Protein AF-0000000068499524 (afdb_homodimer)

Radius of gyration: 32.32 Å; Cα contacts (8 Å, |Δi|>4): 1551; chains: 2; bounding box: 62×95×77 Å

Organism: Clostridioides difficile (strain 630) (NCBI:txid272563)

pLDDT: mean 84.38, std 12.17, range [31.34, 98.19]

Structure (mmCIF, N/CA/C/O backbone):
data_AF-0000000068499524-model_v1
#
loop_
_entity.id
_entity.type
_entity.pdbx_description
1 polymer 'Transcriptional regulator'
#
loop_
_atom_site.group_PDB
_atom_site.id
_atom_site.type_symbol
_atom_site.label_atom_id
_atom_site.label_alt_id
_atom_site.label_comp_id
_atom_site.label_asym_id
_atom_site.label_entity_id
_atom_site.label_seq_id
_atom_site.pdbx_PDB_ins_code
_atom_site.Cartn_x
_atom_site.Cartn_y
_atom_site.Cartn_z
_atom_site.occupancy
_atom_site.B_iso_or_equiv
_atom_site.auth_seq_id
_atom_site.auth_comp_id
_atom_site.auth_asym_id
_atom_site.auth_atom_id
_atom_site.pdbx_PDB_model_num
ATOM 1 N N . MET A 1 1 ? -6.301 12.297 -9.375 1 59.09 1 MET A N 1
ATOM 2 C CA . MET A 1 1 ? -5.094 12.375 -10.195 1 59.09 1 MET A CA 1
ATOM 3 C C . MET A 1 1 ? -4.562 10.984 -10.523 1 59.09 1 MET A C 1
ATOM 5 O O . MET A 1 1 ? -4.648 10.078 -9.695 1 59.09 1 MET A O 1
ATOM 9 N N . LYS A 1 2 ? -4.301 10.75 -11.844 1 81.06 2 LYS A N 1
ATOM 10 C CA . LYS A 1 2 ? -3.793 9.469 -12.32 1 81.06 2 LYS A CA 1
ATOM 11 C C . LYS A 1 2 ? -2.266 9.453 -12.328 1 81.06 2 LYS A C 1
ATOM 13 O O . LYS A 1 2 ? -1.63 10.445 -12.672 1 81.06 2 LYS A O 1
ATOM 18 N N . TYR A 1 3 ? -1.735 8.43 -11.836 1 90.12 3 TYR A N 1
ATOM 19 C CA . TYR A 1 3 ? -0.285 8.273 -11.875 1 90.12 3 TYR A CA 1
ATOM 20 C C . TYR A 1 3 ? 0.203 8.086 -13.312 1 90.12 3 TYR A C 1
ATOM 22 O O . TYR A 1 3 ? -0.438 7.391 -14.102 1 90.12 3 TYR A O 1
ATOM 30 N N . LYS A 1 4 ? 1.298 8.719 -13.625 1 90.88 4 LYS A N 1
ATOM 31 C CA . LYS A 1 4 ? 1.927 8.531 -14.93 1 90.88 4 LYS A CA 1
ATOM 32 C C . LYS A 1 4 ? 2.998 7.445 -14.867 1 90.88 4 LYS A C 1
ATOM 34 O O . LYS A 1 4 ? 4 7.594 -14.164 1 90.88 4 LYS A O 1
ATOM 39 N N . ILE A 1 5 ? 2.822 6.434 -15.648 1 96.12 5 ILE A N 1
ATOM 40 C CA . ILE A 1 5 ? 3.75 5.309 -15.609 1 96.12 5 ILE A CA 1
ATOM 41 C C . ILE A 1 5 ? 4.379 5.117 -16.984 1 96.12 5 ILE A C 1
ATOM 43 O O . ILE A 1 5 ? 3.678 5.094 -18 1 96.12 5 ILE A O 1
ATOM 47 N N . GLY A 1 6 ? 5.734 5.102 -17.062 1 95.19 6 GLY A N 1
ATOM 48 C CA . GLY A 1 6 ? 6.43 4.73 -18.281 1 95.19 6 GLY A CA 1
ATOM 49 C C . GLY A 1 6 ? 6.668 3.238 -18.406 1 95.19 6 GLY A C 1
ATOM 50 O O . GLY A 1 6 ? 7.184 2.609 -17.484 1 95.19 6 GLY A O 1
ATOM 51 N N . PHE A 1 7 ? 6.191 2.688 -19.516 1 95.75 7 PHE A N 1
ATOM 52 C CA . PHE A 1 7 ? 6.434 1.278 -19.797 1 95.75 7 PHE A CA 1
ATOM 53 C C . PHE A 1 7 ? 7.547 1.115 -20.828 1 95.75 7 PHE A C 1
ATOM 55 O O . PHE A 1 7 ? 7.332 1.333 -22.016 1 95.75 7 PHE A O 1
ATOM 62 N N . LEU A 1 8 ? 8.758 0.759 -20.297 1 93.88 8 LEU A N 1
ATOM 63 C CA . LEU A 1 8 ? 9.906 0.518 -21.156 1 93.88 8 LEU A CA 1
ATOM 64 C C . LEU A 1 8 ? 9.867 -0.891 -21.734 1 93.88 8 LEU A C 1
ATOM 66 O O . LEU A 1 8 ? 10.094 -1.87 -21.016 1 93.88 8 LEU A O 1
ATOM 70 N N . THR A 1 9 ? 9.578 -1.014 -23.047 1 89.5 9 THR A N 1
ATOM 71 C CA . THR A 1 9 ? 9.273 -2.344 -23.562 1 89.5 9 THR A CA 1
ATOM 72 C C . THR A 1 9 ? 9.742 -2.482 -25.016 1 89.5 9 THR A C 1
ATOM 74 O O . THR A 1 9 ? 10.18 -1.506 -25.625 1 89.5 9 THR A O 1
ATOM 77 N N . THR A 1 10 ? 9.703 -3.781 -25.391 1 83.62 10 THR A N 1
ATOM 78 C CA . THR A 1 10 ? 9.977 -4.113 -26.797 1 83.62 10 THR A CA 1
ATOM 79 C C . THR A 1 10 ? 8.695 -4.117 -27.609 1 83.62 10 THR A C 1
ATOM 81 O O . THR A 1 10 ? 7.605 -3.895 -27.078 1 83.62 10 THR A O 1
ATOM 84 N N . SER A 1 11 ? 8.852 -4.371 -28.938 1 83 11 SER A N 1
ATOM 85 C CA . SER A 1 11 ? 7.711 -4.379 -29.844 1 83 11 SER A CA 1
ATOM 86 C C . SER A 1 11 ? 6.711 -5.469 -29.469 1 83 11 SER A C 1
ATOM 88 O O . SER A 1 11 ? 5.516 -5.336 -29.719 1 83 11 SER A O 1
ATOM 90 N N . TYR A 1 12 ? 7.191 -6.441 -28.797 1 83.62 12 TYR A N 1
ATOM 91 C CA . TYR A 1 12 ? 6.32 -7.555 -28.438 1 83.62 12 TYR A CA 1
ATOM 92 C C . TYR A 1 12 ? 5.172 -7.086 -27.547 1 83.62 12 TYR A C 1
ATOM 94 O O . TYR A 1 12 ? 4.012 -7.41 -27.812 1 83.62 12 TYR A O 1
ATOM 102 N N . PHE A 1 13 ? 5.512 -6.359 -26.578 1 86.62 13 PHE A N 1
ATOM 103 C CA . PHE A 1 13 ? 4.508 -5.965 -25.594 1 86.62 13 PHE A CA 1
ATOM 104 C C . PHE A 1 13 ? 3.736 -4.738 -26.078 1 86.62 13 PHE A C 1
ATOM 106 O O . PHE A 1 13 ? 2.854 -4.246 -25.359 1 86.62 13 PHE A O 1
ATOM 113 N N . MET A 1 14 ? 4.027 -4.324 -27.297 1 85.75 14 MET A N 1
ATOM 114 C CA . MET A 1 14 ? 3.32 -3.18 -27.859 1 85.75 14 MET A CA 1
ATOM 115 C C . MET A 1 14 ? 2.068 -3.625 -28.609 1 85.75 14 MET A C 1
ATOM 117 O O . MET A 1 14 ? 1.329 -2.795 -29.141 1 85.75 14 MET A O 1
ATOM 121 N N . SER A 1 15 ? 1.895 -4.883 -28.547 1 87.31 15 SER A N 1
ATOM 122 C CA . SER A 1 15 ? 0.744 -5.418 -29.266 1 87.31 15 SER A CA 1
ATOM 123 C C . SER A 1 15 ? -0.566 -4.957 -28.625 1 87.31 15 SER A C 1
ATOM 125 O O . SER A 1 15 ? -0.596 -4.57 -27.469 1 87.31 15 SER A O 1
ATOM 127 N N . ASP A 1 16 ? -1.664 -5.09 -29.375 1 86.06 16 ASP A N 1
ATOM 128 C CA . ASP A 1 16 ? -2.977 -4.617 -28.938 1 86.06 16 ASP A CA 1
ATOM 129 C C . ASP A 1 16 ? -3.502 -5.441 -27.766 1 86.06 16 ASP A C 1
ATOM 131 O O . ASP A 1 16 ? -4.234 -4.93 -26.922 1 86.06 16 ASP A O 1
ATOM 135 N N . LYS A 1 17 ? -3.045 -6.551 -27.734 1 88.75 17 LYS A N 1
ATOM 136 C CA . LYS A 1 17 ? -3.482 -7.43 -26.656 1 88.75 17 LYS A CA 1
ATOM 137 C C . LYS A 1 17 ? -3.094 -6.859 -25.297 1 88.75 17 LYS A C 1
ATOM 139 O O . LYS A 1 17 ? -3.934 -6.75 -24.406 1 88.75 17 LYS A O 1
ATOM 144 N N . PHE A 1 18 ? -1.876 -6.395 -25.281 1 89 18 PHE A N 1
ATOM 145 C CA . PHE A 1 18 ? -1.384 -5.898 -24 1 89 18 PHE A CA 1
ATOM 146 C C . PHE A 1 18 ? -1.898 -4.488 -23.734 1 89 18 PHE A C 1
ATOM 148 O O . PHE A 1 18 ? -2.221 -4.145 -22.594 1 89 18 PHE A O 1
ATOM 155 N N . LYS A 1 19 ? -2.072 -3.73 -24.75 1 89.62 19 LYS A N 1
ATOM 156 C CA . LYS A 1 19 ? -2.639 -2.393 -24.609 1 89.62 19 LYS A CA 1
ATOM 157 C C . LYS A 1 19 ? -4.066 -2.451 -24.078 1 89.62 19 LYS A C 1
ATOM 159 O O . LYS A 1 19 ? -4.445 -1.665 -23.203 1 89.62 19 LYS A O 1
ATOM 164 N N . GLN A 1 20 ? -4.758 -3.4 -24.562 1 89.5 20 GLN A N 1
ATOM 165 C CA . GLN A 1 20 ? -6.141 -3.57 -24.141 1 89.5 20 GLN A CA 1
ATOM 166 C C . GLN A 1 20 ? -6.207 -4.02 -22.672 1 89.5 20 GLN A C 1
ATOM 168 O O . GLN A 1 20 ? -7.043 -3.531 -21.906 1 89.5 20 GLN A O 1
ATOM 173 N N . ALA A 1 21 ? -5.359 -4.863 -22.328 1 88.62 21 ALA A N 1
ATOM 174 C CA . ALA A 1 21 ? -5.344 -5.367 -20.953 1 88.62 21 ALA A CA 1
ATOM 175 C C . ALA A 1 21 ? -5.031 -4.25 -19.969 1 88.62 21 ALA A C 1
ATOM 177 O O . ALA A 1 21 ? -5.664 -4.152 -18.922 1 88.62 21 ALA A O 1
ATOM 178 N N . LEU A 1 22 ? -4.176 -3.402 -20.344 1 92.5 22 LEU A N 1
ATOM 179 C CA . LEU A 1 22 ? -3.699 -2.359 -19.438 1 92.5 22 LEU A CA 1
ATOM 180 C C . LEU A 1 22 ? -4.719 -1.23 -19.328 1 92.5 22 LEU A C 1
ATOM 182 O O . LEU A 1 22 ? -4.625 -0.394 -18.422 1 92.5 22 LEU A O 1
ATOM 186 N N . LYS A 1 23 ? -5.742 -1.271 -20.156 1 90.44 23 LYS A N 1
ATOM 187 C CA . LYS A 1 23 ? -6.809 -0.281 -20.078 1 90.44 23 LYS A CA 1
ATOM 188 C C . LYS A 1 23 ? -7.582 -0.41 -18.766 1 90.44 23 LYS A C 1
ATOM 190 O O . LYS A 1 23 ? -8.234 0.541 -18.328 1 90.44 23 LYS A O 1
ATOM 195 N N . GLU A 1 24 ? -7.523 -1.523 -18.156 1 90.38 24 GLU A N 1
ATOM 196 C CA . GLU A 1 24 ? -8.172 -1.746 -16.875 1 90.38 24 GLU A CA 1
ATOM 197 C C . GLU A 1 24 ? -7.641 -0.791 -15.812 1 90.38 24 GLU A C 1
ATOM 199 O O . GLU A 1 24 ? -8.32 -0.521 -14.812 1 90.38 24 GLU A O 1
ATOM 204 N N . LEU A 1 25 ? -6.465 -0.246 -16.062 1 92.38 25 LEU A N 1
ATOM 205 C CA . LEU A 1 25 ? -5.82 0.599 -15.055 1 92.38 25 LEU A CA 1
ATOM 206 C C . LEU A 1 25 ? -6.016 2.076 -15.383 1 92.38 25 LEU A C 1
ATOM 208 O O . LEU A 1 25 ? -5.484 2.945 -14.695 1 92.38 25 LEU A O 1
ATOM 212 N N . ASN A 1 26 ? -6.844 2.346 -16.266 1 88.5 26 ASN A N 1
ATOM 213 C CA . ASN A 1 26 ? -6.977 3.707 -16.781 1 88.5 26 ASN A CA 1
ATOM 214 C C . ASN A 1 26 ? -7.52 4.652 -15.711 1 88.5 26 ASN A C 1
ATOM 216 O O . ASN A 1 26 ? -7.258 5.859 -15.758 1 88.5 26 ASN A O 1
ATOM 220 N N . ASP A 1 27 ? -8.164 4.09 -14.82 1 85 27 ASP A N 1
ATOM 221 C CA . ASP A 1 27 ? -8.734 4.938 -13.781 1 85 27 ASP A CA 1
ATOM 222 C C . ASP A 1 27 ? -7.676 5.344 -12.758 1 85 27 ASP A C 1
ATOM 224 O O . ASP A 1 27 ? -7.824 6.359 -12.07 1 85 27 ASP A O 1
ATOM 228 N N . THR A 1 28 ? -6.613 4.66 -12.758 1 86.19 28 THR A N 1
ATOM 229 C CA . THR A 1 28 ? -5.637 4.883 -11.703 1 86.19 28 THR A CA 1
ATOM 230 C C . THR A 1 28 ? -4.348 5.465 -12.266 1 86.19 28 THR A C 1
ATOM 232 O O . THR A 1 28 ? -3.639 6.207 -11.578 1 86.19 28 THR A O 1
ATOM 235 N N . CYS A 1 29 ? -4.117 4.969 -13.469 1 88.88 29 CYS A N 1
ATOM 236 C CA . CYS A 1 29 ? -2.852 5.449 -14.016 1 88.88 29 CYS A CA 1
ATOM 237 C C . CYS A 1 29 ? -2.943 5.617 -15.531 1 88.88 29 CYS A C 1
ATOM 239 O O . CYS A 1 29 ? -3.871 5.109 -16.156 1 88.88 29 CYS A O 1
ATOM 241 N N . GLU A 1 30 ? -2.076 6.438 -16 1 90.62 30 GLU A N 1
ATOM 242 C CA . GLU A 1 30 ? -1.818 6.621 -17.422 1 90.62 30 GLU A CA 1
ATOM 243 C C . GLU A 1 30 ? -0.495 5.984 -17.828 1 90.62 30 GLU A C 1
ATOM 245 O O . GLU A 1 30 ? 0.566 6.371 -17.344 1 90.62 30 GLU A O 1
ATOM 250 N N . ILE A 1 31 ? -0.635 5.035 -18.719 1 94.31 31 ILE A N 1
ATOM 251 C CA . ILE A 1 31 ? 0.544 4.273 -19.109 1 94.31 31 ILE A CA 1
ATOM 252 C C . ILE A 1 31 ? 1.043 4.75 -20.469 1 94.31 31 ILE A C 1
ATOM 254 O O . ILE A 1 31 ? 0.275 4.805 -21.438 1 94.31 31 ILE A O 1
ATOM 258 N N . THR A 1 32 ? 2.295 5.168 -20.578 1 92 32 THR A N 1
ATOM 259 C CA . THR A 1 32 ? 2.945 5.543 -21.828 1 92 32 THR A CA 1
ATOM 260 C C . THR A 1 32 ? 3.934 4.465 -22.266 1 92 32 THR A C 1
ATOM 262 O O . THR A 1 32 ? 4.852 4.117 -21.531 1 92 32 THR A O 1
ATOM 265 N N . PHE A 1 33 ? 3.717 3.975 -23.484 1 92.25 33 PHE A N 1
ATOM 266 C CA . PHE A 1 33 ? 4.602 2.951 -24.031 1 92.25 33 PHE A CA 1
ATOM 267 C C . PHE A 1 33 ? 5.844 3.58 -24.641 1 92.25 33 PHE A C 1
ATOM 269 O O . PHE A 1 33 ? 5.742 4.449 -25.5 1 92.25 33 PHE A O 1
ATOM 276 N N . ILE A 1 34 ? 6.961 3.199 -24.094 1 90.25 34 ILE A N 1
ATOM 277 C CA . ILE A 1 34 ? 8.25 3.635 -24.625 1 90.25 34 ILE A CA 1
ATOM 278 C C . ILE A 1 34 ? 8.984 2.443 -25.234 1 90.25 34 ILE A C 1
ATOM 280 O O . ILE A 1 34 ? 9.516 1.597 -24.5 1 90.25 34 ILE A O 1
ATOM 284 N N . GLU A 1 35 ? 9.023 2.381 -26.5 1 88.38 35 GLU A N 1
ATOM 285 C CA . GLU A 1 35 ? 9.617 1.249 -27.203 1 88.38 35 GLU A CA 1
ATOM 286 C C . GLU A 1 35 ? 11.141 1.356 -27.234 1 88.38 35 GLU A C 1
ATOM 288 O O . GLU A 1 35 ? 11.688 2.408 -27.578 1 88.38 35 GLU A O 1
ATOM 293 N N . LEU A 1 36 ? 11.703 0.284 -26.781 1 84.81 36 LEU A N 1
ATOM 294 C CA . LEU A 1 36 ? 13.148 0.168 -26.891 1 84.81 36 LEU A CA 1
ATOM 295 C C . LEU A 1 36 ? 13.555 -0.432 -28.234 1 84.81 36 LEU A C 1
ATOM 297 O O . LEU A 1 36 ? 13.273 -1.602 -28.5 1 84.81 36 LEU A O 1
ATOM 301 N N . LYS A 1 37 ? 14.07 0.476 -29.016 1 76.5 37 LYS A N 1
ATOM 302 C CA . LYS A 1 37 ? 14.359 0.085 -30.391 1 76.5 37 LYS A CA 1
ATOM 303 C C . LYS A 1 37 ? 15.859 -0.07 -30.609 1 76.5 37 LYS A C 1
ATOM 305 O O . LYS A 1 37 ? 16.672 0.441 -29.828 1 76.5 37 LYS A O 1
ATOM 310 N N . GLY A 1 38 ? 16.172 -0.763 -31.703 1 67 38 GLY A N 1
ATOM 311 C CA . GLY A 1 38 ? 17.531 -0.847 -32.188 1 67 38 GLY A CA 1
ATOM 312 C C . GLY A 1 38 ? 18.188 -2.188 -31.906 1 67 38 GLY A C 1
ATOM 313 O O . GLY A 1 38 ? 17.516 -3.123 -31.453 1 67 38 GLY A O 1
ATOM 314 N N . GLU A 1 39 ? 19.438 -2.338 -32.344 1 62.62 39 GLU A N 1
ATOM 315 C CA . GLU A 1 39 ? 20.203 -3.57 -32.219 1 62.62 39 GLU A CA 1
ATOM 316 C C . GLU A 1 39 ? 20.578 -3.838 -30.766 1 62.62 39 GLU A C 1
ATOM 318 O O . GLU A 1 39 ? 20.609 -4.988 -30.328 1 62.62 39 GLU A O 1
ATOM 323 N N . ASN A 1 40 ? 20.875 -2.771 -30.078 1 72.25 40 ASN A N 1
ATOM 324 C CA . ASN A 1 40 ? 21.188 -2.83 -28.656 1 72.25 40 ASN A CA 1
ATOM 325 C C . ASN A 1 40 ? 20.266 -1.938 -27.844 1 72.25 40 ASN A C 1
ATOM 327 O O . ASN A 1 40 ? 20.688 -0.93 -27.281 1 72.25 40 ASN A O 1
ATOM 331 N N . PRO A 1 41 ? 19.078 -2.426 -27.719 1 76.5 41 PRO A N 1
ATOM 332 C CA . PRO A 1 41 ? 18.047 -1.522 -27.203 1 76.5 41 PRO A CA 1
ATOM 333 C C . PRO A 1 41 ? 18.281 -1.117 -25.75 1 76.5 41 PRO A C 1
ATOM 335 O O . PRO A 1 41 ? 17.766 -0.101 -25.297 1 76.5 41 PRO A O 1
ATOM 338 N N . PHE A 1 42 ? 19.234 -1.812 -25.094 1 79.31 42 PHE A N 1
ATOM 339 C CA . PHE A 1 42 ? 19.312 -1.571 -23.656 1 79.31 42 PHE A CA 1
ATOM 340 C C . PHE A 1 42 ? 20.484 -0.646 -23.328 1 79.31 42 PHE A C 1
ATOM 342 O O . PHE A 1 42 ? 20.562 -0.095 -22.234 1 79.31 42 PHE A O 1
ATOM 349 N N . ASN A 1 43 ? 21.359 -0.419 -24.312 1 76.38 43 ASN A N 1
ATOM 350 C CA . ASN A 1 43 ? 22.531 0.398 -24.062 1 76.38 43 ASN A CA 1
ATOM 351 C C . ASN A 1 43 ? 22.156 1.848 -23.766 1 76.38 43 ASN A C 1
ATOM 353 O O . ASN A 1 43 ? 22.828 2.518 -22.984 1 76.38 43 ASN A O 1
ATOM 357 N N . ASN A 1 44 ? 21.094 2.295 -24.312 1 83 44 ASN A N 1
ATOM 358 C CA . ASN A 1 44 ? 20.719 3.699 -24.188 1 83 44 ASN A CA 1
ATOM 359 C C . ASN A 1 44 ? 19.672 3.898 -23.094 1 83 44 ASN A C 1
ATOM 361 O O . ASN A 1 44 ? 19.172 5.012 -22.906 1 83 44 ASN A O 1
ATOM 365 N N . LEU A 1 45 ? 19.422 2.9 -22.359 1 87.88 45 LEU A N 1
ATOM 366 C CA . LEU A 1 45 ? 18.312 2.912 -21.406 1 87.88 45 LEU A CA 1
ATOM 367 C C . LEU A 1 45 ? 18.547 3.926 -20.297 1 87.88 45 LEU A C 1
ATOM 369 O O . LEU A 1 45 ? 17.641 4.68 -19.922 1 87.88 45 LEU A O 1
ATOM 373 N N . PRO A 1 46 ? 19.766 3.996 -19.812 1 86.94 46 PRO A N 1
ATOM 374 C CA . PRO A 1 46 ? 20 4.992 -18.766 1 86.94 46 PRO A CA 1
ATOM 375 C C . PRO A 1 46 ? 19.75 6.422 -19.25 1 86.94 46 PRO A C 1
ATOM 377 O O . PRO A 1 46 ? 19.188 7.234 -18.5 1 86.94 46 PRO A O 1
ATOM 380 N N . ASN A 1 47 ? 20.094 6.668 -20.5 1 85.06 47 ASN A N 1
ATOM 381 C CA . ASN A 1 47 ? 19.844 7.988 -21.078 1 85.06 47 ASN A CA 1
ATOM 382 C C . ASN A 1 47 ? 18.359 8.258 -21.234 1 85.06 47 ASN A C 1
ATOM 384 O O . ASN A 1 47 ? 17.891 9.367 -20.953 1 85.06 47 ASN A O 1
ATOM 388 N N . ILE A 1 48 ? 17.703 7.277 -21.656 1 85.12 48 ILE A N 1
ATOM 389 C CA . ILE A 1 48 ? 16.266 7.398 -21.812 1 85.12 48 ILE A CA 1
ATOM 390 C C . ILE A 1 48 ? 15.617 7.68 -20.453 1 85.12 48 ILE A C 1
ATOM 392 O O . ILE A 1 48 ? 14.758 8.555 -20.344 1 85.12 48 ILE A O 1
ATOM 396 N N . TYR A 1 49 ? 16.016 6.996 -19.438 1 88 49 TYR A N 1
ATOM 397 C CA . TYR A 1 49 ? 15.516 7.172 -18.094 1 88 49 TYR A CA 1
ATOM 398 C C . TYR A 1 49 ? 15.734 8.602 -17.609 1 88 49 TYR A C 1
ATOM 400 O O . TYR A 1 49 ? 14.797 9.258 -17.141 1 88 49 TYR A O 1
ATOM 408 N N . TYR A 1 50 ? 16.922 9.062 -17.812 1 84.38 50 TYR A N 1
ATOM 409 C CA . TYR A 1 50 ? 17.25 10.398 -17.328 1 84.38 50 TYR A CA 1
ATOM 410 C C . TYR A 1 50 ? 16.422 11.461 -18.062 1 84.38 50 TYR A C 1
ATOM 412 O O . TYR A 1 50 ? 16 12.445 -17.453 1 84.38 50 TYR A O 1
ATOM 420 N N . GLU A 1 51 ? 16.234 11.164 -19.281 1 81.12 51 GLU A N 1
ATOM 421 C CA . GLU A 1 51 ? 15.492 12.125 -20.094 1 81.12 51 GLU A CA 1
ATOM 422 C C . GLU A 1 51 ? 14.016 12.133 -19.719 1 81.12 51 GLU A C 1
ATOM 424 O O . GLU A 1 51 ? 13.344 13.164 -19.828 1 81.12 51 GLU A O 1
ATOM 429 N N . GLN A 1 52 ? 13.562 11.008 -19.203 1 82.12 52 GLN A N 1
ATOM 430 C CA . GLN A 1 52 ? 12.117 10.852 -19.078 1 82.12 52 GLN A CA 1
ATOM 431 C C . GLN A 1 52 ? 11.695 10.797 -17.609 1 82.12 52 GLN A C 1
ATOM 433 O O . GLN A 1 52 ? 10.516 10.953 -17.297 1 82.12 52 GLN A O 1
ATOM 438 N N . VAL A 1 53 ? 12.562 10.609 -16.656 1 83.56 53 VAL A N 1
ATOM 439 C CA . VAL A 1 53 ? 12.273 10.234 -15.281 1 83.56 53 VAL A CA 1
ATOM 440 C C . VAL A 1 53 ? 11.398 11.297 -14.625 1 83.56 53 VAL A C 1
ATOM 442 O O . VAL A 1 53 ? 10.508 10.977 -13.836 1 83.56 53 VAL A O 1
ATOM 445 N N . ASP A 1 54 ? 11.539 12.516 -14.969 1 80.38 54 ASP A N 1
ATOM 446 C CA . ASP A 1 54 ? 10.812 13.602 -14.32 1 80.38 54 ASP A CA 1
ATOM 447 C C . ASP A 1 54 ? 9.367 13.664 -14.812 1 80.38 54 ASP A C 1
ATOM 449 O O . ASP A 1 54 ? 8.523 14.328 -14.203 1 80.38 54 ASP A O 1
ATOM 453 N N . ASN A 1 55 ? 9.109 12.891 -15.844 1 81 55 ASN A N 1
ATOM 454 C CA . ASN A 1 55 ? 7.777 12.922 -16.438 1 81 55 ASN A CA 1
ATOM 455 C C . ASN A 1 55 ? 6.898 11.789 -15.906 1 81 55 ASN A C 1
ATOM 457 O O . ASN A 1 55 ? 5.699 11.75 -16.172 1 81 55 ASN A O 1
ATOM 461 N N . PHE A 1 56 ? 7.488 10.969 -15.219 1 90.44 56 PHE A N 1
ATOM 462 C CA . PHE A 1 56 ? 6.754 9.781 -14.805 1 90.44 56 PHE A CA 1
ATOM 463 C C . PHE A 1 56 ? 6.844 9.586 -13.297 1 90.44 56 PHE A C 1
ATOM 465 O O . PHE A 1 56 ? 7.828 9.984 -12.664 1 90.44 56 PHE A O 1
ATOM 472 N N . ASP A 1 57 ? 5.797 9.023 -12.773 1 92.38 57 ASP A N 1
ATOM 473 C CA . ASP A 1 57 ? 5.77 8.688 -11.352 1 92.38 57 ASP A CA 1
ATOM 474 C C . ASP A 1 57 ? 6.453 7.348 -11.094 1 92.38 57 ASP A C 1
ATOM 476 O O . ASP A 1 57 ? 6.797 7.035 -9.945 1 92.38 57 ASP A O 1
ATOM 480 N N . GLY A 1 58 ? 6.645 6.59 -12.086 1 95.31 58 GLY A N 1
ATOM 481 C CA . GLY A 1 58 ? 7.289 5.289 -12.008 1 95.31 58 GLY A CA 1
ATOM 482 C C . GLY A 1 58 ? 7.477 4.633 -13.359 1 95.31 58 GLY A C 1
ATOM 483 O O . GLY A 1 58 ? 6.969 5.125 -14.375 1 95.31 58 GLY A O 1
ATOM 484 N N . PHE A 1 59 ? 8.234 3.539 -13.375 1 96.44 59 PHE A N 1
ATOM 485 C CA . PHE A 1 59 ? 8.5 2.828 -14.617 1 96.44 59 PHE A CA 1
ATOM 486 C C . PHE A 1 59 ? 8.305 1.328 -14.438 1 96.44 59 PHE A C 1
ATOM 488 O O . PHE A 1 59 ? 8.562 0.789 -13.359 1 96.44 59 PHE A O 1
ATOM 495 N N . VAL A 1 60 ? 7.836 0.714 -15.5 1 97.06 60 VAL A N 1
ATOM 496 C CA . VAL A 1 60 ? 7.828 -0.741 -15.602 1 97.06 60 VAL A CA 1
ATOM 497 C C . VAL A 1 60 ? 8.664 -1.177 -16.797 1 97.06 60 VAL A C 1
ATOM 499 O O . VAL A 1 60 ? 8.516 -0.635 -17.906 1 97.06 60 VAL A O 1
ATOM 502 N N . CYS A 1 61 ? 9.57 -2.084 -16.562 1 94.94 61 CYS A N 1
ATOM 503 C CA . CYS A 1 61 ? 10.352 -2.66 -17.641 1 94.94 61 CYS A CA 1
ATOM 504 C C . CYS A 1 61 ? 9.742 -3.971 -18.125 1 94.94 61 CYS A C 1
ATOM 506 O O . CYS A 1 61 ? 9.188 -4.73 -17.328 1 94.94 61 CYS A O 1
ATOM 508 N N . SER A 1 62 ? 9.867 -4.254 -19.391 1 91.75 62 SER A N 1
ATOM 509 C CA . SER A 1 62 ? 9.25 -5.445 -19.969 1 91.75 62 SER A CA 1
ATOM 510 C C . SER A 1 62 ? 10 -6.707 -19.547 1 91.75 62 SER A C 1
ATOM 512 O O . SER A 1 62 ? 9.531 -7.82 -19.781 1 91.75 62 SER A O 1
ATOM 514 N N . GLY A 1 63 ? 11.125 -6.547 -18.984 1 90.5 63 GLY A N 1
ATOM 515 C CA . GLY A 1 63 ? 11.875 -7.707 -18.531 1 90.5 63 GLY A CA 1
ATOM 516 C C . GLY A 1 63 ? 13 -7.355 -17.578 1 90.5 63 GLY A C 1
ATOM 517 O O . GLY A 1 63 ? 13.203 -6.184 -17.25 1 90.5 63 GLY A O 1
ATOM 518 N N . ILE A 1 64 ? 13.711 -8.352 -17.156 1 89.38 64 ILE A N 1
ATOM 519 C CA . ILE A 1 64 ? 14.734 -8.203 -16.125 1 89.38 64 ILE A CA 1
ATOM 520 C C . ILE A 1 64 ? 15.969 -7.527 -16.719 1 89.38 64 ILE A C 1
ATOM 522 O O . ILE A 1 64 ? 16.719 -6.852 -16 1 89.38 64 ILE A O 1
ATOM 526 N N . VAL A 1 65 ? 16.219 -7.711 -18.031 1 88.12 65 VAL A N 1
ATOM 527 C CA . VAL A 1 65 ? 17.422 -7.172 -18.656 1 88.12 65 VAL A CA 1
ATOM 528 C C . VAL A 1 65 ? 17.359 -5.645 -18.625 1 88.12 65 VAL A C 1
ATOM 530 O O . VAL A 1 65 ? 18.266 -4.996 -18.094 1 88.12 65 VAL A O 1
ATOM 533 N N . PRO A 1 66 ? 16.281 -5.086 -19.172 1 89.62 66 PRO A N 1
ATOM 534 C CA . PRO A 1 66 ? 16.219 -3.625 -19.078 1 89.62 66 PRO A CA 1
ATOM 535 C C . PRO A 1 66 ? 16.188 -3.125 -17.641 1 89.62 66 PRO A C 1
ATOM 537 O O . PRO A 1 66 ? 16.766 -2.084 -17.328 1 89.62 66 PRO A O 1
ATOM 540 N N . TYR A 1 67 ? 15.547 -3.758 -16.781 1 91.19 67 TYR A N 1
ATOM 541 C CA . TYR A 1 67 ? 15.484 -3.391 -15.375 1 91.19 67 TYR A CA 1
ATOM 542 C C . TYR A 1 67 ? 16.875 -3.359 -14.758 1 91.19 67 TYR A C 1
ATOM 544 O O . TYR A 1 67 ? 17.25 -2.385 -14.102 1 91.19 67 TYR A O 1
ATOM 552 N N . SER A 1 68 ? 17.641 -4.43 -14.953 1 88.25 68 SER A N 1
ATOM 553 C CA . SER A 1 68 ? 18.984 -4.535 -14.383 1 88.25 68 SER A CA 1
ATOM 554 C C . SER A 1 68 ? 19.906 -3.463 -14.953 1 88.25 68 SER A C 1
ATOM 556 O O . SER A 1 68 ? 20.781 -2.947 -14.25 1 88.25 68 SER A O 1
ATOM 558 N N . GLU A 1 69 ? 19.734 -3.168 -16.219 1 87.56 69 GLU A N 1
ATOM 559 C CA . GLU A 1 69 ? 20.531 -2.123 -16.859 1 87.56 69 GLU A CA 1
ATOM 560 C C . GLU A 1 69 ? 20.344 -0.782 -16.156 1 87.56 69 GLU A C 1
ATOM 562 O O . GLU A 1 69 ? 21.297 -0.025 -15.992 1 87.56 69 GLU A O 1
ATOM 567 N N . LEU A 1 70 ? 19.188 -0.496 -15.719 1 90.62 70 LEU A N 1
ATOM 568 C CA . LEU A 1 70 ? 18.891 0.753 -15.016 1 90.62 70 LEU A CA 1
ATOM 569 C C . LEU A 1 70 ? 19.453 0.727 -13.602 1 90.62 70 LEU A C 1
ATOM 571 O O . LEU A 1 70 ? 20.109 1.68 -13.172 1 90.62 70 LEU A O 1
ATOM 575 N N . ILE A 1 71 ? 19.25 -0.348 -12.945 1 88.12 71 ILE A N 1
ATOM 576 C CA . ILE A 1 71 ? 19.672 -0.46 -11.547 1 88.12 71 ILE A CA 1
ATOM 577 C C . ILE A 1 71 ? 21.188 -0.352 -11.445 1 88.12 71 ILE A C 1
ATOM 579 O O . ILE A 1 71 ? 21.703 0.257 -10.508 1 88.12 71 ILE A O 1
ATOM 583 N N . ILE A 1 72 ? 21.859 -0.961 -12.375 1 86.25 72 ILE A N 1
ATOM 584 C CA . ILE A 1 72 ? 23.312 -1.023 -12.336 1 86.25 72 ILE A CA 1
ATOM 585 C C . ILE A 1 72 ? 23.906 0.331 -12.727 1 86.25 72 ILE A C 1
ATOM 587 O O . ILE A 1 72 ? 24.906 0.773 -12.156 1 86.25 72 ILE A O 1
ATOM 591 N N . ASN A 1 73 ? 23.281 0.989 -13.602 1 87.12 73 ASN A N 1
ATOM 592 C CA . ASN A 1 73 ? 23.922 2.145 -14.227 1 87.12 73 ASN A CA 1
ATOM 593 C C . ASN A 1 73 ? 23.391 3.455 -13.656 1 87.12 73 ASN A C 1
ATOM 595 O O . ASN A 1 73 ? 23.953 4.523 -13.906 1 87.12 73 ASN A O 1
ATOM 599 N N . ILE A 1 74 ? 22.312 3.363 -12.984 1 87.69 74 ILE A N 1
ATOM 600 C CA . ILE A 1 74 ? 21.75 4.566 -12.391 1 87.69 74 ILE A CA 1
ATOM 601 C C . ILE A 1 74 ? 21.984 4.555 -10.883 1 87.69 74 ILE A C 1
ATOM 603 O O . ILE A 1 74 ? 21.562 3.627 -10.188 1 87.69 74 ILE A O 1
ATOM 607 N N . LYS A 1 75 ? 22.688 5.453 -10.336 1 79.62 75 LYS A N 1
ATOM 608 C CA . LYS A 1 75 ? 23.078 5.484 -8.93 1 79.62 75 LYS A CA 1
ATOM 609 C C . LYS A 1 75 ? 21.875 5.754 -8.031 1 79.62 75 LYS A C 1
ATOM 611 O O . LYS A 1 75 ? 21.672 5.062 -7.035 1 79.62 75 LYS A O 1
ATOM 616 N N . ASP A 1 76 ? 21.031 6.777 -8.32 1 82.25 76 ASP A N 1
ATOM 617 C CA . ASP A 1 76 ? 19.891 7.125 -7.484 1 82.25 76 ASP A CA 1
ATOM 618 C C . ASP A 1 76 ? 18.594 7.074 -8.281 1 82.25 76 ASP A C 1
ATOM 620 O O . ASP A 1 76 ? 18.25 8.039 -8.969 1 82.25 76 ASP A O 1
ATOM 624 N N . ILE A 1 77 ? 17.953 5.918 -8.156 1 87.56 77 ILE A N 1
ATOM 625 C CA . ILE A 1 77 ? 16.656 5.781 -8.805 1 87.56 77 ILE A CA 1
ATOM 626 C C . ILE A 1 77 ? 15.641 6.688 -8.117 1 87.56 77 ILE A C 1
ATOM 628 O O . ILE A 1 77 ? 15.32 6.496 -6.941 1 87.56 77 ILE A O 1
ATOM 632 N N . LYS A 1 78 ? 15.125 7.617 -8.789 1 86.38 78 LYS A N 1
ATOM 633 C CA . LYS A 1 78 ? 14.305 8.695 -8.25 1 86.38 78 LYS A CA 1
ATOM 634 C C . LYS A 1 78 ? 12.867 8.234 -8.016 1 86.38 78 LYS A C 1
ATOM 636 O O . LYS A 1 78 ? 12.195 8.727 -7.113 1 86.38 78 LYS A O 1
ATOM 641 N N . VAL A 1 79 ? 12.43 7.359 -8.969 1 91.44 79 VAL A N 1
ATOM 642 C CA . VAL A 1 79 ? 11.047 6.902 -8.898 1 91.44 79 VAL A CA 1
ATOM 643 C C . VAL A 1 79 ? 11.008 5.375 -8.859 1 91.44 79 VAL A C 1
ATOM 645 O O . VAL A 1 79 ? 11.945 4.715 -9.312 1 91.44 79 VAL A O 1
ATOM 648 N N . PRO A 1 80 ? 9.914 4.863 -8.359 1 94.56 80 PRO A N 1
ATOM 649 C CA . PRO A 1 80 ? 9.828 3.402 -8.289 1 94.56 80 PRO A CA 1
ATOM 650 C C . PRO A 1 80 ? 9.969 2.734 -9.656 1 94.56 80 PRO A C 1
ATOM 652 O O . PRO A 1 80 ? 9.469 3.25 -10.656 1 94.56 80 PRO A O 1
ATOM 655 N N . LEU A 1 81 ? 10.727 1.683 -9.594 1 95.44 81 LEU A N 1
ATOM 656 C CA . LEU A 1 81 ? 10.969 0.862 -10.773 1 95.44 81 LEU A CA 1
ATOM 657 C C . LEU A 1 81 ? 10.531 -0.581 -10.539 1 95.44 81 LEU A C 1
ATOM 659 O O . LEU A 1 81 ? 10.781 -1.136 -9.461 1 95.44 81 LEU A O 1
ATOM 663 N N . ASN A 1 82 ? 9.781 -1.162 -11.531 1 96.12 82 ASN A N 1
ATOM 664 C CA . ASN A 1 82 ? 9.406 -2.572 -11.523 1 96.12 82 ASN A CA 1
ATOM 665 C C . ASN A 1 82 ? 9.594 -3.209 -12.898 1 96.12 82 ASN A C 1
ATOM 667 O O . ASN A 1 82 ? 9.984 -2.535 -13.852 1 96.12 82 ASN A O 1
ATOM 671 N N . PHE A 1 83 ? 9.469 -4.457 -12.992 1 95.62 83 PHE A N 1
ATOM 672 C CA . PHE A 1 83 ? 9.57 -5.141 -14.273 1 95.62 83 PHE A CA 1
ATOM 673 C C . PHE A 1 83 ? 8.633 -6.34 -14.328 1 95.62 83 PHE A C 1
ATOM 675 O O . PHE A 1 83 ? 8.219 -6.855 -13.289 1 95.62 83 PHE A O 1
ATOM 682 N N . LEU A 1 84 ? 8.344 -6.691 -15.586 1 94.62 84 LEU A N 1
ATOM 683 C CA . LEU A 1 84 ? 7.484 -7.852 -15.781 1 94.62 84 LEU A CA 1
ATOM 684 C C . LEU A 1 84 ? 8.227 -9.141 -15.453 1 94.62 84 LEU A C 1
ATOM 686 O O . LEU A 1 84 ? 9.211 -9.477 -16.109 1 94.62 84 LEU A O 1
ATOM 690 N N . LYS A 1 85 ? 7.758 -9.773 -14.438 1 92.19 85 LYS A N 1
ATOM 691 C CA . LYS A 1 85 ? 8.328 -11.062 -14.047 1 92.19 85 LYS A CA 1
ATOM 692 C C . LYS A 1 85 ? 7.43 -12.219 -14.492 1 92.19 85 LYS A C 1
ATOM 694 O O . LYS A 1 85 ? 6.227 -12.039 -14.688 1 92.19 85 LYS A O 1
ATOM 699 N N . LEU A 1 86 ? 8.086 -13.273 -14.781 1 93.81 86 LEU A N 1
ATOM 700 C CA . LEU A 1 86 ? 7.301 -14.492 -14.906 1 93.81 86 LEU A CA 1
ATOM 701 C C . LEU A 1 86 ? 6.898 -15.023 -13.539 1 93.81 86 LEU A C 1
ATOM 703 O O . LEU A 1 86 ? 7.734 -15.555 -12.805 1 93.81 86 LEU A O 1
ATOM 707 N N . ASP A 1 87 ? 5.676 -14.875 -13.266 1 90.62 87 ASP A N 1
ATOM 708 C CA . ASP A 1 87 ? 5.16 -15.367 -11.992 1 90.62 87 ASP A CA 1
ATOM 709 C C . ASP A 1 87 ? 5.145 -16.891 -11.953 1 90.62 87 ASP A C 1
ATOM 711 O O . ASP A 1 87 ? 4.91 -17.547 -12.969 1 90.62 87 ASP A O 1
ATOM 715 N N . GLU A 1 88 ? 5.445 -17.391 -10.773 1 93.69 88 GLU A N 1
ATOM 716 C CA . GLU A 1 88 ? 5.398 -18.844 -10.602 1 93.69 88 GLU A CA 1
ATOM 717 C C . GLU A 1 88 ? 4.035 -19.406 -11.008 1 93.69 88 GLU A C 1
ATOM 719 O O . GLU A 1 88 ? 3.945 -20.516 -11.516 1 93.69 88 GLU A O 1
ATOM 724 N N . ARG A 1 89 ? 3.025 -18.625 -10.781 1 93.38 89 ARG A N 1
ATOM 725 C CA . ARG A 1 89 ? 1.685 -19.016 -11.203 1 93.38 89 ARG A CA 1
ATOM 726 C C . ARG A 1 89 ? 1.645 -19.297 -12.695 1 93.38 89 ARG A C 1
ATOM 728 O O . ARG A 1 89 ? 1.193 -20.375 -13.117 1 93.38 89 ARG A O 1
ATOM 735 N N . ASP A 1 90 ? 2.172 -18.359 -13.453 1 94.62 90 ASP A N 1
ATOM 736 C CA . ASP A 1 90 ? 2.184 -18.516 -14.906 1 94.62 90 ASP A CA 1
ATOM 737 C C . ASP A 1 90 ? 3.061 -19.688 -15.328 1 94.62 90 ASP A C 1
ATOM 739 O O . ASP A 1 90 ? 2.719 -20.438 -16.25 1 94.62 90 ASP A O 1
ATOM 743 N N . PHE A 1 91 ? 4.152 -19.859 -14.672 1 96.19 91 PHE A N 1
ATOM 744 C CA . PHE A 1 91 ? 5.105 -20.922 -14.969 1 96.19 91 PHE A CA 1
ATOM 745 C C . PHE A 1 91 ? 4.469 -22.281 -14.758 1 96.19 91 PHE A C 1
ATOM 747 O O . PHE A 1 91 ? 4.441 -23.109 -15.68 1 96.19 91 PHE A O 1
ATOM 754 N N . TYR A 1 92 ? 3.855 -22.516 -13.594 1 95.25 92 TYR A N 1
ATOM 755 C CA . TYR A 1 92 ? 3.268 -23.812 -13.266 1 95.25 92 TYR A CA 1
ATOM 756 C C . TYR A 1 92 ? 2.023 -24.078 -14.109 1 95.25 92 TYR A C 1
ATOM 758 O O . TYR A 1 92 ? 1.768 -25.203 -14.508 1 95.25 92 TYR A O 1
ATOM 766 N N . LYS A 1 93 ? 1.271 -23.031 -14.32 1 94 93 LYS A N 1
ATOM 767 C CA . LYS A 1 93 ? 0.094 -23.156 -15.172 1 94 93 LYS A CA 1
ATOM 768 C C . LYS A 1 93 ? 0.477 -23.656 -16.562 1 94 93 LYS A C 1
ATOM 770 O O . LYS A 1 93 ? -0.147 -24.578 -17.094 1 94 93 LYS A O 1
ATOM 775 N N . TYR A 1 94 ? 1.521 -23.094 -17.062 1 93.31 94 TYR A N 1
ATOM 776 C CA . TYR A 1 94 ? 1.984 -23.484 -18.391 1 93.31 94 TYR A CA 1
ATOM 777 C C . TYR A 1 94 ? 2.498 -24.922 -18.391 1 93.31 94 TYR A C 1
ATOM 779 O O . TYR A 1 94 ? 2.195 -25.688 -19.297 1 93.31 94 TYR A O 1
ATOM 787 N N . LEU A 1 95 ? 3.322 -25.297 -17.406 1 92.69 95 LEU A N 1
ATOM 788 C CA . LEU A 1 95 ? 3.889 -26.641 -17.328 1 92.69 95 LEU A CA 1
ATOM 789 C C . LEU A 1 95 ? 2.789 -27.688 -17.203 1 92.69 95 LEU A C 1
ATOM 791 O O . LEU A 1 95 ? 2.865 -28.75 -17.797 1 92.69 95 LEU A O 1
ATOM 795 N N . PHE A 1 96 ? 1.81 -27.344 -16.438 1 92.19 96 PHE A N 1
ATOM 796 C CA . PHE A 1 96 ? 0.678 -28.25 -16.266 1 92.19 96 PHE A CA 1
ATOM 797 C C . PHE A 1 96 ? -0.048 -28.438 -17.594 1 92.19 96 PHE A C 1
ATOM 799 O O . PHE A 1 96 ? -0.363 -29.562 -17.984 1 92.19 96 PHE A O 1
ATOM 806 N N . LYS A 1 97 ? -0.301 -27.328 -18.297 1 89.88 97 LYS A N 1
ATOM 807 C CA . LYS A 1 97 ? -0.95 -27.391 -19.594 1 89.88 97 LYS A CA 1
ATOM 808 C C . LYS A 1 97 ? -0.12 -28.203 -20.578 1 89.88 97 LYS A C 1
ATOM 810 O O . LYS A 1 97 ? -0.661 -29.031 -21.328 1 89.88 97 LYS A O 1
ATOM 815 N N . LEU A 1 98 ? 1.14 -28 -20.562 1 89 98 LEU A N 1
ATOM 816 C CA . LEU A 1 98 ? 2.066 -28.688 -21.453 1 89 98 LEU A CA 1
ATOM 817 C C . LEU A 1 98 ? 2.045 -30.203 -21.203 1 89 98 LEU A C 1
ATOM 819 O O . LEU A 1 98 ? 1.956 -30.984 -22.141 1 89 98 LEU A O 1
ATOM 823 N N . LEU A 1 99 ? 2.07 -30.609 -19.953 1 86.5 99 LEU A N 1
ATOM 824 C CA . LEU A 1 99 ? 2.088 -32 -19.594 1 86.5 99 LEU A CA 1
ATOM 825 C C . LEU A 1 99 ? 0.766 -32.688 -19.938 1 86.5 99 LEU A C 1
ATOM 827 O O . LEU A 1 99 ? 0.738 -33.875 -20.281 1 86.5 99 LEU A O 1
ATOM 831 N N . ASN A 1 100 ? -0.224 -31.938 -19.891 1 84.06 100 ASN A N 1
ATOM 832 C CA . ASN A 1 100 ? -1.535 -32.469 -20.203 1 84.06 100 ASN A CA 1
ATOM 833 C C . ASN A 1 100 ? -1.717 -32.656 -21.719 1 84.06 100 ASN A C 1
ATOM 835 O O . ASN A 1 100 ? -2.389 -33.562 -22.172 1 84.06 100 ASN A O 1
ATOM 839 N N . SER A 1 101 ? -1.184 -31.734 -22.406 1 83.38 101 SER A N 1
ATOM 840 C CA . SER A 1 101 ? -1.338 -31.766 -23.859 1 83.38 101 SER A CA 1
ATOM 841 C C . SER A 1 101 ? -0.332 -32.719 -24.516 1 83.38 101 SER A C 1
ATOM 843 O O . SER A 1 101 ? -0.633 -33.344 -25.516 1 83.38 101 SER A O 1
ATOM 845 N N . GLN A 1 102 ? 0.835 -32.719 -23.953 1 82.94 102 GLN A N 1
ATOM 846 C CA . GLN A 1 102 ? 1.919 -33.562 -24.438 1 82.94 102 GLN A CA 1
ATOM 847 C C . GLN A 1 102 ? 2.457 -34.438 -23.328 1 82.94 102 GLN A C 1
ATOM 849 O O . GLN A 1 102 ? 3.484 -34.125 -22.719 1 82.94 102 GLN A O 1
ATOM 854 N N . LYS A 1 103 ? 1.878 -35.562 -23.281 1 75.44 103 LYS A N 1
ATOM 855 C CA . LYS A 1 103 ? 2.193 -36.469 -22.172 1 75.44 103 LYS A CA 1
ATOM 856 C C . LYS A 1 103 ? 3.619 -37 -22.281 1 75.44 103 LYS A C 1
ATOM 858 O O . LYS A 1 103 ? 4.23 -37.375 -21.266 1 75.44 103 LYS A O 1
ATOM 863 N N . ASP A 1 104 ? 4.168 -36.906 -23.484 1 80.94 104 ASP A N 1
ATOM 864 C CA . ASP A 1 104 ? 5.461 -37.562 -23.703 1 80.94 104 ASP A CA 1
ATOM 865 C C . ASP A 1 104 ? 6.594 -36.531 -23.656 1 80.94 104 ASP A C 1
ATOM 867 O O . ASP A 1 104 ? 7.723 -36.812 -24.062 1 80.94 104 ASP A O 1
ATOM 871 N N . ILE A 1 105 ? 6.273 -35.406 -23.094 1 85.62 105 ILE A N 1
ATOM 872 C CA . ILE A 1 105 ? 7.328 -34.406 -23.031 1 85.62 105 ILE A CA 1
ATOM 873 C C . ILE A 1 105 ? 8.438 -34.875 -22.094 1 85.62 105 ILE A C 1
ATOM 875 O O . ILE A 1 105 ? 8.164 -35.438 -21.031 1 85.62 105 ILE A O 1
ATOM 879 N N . ASP A 1 106 ? 9.633 -34.781 -22.578 1 89.88 106 ASP A N 1
ATOM 880 C CA . ASP A 1 106 ? 10.82 -35.156 -21.812 1 89.88 106 ASP A CA 1
ATOM 881 C C . ASP A 1 106 ? 11.594 -33.906 -21.375 1 89.88 106 ASP A C 1
ATOM 883 O O . ASP A 1 106 ? 12.383 -33.344 -22.156 1 89.88 106 ASP A O 1
ATOM 887 N N . PHE A 1 107 ? 11.492 -33.562 -20.125 1 92.19 107 PHE A N 1
ATOM 888 C CA . PHE A 1 107 ? 12.117 -32.344 -19.625 1 92.19 107 PHE A CA 1
ATOM 889 C C . PHE A 1 107 ? 13.633 -32.469 -19.609 1 92.19 107 PHE A C 1
ATOM 891 O O . PHE A 1 107 ? 14.352 -31.469 -19.594 1 92.19 107 PHE A O 1
ATOM 898 N N . THR A 1 108 ? 14.117 -33.688 -19.609 1 94.44 108 THR A N 1
ATOM 899 C CA . THR A 1 108 ? 15.562 -33.906 -19.625 1 94.44 108 THR A CA 1
ATOM 900 C C . THR A 1 108 ? 16.156 -33.406 -20.938 1 94.44 108 THR A C 1
ATOM 902 O O . THR A 1 108 ? 17.375 -33.188 -21.031 1 94.44 108 THR A O 1
ATOM 905 N N . LYS A 1 109 ? 15.312 -33.25 -21.891 1 96.62 109 LYS A N 1
ATOM 906 C CA . LYS A 1 109 ? 15.734 -32.781 -23.203 1 96.62 109 LYS A CA 1
ATOM 907 C C . LYS A 1 109 ? 15.297 -31.328 -23.422 1 96.62 109 LYS A C 1
ATOM 909 O O . LYS A 1 109 ? 14.938 -30.938 -24.531 1 96.62 109 LYS A O 1
ATOM 914 N N . SER A 1 110 ? 15.227 -30.594 -22.359 1 97.06 110 SER A N 1
ATOM 915 C CA . SER A 1 110 ? 14.859 -29.188 -22.453 1 97.06 110 SER A CA 1
ATOM 916 C C . SER A 1 110 ? 15.812 -28.312 -21.641 1 97.06 110 SER A C 1
ATOM 918 O O . SER A 1 110 ? 16.5 -28.812 -20.734 1 97.06 110 SER A O 1
ATOM 920 N N . PHE A 1 111 ? 15.969 -27.031 -22.031 1 98 111 PHE A N 1
ATOM 921 C CA . PHE A 1 111 ? 16.75 -26.031 -21.312 1 98 111 PHE A CA 1
ATOM 922 C C . PHE A 1 111 ? 15.875 -24.844 -20.938 1 98 111 PHE A C 1
ATOM 924 O O . PHE A 1 111 ? 15.273 -24.203 -21.812 1 98 111 PHE A O 1
ATOM 931 N N . MET A 1 112 ? 15.719 -24.578 -19.641 1 97.5 112 MET A N 1
ATOM 932 C CA . MET A 1 112 ? 15.008 -23.422 -19.125 1 97.5 112 MET A CA 1
ATOM 933 C C . MET A 1 112 ? 15.984 -22.375 -18.594 1 97.5 112 MET A C 1
ATOM 935 O O . MET A 1 112 ? 16.484 -22.5 -17.469 1 97.5 112 MET A O 1
ATOM 939 N N . ASP A 1 113 ? 16.172 -21.312 -19.312 1 96.81 113 ASP A N 1
ATOM 940 C CA . ASP A 1 113 ? 17.312 -20.453 -19.094 1 96.81 113 ASP A CA 1
ATOM 941 C C . ASP A 1 113 ? 17.016 -19.391 -18.031 1 96.81 113 ASP A C 1
ATOM 943 O O . ASP A 1 113 ? 17.906 -18.641 -17.641 1 96.81 113 ASP A O 1
ATOM 947 N N . PHE A 1 114 ? 15.781 -19.297 -17.562 1 95.5 114 PHE A N 1
ATOM 948 C CA . PHE A 1 114 ? 15.406 -18.25 -16.625 1 95.5 114 PHE A CA 1
ATOM 949 C C . PHE A 1 114 ? 15.367 -18.797 -15.195 1 95.5 114 PHE A C 1
ATOM 951 O O . PHE A 1 114 ? 15.109 -18.062 -14.25 1 95.5 114 PHE A O 1
ATOM 958 N N . LEU A 1 115 ? 15.484 -20.094 -15.016 1 95.38 115 LEU A N 1
ATOM 959 C CA . LEU A 1 115 ? 15.562 -20.688 -13.695 1 95.38 115 LEU A CA 1
ATOM 960 C C . LEU A 1 115 ? 16.938 -20.484 -13.078 1 95.38 115 LEU A C 1
ATOM 962 O O . LEU A 1 115 ? 17.938 -21.031 -13.57 1 95.38 115 LEU A O 1
ATOM 966 N N . ARG A 1 116 ? 16.906 -19.703 -12.062 1 93 116 ARG A N 1
ATOM 967 C CA . ARG A 1 116 ? 18.156 -19.25 -11.438 1 93 116 ARG A CA 1
ATOM 968 C C . ARG A 1 116 ? 18.094 -19.422 -9.922 1 93 116 ARG A C 1
ATOM 970 O O . ARG A 1 116 ? 17.031 -19.688 -9.359 1 93 116 ARG A O 1
ATOM 977 N N . GLU A 1 117 ? 19.25 -19.172 -9.281 1 90.56 117 GLU A N 1
ATOM 978 C CA . GLU A 1 117 ? 19.344 -19.297 -7.828 1 90.56 117 GLU A CA 1
ATOM 979 C C . GLU A 1 117 ? 18.484 -18.25 -7.125 1 90.56 117 GLU A C 1
ATOM 981 O O . GLU A 1 117 ? 17.844 -18.531 -6.113 1 90.56 117 GLU A O 1
ATOM 986 N N . ASP A 1 118 ? 18.453 -17.094 -7.656 1 87.12 118 ASP A N 1
ATOM 987 C CA . ASP A 1 118 ? 17.766 -15.977 -7.004 1 87.12 118 ASP A CA 1
ATOM 988 C C . ASP A 1 118 ? 16.25 -16.203 -6.988 1 87.12 118 ASP A C 1
ATOM 990 O O . ASP A 1 118 ? 15.547 -15.641 -6.148 1 87.12 118 ASP A O 1
ATOM 994 N N . ASN A 1 119 ? 15.734 -16.953 -7.898 1 90.25 119 ASN A N 1
ATOM 995 C CA . ASN A 1 119 ? 14.312 -17.25 -7.859 1 90.25 119 ASN A CA 1
ATOM 996 C C . ASN A 1 119 ? 14.062 -18.688 -7.406 1 90.25 119 ASN A C 1
ATOM 998 O O . ASN A 1 119 ? 13 -19.266 -7.676 1 90.25 119 ASN A O 1
ATOM 1002 N N . ASN A 1 120 ? 15.078 -19.328 -6.871 1 91.62 120 ASN A N 1
ATOM 1003 C CA . ASN A 1 120 ? 15.039 -20.688 -6.336 1 91.62 120 ASN A CA 1
ATOM 1004 C C . ASN A 1 120 ? 14.664 -21.703 -7.41 1 91.62 120 ASN A C 1
ATOM 1006 O O . ASN A 1 120 ? 13.961 -22.672 -7.133 1 91.62 120 ASN A O 1
ATOM 1010 N N . TYR A 1 121 ? 14.984 -21.438 -8.641 1 94.5 121 TYR A N 1
ATOM 1011 C CA . TYR A 1 121 ? 14.742 -22.281 -9.805 1 94.5 121 TYR A CA 1
ATOM 1012 C C . TYR A 1 121 ? 13.273 -22.656 -9.914 1 94.5 121 TYR A C 1
ATOM 1014 O O . TYR A 1 121 ? 12.938 -23.766 -10.328 1 94.5 121 TYR A O 1
ATOM 1022 N N . TYR A 1 122 ? 12.391 -21.797 -9.344 1 94.56 122 TYR A N 1
ATOM 1023 C CA . TYR A 1 122 ? 10.945 -22 -9.32 1 94.56 122 TYR A CA 1
ATOM 1024 C C . TYR A 1 122 ? 10.594 -23.375 -8.742 1 94.56 122 TYR A C 1
ATOM 1026 O O . TYR A 1 122 ? 9.633 -24.016 -9.188 1 94.56 122 TYR A O 1
ATOM 1034 N N . ASP A 1 123 ? 11.492 -23.891 -7.895 1 92.75 123 ASP A N 1
ATOM 1035 C CA . ASP A 1 123 ? 11.312 -25.125 -7.137 1 92.75 123 ASP A CA 1
ATOM 1036 C C . ASP A 1 123 ? 11.258 -26.344 -8.062 1 92.75 123 ASP A C 1
ATOM 1038 O O . ASP A 1 123 ? 10.648 -27.359 -7.727 1 92.75 123 ASP A O 1
ATOM 1042 N N . ILE A 1 124 ? 11.805 -26.219 -9.203 1 93.94 124 ILE A N 1
ATOM 1043 C CA . ILE A 1 124 ? 11.688 -27.266 -10.203 1 93.94 124 ILE A CA 1
ATOM 1044 C C . ILE A 1 124 ? 12.352 -28.547 -9.695 1 93.94 124 ILE A C 1
ATOM 1046 O O . ILE A 1 124 ? 11.867 -29.656 -9.953 1 93.94 124 ILE A O 1
ATOM 1050 N N . TYR A 1 125 ? 13.336 -28.422 -8.867 1 92.44 125 TYR A N 1
ATOM 1051 C CA . TYR A 1 125 ? 14.102 -29.578 -8.422 1 92.44 125 TYR A CA 1
ATOM 1052 C C . TYR A 1 125 ? 13.352 -30.344 -7.328 1 92.44 125 TYR A C 1
ATOM 1054 O O . TYR A 1 125 ? 13.672 -31.5 -7.035 1 92.44 125 TYR A O 1
ATOM 1062 N N . SER A 1 126 ? 12.414 -29.703 -6.75 1 88.88 126 SER A N 1
ATOM 1063 C CA . SER A 1 126 ? 11.57 -30.375 -5.773 1 88.88 126 SER A CA 1
ATOM 1064 C C . SER A 1 126 ? 10.328 -30.969 -6.434 1 88.88 126 SER A C 1
ATOM 1066 O O . SER A 1 126 ? 9.68 -31.844 -5.863 1 88.88 126 SER A O 1
ATOM 1068 N N . LEU A 1 127 ? 10.062 -30.531 -7.629 1 89.31 127 LEU A N 1
ATOM 1069 C CA . LEU A 1 127 ? 8.82 -30.906 -8.297 1 89.31 127 LEU A CA 1
ATOM 1070 C C . LEU A 1 127 ? 9.039 -32.094 -9.227 1 89.31 127 LEU A C 1
ATOM 1072 O O . LEU A 1 127 ? 8.109 -32.844 -9.492 1 89.31 127 LEU A O 1
ATOM 1076 N N . ILE A 1 128 ? 10.227 -32.125 -9.75 1 87.94 128 ILE A N 1
ATOM 1077 C CA . ILE A 1 128 ? 10.586 -33.188 -10.695 1 87.94 128 ILE A CA 1
ATOM 1078 C C . ILE A 1 128 ? 11.758 -34 -10.141 1 87.94 128 ILE A C 1
ATOM 1080 O O . ILE A 1 128 ? 12.641 -33.438 -9.477 1 87.94 128 ILE A O 1
ATOM 1084 N N . ASP A 1 129 ? 11.664 -35.25 -10.406 1 85.44 129 ASP A N 1
ATOM 1085 C CA . ASP A 1 129 ? 12.773 -36.094 -9.992 1 85.44 129 ASP A CA 1
ATOM 1086 C C . ASP A 1 129 ? 14.094 -35.594 -10.57 1 85.44 129 ASP A C 1
ATOM 1088 O O . ASP A 1 129 ? 14.148 -35.156 -11.719 1 85.44 129 ASP A O 1
ATOM 1092 N N . SER A 1 130 ? 15.125 -35.719 -9.773 1 82.88 130 SER A N 1
ATOM 1093 C CA . SER A 1 130 ? 16.422 -35.125 -10.102 1 82.88 130 SER A CA 1
ATOM 1094 C C . SER A 1 130 ? 16.906 -35.625 -11.461 1 82.88 130 SER A C 1
ATOM 1096 O O . SER A 1 130 ? 17.531 -34.875 -12.219 1 82.88 130 SER A O 1
ATOM 1098 N N . ASN A 1 131 ? 16.578 -36.844 -11.766 1 86.12 131 ASN A N 1
ATOM 1099 C CA . ASN A 1 131 ? 17.094 -37.438 -13 1 86.12 131 ASN A CA 1
ATOM 1100 C C . ASN A 1 131 ? 16.203 -37.062 -14.188 1 86.12 131 ASN A C 1
ATOM 1102 O O . ASN A 1 131 ? 16.531 -37.406 -15.336 1 86.12 131 ASN A O 1
ATOM 1106 N N . LYS A 1 132 ? 15.203 -36.312 -13.984 1 88.62 132 LYS A N 1
ATOM 1107 C CA . LYS A 1 132 ? 14.266 -35.938 -15.047 1 88.62 132 LYS A CA 1
ATOM 1108 C C . LYS A 1 132 ? 14.141 -34.438 -15.188 1 88.62 132 LYS A C 1
ATOM 1110 O O . LYS A 1 132 ? 13.25 -33.938 -15.883 1 88.62 132 LYS A O 1
ATOM 1115 N N . CYS A 1 133 ? 15.055 -33.781 -14.578 1 93.38 133 CYS A N 1
ATOM 1116 C CA . CYS A 1 133 ? 14.984 -32.344 -14.555 1 93.38 133 CYS A CA 1
ATOM 1117 C C . CYS A 1 133 ? 15.555 -31.734 -15.836 1 93.38 133 CYS A C 1
ATOM 1119 O O . CYS A 1 133 ? 16.438 -32.344 -16.453 1 93.38 133 CYS A O 1
ATOM 1121 N N . PRO A 1 134 ? 15.047 -30.578 -16.234 1 96.12 134 PRO A N 1
ATOM 1122 C CA . PRO A 1 134 ? 15.633 -29.859 -17.375 1 96.12 134 PRO A CA 1
ATOM 1123 C C . PRO A 1 134 ? 17 -29.266 -17.047 1 96.12 134 PRO A C 1
ATOM 1125 O O . PRO A 1 134 ? 17.391 -29.203 -15.883 1 96.12 134 PRO A O 1
ATOM 1128 N N . TYR A 1 135 ? 17.672 -28.969 -18.172 1 96.81 135 TYR A N 1
ATOM 1129 C CA . TYR A 1 135 ? 18.859 -28.125 -17.984 1 96.81 135 TYR A CA 1
ATOM 1130 C C . TYR A 1 135 ? 18.469 -26.75 -17.453 1 96.81 135 TYR A C 1
ATOM 1132 O O . TYR A 1 135 ? 17.469 -26.188 -17.875 1 96.81 135 TYR A O 1
ATOM 1140 N N . THR A 1 136 ? 19.219 -26.297 -16.484 1 95.94 136 THR A N 1
ATOM 1141 C CA . THR A 1 136 ? 19.125 -24.922 -16 1 95.94 136 THR A CA 1
ATOM 1142 C C . THR A 1 136 ? 20.5 -24.266 -15.961 1 95.94 136 THR A C 1
ATOM 1144 O O . THR A 1 136 ? 21.5 -24.891 -16.297 1 95.94 136 THR A O 1
ATOM 1147 N N . ILE A 1 137 ? 20.531 -23.016 -15.562 1 93.38 137 ILE A N 1
ATOM 1148 C CA . ILE A 1 137 ? 21.812 -22.297 -15.523 1 93.38 137 ILE A CA 1
ATOM 1149 C C . ILE A 1 137 ? 22.75 -22.969 -14.531 1 93.38 137 ILE A C 1
ATOM 1151 O O . ILE A 1 137 ? 23.969 -22.812 -14.617 1 93.38 137 ILE A O 1
ATOM 1155 N N . LYS A 1 138 ? 22.156 -23.719 -13.633 1 92.25 138 LYS A N 1
ATOM 1156 C CA . LYS A 1 138 ? 22.938 -24.438 -12.633 1 92.25 138 LYS A CA 1
ATOM 1157 C C . LYS A 1 138 ? 23.891 -25.438 -13.289 1 92.25 138 LYS A C 1
ATOM 1159 O O . LYS A 1 138 ? 24.953 -25.75 -12.727 1 92.25 138 LYS A O 1
ATOM 1164 N N . ASP A 1 139 ? 23.625 -25.875 -14.508 1 94.69 139 ASP A N 1
ATOM 1165 C CA . ASP A 1 139 ? 24.375 -26.922 -15.195 1 94.69 139 ASP A CA 1
ATOM 1166 C C . ASP A 1 139 ? 25.562 -26.328 -15.945 1 94.69 139 ASP A C 1
ATOM 1168 O O . ASP A 1 139 ? 26.391 -27.062 -16.5 1 94.69 139 ASP A O 1
ATOM 1172 N N . PHE A 1 140 ? 25.781 -25.031 -16.031 1 93.62 140 PHE A N 1
ATOM 1173 C CA . PHE A 1 140 ? 26.781 -24.406 -16.891 1 93.62 140 PHE A CA 1
ATOM 1174 C C . PHE A 1 140 ? 27.703 -23.484 -16.094 1 93.62 140 PHE A C 1
ATOM 1176 O O . PHE A 1 140 ? 28.328 -22.594 -16.656 1 93.62 140 PHE A O 1
ATOM 1183 N N . ASN A 1 141 ? 28.078 -23.688 -14.945 1 88.19 141 ASN A N 1
ATOM 1184 C CA . ASN A 1 141 ? 28.984 -22.953 -14.07 1 88.19 141 ASN A CA 1
ATOM 1185 C C . ASN A 1 141 ? 28.828 -21.438 -14.234 1 88.19 141 ASN A C 1
ATOM 1187 O O . ASN A 1 141 ? 29.812 -20.719 -14.391 1 88.19 141 ASN A O 1
ATOM 1191 N N . ILE A 1 142 ? 27.703 -20.969 -14.422 1 90.81 142 ILE A N 1
ATOM 1192 C CA . ILE A 1 142 ? 27.422 -19.531 -14.445 1 90.81 142 ILE A CA 1
ATOM 1193 C C . ILE A 1 142 ? 27.359 -19 -13.023 1 90.81 142 ILE A C 1
ATOM 1195 O O . ILE A 1 142 ? 26.609 -19.5 -12.188 1 90.81 142 ILE A O 1
ATOM 1199 N N . PRO A 1 143 ? 28.219 -17.984 -12.742 1 87.38 143 PRO A N 1
ATOM 1200 C CA . PRO A 1 143 ? 28.234 -17.422 -11.391 1 87.38 143 PRO A CA 1
ATOM 1201 C C . PRO A 1 143 ? 26.875 -16.859 -10.969 1 87.38 143 PRO A C 1
ATOM 1203 O O . PRO A 1 143 ? 26.203 -16.219 -11.781 1 87.38 143 PRO A O 1
ATOM 1206 N N . GLN A 1 144 ? 26.469 -17.25 -9.742 1 87.94 144 GLN A N 1
ATOM 1207 C CA . GLN A 1 144 ? 25.234 -16.734 -9.164 1 87.94 144 GLN A CA 1
ATOM 1208 C C . GLN A 1 144 ? 25.484 -16.109 -7.793 1 87.94 144 GLN A C 1
ATOM 1210 O O . GLN A 1 144 ? 26.328 -16.578 -7.039 1 87.94 144 GLN A O 1
ATOM 1215 N N . PRO A 1 145 ? 24.781 -15 -7.457 1 83.5 145 PRO A N 1
ATOM 1216 C CA . PRO A 1 145 ? 23.656 -14.367 -8.125 1 83.5 145 PRO A CA 1
ATOM 1217 C C . PRO A 1 145 ? 24.078 -13.516 -9.328 1 83.5 145 PRO A C 1
ATOM 1219 O O . PRO A 1 145 ? 25.188 -12.977 -9.344 1 83.5 145 PRO A O 1
ATOM 1222 N N . VAL A 1 146 ? 23.219 -13.492 -10.297 1 83.31 146 VAL A N 1
ATOM 1223 C CA . VAL A 1 146 ? 23.469 -12.75 -11.523 1 83.31 146 VAL A CA 1
ATOM 1224 C C . VAL A 1 146 ? 23.172 -11.273 -11.312 1 83.31 146 VAL A C 1
ATOM 1226 O O . VAL A 1 146 ? 22.125 -10.922 -10.742 1 83.31 146 VAL A O 1
ATOM 1229 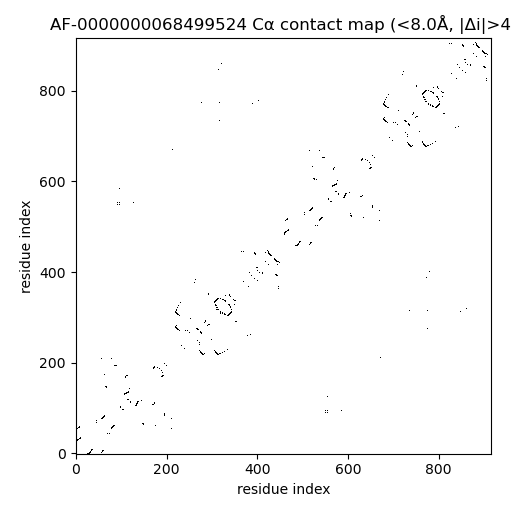N N . TYR A 1 147 ? 24.109 -10.438 -11.758 1 78.31 147 TYR A N 1
ATOM 1230 C CA . TYR A 1 147 ? 23.875 -9 -11.641 1 78.31 147 TYR A CA 1
ATOM 1231 C C . TYR A 1 147 ? 23.844 -8.344 -13.016 1 78.31 147 TYR A C 1
ATOM 1233 O O . TYR A 1 147 ? 23.047 -7.422 -13.242 1 78.31 147 TYR A O 1
ATOM 1241 N N . ASP A 1 148 ? 24.656 -8.883 -13.844 1 81.5 148 ASP A N 1
ATOM 1242 C CA . ASP A 1 148 ? 24.688 -8.375 -15.219 1 81.5 148 ASP A CA 1
ATOM 1243 C C . ASP A 1 148 ? 23.891 -9.281 -16.156 1 81.5 148 ASP A C 1
ATOM 1245 O O . ASP A 1 148 ? 24.453 -10.219 -16.734 1 81.5 148 ASP A O 1
ATOM 1249 N N . PHE A 1 149 ? 22.672 -8.945 -16.391 1 85.69 149 PHE A N 1
ATOM 1250 C CA . PHE A 1 149 ? 21.766 -9.805 -17.141 1 85.69 149 PHE A CA 1
ATOM 1251 C C . PHE A 1 149 ? 22 -9.641 -18.641 1 85.69 149 PHE A C 1
ATOM 1253 O O . PHE A 1 149 ? 21.641 -10.516 -19.438 1 85.69 149 PHE A O 1
ATOM 1260 N N . LYS A 1 150 ? 22.578 -8.531 -19.016 1 81.12 150 LYS A N 1
ATOM 1261 C CA . LYS A 1 150 ? 22.953 -8.391 -20.422 1 81.12 150 LYS A CA 1
ATOM 1262 C C . LYS A 1 150 ? 24.016 -9.406 -20.812 1 81.12 150 LYS A C 1
ATOM 1264 O O . LYS A 1 150 ? 23.906 -10.078 -21.844 1 81.12 150 LYS A O 1
ATOM 1269 N N . LYS A 1 151 ? 25.016 -9.523 -20.016 1 82.25 151 LYS A N 1
ATOM 1270 C CA . LYS A 1 151 ? 26.094 -10.484 -20.25 1 82.25 151 LYS A CA 1
ATOM 1271 C C . LYS A 1 151 ? 25.562 -11.922 -20.172 1 82.25 151 LYS A C 1
ATOM 1273 O O . LYS A 1 151 ? 25.969 -12.773 -20.969 1 82.25 151 LYS A O 1
ATOM 1278 N N . LEU A 1 152 ? 24.734 -12.164 -19.297 1 86.88 152 LEU A N 1
ATOM 1279 C CA . LEU A 1 152 ? 24.125 -13.484 -19.156 1 86.88 152 LEU A CA 1
ATOM 1280 C C . LEU A 1 152 ? 23.359 -13.852 -20.422 1 86.88 152 LEU A C 1
ATOM 1282 O O . LEU A 1 152 ? 23.422 -15 -20.875 1 86.88 152 LEU A O 1
ATOM 1286 N N . ASN A 1 153 ? 22.703 -12.898 -21 1 84.69 153 ASN A N 1
ATOM 1287 C CA . ASN A 1 153 ? 21.891 -13.148 -22.188 1 84.69 153 ASN A CA 1
ATOM 1288 C C . ASN A 1 153 ? 22.719 -13.711 -23.328 1 84.69 153 ASN A C 1
ATOM 1290 O O . ASN A 1 153 ? 22.297 -14.648 -24 1 84.69 153 ASN A O 1
ATOM 1294 N N . ASP A 1 154 ? 23.859 -13.148 -23.594 1 83.19 154 ASP A N 1
ATOM 1295 C CA . ASP A 1 154 ? 24.734 -13.633 -24.656 1 83.19 154 ASP A CA 1
ATOM 1296 C C . ASP A 1 154 ? 25.188 -15.07 -24.375 1 83.19 154 ASP A C 1
ATOM 1298 O O . ASP A 1 154 ? 25.219 -15.898 -25.281 1 83.19 154 ASP A O 1
ATOM 1302 N N . LYS A 1 155 ? 25.438 -15.273 -23.188 1 91.75 155 LYS A N 1
ATOM 1303 C CA . LYS A 1 155 ? 25.875 -16.609 -22.797 1 91.75 155 LYS A CA 1
ATOM 1304 C C . LYS A 1 155 ? 24.75 -17.625 -22.922 1 91.75 155 LYS A C 1
ATOM 1306 O O . LYS A 1 155 ? 24.984 -18.766 -23.328 1 91.75 155 LYS A O 1
ATOM 1311 N N . LEU A 1 156 ? 23.578 -17.203 -22.641 1 95.25 156 LEU A N 1
ATOM 1312 C CA . LEU A 1 156 ? 22.438 -18.109 -22.688 1 95.25 156 LEU A CA 1
ATOM 1313 C C . LEU A 1 156 ? 22.125 -18.531 -24.109 1 95.25 156 LEU A C 1
ATOM 1315 O O . LEU A 1 156 ? 21.812 -19.703 -24.375 1 95.25 156 LEU A O 1
ATOM 1319 N N . LEU A 1 157 ? 22.203 -17.562 -25.031 1 94.81 157 LEU A N 1
ATOM 1320 C CA . LEU A 1 157 ? 21.969 -17.906 -26.422 1 94.81 157 LEU A CA 1
ATOM 1321 C C . LEU A 1 157 ? 22.969 -18.969 -26.906 1 94.81 157 LEU A C 1
ATOM 1323 O O . LEU A 1 157 ? 22.578 -19.938 -27.562 1 94.81 157 LEU A O 1
ATOM 1327 N N . GLU A 1 158 ? 24.172 -18.766 -26.531 1 95.69 158 GLU A N 1
ATOM 1328 C CA . GLU A 1 158 ? 25.219 -19.719 -26.891 1 95.69 158 GLU A CA 1
ATOM 1329 C C . GLU A 1 158 ? 24.938 -21.094 -26.312 1 95.69 158 GLU A C 1
ATOM 1331 O O . GLU A 1 158 ? 25.109 -22.109 -26.984 1 95.69 158 GLU A O 1
ATOM 1336 N N . ILE A 1 159 ? 24.516 -21.188 -25.125 1 97.5 159 ILE A N 1
ATOM 1337 C CA . ILE A 1 159 ? 24.234 -22.438 -24.438 1 97.5 159 ILE A CA 1
ATOM 1338 C C . ILE A 1 159 ? 23.078 -23.141 -25.141 1 97.5 159 ILE A C 1
ATOM 1340 O O . ILE A 1 159 ? 23.141 -24.344 -25.406 1 97.5 159 ILE A O 1
ATOM 1344 N N . HIS A 1 160 ? 21.984 -22.391 -25.453 1 98.12 160 HIS A N 1
ATOM 1345 C CA . HIS A 1 160 ? 20.859 -22.953 -26.188 1 98.12 160 HIS A CA 1
ATOM 1346 C C . HIS A 1 160 ? 21.312 -23.594 -27.5 1 98.12 160 HIS A C 1
ATOM 1348 O O . HIS A 1 160 ? 20.969 -24.75 -27.781 1 98.12 160 HIS A O 1
ATOM 1354 N N . LEU A 1 161 ? 22.125 -22.844 -28.203 1 97.38 161 LEU A N 1
ATOM 1355 C CA . LEU A 1 161 ? 22.578 -23.297 -29.516 1 97.38 161 LEU A CA 1
ATOM 1356 C C . LEU A 1 161 ? 23.453 -24.531 -29.391 1 97.38 161 LEU A C 1
ATOM 1358 O O . LEU A 1 161 ? 23.312 -25.484 -30.156 1 97.38 161 LEU A O 1
ATOM 1362 N N . ASP A 1 162 ? 24.344 -24.547 -28.422 1 97.56 162 ASP A N 1
ATOM 1363 C CA . ASP A 1 162 ? 25.234 -25.688 -28.203 1 97.56 162 ASP A CA 1
ATOM 1364 C C . ASP A 1 162 ? 24.438 -26.938 -27.859 1 97.56 162 ASP A C 1
ATOM 1366 O O . ASP A 1 162 ? 24.672 -28.016 -28.422 1 97.56 162 ASP A O 1
ATOM 1370 N N . LEU A 1 163 ? 23.5 -26.859 -26.969 1 98.19 163 LEU A N 1
ATOM 1371 C CA . LEU A 1 163 ? 22.672 -27.984 -26.547 1 98.19 163 LEU A CA 1
ATOM 1372 C C . LEU A 1 163 ? 21.828 -28.516 -27.703 1 98.19 163 LEU A C 1
ATOM 1374 O O . LEU A 1 163 ? 21.672 -29.734 -27.844 1 98.19 163 LEU A O 1
ATOM 1378 N N . LEU A 1 164 ? 21.359 -27.578 -28.516 1 97.62 164 LEU A N 1
ATOM 1379 C CA . LEU A 1 164 ? 20.516 -27.953 -29.656 1 97.62 164 LEU A CA 1
ATOM 1380 C C . LEU A 1 164 ? 21.344 -28.609 -30.75 1 97.62 164 LEU A C 1
ATOM 1382 O O . LEU A 1 164 ? 20.953 -29.656 -31.281 1 97.62 164 LEU A O 1
ATOM 1386 N N . ARG A 1 165 ? 22.5 -28.078 -31.031 1 96.25 165 ARG A N 1
ATOM 1387 C CA . ARG A 1 165 ? 23.375 -28.625 -32.062 1 96.25 165 ARG A CA 1
ATOM 1388 C C . ARG A 1 165 ? 23.875 -30.016 -31.656 1 96.25 165 ARG A C 1
ATOM 1390 O O . ARG A 1 165 ? 24.031 -30.891 -32.5 1 96.25 165 ARG A O 1
ATOM 1397 N N . ASP A 1 166 ? 24.094 -30.203 -30.359 1 97.06 166 ASP A N 1
ATOM 1398 C CA . ASP A 1 166 ? 24.578 -31.469 -29.844 1 97.06 166 ASP A CA 1
ATOM 1399 C C . ASP A 1 166 ? 23.438 -32.438 -29.625 1 97.06 166 ASP A C 1
ATOM 1401 O O . ASP A 1 166 ? 23.656 -33.562 -29.125 1 97.06 166 ASP A O 1
ATOM 1405 N N . ASN A 1 167 ? 22.266 -32.094 -29.953 1 96.44 167 ASN A N 1
ATOM 1406 C CA . ASN A 1 167 ? 21.062 -32.906 -29.828 1 96.44 167 ASN A CA 1
ATOM 1407 C C . ASN A 1 167 ? 20.828 -33.344 -28.375 1 96.44 167 ASN A C 1
ATOM 1409 O O . ASN A 1 167 ? 20.359 -34.438 -28.125 1 96.44 167 ASN A O 1
ATOM 1413 N N . LYS A 1 168 ? 21.281 -32.5 -27.5 1 97.19 168 LYS A N 1
ATOM 1414 C CA . LYS A 1 168 ? 21.062 -32.75 -26.078 1 97.19 168 LYS A CA 1
ATOM 1415 C C . LYS A 1 168 ? 19.656 -32.312 -25.656 1 97.19 168 LYS A C 1
ATOM 1417 O O . LYS A 1 168 ? 19.078 -32.906 -24.734 1 97.19 168 LYS A O 1
ATOM 1422 N N . ILE A 1 169 ? 19.188 -31.297 -26.312 1 97.75 169 ILE A N 1
ATOM 1423 C CA . ILE A 1 169 ? 17.828 -30.859 -26.062 1 97.75 169 ILE A CA 1
ATOM 1424 C C . ILE A 1 169 ? 17.078 -30.734 -27.391 1 97.75 169 ILE A C 1
ATOM 1426 O O . ILE A 1 169 ? 17.688 -30.672 -28.453 1 97.75 169 ILE A O 1
ATOM 1430 N N . ASN A 1 170 ? 15.766 -30.766 -27.359 1 96.31 170 ASN A N 1
ATOM 1431 C CA . ASN A 1 170 ? 14.922 -30.547 -28.531 1 96.31 170 ASN A CA 1
ATOM 1432 C C . ASN A 1 170 ? 13.852 -29.5 -28.266 1 96.31 170 ASN A C 1
ATOM 1434 O O . ASN A 1 170 ? 13.008 -29.234 -29.125 1 96.31 170 ASN A O 1
ATOM 1438 N N . LEU A 1 171 ? 13.914 -28.938 -27.062 1 96.06 171 LEU A N 1
ATOM 1439 C CA . LEU A 1 171 ? 12.961 -27.891 -26.688 1 96.06 171 LEU A CA 1
ATOM 1440 C C . LEU A 1 171 ? 13.625 -26.844 -25.797 1 96.06 171 LEU A C 1
ATOM 1442 O O . LEU A 1 171 ? 14.258 -27.188 -24.797 1 96.06 171 LEU A O 1
ATOM 1446 N N . SER A 1 172 ? 13.539 -25.594 -26.188 1 97.5 172 SER A N 1
ATOM 1447 C CA . SER A 1 172 ? 14.102 -24.484 -25.422 1 97.5 172 SER A CA 1
ATOM 1448 C C . SER A 1 172 ? 13 -23.656 -24.766 1 97.5 172 SER A C 1
ATOM 1450 O O . SER A 1 172 ? 11.945 -23.422 -25.359 1 97.5 172 SER A O 1
ATOM 1452 N N . PHE A 1 173 ? 13.188 -23.312 -23.469 1 97.44 173 PHE A N 1
ATOM 1453 C CA . PHE A 1 173 ? 12.352 -22.344 -22.75 1 97.44 173 PHE A CA 1
ATOM 1454 C C . PHE A 1 173 ? 13.133 -21.078 -22.438 1 97.44 173 PHE A C 1
ATOM 1456 O O . PHE A 1 173 ? 14.234 -21.141 -21.891 1 97.44 173 PHE A O 1
ATOM 1463 N N . THR A 1 174 ? 12.602 -19.922 -22.812 1 96.31 174 THR A N 1
ATOM 1464 C CA . THR A 1 174 ? 13.297 -18.688 -22.5 1 96.31 174 THR A CA 1
ATOM 1465 C C . THR A 1 174 ? 12.297 -17.562 -22.234 1 96.31 174 THR A C 1
ATOM 1467 O O . THR A 1 174 ? 11.133 -17.641 -22.625 1 96.31 174 THR A O 1
ATOM 1470 N N . ARG A 1 175 ? 12.734 -16.547 -21.406 1 93.19 175 ARG A N 1
ATOM 1471 C CA . ARG A 1 175 ? 11.961 -15.336 -21.203 1 93.19 175 ARG A CA 1
ATOM 1472 C C . ARG A 1 175 ? 12.539 -14.172 -22 1 93.19 175 ARG A C 1
ATOM 1474 O O . ARG A 1 175 ? 12.039 -13.047 -21.922 1 93.19 175 ARG A O 1
ATOM 1481 N N . ASN A 1 176 ? 13.547 -14.461 -22.719 1 89.5 176 ASN A N 1
ATOM 1482 C CA . ASN A 1 176 ? 14.195 -13.438 -23.531 1 89.5 176 ASN A CA 1
ATOM 1483 C C . ASN A 1 176 ? 13.656 -13.438 -24.953 1 89.5 176 ASN A C 1
ATOM 1485 O O . ASN A 1 176 ? 13.898 -14.383 -25.719 1 89.5 176 ASN A O 1
ATOM 1489 N N . TYR A 1 177 ? 13.055 -12.352 -25.297 1 85.62 177 TYR A N 1
ATOM 1490 C CA . TYR A 1 177 ? 12.414 -12.258 -26.594 1 85.62 177 TYR A CA 1
ATOM 1491 C C . TYR A 1 177 ? 13.438 -12.359 -27.719 1 85.62 177 TYR A C 1
ATOM 1493 O O . TYR A 1 177 ? 13.172 -12.984 -28.75 1 85.62 177 TYR A O 1
ATOM 1501 N N . ILE A 1 178 ? 14.586 -11.797 -27.547 1 84.44 178 ILE A N 1
ATOM 1502 C CA . ILE A 1 178 ? 15.625 -11.812 -28.578 1 84.44 178 ILE A CA 1
ATOM 1503 C C . ILE A 1 178 ? 16.109 -13.242 -28.797 1 84.44 178 ILE A C 1
ATOM 1505 O O . ILE A 1 178 ? 16.25 -13.68 -29.938 1 84.44 178 ILE A O 1
ATOM 1509 N N . ILE A 1 179 ? 16.344 -13.977 -27.734 1 91.38 179 ILE A N 1
ATOM 1510 C CA . ILE A 1 179 ? 16.75 -15.375 -27.828 1 91.38 179 ILE A CA 1
ATOM 1511 C C . ILE A 1 179 ? 15.672 -16.188 -28.531 1 91.38 179 ILE A C 1
ATOM 1513 O O . ILE A 1 179 ? 15.977 -17 -29.422 1 91.38 179 ILE A O 1
ATOM 1517 N N . SER A 1 180 ? 14.477 -15.961 -28.156 1 92.88 180 SER A N 1
ATOM 1518 C CA . SER A 1 180 ? 13.359 -16.672 -28.781 1 92.88 180 SER A CA 1
ATOM 1519 C C . SER A 1 180 ? 13.297 -16.422 -30.281 1 92.88 180 SER A C 1
ATOM 1521 O O . SER A 1 180 ? 13.086 -17.344 -31.062 1 92.88 180 SER A O 1
ATOM 1523 N N . CYS A 1 181 ? 13.508 -15.172 -30.688 1 90.25 181 CYS A N 1
ATOM 1524 C CA . CYS A 1 181 ? 13.484 -14.812 -32.094 1 90.25 181 CYS A CA 1
ATOM 1525 C C . CYS A 1 181 ? 14.602 -15.508 -32.844 1 90.25 181 CYS A C 1
ATOM 1527 O O . CYS A 1 181 ? 14.383 -16.062 -33.938 1 90.25 181 CYS A O 1
ATOM 1529 N N . GLU A 1 182 ? 15.797 -15.531 -32.312 1 91.94 182 GLU A N 1
ATOM 1530 C CA . GLU A 1 182 ? 16.953 -16.141 -32.938 1 91.94 182 GLU A CA 1
ATOM 1531 C C . GLU A 1 182 ? 16.781 -17.641 -33.094 1 91.94 182 GLU A C 1
ATOM 1533 O O . GLU A 1 182 ? 17.078 -18.203 -34.156 1 91.94 182 GLU A O 1
ATOM 1538 N N . LEU A 1 183 ? 16.297 -18.328 -32.094 1 96.19 183 LEU A N 1
ATOM 1539 C CA . LEU A 1 183 ? 16.109 -19.781 -32.125 1 96.19 183 LEU A CA 1
ATOM 1540 C C . LEU A 1 183 ? 15.031 -20.156 -33.125 1 96.19 183 LEU A C 1
ATOM 1542 O O . LEU A 1 183 ? 15.195 -21.109 -33.875 1 96.19 183 LEU A O 1
ATOM 1546 N N . ASN A 1 184 ? 13.969 -19.344 -33.125 1 95.25 184 ASN A N 1
ATOM 1547 C CA . ASN A 1 184 ? 12.891 -19.609 -34.062 1 95.25 184 ASN A CA 1
ATOM 1548 C C . ASN A 1 184 ? 13.352 -19.406 -35.5 1 95.25 184 ASN A C 1
ATOM 1550 O O . ASN A 1 184 ? 12.961 -20.156 -36.406 1 95.25 184 ASN A O 1
ATOM 1554 N N . LYS A 1 185 ? 14.047 -18.344 -35.719 1 95.56 185 LYS A N 1
ATOM 1555 C CA . LYS A 1 185 ? 14.602 -18.078 -37.031 1 95.56 185 LYS A CA 1
ATOM 1556 C C . LYS A 1 185 ? 15.43 -19.25 -37.531 1 95.56 185 LYS A C 1
ATOM 1558 O O . LYS A 1 185 ? 15.438 -19.547 -38.719 1 95.56 185 LYS A O 1
ATOM 1563 N N . LEU A 1 186 ? 16.125 -19.969 -36.719 1 96.31 186 LEU A N 1
ATOM 1564 C CA . LEU A 1 186 ? 17 -21.094 -37.062 1 96.31 186 LEU A CA 1
ATOM 1565 C C . LEU A 1 186 ? 16.203 -22.391 -37.125 1 96.31 186 LEU A C 1
ATOM 1567 O O . LEU A 1 186 ? 16.75 -23.438 -37.469 1 96.31 186 LEU A O 1
ATOM 1571 N N . GLY A 1 187 ? 14.867 -22.375 -36.75 1 95.75 187 GLY A N 1
ATOM 1572 C CA . GLY A 1 187 ? 13.969 -23.516 -36.906 1 95.75 187 GLY A CA 1
ATOM 1573 C C . GLY A 1 187 ? 13.898 -24.391 -35.656 1 95.75 187 GLY A C 1
ATOM 1574 O O . GLY A 1 187 ? 13.391 -25.516 -35.719 1 95.75 187 GLY A O 1
ATOM 1575 N N . TYR A 1 188 ? 14.445 -23.938 -34.562 1 96.81 188 TYR A N 1
ATOM 1576 C CA . TYR A 1 188 ? 14.406 -24.719 -33.344 1 96.81 188 TYR A CA 1
ATOM 1577 C C . TYR A 1 188 ? 13.109 -24.453 -32.562 1 96.81 188 TYR A C 1
ATOM 1579 O O . TYR A 1 188 ? 12.562 -23.359 -32.625 1 96.81 188 TYR A O 1
ATOM 1587 N N . ASP A 1 189 ? 12.602 -25.516 -31.891 1 94.62 189 ASP A N 1
ATOM 1588 C CA . ASP A 1 189 ? 11.43 -25.344 -31.047 1 94.62 189 ASP A CA 1
ATOM 1589 C C . ASP A 1 189 ? 11.773 -24.547 -29.781 1 94.62 189 ASP A C 1
ATOM 1591 O O . ASP A 1 189 ? 12.648 -24.953 -29 1 94.62 189 ASP A O 1
ATOM 1595 N N . CYS A 1 190 ? 11.172 -23.391 -29.672 1 96.44 190 CYS A N 1
ATOM 1596 C CA . CYS A 1 190 ? 11.438 -22.531 -28.531 1 96.44 190 CYS A CA 1
ATOM 1597 C C . CYS A 1 190 ? 10.133 -21.969 -27.953 1 96.44 190 CYS A C 1
ATOM 1599 O O . CYS A 1 190 ? 9.297 -21.453 -28.703 1 96.44 190 CYS A O 1
ATOM 1601 N N . ILE A 1 191 ? 9.961 -22.172 -26.656 1 94.75 191 ILE A N 1
ATOM 1602 C CA . ILE A 1 191 ? 8.82 -21.594 -25.969 1 94.75 191 ILE A CA 1
ATOM 1603 C C . ILE A 1 191 ? 9.242 -20.281 -25.297 1 94.75 191 ILE A C 1
ATOM 1605 O O . ILE A 1 191 ? 10.109 -20.266 -24.422 1 94.75 191 ILE A O 1
ATOM 1609 N N . TYR A 1 192 ? 8.672 -19.234 -25.797 1 93.75 192 TYR A N 1
ATOM 1610 C CA . TYR A 1 192 ? 8.844 -17.938 -25.172 1 93.75 192 TYR A CA 1
ATOM 1611 C C . TYR A 1 192 ? 7.852 -17.75 -24.031 1 93.75 192 TYR A C 1
ATOM 1613 O O . TYR A 1 192 ? 6.66 -17.531 -24.266 1 93.75 192 TYR A O 1
ATOM 1621 N N . MET A 1 193 ? 8.406 -17.812 -22.766 1 94 193 MET A N 1
ATOM 1622 C CA . MET A 1 193 ? 7.539 -17.719 -21.594 1 94 193 MET A CA 1
ATOM 1623 C C . MET A 1 193 ? 7.273 -16.25 -21.234 1 94 193 MET A C 1
ATOM 1625 O O . MET A 1 193 ? 8.18 -15.539 -20.812 1 94 193 MET A O 1
ATOM 1629 N N . VAL A 1 194 ? 6.055 -15.828 -21.469 1 90.94 194 VAL A N 1
ATOM 1630 C CA . VAL A 1 194 ? 5.645 -14.453 -21.219 1 90.94 194 VAL A CA 1
ATOM 1631 C C . VAL A 1 194 ? 4.652 -14.414 -20.047 1 90.94 194 VAL A C 1
ATOM 1633 O O . VAL A 1 194 ? 3.854 -15.344 -19.875 1 90.94 194 VAL A O 1
ATOM 1636 N N . PRO A 1 195 ? 4.762 -13.391 -19.219 1 92.38 195 PRO A N 1
ATOM 1637 C CA . PRO A 1 195 ? 3.75 -13.273 -18.172 1 92.38 195 PRO A CA 1
ATOM 1638 C C . PRO A 1 195 ? 2.332 -13.156 -18.734 1 92.38 195 PRO A C 1
ATOM 1640 O O . PRO A 1 195 ? 2.135 -12.602 -19.812 1 92.38 195 PRO A O 1
ATOM 1643 N N . SER A 1 196 ? 1.4 -13.742 -17.984 1 90.69 196 SER A N 1
ATOM 1644 C CA . SER A 1 196 ? -0.004 -13.617 -18.359 1 90.69 196 SER A CA 1
ATOM 1645 C C . SER A 1 196 ? -0.482 -12.172 -18.25 1 90.69 196 SER A C 1
ATOM 1647 O O . SER A 1 196 ? 0.193 -11.336 -17.641 1 90.69 196 SER A O 1
ATOM 1649 N N . THR A 1 197 ? -1.608 -11.891 -18.812 1 89.44 197 THR A N 1
ATOM 1650 C CA . THR A 1 197 ? -2.193 -10.562 -18.703 1 89.44 197 THR A CA 1
ATOM 1651 C C . THR A 1 197 ? -2.453 -10.195 -17.25 1 89.44 197 THR A C 1
ATOM 1653 O O . THR A 1 197 ? -2.258 -9.055 -16.844 1 89.44 197 THR A O 1
ATOM 1656 N N . GLU A 1 198 ? -2.838 -11.188 -16.5 1 87.88 198 GLU A N 1
ATOM 1657 C CA . GLU A 1 198 ? -3.082 -10.977 -15.086 1 87.88 198 GLU A CA 1
ATOM 1658 C C . GLU A 1 198 ? -1.802 -10.578 -14.359 1 87.88 198 GLU A C 1
ATOM 1660 O O . GLU A 1 198 ? -1.812 -9.672 -13.523 1 87.88 198 GLU A O 1
ATOM 1665 N N . SER A 1 199 ? -0.765 -11.25 -14.695 1 91.56 199 SER A N 1
ATOM 1666 C CA . SER A 1 199 ? 0.521 -10.961 -14.062 1 91.56 199 SER A CA 1
ATOM 1667 C C . SER A 1 199 ? 1.034 -9.578 -14.461 1 91.56 199 SER A C 1
ATOM 1669 O O . SER A 1 199 ? 1.646 -8.883 -13.648 1 91.56 199 SER A O 1
ATOM 1671 N N . ILE A 1 200 ? 0.798 -9.234 -15.672 1 93.75 200 ILE A N 1
ATOM 1672 C CA . ILE A 1 200 ? 1.189 -7.914 -16.156 1 93.75 200 ILE A CA 1
ATOM 1673 C C . ILE A 1 200 ? 0.42 -6.84 -15.391 1 93.75 200 ILE A C 1
ATOM 1675 O O . ILE A 1 200 ? 1.017 -5.895 -14.867 1 93.75 200 ILE A O 1
ATOM 1679 N N . LEU A 1 201 ? -0.868 -7.012 -15.297 1 93.38 201 LEU A N 1
ATOM 1680 C CA . LEU A 1 201 ? -1.713 -6.07 -14.57 1 93.38 201 LEU A CA 1
ATOM 1681 C C . LEU A 1 201 ? -1.269 -5.953 -13.117 1 93.38 201 LEU A C 1
ATOM 1683 O O . LEU A 1 201 ? -1.173 -4.848 -12.578 1 93.38 201 LEU A O 1
ATOM 1687 N N . ASN A 1 202 ? -0.972 -7.051 -12.539 1 91.44 202 ASN A N 1
ATOM 1688 C CA . ASN A 1 202 ? -0.55 -7.062 -11.141 1 91.44 202 ASN A CA 1
ATOM 1689 C C . ASN A 1 202 ? 0.767 -6.316 -10.945 1 91.44 202 ASN A C 1
ATOM 1691 O O . ASN A 1 202 ? 0.985 -5.695 -9.906 1 91.44 202 ASN A O 1
ATOM 1695 N N . THR A 1 203 ? 1.646 -6.438 -11.859 1 94.81 203 THR A N 1
ATOM 1696 C CA . THR A 1 203 ? 2.916 -5.723 -11.789 1 94.81 203 THR A CA 1
ATOM 1697 C C . THR A 1 203 ? 2.688 -4.215 -11.766 1 94.81 203 THR A C 1
ATOM 1699 O O . THR A 1 203 ? 3.271 -3.504 -10.945 1 94.81 203 THR A O 1
ATOM 1702 N N . PHE A 1 204 ? 1.777 -3.781 -12.57 1 95.88 204 PHE A N 1
ATOM 1703 C CA . PHE A 1 204 ? 1.476 -2.355 -12.633 1 95.88 204 PHE A CA 1
ATOM 1704 C C . PHE A 1 204 ? 0.759 -1.9 -11.367 1 95.88 204 PHE A C 1
ATOM 1706 O O . PHE A 1 204 ? 1.056 -0.831 -10.828 1 95.88 204 PHE A O 1
ATOM 1713 N N . LYS A 1 205 ? -0.134 -2.703 -10.93 1 92.5 205 LYS A N 1
ATOM 1714 C CA . LYS A 1 205 ? -0.838 -2.373 -9.695 1 92.5 205 LYS A CA 1
ATOM 1715 C C . LYS A 1 205 ? 0.132 -2.262 -8.523 1 92.5 205 LYS A C 1
ATOM 1717 O O . LYS A 1 205 ? -0.001 -1.37 -7.684 1 92.5 205 LYS A O 1
ATOM 1722 N N . SER A 1 206 ? 1.038 -3.189 -8.5 1 92.25 206 SER A N 1
ATOM 1723 C CA . SER A 1 206 ? 2.047 -3.166 -7.449 1 92.25 206 SER A CA 1
ATOM 1724 C C . SER A 1 206 ? 2.869 -1.883 -7.5 1 92.25 206 SER A C 1
ATOM 1726 O O . SER A 1 206 ? 3.17 -1.29 -6.461 1 92.25 206 SER A O 1
ATOM 1728 N N . LEU A 1 207 ? 3.25 -1.501 -8.68 1 94.94 207 LEU A N 1
ATOM 1729 C CA . LEU A 1 207 ? 3.998 -0.259 -8.844 1 94.94 207 LEU A CA 1
ATOM 1730 C C . LEU A 1 207 ? 3.172 0.937 -8.383 1 94.94 207 LEU A C 1
ATOM 1732 O O . LEU A 1 207 ? 3.689 1.83 -7.707 1 94.94 207 LEU A O 1
ATOM 1736 N N . VAL A 1 208 ? 1.923 0.956 -8.719 1 92.12 208 VAL A N 1
ATOM 1737 C CA . VAL A 1 208 ? 1.021 2.037 -8.336 1 92.12 208 VAL A CA 1
ATOM 1738 C C . VAL A 1 208 ? 0.925 2.115 -6.812 1 92.12 208 VAL A C 1
ATOM 1740 O O . VAL A 1 208 ? 0.98 3.205 -6.234 1 92.12 208 VAL A O 1
ATOM 1743 N N . ASN A 1 209 ? 0.775 1.001 -6.219 1 88.56 209 ASN A N 1
ATOM 1744 C CA . ASN A 1 209 ? 0.729 0.956 -4.762 1 88.56 209 ASN A CA 1
ATOM 1745 C C . ASN A 1 209 ? 2.014 1.499 -4.145 1 88.56 209 ASN A C 1
ATOM 1747 O O . ASN A 1 209 ? 1.973 2.205 -3.135 1 88.56 209 ASN A O 1
ATOM 1751 N N . GLU A 1 210 ? 3.115 1.075 -4.734 1 90.44 210 GLU A N 1
ATOM 1752 C CA . GLU A 1 210 ? 4.398 1.559 -4.234 1 90.44 210 GLU A CA 1
ATOM 1753 C C . GLU A 1 210 ? 4.504 3.076 -4.363 1 90.44 210 GLU A C 1
ATOM 1755 O O . GLU A 1 210 ? 4.961 3.752 -3.438 1 90.44 210 GLU A O 1
ATOM 1760 N N . ILE A 1 211 ? 4.043 3.602 -5.461 1 91.38 211 ILE A N 1
ATOM 1761 C CA . ILE A 1 211 ? 4.039 5.043 -5.691 1 91.38 211 ILE A CA 1
ATOM 1762 C C . ILE A 1 211 ? 3.148 5.727 -4.652 1 91.38 211 ILE A C 1
ATOM 1764 O O . ILE A 1 211 ? 3.541 6.734 -4.059 1 91.38 211 ILE A O 1
ATOM 1768 N N . THR A 1 212 ? 2.039 5.188 -4.465 1 86.81 212 THR A N 1
ATOM 1769 C CA . THR A 1 212 ? 1.077 5.75 -3.525 1 86.81 212 THR A CA 1
ATOM 1770 C C . THR A 1 212 ? 1.659 5.789 -2.115 1 86.81 212 THR A C 1
ATOM 1772 O O . THR A 1 212 ? 1.568 6.809 -1.427 1 86.81 212 THR A O 1
ATOM 1775 N N . LEU A 1 213 ? 2.236 4.715 -1.69 1 84.75 213 LEU A N 1
ATOM 1776 C CA . LEU A 1 213 ? 2.836 4.625 -0.364 1 84.75 213 LEU A CA 1
ATOM 1777 C C . LEU A 1 213 ? 3.967 5.637 -0.211 1 84.75 213 LEU A C 1
ATOM 1779 O O . LEU A 1 213 ? 4.078 6.301 0.824 1 84.75 213 LEU A O 1
ATOM 1783 N N . GLN A 1 214 ? 4.789 5.73 -1.23 1 86.25 214 GLN A N 1
ATOM 1784 C CA . GLN A 1 214 ? 5.891 6.688 -1.195 1 86.25 214 GLN A CA 1
ATOM 1785 C C . GLN A 1 214 ? 5.371 8.125 -1.108 1 86.25 214 GLN A C 1
ATOM 1787 O O . GLN A 1 214 ? 5.906 8.938 -0.354 1 86.25 214 GLN A O 1
ATOM 1792 N N . ASN A 1 215 ? 4.355 8.375 -1.838 1 83.56 215 ASN A N 1
ATOM 1793 C CA . ASN A 1 215 ? 3.773 9.711 -1.827 1 83.56 215 ASN A CA 1
ATOM 1794 C C . ASN A 1 215 ? 3.164 10.047 -0.469 1 83.56 215 ASN A C 1
ATOM 1796 O O . ASN A 1 215 ? 3.318 11.164 0.028 1 83.56 215 ASN A O 1
ATOM 1800 N N . LEU A 1 216 ? 2.504 9.133 0.037 1 81.62 216 LEU A N 1
ATOM 1801 C CA . LEU A 1 216 ? 1.901 9.336 1.35 1 81.62 216 LEU A CA 1
ATOM 1802 C C . LEU A 1 216 ? 2.975 9.57 2.408 1 81.62 216 LEU A C 1
ATOM 1804 O O . LEU A 1 216 ? 2.811 10.422 3.285 1 81.62 216 LEU A O 1
ATOM 1808 N N . ASP A 1 217 ? 4.031 8.875 2.299 1 84.38 217 ASP A N 1
ATOM 1809 C CA . ASP A 1 217 ? 5.125 9.031 3.25 1 84.38 217 ASP A CA 1
ATOM 1810 C C . ASP A 1 217 ? 5.797 10.391 3.092 1 84.38 217 ASP A C 1
ATOM 1812 O O . ASP A 1 217 ? 6.07 11.078 4.082 1 84.38 217 ASP A O 1
ATOM 1816 N N . LYS A 1 218 ? 6.059 10.719 1.883 1 84.69 218 LYS A N 1
ATOM 1817 C CA . LYS A 1 218 ? 6.699 11.992 1.566 1 84.69 218 LYS A CA 1
ATOM 1818 C C . LYS A 1 218 ? 5.84 13.164 2.027 1 84.69 218 LYS A C 1
ATOM 1820 O O . LYS A 1 218 ? 6.363 14.227 2.383 1 84.69 218 LYS A O 1
ATOM 1825 N N . ASN A 1 219 ? 4.605 12.992 2.131 1 82.69 219 ASN A N 1
ATOM 1826 C CA . ASN A 1 219 ? 3.674 14.078 2.416 1 82.69 219 ASN A CA 1
ATOM 1827 C C . ASN A 1 219 ? 3.309 14.133 3.896 1 82.69 219 ASN A C 1
ATOM 1829 O O . ASN A 1 219 ? 2.471 14.938 4.305 1 82.69 219 ASN A O 1
ATOM 1833 N N . LYS A 1 220 ? 3.957 13.32 4.637 1 84.94 220 LYS A N 1
ATOM 1834 C CA . LYS A 1 220 ? 3.75 13.438 6.074 1 84.94 220 LYS A CA 1
ATOM 1835 C C . LYS A 1 220 ? 4.023 14.859 6.555 1 84.94 220 LYS A C 1
ATOM 1837 O O . LYS A 1 220 ? 4.812 15.586 5.945 1 84.94 220 LYS A O 1
ATOM 1842 N N . SER A 1 221 ? 3.352 15.203 7.609 1 87.25 221 SER A N 1
ATOM 1843 C CA . SER A 1 221 ? 3.477 16.547 8.148 1 87.25 221 SER A CA 1
ATOM 1844 C C . SER A 1 221 ? 4.812 16.734 8.859 1 87.25 221 SER A C 1
ATOM 1846 O O . SER A 1 221 ? 5.27 15.859 9.586 1 87.25 221 SER A O 1
ATOM 1848 N N . ALA A 1 222 ? 5.473 17.797 8.531 1 93.12 222 ALA A N 1
ATOM 1849 C CA . ALA A 1 222 ? 6.676 18.219 9.234 1 93.12 222 ALA A CA 1
ATOM 1850 C C . ALA A 1 222 ? 6.496 19.625 9.82 1 93.12 222 ALA A C 1
ATOM 1852 O O . ALA A 1 222 ? 6.039 20.531 9.133 1 93.12 222 ALA A O 1
ATOM 1853 N N . THR A 1 223 ? 6.77 19.719 11.109 1 93.94 223 THR A N 1
ATOM 1854 C CA . THR A 1 223 ? 6.629 21 11.812 1 93.94 223 THR A CA 1
ATOM 1855 C C . THR A 1 223 ? 7.926 21.359 12.539 1 93.94 223 THR A C 1
ATOM 1857 O O . THR A 1 223 ? 8.586 20.5 13.117 1 93.94 223 THR A O 1
ATOM 1860 N N . CYS A 1 224 ? 8.266 22.656 12.461 1 96.31 224 CYS A N 1
ATOM 1861 C CA . CYS A 1 224 ? 9.398 23.188 13.211 1 96.31 224 CYS A CA 1
ATOM 1862 C C . CYS A 1 224 ? 8.953 24.203 14.25 1 96.31 224 CYS A C 1
ATOM 1864 O O . CYS A 1 224 ? 8.078 25.031 13.977 1 96.31 224 CYS A O 1
ATOM 1866 N N . ILE A 1 225 ? 9.492 24.094 15.383 1 95.19 225 ILE A N 1
ATOM 1867 C CA . ILE A 1 225 ? 9.258 25.078 16.422 1 95.19 225 ILE A CA 1
ATOM 1868 C C . ILE A 1 225 ? 10.57 25.766 16.797 1 95.19 225 ILE A C 1
ATOM 1870 O O . ILE A 1 225 ? 11.562 25.094 17.125 1 95.19 225 ILE A O 1
ATOM 1874 N N . VAL A 1 226 ? 10.594 27.062 16.703 1 95.69 226 VAL A N 1
ATOM 1875 C CA . VAL A 1 226 ? 11.734 27.891 17.094 1 95.69 226 VAL A CA 1
ATOM 1876 C C . VAL A 1 226 ? 11.352 28.766 18.297 1 95.69 226 VAL A C 1
ATOM 1878 O O . VAL A 1 226 ? 10.375 29.516 18.234 1 95.69 226 VAL A O 1
ATOM 1881 N N . THR A 1 227 ? 12.078 28.609 19.344 1 94.5 227 THR A N 1
ATOM 1882 C CA . THR A 1 227 ? 11.844 29.406 20.547 1 94.5 227 THR A CA 1
ATOM 1883 C C . THR A 1 227 ? 13.148 30 21.062 1 94.5 227 THR A C 1
ATOM 1885 O O . THR A 1 227 ? 14.234 29.547 20.703 1 94.5 227 THR A O 1
ATOM 1888 N N . VAL A 1 228 ? 13 31.094 21.844 1 92.5 228 VAL A N 1
ATOM 1889 C CA . VAL A 1 228 ? 14.148 31.656 22.531 1 92.5 228 VAL A CA 1
ATOM 1890 C C . VAL A 1 228 ? 14.484 30.797 23.75 1 92.5 228 VAL A C 1
ATOM 1892 O O . VAL A 1 228 ? 13.594 30.359 24.484 1 92.5 228 VAL A O 1
ATOM 1895 N N . ASN A 1 229 ? 15.742 30.516 23.922 1 90.06 229 ASN A N 1
ATOM 1896 C CA . ASN A 1 229 ? 16.156 29.703 25.062 1 90.06 229 ASN A CA 1
ATOM 1897 C C . ASN A 1 229 ? 15.797 30.391 26.375 1 90.06 229 ASN A C 1
ATOM 1899 O O . ASN A 1 229 ? 15.945 31.594 26.516 1 90.06 229 ASN A O 1
ATOM 1903 N N . SER A 1 230 ? 15.398 29.578 27.297 1 84.94 230 SER A N 1
ATOM 1904 C CA . SER A 1 230 ? 14.938 30.094 28.578 1 84.94 230 SER A CA 1
ATOM 1905 C C . SER A 1 230 ? 16.062 30.828 29.297 1 84.94 230 SER A C 1
ATOM 1907 O O . SER A 1 230 ? 15.797 31.75 30.078 1 84.94 230 SER A O 1
ATOM 1909 N N . SER A 1 231 ? 17.266 30.484 29.047 1 79.25 231 SER A N 1
ATOM 1910 C CA . SER A 1 231 ? 18.422 31.094 29.688 1 79.25 231 SER A CA 1
ATOM 1911 C C . SER A 1 231 ? 18.562 32.562 29.312 1 79.25 231 SER A C 1
ATOM 1913 O O . SER A 1 231 ? 19.219 33.344 30 1 79.25 231 SER A O 1
ATOM 1915 N N . GLU A 1 232 ? 17.859 32.938 28.25 1 83.38 232 GLU A N 1
ATOM 1916 C CA . GLU A 1 232 ? 17.984 34.312 27.734 1 83.38 232 GLU A CA 1
ATOM 1917 C C . GLU A 1 232 ? 17.047 35.25 28.453 1 83.38 232 GLU A C 1
ATOM 1919 O O . GLU A 1 232 ? 17.219 36.469 28.391 1 83.38 232 GLU A O 1
ATOM 1924 N N . TYR A 1 233 ? 16.078 34.75 29.141 1 76.5 233 TYR A N 1
ATOM 1925 C CA . TYR A 1 233 ? 15.047 35.594 29.719 1 76.5 233 TYR A CA 1
ATOM 1926 C C . TYR A 1 233 ? 15.547 36.25 31 1 76.5 233 TYR A C 1
ATOM 1928 O O . TYR A 1 233 ? 14.805 37 31.641 1 76.5 233 TYR A O 1
ATOM 1936 N N . ILE A 1 234 ? 16.781 36.031 31.344 1 70.75 234 ILE A N 1
ATOM 1937 C CA . ILE A 1 234 ? 17.422 36.781 32.406 1 70.75 234 ILE A CA 1
ATOM 1938 C C . ILE A 1 234 ? 17.719 38.188 31.938 1 70.75 234 ILE A C 1
ATOM 1940 O O . ILE A 1 234 ? 17.766 39.125 32.75 1 70.75 234 ILE A O 1
ATOM 1944 N N . ASN A 1 235 ? 17.719 38.375 30.656 1 69.06 235 ASN A N 1
ATOM 1945 C CA . ASN A 1 235 ? 17.969 39.656 30.031 1 69.06 235 ASN A CA 1
ATOM 1946 C C . ASN A 1 235 ? 16.703 40.5 29.984 1 69.06 235 ASN A C 1
ATOM 1948 O O . ASN A 1 235 ? 15.758 40.188 29.281 1 69.06 235 ASN A O 1
ATOM 1952 N N . GLU A 1 236 ? 16.594 41.5 30.672 1 69.75 236 GLU A N 1
ATOM 1953 C CA . GLU A 1 236 ? 15.438 42.406 30.766 1 69.75 236 GLU A CA 1
ATOM 1954 C C . GLU A 1 236 ? 15.031 42.906 29.375 1 69.75 236 GLU A C 1
ATOM 1956 O O . GLU A 1 236 ? 13.836 43.062 29.109 1 69.75 236 GLU A O 1
ATOM 1961 N N . ASP A 1 237 ? 16 43.125 28.578 1 71.25 237 ASP A N 1
ATOM 1962 C CA . ASP A 1 237 ? 15.742 43.656 27.234 1 71.25 237 ASP A CA 1
ATOM 1963 C C . ASP A 1 237 ? 14.852 42.688 26.453 1 71.25 237 ASP A C 1
ATOM 1965 O O . ASP A 1 237 ? 14.008 43.125 25.656 1 71.25 237 ASP A O 1
ATOM 1969 N N . LEU A 1 238 ? 15.039 41.469 26.641 1 74.69 238 LEU A N 1
ATOM 1970 C CA . LEU A 1 238 ? 14.273 40.438 25.938 1 74.69 238 LEU A CA 1
ATOM 1971 C C . LEU A 1 238 ? 12.805 40.5 26.344 1 74.69 238 LEU A C 1
ATOM 1973 O O . LEU A 1 238 ? 11.914 40.281 25.516 1 74.69 238 LEU A O 1
ATOM 1977 N N . ILE A 1 239 ? 12.586 40.781 27.516 1 71.5 239 ILE A N 1
ATOM 1978 C CA . ILE A 1 239 ? 11.227 40.781 28.047 1 71.5 239 ILE A CA 1
ATOM 1979 C C . ILE A 1 239 ? 10.43 41.938 27.422 1 71.5 239 ILE A C 1
ATOM 1981 O O . ILE A 1 239 ? 9.273 41.781 27.031 1 71.5 239 ILE A O 1
ATOM 1985 N N . PHE A 1 240 ? 11.102 43.031 27.312 1 71.69 240 PHE A N 1
ATOM 1986 C CA . PHE A 1 240 ? 10.406 44.25 26.828 1 71.69 240 PHE A CA 1
ATOM 1987 C C . PHE A 1 240 ? 10.344 44.25 25.297 1 71.69 240 PHE A C 1
ATOM 1989 O O . PHE A 1 240 ? 9.445 44.844 24.719 1 71.69 240 PHE A O 1
ATOM 1996 N N . LYS A 1 241 ? 11.273 43.562 24.703 1 78.69 241 LYS A N 1
ATOM 1997 C CA . LYS A 1 241 ? 11.359 43.625 23.25 1 78.69 241 LYS A CA 1
ATOM 1998 C C . LYS A 1 241 ? 11.008 42.25 22.625 1 78.69 241 LYS A C 1
ATOM 2000 O O . LYS A 1 241 ? 11.484 41.938 21.547 1 78.69 241 LYS A O 1
ATOM 2005 N N . ASN A 1 242 ? 10.266 41.531 23.328 1 81.56 242 ASN A N 1
ATOM 2006 C CA . ASN A 1 242 ? 9.945 40.188 22.906 1 81.56 242 ASN A CA 1
ATOM 2007 C C . ASN A 1 242 ? 9.289 40.156 21.516 1 81.56 242 ASN A C 1
ATOM 2009 O O . ASN A 1 242 ? 9.633 39.344 20.672 1 81.56 242 ASN A O 1
ATOM 2013 N N . ASP A 1 243 ? 8.344 41.031 21.297 1 84.94 243 ASP A N 1
ATOM 2014 C CA . ASP A 1 243 ? 7.637 41.094 20.016 1 84.94 243 ASP A CA 1
ATOM 2015 C C . ASP A 1 243 ? 8.594 41.438 18.875 1 84.94 243 ASP A C 1
ATOM 2017 O O . ASP A 1 243 ? 8.477 40.875 17.766 1 84.94 243 ASP A O 1
ATOM 2021 N N . GLU A 1 244 ? 9.414 42.312 19.141 1 85.62 244 GLU A N 1
ATOM 2022 C CA . GLU A 1 244 ? 10.406 42.719 18.141 1 85.62 244 GLU A CA 1
ATOM 2023 C C . GLU A 1 244 ? 11.344 41.562 17.812 1 85.62 244 GLU A C 1
ATOM 2025 O O . GLU A 1 244 ? 11.695 41.375 16.641 1 85.62 244 GLU A O 1
ATOM 2030 N N . ILE A 1 245 ? 11.742 40.875 18.812 1 87.31 245 ILE A N 1
ATOM 2031 C CA . ILE A 1 245 ? 12.648 39.75 18.625 1 87.31 245 ILE A CA 1
ATOM 2032 C C . ILE A 1 245 ? 11.953 38.656 17.828 1 87.31 245 ILE A C 1
ATOM 2034 O O . ILE A 1 245 ? 12.531 38.062 16.922 1 87.31 245 ILE A O 1
ATOM 2038 N N . GLN A 1 246 ? 10.758 38.406 18.188 1 89.38 246 GLN A N 1
ATOM 2039 C CA . GLN A 1 246 ? 9.969 37.406 17.453 1 89.38 246 GLN A CA 1
ATOM 2040 C C . GLN A 1 246 ? 9.82 37.781 15.984 1 89.38 246 GLN A C 1
ATOM 2042 O O . GLN A 1 246 ? 9.906 36.938 15.094 1 89.38 246 GLN A O 1
ATOM 2047 N N . ASN A 1 247 ? 9.602 39.031 15.75 1 90.62 247 ASN A N 1
ATOM 2048 C CA . ASN A 1 247 ? 9.5 39.531 14.383 1 90.62 247 ASN A CA 1
ATOM 2049 C C . ASN A 1 247 ? 10.812 39.344 13.625 1 90.62 247 ASN A C 1
ATOM 2051 O O . ASN A 1 247 ? 10.812 39.062 12.43 1 90.62 247 ASN A O 1
ATOM 2055 N N . GLN A 1 248 ? 11.828 39.594 14.328 1 91.5 248 GLN A N 1
ATOM 2056 C CA . GLN A 1 248 ? 13.141 39.406 13.719 1 91.5 248 GLN A CA 1
ATOM 2057 C C . GLN A 1 248 ? 13.383 37.969 13.328 1 91.5 248 GLN A C 1
ATOM 2059 O O . GLN A 1 248 ? 13.883 37.688 12.242 1 91.5 248 GLN A O 1
ATOM 2064 N N . ILE A 1 249 ? 13.078 37.062 14.234 1 93.5 249 ILE A N 1
ATOM 2065 C CA . ILE A 1 249 ? 13.234 35.656 13.969 1 93.5 249 ILE A CA 1
ATOM 2066 C C . ILE A 1 249 ? 12.359 35.25 12.781 1 93.5 249 ILE A C 1
ATOM 2068 O O . ILE A 1 249 ? 12.828 34.594 11.852 1 93.5 249 ILE A O 1
ATOM 2072 N N . TYR A 1 250 ? 11.172 35.625 12.805 1 92.5 250 TYR A N 1
ATOM 2073 C CA . TYR A 1 250 ? 10.188 35.344 11.766 1 92.5 250 TYR A CA 1
ATOM 2074 C C . TYR A 1 250 ? 10.695 35.812 10.406 1 92.5 250 TYR A C 1
ATOM 2076 O O . TYR A 1 250 ? 10.695 35.031 9.445 1 92.5 250 TYR A O 1
ATOM 2084 N N . ASN A 1 251 ? 11.141 37 10.328 1 90.94 251 ASN A N 1
ATOM 2085 C CA . ASN A 1 251 ? 11.609 37.594 9.07 1 90.94 251 ASN A CA 1
ATOM 2086 C C . ASN A 1 251 ? 12.891 36.906 8.594 1 90.94 251 ASN A C 1
ATOM 2088 O O . ASN A 1 251 ? 13.086 36.719 7.391 1 90.94 251 ASN A O 1
ATOM 2092 N N . THR A 1 252 ? 13.75 36.625 9.508 1 92.56 252 THR A N 1
ATOM 2093 C CA . THR A 1 252 ? 14.984 35.938 9.156 1 92.56 252 THR A CA 1
ATOM 2094 C C . THR A 1 252 ? 14.68 34.562 8.516 1 92.56 252 THR A C 1
ATOM 2096 O O . THR A 1 252 ? 15.297 34.188 7.516 1 92.56 252 THR A O 1
ATOM 2099 N N . ILE A 1 253 ? 13.711 33.875 9.109 1 93.12 253 ILE A N 1
ATOM 2100 C CA . ILE A 1 253 ? 13.32 32.594 8.594 1 93.12 253 ILE A CA 1
ATOM 2101 C C . ILE A 1 253 ? 12.711 32.719 7.207 1 93.12 253 ILE A 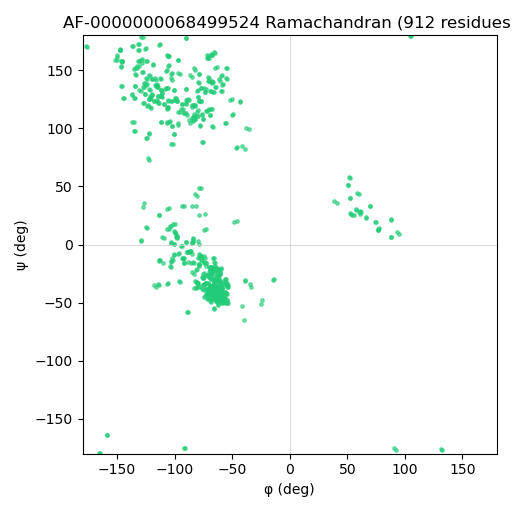C 1
ATOM 2103 O O . ILE A 1 253 ? 13.094 32.031 6.273 1 93.12 253 ILE A O 1
ATOM 2107 N N . LEU A 1 254 ? 11.852 33.625 7.016 1 87.94 254 LEU A N 1
ATOM 2108 C CA . LEU A 1 254 ? 11.195 33.844 5.734 1 87.94 254 LEU A CA 1
ATOM 2109 C C . LEU A 1 254 ? 12.211 34.219 4.656 1 87.94 254 LEU A C 1
ATOM 2111 O O . LEU A 1 254 ? 12.141 33.688 3.537 1 87.94 254 LEU A O 1
ATOM 2115 N N . ASN A 1 255 ? 13.094 35.094 5.051 1 87.44 255 ASN A N 1
ATOM 2116 C CA . ASN A 1 255 ? 14.117 35.5 4.105 1 87.44 255 ASN A CA 1
ATOM 2117 C C . ASN A 1 255 ? 15.047 34.344 3.727 1 87.44 255 ASN A C 1
ATOM 2119 O O . ASN A 1 255 ? 15.43 34.219 2.562 1 87.44 255 ASN A O 1
ATOM 2123 N N . SER A 1 256 ? 15.391 33.594 4.695 1 88.88 256 SER A N 1
ATOM 2124 C CA . SER A 1 256 ? 16.25 32.438 4.441 1 88.88 256 SER A CA 1
ATOM 2125 C C . SER A 1 256 ? 15.586 31.469 3.492 1 88.88 256 SER A C 1
ATOM 2127 O O . SER A 1 256 ? 16.219 30.969 2.559 1 88.88 256 SER A O 1
ATOM 2129 N N . LEU A 1 257 ? 14.352 31.172 3.734 1 85.94 257 LEU A N 1
ATOM 2130 C CA . LEU A 1 257 ? 13.594 30.25 2.891 1 85.94 257 LEU A CA 1
ATOM 2131 C C . LEU A 1 257 ? 13.508 30.781 1.462 1 85.94 257 LEU A C 1
ATOM 2133 O O . LEU A 1 257 ? 13.742 30.031 0.507 1 85.94 257 LEU A O 1
ATOM 2137 N N . SER A 1 258 ? 13.203 32 1.334 1 77.5 258 SER A N 1
ATOM 2138 C CA . SER A 1 258 ? 13.086 32.625 0.021 1 77.5 258 SER A CA 1
ATOM 2139 C C . SER A 1 258 ? 14.422 32.625 -0.718 1 77.5 258 SER A C 1
ATOM 2141 O O . SER A 1 258 ? 14.469 32.312 -1.916 1 77.5 258 SER A O 1
ATOM 2143 N N . ARG A 1 259 ? 15.484 32.938 -0.008 1 74.62 259 ARG A N 1
ATOM 2144 C CA . ARG A 1 259 ? 16.812 32.969 -0.592 1 74.62 259 ARG A CA 1
ATOM 2145 C C . ARG A 1 259 ? 17.234 31.594 -1.119 1 74.62 259 ARG A C 1
ATOM 2147 O O . ARG A 1 259 ? 17.922 31.5 -2.133 1 74.62 259 ARG A O 1
ATOM 2154 N N . HIS A 1 260 ? 16.703 30.625 -0.454 1 78.31 260 HIS A N 1
ATOM 2155 C CA . HIS A 1 260 ? 17.109 29.266 -0.827 1 78.31 260 HIS A CA 1
ATOM 2156 C C . HIS A 1 260 ? 16.062 28.594 -1.707 1 78.31 260 HIS A C 1
ATOM 2158 O O . HIS A 1 260 ? 16.156 27.406 -1.977 1 78.31 260 HIS A O 1
ATOM 2164 N N . GLY A 1 261 ? 14.938 29.297 -2.027 1 71.81 261 GLY A N 1
ATOM 2165 C CA . GLY A 1 261 ? 13.977 28.844 -3.014 1 71.81 261 GLY A CA 1
ATOM 2166 C C . GLY A 1 261 ? 12.906 27.938 -2.428 1 71.81 261 GLY A C 1
ATOM 2167 O O . GLY A 1 261 ? 12.305 27.141 -3.145 1 71.81 261 GLY A O 1
ATOM 2168 N N . PHE A 1 262 ? 12.703 28.031 -1.126 1 75.88 262 PHE A N 1
ATOM 2169 C CA . PHE A 1 262 ? 11.664 27.219 -0.505 1 75.88 262 PHE A CA 1
ATOM 2170 C C . PHE A 1 262 ? 10.375 28.016 -0.342 1 75.88 262 PHE A C 1
ATOM 2172 O O . PHE A 1 262 ? 10.273 28.844 0.555 1 75.88 262 PHE A O 1
ATOM 2179 N N . TYR A 1 263 ? 9.328 27.859 -1.154 1 59.12 263 TYR A N 1
ATOM 2180 C CA . TYR A 1 263 ? 8.102 28.641 -1.158 1 59.12 263 TYR A CA 1
ATOM 2181 C C . TYR A 1 263 ? 6.918 27.828 -0.662 1 59.12 263 TYR A C 1
ATOM 2183 O O . TYR A 1 263 ? 5.922 28.375 -0.198 1 59.12 263 TYR A O 1
ATOM 2191 N N . GLY A 1 264 ? 6.957 26.625 -0.58 1 60.78 264 GLY A N 1
ATOM 2192 C CA . GLY A 1 264 ? 5.879 25.75 -0.154 1 60.78 264 GLY A CA 1
ATOM 2193 C C . GLY A 1 264 ? 5.906 25.453 1.333 1 60.78 264 GLY A C 1
ATOM 2194 O O . GLY A 1 264 ? 5.441 24.391 1.768 1 60.78 264 GLY A O 1
ATOM 2195 N N . VAL A 1 265 ? 6.363 26.453 2.041 1 78.31 265 VAL A N 1
ATOM 2196 C CA . VAL A 1 265 ? 6.52 26.297 3.484 1 78.31 265 VAL A CA 1
ATOM 2197 C C . VAL A 1 265 ? 5.691 27.359 4.211 1 78.31 265 VAL A C 1
ATOM 2199 O O . VAL A 1 265 ? 5.68 28.531 3.814 1 78.31 265 VAL A O 1
ATOM 2202 N N . GLN A 1 266 ? 4.875 26.938 5.07 1 82.5 266 GLN A N 1
ATOM 2203 C CA . GLN A 1 266 ? 4.066 27.844 5.867 1 82.5 266 GLN A CA 1
ATOM 2204 C C . GLN A 1 266 ? 4.781 28.234 7.164 1 82.5 266 GLN A C 1
ATOM 2206 O O . GLN A 1 266 ? 5.16 27.359 7.949 1 82.5 266 GLN A O 1
ATOM 2211 N N . VAL A 1 267 ? 5.008 29.562 7.352 1 87.44 267 VAL A N 1
ATOM 2212 C CA . VAL A 1 267 ? 5.617 30.062 8.578 1 87.44 267 VAL A CA 1
ATOM 2213 C C . VAL A 1 267 ? 4.59 30.859 9.375 1 87.44 267 VAL A C 1
ATOM 2215 O O . VAL A 1 267 ? 3.912 31.734 8.836 1 87.44 267 VAL A O 1
ATOM 2218 N N . LYS A 1 268 ? 4.445 30.516 10.594 1 83.81 268 LYS A N 1
ATOM 2219 C CA . LYS A 1 268 ? 3.473 31.188 11.453 1 83.81 268 LYS A CA 1
ATOM 2220 C C . LYS A 1 268 ? 4.121 31.688 12.734 1 83.81 268 LYS A C 1
ATOM 2222 O O . LYS A 1 268 ? 4.98 31.016 13.312 1 83.81 268 LYS A O 1
ATOM 2227 N N . LYS A 1 269 ? 3.748 32.938 13.062 1 85.06 269 LYS A N 1
ATOM 2228 C CA . LYS A 1 269 ? 4.141 33.5 14.359 1 85.06 269 LYS A CA 1
ATOM 2229 C C . LYS A 1 269 ? 3.07 33.25 15.414 1 85.06 269 LYS A C 1
ATOM 2231 O O . LYS A 1 269 ? 1.902 33.594 15.219 1 85.06 269 LYS A O 1
ATOM 2236 N N . ASN A 1 270 ? 3.406 32.469 16.344 1 77.56 270 ASN A N 1
ATOM 2237 C CA . ASN A 1 270 ? 2.523 32.188 17.469 1 77.56 270 ASN A CA 1
ATOM 2238 C C . ASN A 1 270 ? 3.102 32.75 18.781 1 77.56 270 ASN A C 1
ATOM 2240 O O . ASN A 1 270 ? 4.23 33.25 18.797 1 77.56 270 ASN A O 1
ATOM 2244 N N . ASP A 1 271 ? 2.287 32.688 19.828 1 76.75 271 ASP A N 1
ATOM 2245 C CA . ASP A 1 271 ? 2.717 33.25 21.094 1 76.75 271 ASP A CA 1
ATOM 2246 C C . ASP A 1 271 ? 4.043 32.656 21.547 1 76.75 271 ASP A C 1
ATOM 2248 O O . ASP A 1 271 ? 4.098 31.484 21.953 1 76.75 271 ASP A O 1
ATOM 2252 N N . MET A 1 272 ? 5.172 33.406 21.422 1 80.06 272 MET A N 1
ATOM 2253 C CA . MET A 1 272 ? 6.504 33.156 21.953 1 80.06 272 MET A CA 1
ATOM 2254 C C . MET A 1 272 ? 7.227 32.094 21.141 1 80.06 272 MET A C 1
ATOM 2256 O O . MET A 1 272 ? 8.156 31.453 21.641 1 80.06 272 MET A O 1
ATOM 2260 N N . LYS A 1 273 ? 6.66 31.797 20.016 1 90.56 273 LYS A N 1
ATOM 2261 C CA . LYS A 1 273 ? 7.363 30.844 19.172 1 90.56 273 LYS A CA 1
ATOM 2262 C C . LYS A 1 273 ? 7.066 31.109 17.688 1 90.56 273 LYS A C 1
ATOM 2264 O O . LYS A 1 273 ? 6.086 31.766 17.359 1 90.56 273 LYS A O 1
ATOM 2269 N N . ILE A 1 274 ? 7.941 30.625 16.875 1 93.19 274 ILE A N 1
ATOM 2270 C CA . ILE A 1 274 ? 7.719 30.594 15.43 1 93.19 274 ILE A CA 1
ATOM 2271 C C . ILE A 1 274 ? 7.562 29.141 14.969 1 93.19 274 ILE A C 1
ATOM 2273 O O . ILE A 1 274 ? 8.305 28.266 15.414 1 93.19 274 ILE A O 1
ATOM 2277 N N . GLU A 1 275 ? 6.547 28.938 14.172 1 92.88 275 GLU A N 1
ATOM 2278 C CA . GLU A 1 275 ? 6.309 27.594 13.648 1 92.88 275 GLU A CA 1
ATOM 2279 C C . GLU A 1 275 ? 6.473 27.562 12.133 1 92.88 275 GLU A C 1
ATOM 2281 O O . GLU A 1 275 ? 6.074 28.5 11.438 1 92.88 275 GLU A O 1
ATOM 2286 N N . ILE A 1 276 ? 7.117 26.531 11.672 1 93 276 ILE A N 1
ATOM 2287 C CA . ILE A 1 276 ? 7.219 26.25 10.242 1 93 276 ILE A CA 1
ATOM 2288 C C . ILE A 1 276 ? 6.492 24.953 9.93 1 93 276 ILE A C 1
ATOM 2290 O O . ILE A 1 276 ? 6.73 23.922 10.57 1 93 276 ILE A O 1
ATOM 2294 N N . HIS A 1 277 ? 5.562 25.016 9.023 1 88.94 277 HIS A N 1
ATOM 2295 C CA . HIS A 1 277 ? 4.809 23.828 8.625 1 88.94 277 HIS A CA 1
ATOM 2296 C C . HIS A 1 277 ? 5.094 23.453 7.172 1 88.94 277 HIS A C 1
ATOM 2298 O O . HIS A 1 277 ? 4.992 24.297 6.277 1 88.94 277 HIS A O 1
ATOM 2304 N N . THR A 1 278 ? 5.453 22.219 6.977 1 90.19 278 THR A N 1
ATOM 2305 C CA . THR A 1 278 ? 5.758 21.719 5.641 1 90.19 278 THR A CA 1
ATOM 2306 C C . THR A 1 278 ? 5.633 20.203 5.586 1 90.19 278 THR A C 1
ATOM 2308 O O . THR A 1 278 ? 4.914 19.609 6.391 1 90.19 278 THR A O 1
ATOM 2311 N N . THR A 1 279 ? 6.18 19.594 4.566 1 89.12 279 THR A N 1
ATOM 2312 C CA . THR A 1 279 ? 6.102 18.141 4.414 1 89.12 279 THR A CA 1
ATOM 2313 C C . THR A 1 279 ? 7.445 17.484 4.734 1 89.12 279 THR A C 1
ATOM 2315 O O . THR A 1 279 ? 8.477 18.172 4.773 1 89.12 279 THR A O 1
ATOM 2318 N N . LYS A 1 280 ? 7.383 16.219 4.984 1 91.31 280 LYS A N 1
ATOM 2319 C CA . LYS A 1 280 ? 8.594 15.445 5.234 1 91.31 280 LYS A CA 1
ATOM 2320 C C . LYS A 1 280 ? 9.578 15.578 4.074 1 91.31 280 LYS A C 1
ATOM 2322 O O . LYS A 1 280 ? 10.781 15.711 4.293 1 91.31 280 LYS A O 1
ATOM 2327 N N . GLU A 1 281 ? 9.047 15.547 2.869 1 88.06 281 GLU A N 1
ATOM 2328 C CA . GLU A 1 281 ? 9.906 15.672 1.696 1 88.06 281 GLU A CA 1
ATOM 2329 C C . GLU A 1 281 ? 10.625 17.016 1.678 1 88.06 281 GLU A C 1
ATOM 2331 O O . GLU A 1 281 ? 11.828 17.094 1.417 1 88.06 281 GLU A O 1
ATOM 2336 N N . MET A 1 282 ? 9.93 18.078 1.915 1 87.69 282 MET A N 1
ATOM 2337 C CA . MET A 1 282 ? 10.508 19.422 1.934 1 87.69 282 MET A CA 1
ATOM 2338 C C . MET A 1 282 ? 11.555 19.547 3.041 1 87.69 282 MET A C 1
ATOM 2340 O O . MET A 1 282 ? 12.609 20.141 2.84 1 87.69 282 MET A O 1
ATOM 2344 N N . LEU A 1 283 ? 11.25 18.984 4.148 1 93.38 283 LEU A N 1
ATOM 2345 C CA . LEU A 1 283 ? 12.211 18.969 5.246 1 93.38 283 LEU A CA 1
ATOM 2346 C C . LEU A 1 283 ? 13.5 18.266 4.836 1 93.38 283 LEU A C 1
ATOM 2348 O O . LEU A 1 283 ? 14.594 18.766 5.102 1 93.38 283 LEU A O 1
ATOM 2352 N N . ASN A 1 284 ? 13.312 17.125 4.238 1 90.94 284 ASN A N 1
ATOM 2353 C CA . ASN A 1 284 ? 14.469 16.391 3.754 1 90.94 284 ASN A CA 1
ATOM 2354 C C . ASN A 1 284 ? 15.328 17.234 2.822 1 90.94 284 ASN A C 1
ATOM 2356 O O . ASN A 1 284 ? 16.562 17.234 2.924 1 90.94 284 ASN A O 1
ATOM 2360 N N . ASN A 1 285 ? 14.672 17.953 1.984 1 86.06 285 ASN A N 1
ATOM 2361 C CA . ASN A 1 285 ? 15.375 18.828 1.053 1 86.06 285 ASN A CA 1
ATOM 2362 C C . ASN A 1 285 ? 16.062 19.984 1.779 1 86.06 285 ASN A C 1
ATOM 2364 O O . ASN A 1 285 ? 17.203 20.328 1.476 1 86.06 285 ASN A O 1
ATOM 2368 N N . MET A 1 286 ? 15.352 20.5 2.725 1 89 286 MET A N 1
ATOM 2369 C CA . MET A 1 286 ? 15.859 21.656 3.461 1 89 286 MET A CA 1
ATOM 2370 C C . MET A 1 286 ? 17.047 21.266 4.34 1 89 286 MET A C 1
ATOM 2372 O O . MET A 1 286 ? 17.875 22.109 4.684 1 89 286 MET A O 1
ATOM 2376 N N . THR A 1 287 ? 17.125 20.062 4.703 1 90.88 287 THR A N 1
ATOM 2377 C CA . THR A 1 287 ? 18.156 19.609 5.633 1 90.88 287 THR A CA 1
ATOM 2378 C C . THR A 1 287 ? 19.188 18.734 4.922 1 90.88 287 THR A C 1
ATOM 2380 O O . THR A 1 287 ? 20.031 18.109 5.566 1 90.88 287 THR A O 1
ATOM 2383 N N . ASN A 1 288 ? 19.062 18.625 3.645 1 84.88 288 ASN A N 1
ATOM 2384 C CA . ASN A 1 288 ? 19.953 17.734 2.887 1 84.88 288 ASN A CA 1
ATOM 2385 C C . ASN A 1 288 ? 20 16.344 3.488 1 84.88 288 ASN A C 1
ATOM 2387 O O . ASN A 1 288 ? 21.078 15.844 3.832 1 84.88 288 ASN A O 1
ATOM 2391 N N . ASN A 1 289 ? 18.828 15.711 3.572 1 86.06 289 ASN A N 1
ATOM 2392 C CA . ASN A 1 289 ? 18.656 14.383 4.145 1 86.06 289 ASN A CA 1
ATOM 2393 C C . ASN A 1 289 ? 19.125 14.336 5.598 1 86.06 289 ASN A C 1
ATOM 2395 O O . ASN A 1 289 ? 19.922 13.477 5.973 1 86.06 289 ASN A O 1
ATOM 2399 N N . TYR A 1 290 ? 18.75 15.336 6.328 1 88.12 290 TYR A N 1
ATOM 2400 C CA . TYR A 1 290 ? 18.906 15.438 7.773 1 88.12 290 TYR A CA 1
ATOM 2401 C C . TYR A 1 290 ? 20.375 15.594 8.148 1 88.12 290 TYR A C 1
ATOM 2403 O O . TYR A 1 290 ? 20.812 15.078 9.18 1 88.12 290 TYR A O 1
ATOM 2411 N N . THR A 1 291 ? 21.125 16.234 7.352 1 83.06 291 THR A N 1
ATOM 2412 C CA . THR A 1 291 ? 22.531 16.422 7.652 1 83.06 291 THR A CA 1
ATOM 2413 C C . THR A 1 291 ? 22.797 17.859 8.078 1 83.06 291 THR A C 1
ATOM 2415 O O . THR A 1 291 ? 23.672 18.125 8.922 1 83.06 291 THR A O 1
ATOM 2418 N N . ASP A 1 292 ? 22.062 18.781 7.5 1 84.69 292 ASP A N 1
ATOM 2419 C CA . ASP A 1 292 ? 22.25 20.188 7.816 1 84.69 292 ASP A CA 1
ATOM 2420 C C . ASP A 1 292 ? 20.953 20.969 7.668 1 84.69 292 ASP A C 1
ATOM 2422 O O . ASP A 1 292 ? 20.016 20.5 7.023 1 84.69 292 ASP A O 1
ATOM 2426 N N . PHE A 1 293 ? 20.969 22.156 8.32 1 87.25 293 PHE A N 1
ATOM 2427 C CA . PHE A 1 293 ? 19.812 23.047 8.234 1 87.25 293 PHE A CA 1
ATOM 2428 C C . PHE A 1 293 ? 20.266 24.484 7.988 1 87.25 293 PHE A C 1
ATOM 2430 O O . PHE A 1 293 ? 20.672 25.172 8.922 1 87.25 293 PHE A O 1
ATOM 2437 N N . PHE A 1 294 ? 20.094 24.953 6.809 1 82.88 294 PHE A N 1
ATOM 2438 C CA . PHE A 1 294 ? 20.688 26.188 6.344 1 82.88 294 PHE A CA 1
ATOM 2439 C C . PHE A 1 294 ? 20.141 27.375 7.133 1 82.88 294 PHE A C 1
ATOM 2441 O O . PHE A 1 294 ? 20.828 28.391 7.305 1 82.88 294 PHE A O 1
ATOM 2448 N N . ILE A 1 295 ? 18.953 27.266 7.66 1 88.56 295 ILE A N 1
ATOM 2449 C CA . ILE A 1 295 ? 18.312 28.375 8.375 1 88.56 295 ILE A CA 1
ATOM 2450 C C . ILE A 1 295 ? 19.031 28.609 9.695 1 88.56 295 ILE A C 1
ATOM 2452 O O . ILE A 1 295 ? 19.031 29.734 10.227 1 88.56 295 ILE A O 1
ATOM 2456 N N . SER A 1 296 ? 19.609 27.562 10.203 1 85.62 296 SER A N 1
ATOM 2457 C CA . SER A 1 296 ? 20.297 27.656 11.484 1 85.62 296 SER A CA 1
ATOM 2458 C C . SER A 1 296 ? 21.453 28.656 11.422 1 85.62 296 SER A C 1
ATOM 2460 O O . SER A 1 296 ? 21.734 29.344 12.398 1 85.62 296 SER A O 1
ATOM 2462 N N . GLU A 1 297 ? 22.078 28.781 10.297 1 83.06 297 GLU A N 1
ATOM 2463 C CA . GLU A 1 297 ? 23.172 29.734 10.125 1 83.06 297 GLU A CA 1
ATOM 2464 C C . GLU A 1 297 ? 22.656 31.172 10.133 1 83.06 297 GLU A C 1
ATOM 2466 O O . GLU A 1 297 ? 23.281 32.062 10.734 1 83.06 297 GLU A O 1
ATOM 2471 N N . ASP A 1 298 ? 21.594 31.391 9.492 1 89 298 ASP A N 1
ATOM 2472 C CA . ASP A 1 298 ? 20.984 32.719 9.445 1 89 298 ASP A CA 1
ATOM 2473 C C . ASP A 1 298 ? 20.469 33.156 10.82 1 89 298 ASP A C 1
ATOM 2475 O O . ASP A 1 298 ? 20.5 34.312 11.156 1 89 298 ASP A O 1
ATOM 2479 N N . LEU A 1 299 ? 20.094 32.188 11.562 1 91 299 LEU A N 1
ATOM 2480 C CA . LEU A 1 299 ? 19.5 32.469 12.867 1 91 299 LEU A CA 1
ATOM 2481 C C . LEU A 1 299 ? 20.578 32.844 13.875 1 91 299 LEU A C 1
ATOM 2483 O O . LEU A 1 299 ? 20.281 33.406 14.93 1 91 299 LEU A O 1
ATOM 2487 N N . LYS A 1 300 ? 21.797 32.594 13.508 1 84.31 300 LYS A N 1
ATOM 2488 C CA . LYS A 1 300 ? 22.891 32.969 14.391 1 84.31 300 LYS A CA 1
ATOM 2489 C C . LYS A 1 300 ? 23.016 34.5 14.477 1 84.31 300 LYS A C 1
ATOM 2491 O O . LYS A 1 300 ? 23.641 35 15.406 1 84.31 300 LYS A O 1
ATOM 2496 N N . GLU A 1 301 ? 22.453 35.125 13.523 1 86.06 301 GLU A N 1
ATOM 2497 C CA . GLU A 1 301 ? 22.484 36.594 13.539 1 86.06 301 GLU A CA 1
ATOM 2498 C C . GLU A 1 301 ? 21.641 37.125 14.688 1 86.06 301 GLU A C 1
ATOM 2500 O O . GLU A 1 301 ? 21.812 38.281 15.086 1 86.06 301 GLU A O 1
ATOM 2505 N N . ILE A 1 302 ? 20.766 36.312 15.164 1 90.5 302 ILE A N 1
ATOM 2506 C CA . ILE A 1 302 ? 19.938 36.719 16.297 1 90.5 302 ILE A CA 1
ATOM 2507 C C . ILE A 1 302 ? 20.781 36.688 17.578 1 90.5 302 ILE A C 1
ATOM 2509 O O . ILE A 1 302 ? 21.562 35.75 17.781 1 90.5 302 ILE A O 1
ATOM 2513 N N . LYS A 1 303 ? 20.688 37.688 18.391 1 86.44 303 LYS A N 1
ATOM 2514 C CA . LYS A 1 303 ? 21.531 37.906 19.578 1 86.44 303 LYS A CA 1
ATOM 2515 C C . LYS A 1 303 ? 21.266 36.844 20.625 1 86.44 303 LYS A C 1
ATOM 2517 O O . LYS A 1 303 ? 22.125 36.562 21.469 1 86.44 303 LYS A O 1
ATOM 2522 N N . TYR A 1 304 ? 20.172 36.25 20.562 1 89 304 TYR A N 1
ATOM 2523 C CA . TYR A 1 304 ? 19.75 35.344 21.609 1 89 304 TYR A CA 1
ATOM 2524 C C . TYR A 1 304 ? 19.844 33.906 21.172 1 89 304 TYR A C 1
ATOM 2526 O O . TYR A 1 304 ? 19.719 33.594 19.969 1 89 304 TYR A O 1
ATOM 2534 N N . SER A 1 305 ? 20.094 33.062 22.156 1 88.88 305 SER A N 1
ATOM 2535 C CA . SER A 1 305 ? 20.141 31.625 21.875 1 88.88 305 SER A CA 1
ATOM 2536 C C . SER A 1 305 ? 18.75 31.094 21.531 1 88.88 305 SER A C 1
ATOM 2538 O O . SER A 1 305 ? 17.781 31.359 22.234 1 88.88 305 SER A O 1
ATOM 2540 N N . LEU A 1 306 ? 18.719 30.328 20.438 1 94.62 306 LEU A N 1
ATOM 2541 C CA . LEU A 1 306 ? 17.422 29.844 19.969 1 94.62 306 LEU A CA 1
ATOM 2542 C C . LEU A 1 306 ? 17.359 28.312 20.031 1 94.62 306 LEU A C 1
ATOM 2544 O O . LEU A 1 306 ? 18.344 27.641 19.75 1 94.62 306 LEU A O 1
ATOM 2548 N N . ASN A 1 307 ? 16.297 27.797 20.469 1 93.62 307 ASN A N 1
ATOM 2549 C CA . ASN A 1 307 ? 15.992 26.375 20.391 1 93.62 307 ASN A CA 1
ATOM 2550 C C . ASN A 1 307 ? 15.258 26.031 19.109 1 93.62 307 ASN A C 1
ATOM 2552 O O . ASN A 1 307 ? 14.227 26.625 18.797 1 93.62 307 ASN A O 1
ATOM 2556 N N . ILE A 1 308 ? 15.789 25.094 18.328 1 95.19 308 ILE A N 1
ATOM 2557 C CA . ILE A 1 308 ? 15.203 24.75 17.047 1 95.19 308 ILE A CA 1
ATOM 2558 C C . ILE A 1 308 ? 14.891 23.25 17.016 1 95.19 308 ILE A C 1
ATOM 2560 O O . ILE A 1 308 ? 15.797 22.422 17.156 1 95.19 308 ILE A O 1
ATOM 2564 N N . GLY A 1 309 ? 13.656 22.891 16.844 1 96.12 309 GLY A N 1
ATOM 2565 C CA . GLY A 1 309 ? 13.25 21.5 16.812 1 96.12 309 GLY A CA 1
ATOM 2566 C C . GLY A 1 309 ? 12.258 21.188 15.711 1 96.12 309 GLY A C 1
ATOM 2567 O O . GLY A 1 309 ? 11.227 21.844 15.594 1 96.12 309 GLY A O 1
ATOM 2568 N N . TRP A 1 310 ? 12.547 20.141 14.906 1 96.56 310 TRP A N 1
ATOM 2569 C CA . TRP A 1 310 ? 11.641 19.641 13.883 1 96.56 310 TRP A CA 1
ATOM 2570 C C . TRP A 1 310 ? 10.953 18.359 14.352 1 96.56 310 TRP A C 1
ATOM 2572 O O . TRP A 1 310 ? 11.562 17.531 15.031 1 96.56 310 TRP A O 1
ATOM 2582 N N . GLY A 1 311 ? 9.727 18.266 13.961 1 95.94 311 GLY A N 1
ATOM 2583 C CA . GLY A 1 311 ? 8.977 17.047 14.195 1 95.94 311 GLY A CA 1
ATOM 2584 C C . GLY A 1 311 ? 8.266 16.531 12.953 1 95.94 311 GLY A C 1
ATOM 2585 O O . GLY A 1 311 ? 7.633 17.312 12.234 1 95.94 311 GLY A O 1
ATOM 2586 N N . ILE A 1 312 ? 8.406 15.266 12.711 1 93.25 312 ILE A N 1
ATOM 2587 C CA . ILE A 1 312 ? 7.652 14.594 11.656 1 93.25 312 ILE A CA 1
ATOM 2588 C C . ILE A 1 312 ? 6.57 13.719 12.281 1 93.25 312 ILE A C 1
ATOM 2590 O O . ILE A 1 312 ? 6.809 13.055 13.297 1 93.25 312 ILE A O 1
ATOM 2594 N N . GLY A 1 313 ? 5.406 13.789 11.75 1 87.56 313 GLY A N 1
ATOM 2595 C CA . GLY A 1 313 ? 4.328 12.977 12.297 1 87.56 313 GLY A CA 1
ATOM 2596 C C . GLY A 1 313 ? 3.33 12.531 11.242 1 87.56 313 GLY A C 1
ATOM 2597 O O . GLY A 1 313 ? 3.297 13.078 10.141 1 87.56 313 GLY A O 1
ATOM 2598 N N . ASN A 1 314 ? 2.533 11.648 11.656 1 78.31 314 ASN A N 1
ATOM 2599 C CA . ASN A 1 314 ? 1.461 11.164 10.797 1 78.31 314 ASN A CA 1
ATOM 2600 C C . ASN A 1 314 ? 0.325 12.18 10.688 1 78.31 314 ASN A C 1
ATOM 2602 O O . ASN A 1 314 ? -0.444 12.156 9.727 1 78.31 314 ASN A O 1
ATOM 2606 N N . THR A 1 315 ? 0.21 12.992 11.664 1 78.06 315 THR A N 1
ATOM 2607 C CA . THR A 1 315 ? -0.735 14.102 11.703 1 78.06 315 THR A CA 1
ATOM 2608 C C . THR A 1 315 ? -0.033 15.398 12.109 1 78.06 315 THR A C 1
ATOM 2610 O O . THR A 1 315 ? 1.105 15.367 12.586 1 78.06 315 THR A O 1
ATOM 2613 N N . ASN A 1 316 ? -0.689 16.422 11.938 1 80.12 316 ASN A N 1
ATOM 2614 C CA . ASN A 1 316 ? -0.138 17.719 12.336 1 80.12 316 ASN A CA 1
ATOM 2615 C C . ASN A 1 316 ? 0.144 17.766 13.836 1 80.12 316 ASN A C 1
ATOM 2617 O O . ASN A 1 316 ? 1.177 18.281 14.258 1 80.12 316 ASN A O 1
ATOM 2621 N N . ILE A 1 317 ? -0.738 17.219 14.555 1 74.69 317 ILE A N 1
ATOM 2622 C CA . ILE A 1 317 ? -0.597 17.234 16.016 1 74.69 317 ILE A CA 1
ATOM 2623 C C . ILE A 1 317 ? 0.614 16.391 16.406 1 74.69 317 ILE A C 1
ATOM 2625 O O . ILE A 1 317 ? 1.41 16.812 17.266 1 74.69 317 ILE A O 1
ATOM 2629 N N . HIS A 1 318 ? 0.67 15.242 15.789 1 81.56 318 HIS A N 1
ATOM 2630 C CA . HIS A 1 318 ? 1.812 14.367 16.047 1 81.56 318 HIS A CA 1
ATOM 2631 C C . HIS A 1 318 ? 3.123 15.055 15.68 1 81.56 318 HIS A C 1
ATOM 2633 O O . HIS A 1 318 ? 4.102 14.977 16.422 1 81.56 318 HIS A O 1
ATOM 2639 N N . ALA A 1 319 ? 3.127 15.711 14.555 1 89 319 ALA A N 1
ATOM 2640 C CA . ALA A 1 319 ? 4.316 16.438 14.117 1 89 319 ALA A CA 1
ATOM 2641 C C . ALA A 1 319 ? 4.688 17.531 15.109 1 89 319 ALA A C 1
ATOM 2643 O O . ALA A 1 319 ? 5.863 17.719 15.43 1 89 319 ALA A O 1
ATOM 2644 N N . GLU A 1 320 ? 3.746 18.25 15.57 1 87.88 320 GLU A N 1
ATOM 2645 C CA . GLU A 1 320 ? 3.977 19.328 16.531 1 87.88 320 GLU A CA 1
ATOM 2646 C C . GLU A 1 320 ? 4.516 18.781 17.844 1 87.88 320 GLU A C 1
ATOM 2648 O O . GLU A 1 320 ? 5.398 19.391 18.453 1 87.88 320 GLU A O 1
ATOM 2653 N N . GLN A 1 321 ? 3.965 17.703 18.266 1 83.5 321 GLN A N 1
ATOM 2654 C CA . GLN A 1 321 ? 4.449 17.078 19.484 1 83.5 321 GLN A CA 1
ATOM 2655 C C . GLN A 1 321 ? 5.918 16.688 19.359 1 83.5 321 GLN A C 1
ATOM 2657 O O . GLN A 1 321 ? 6.715 16.938 20.266 1 83.5 321 GLN A O 1
ATOM 2662 N N . ASN A 1 322 ? 6.176 16.094 18.234 1 89 322 ASN A N 1
ATOM 2663 C CA . ASN A 1 322 ? 7.562 15.711 17.984 1 89 322 ASN A CA 1
ATOM 2664 C C . ASN A 1 322 ? 8.469 16.922 17.875 1 89 322 ASN A C 1
ATOM 2666 O O . ASN A 1 322 ? 9.625 16.891 18.312 1 89 322 ASN A O 1
ATOM 2670 N N . ALA A 1 323 ? 7.953 17.953 17.312 1 95 323 ALA A N 1
ATOM 2671 C CA . ALA A 1 323 ? 8.711 19.203 17.219 1 95 323 ALA A CA 1
ATOM 2672 C C . ALA A 1 323 ? 9.031 19.75 18.609 1 95 323 ALA A C 1
ATOM 2674 O O . ALA A 1 323 ? 10.133 20.25 18.844 1 95 323 ALA A O 1
ATOM 2675 N N . ARG A 1 324 ? 8.102 19.719 19.469 1 91.12 324 ARG A N 1
ATOM 2676 C CA . ARG A 1 324 ? 8.312 20.172 20.844 1 91.12 324 ARG A CA 1
ATOM 2677 C C . ARG A 1 324 ? 9.391 19.344 21.531 1 91.12 324 ARG A C 1
ATOM 2679 O O . ARG A 1 324 ? 10.242 19.891 22.234 1 91.12 324 ARG A O 1
ATOM 2686 N N . GLN A 1 325 ? 9.273 18.109 21.328 1 88.62 325 GLN A N 1
ATOM 2687 C CA . GLN A 1 325 ? 10.289 17.234 21.891 1 88.62 325 GLN A CA 1
ATOM 2688 C C . GLN A 1 325 ? 11.68 17.594 21.359 1 88.62 325 GLN A C 1
ATOM 2690 O O . GLN A 1 325 ? 12.641 17.672 22.125 1 88.62 325 GLN A O 1
ATOM 2695 N N . ALA A 1 326 ? 11.703 17.766 20.094 1 94.06 326 ALA A N 1
ATOM 2696 C CA . ALA A 1 326 ? 12.977 18.109 19.469 1 94.06 326 ALA A CA 1
ATOM 2697 C C . ALA A 1 326 ? 13.469 19.469 19.969 1 94.06 326 ALA A C 1
ATOM 2699 O O . ALA A 1 326 ? 14.664 19.656 20.203 1 94.06 326 ALA A O 1
ATOM 2700 N N . ASN A 1 327 ? 12.602 20.422 20.047 1 94.81 327 ASN A N 1
ATOM 2701 C CA . ASN A 1 327 ? 12.922 21.734 20.594 1 94.81 327 ASN A CA 1
ATOM 2702 C C . ASN A 1 327 ? 13.492 21.625 22 1 94.81 327 ASN A C 1
ATOM 2704 O O . ASN A 1 327 ? 14.461 22.312 22.344 1 94.81 327 ASN A O 1
ATOM 2708 N N . GLY A 1 328 ? 12.906 20.766 22.797 1 90.69 328 GLY A N 1
ATOM 2709 C CA . GLY A 1 328 ? 13.398 20.516 24.141 1 90.69 328 GLY A CA 1
ATOM 2710 C C . GLY A 1 328 ? 14.812 19.969 24.156 1 90.69 328 GLY A C 1
ATOM 2711 O O . GLY A 1 328 ? 15.617 20.344 25.016 1 90.69 328 GLY A O 1
ATOM 2712 N N . LYS A 1 329 ? 15.047 19.125 23.281 1 88.88 329 LYS A N 1
ATOM 2713 C CA . LYS A 1 329 ? 16.391 18.578 23.172 1 88.88 329 LYS A CA 1
ATOM 2714 C C . LYS A 1 329 ? 17.406 19.672 22.859 1 88.88 329 LYS A C 1
ATOM 2716 O O . LYS A 1 329 ? 18.516 19.688 23.422 1 88.88 329 LYS A O 1
ATOM 2721 N N . SER A 1 330 ? 17.047 20.484 21.969 1 90.81 330 SER A N 1
ATOM 2722 C CA . SER A 1 330 ? 17.891 21.641 21.656 1 90.81 330 SER A CA 1
ATOM 2723 C C . SER A 1 330 ? 18.109 22.516 22.891 1 90.81 330 SER A C 1
ATOM 2725 O O . SER A 1 330 ? 19.234 22.938 23.172 1 90.81 330 SER A O 1
ATOM 2727 N N . ALA A 1 331 ? 17.078 22.734 23.578 1 89.69 331 ALA A N 1
ATOM 2728 C CA . ALA A 1 331 ? 17.125 23.547 24.797 1 89.69 331 ALA A CA 1
ATOM 2729 C C . ALA A 1 331 ? 18.078 22.938 25.828 1 89.69 331 ALA A C 1
ATOM 2731 O O . ALA A 1 331 ? 18.797 23.672 26.516 1 89.69 331 ALA A O 1
ATOM 2732 N N . SER A 1 332 ? 18.031 21.672 25.938 1 84.62 332 SER A N 1
ATOM 2733 C CA . SER A 1 332 ? 18.844 20.969 26.922 1 84.62 332 SER A CA 1
ATOM 2734 C C . SER A 1 332 ? 20.344 21.141 26.625 1 84.62 332 SER A C 1
ATOM 2736 O O . SER A 1 332 ? 21.172 21 27.516 1 84.62 332 SER A O 1
ATOM 2738 N N . LEU A 1 333 ? 20.656 21.5 25.375 1 82.12 333 LEU A N 1
ATOM 2739 C CA . LEU A 1 333 ? 22.031 21.719 24.984 1 82.12 333 LEU A CA 1
ATOM 2740 C C . LEU A 1 333 ? 22.328 23.219 24.875 1 82.12 333 LEU A C 1
ATOM 2742 O O . LEU A 1 333 ? 23.234 23.625 24.141 1 82.12 333 LEU A O 1
ATOM 2746 N N . ASN A 1 334 ? 21.5 23.969 25.422 1 80.88 334 ASN A N 1
ATOM 2747 C CA . ASN A 1 334 ? 21.641 25.422 25.547 1 80.88 334 ASN A CA 1
ATOM 2748 C C . ASN A 1 334 ? 21.328 26.125 24.219 1 80.88 334 ASN A C 1
ATOM 2750 O O . ASN A 1 334 ? 21.781 27.25 23.984 1 80.88 334 ASN A O 1
ATOM 2754 N N . GLY A 1 335 ? 20.766 25.453 23.312 1 85.94 335 GLY A N 1
ATOM 2755 C CA . GLY A 1 335 ? 20.203 26.078 22.125 1 85.94 335 GLY A CA 1
ATOM 2756 C C . GLY A 1 335 ? 21.188 26.141 20.969 1 85.94 335 GLY A C 1
ATOM 2757 O O . GLY A 1 335 ? 22.234 25.469 21 1 85.94 335 GLY A O 1
ATOM 2758 N N . ASN A 1 336 ? 20.719 26.781 19.859 1 86.94 336 ASN A N 1
ATOM 2759 C CA . ASN A 1 336 ? 21.469 27.016 18.625 1 86.94 336 ASN A CA 1
ATOM 2760 C C . ASN A 1 336 ? 21.891 25.703 17.969 1 86.94 336 ASN A C 1
ATOM 2762 O O . ASN A 1 336 ? 23.016 25.609 17.453 1 86.94 336 ASN A O 1
ATOM 2766 N N . CYS A 1 337 ? 21.203 24.781 18.219 1 85.88 337 CYS A N 1
ATOM 2767 C CA . CYS A 1 337 ? 21.328 23.5 17.531 1 85.88 337 CYS A CA 1
ATOM 2768 C C . CYS A 1 337 ? 19.953 22.953 17.125 1 85.88 337 CYS A C 1
ATOM 2770 O O . CYS A 1 337 ? 18.953 23.297 17.734 1 85.88 337 CYS A O 1
ATOM 2772 N N . THR A 1 338 ? 19.969 22.188 16.062 1 93.5 338 THR A N 1
ATOM 2773 C CA . THR A 1 338 ? 18.703 21.703 15.516 1 93.5 338 THR A CA 1
ATOM 2774 C C . THR A 1 338 ? 18.562 20.203 15.719 1 93.5 338 THR A C 1
ATOM 2776 O O . THR A 1 338 ? 19.516 19.453 15.484 1 93.5 338 THR A O 1
ATOM 2779 N N . PHE A 1 339 ? 17.422 19.797 16.25 1 93.19 339 PHE A N 1
ATOM 2780 C CA . PHE A 1 339 ? 17.094 18.375 16.359 1 93.19 339 PHE A CA 1
ATOM 2781 C C . PHE A 1 339 ? 15.844 18.047 15.57 1 93.19 339 PHE A C 1
ATOM 2783 O O . PHE A 1 339 ? 15.008 18.922 15.32 1 93.19 339 PHE A O 1
ATOM 2790 N N . ILE A 1 340 ? 15.719 16.75 15.148 1 96.06 340 ILE A N 1
ATOM 2791 C CA . ILE A 1 340 ? 14.531 16.219 14.484 1 96.06 340 ILE A CA 1
ATOM 2792 C C . ILE A 1 340 ? 14.031 14.984 15.227 1 96.06 340 ILE A C 1
ATOM 2794 O O . ILE A 1 340 ? 14.82 14.109 15.594 1 96.06 340 ILE A O 1
ATOM 2798 N N . VAL A 1 341 ? 12.812 14.969 15.523 1 92.69 341 VAL A N 1
ATOM 2799 C CA . VAL A 1 341 ? 12.156 13.75 15.984 1 92.69 341 VAL A CA 1
ATOM 2800 C C . VAL A 1 341 ? 11.203 13.234 14.906 1 92.69 341 VAL A C 1
ATOM 2802 O O . VAL A 1 341 ? 10.273 13.945 14.508 1 92.69 341 VAL A O 1
ATOM 2805 N N . ASN A 1 342 ? 11.422 12.039 14.453 1 90.5 342 ASN A N 1
ATOM 2806 C CA . ASN A 1 342 ? 10.648 11.555 13.312 1 90.5 342 ASN A CA 1
ATOM 2807 C C . ASN A 1 342 ? 9.398 10.812 13.766 1 90.5 342 ASN A C 1
ATOM 2809 O O . ASN A 1 342 ? 9.055 10.828 14.945 1 90.5 342 ASN A O 1
ATOM 2813 N N . ASP A 1 343 ? 8.617 10.219 12.875 1 84.25 343 ASP A N 1
ATOM 2814 C CA . ASP A 1 343 ? 7.305 9.641 13.125 1 84.25 343 ASP A CA 1
ATOM 2815 C C . ASP A 1 343 ? 7.426 8.336 13.922 1 84.25 343 ASP A C 1
ATOM 2817 O O . ASP A 1 343 ? 6.445 7.859 14.492 1 84.25 343 ASP A O 1
ATOM 2821 N N . THR A 1 344 ? 8.641 7.789 13.953 1 74.12 344 THR A N 1
ATOM 2822 C CA . THR A 1 344 ? 8.875 6.605 14.773 1 74.12 344 THR A CA 1
ATOM 2823 C C . THR A 1 344 ? 9.5 6.988 16.109 1 74.12 344 THR A C 1
ATOM 2825 O O . THR A 1 344 ? 10.023 6.129 16.828 1 74.12 344 THR A O 1
ATOM 2828 N N . ASN A 1 345 ? 9.586 8.266 16.359 1 75.62 345 ASN A N 1
ATOM 2829 C CA . ASN A 1 345 ? 10.055 8.836 17.609 1 75.62 345 ASN A CA 1
ATOM 2830 C C . ASN A 1 345 ? 11.562 8.711 17.766 1 75.62 345 ASN A C 1
ATOM 2832 O O . ASN A 1 345 ? 12.086 8.703 18.875 1 75.62 345 ASN A O 1
ATOM 2836 N N . ASP A 1 346 ? 12.195 8.5 16.641 1 81.44 346 ASP A N 1
ATOM 2837 C CA . ASP A 1 346 ? 13.656 8.562 16.672 1 81.44 346 ASP A CA 1
ATOM 2838 C C . ASP A 1 346 ? 14.141 10.008 16.656 1 81.44 346 ASP A C 1
ATOM 2840 O O . ASP A 1 346 ? 13.562 10.859 15.977 1 81.44 346 ASP A O 1
ATOM 2844 N N . THR A 1 347 ? 15.125 10.234 17.422 1 87.81 347 THR A N 1
ATOM 2845 C CA . THR A 1 347 ? 15.703 11.578 17.484 1 87.81 347 THR A CA 1
ATOM 2846 C C . THR A 1 347 ? 16.953 11.664 16.609 1 87.81 347 THR A C 1
ATOM 2848 O O . THR A 1 347 ? 17.859 10.836 16.734 1 87.81 347 THR A O 1
ATOM 2851 N N . ILE A 1 348 ? 16.953 12.578 15.773 1 90.5 348 ILE A N 1
ATOM 2852 C CA . ILE A 1 348 ? 18.094 12.828 14.891 1 90.5 348 ILE A CA 1
ATOM 2853 C C . ILE A 1 348 ? 18.703 14.18 15.211 1 90.5 348 ILE A C 1
ATOM 2855 O O . ILE A 1 348 ? 18 15.188 15.312 1 90.5 348 ILE A O 1
ATOM 2859 N N . GLY A 1 349 ? 20.094 14.25 15.289 1 84.56 349 GLY A N 1
ATOM 2860 C CA . GLY A 1 349 ? 20.781 15.516 15.508 1 84.56 349 GLY A CA 1
ATOM 2861 C C . GLY A 1 349 ? 21.828 15.453 16.609 1 84.56 349 GLY A C 1
ATOM 2862 O O . GLY A 1 349 ? 22.062 14.391 17.188 1 84.56 349 GLY A O 1
ATOM 2863 N N . PRO A 1 350 ? 22.422 16.562 16.922 1 86.31 350 PRO A N 1
ATOM 2864 C CA . PRO A 1 350 ? 22.188 17.891 16.344 1 86.31 350 PRO A CA 1
ATOM 2865 C C . PRO A 1 350 ? 22.625 17.969 14.875 1 86.31 350 PRO A C 1
ATOM 2867 O O . PRO A 1 350 ? 23.562 17.297 14.469 1 86.31 350 PRO A O 1
ATOM 2870 N N . LEU A 1 351 ? 21.781 18.688 14.086 1 85.56 351 LEU A N 1
ATOM 2871 C CA . LEU A 1 351 ? 22.156 18.938 12.703 1 85.56 351 LEU A CA 1
ATOM 2872 C C . LEU A 1 351 ? 23.203 20.062 12.617 1 85.56 351 LEU A C 1
ATOM 2874 O O . LEU A 1 351 ? 23.094 21.062 13.32 1 85.56 351 LEU A O 1
ATOM 2878 N N . TYR A 1 352 ? 24.578 19.859 12.414 1 60.88 352 TYR A N 1
ATOM 2879 C CA . TYR A 1 352 ? 25.609 20.891 12.422 1 60.88 352 TYR A CA 1
ATOM 2880 C C . TYR A 1 352 ? 25.734 21.547 11.047 1 60.88 352 TYR A C 1
ATOM 2882 O O . TYR A 1 352 ? 25.484 20.891 10.031 1 60.88 352 TYR A O 1
ATOM 2890 N N . SER A 1 353 ? 25.453 22.938 11 1 53.22 353 SER A N 1
ATOM 2891 C CA . SER A 1 353 ? 25.688 23.672 9.758 1 53.22 353 SER A CA 1
ATOM 2892 C C . SER A 1 353 ? 27.047 23.312 9.156 1 53.22 353 SER A C 1
ATOM 2894 O O . SER A 1 353 ? 28.062 23.328 9.852 1 53.22 353 SER A O 1
ATOM 2896 N N . ASN A 1 354 ? 27.156 22.344 8.469 1 44.97 354 ASN A N 1
ATOM 2897 C CA . ASN A 1 354 ? 28.406 22.344 7.707 1 44.97 354 ASN A CA 1
ATOM 2898 C C . ASN A 1 354 ? 28.422 23.438 6.652 1 44.97 354 ASN A C 1
ATOM 2900 O O . ASN A 1 354 ? 27.5 23.562 5.848 1 44.97 354 ASN A O 1
ATOM 2904 N N . LYS A 1 355 ? 29.141 24.594 6.898 1 41.31 355 LYS A N 1
ATOM 2905 C CA . LYS A 1 355 ? 29.328 25.703 5.961 1 41.31 355 LYS A CA 1
ATOM 2906 C C . LYS A 1 355 ? 29.422 25.203 4.523 1 41.31 355 LYS A C 1
ATOM 2908 O O . LYS A 1 355 ? 29.359 25.984 3.578 1 41.31 355 LYS A O 1
ATOM 2913 N N . ASN A 1 356 ? 29.969 24.109 4.328 1 34.16 356 ASN A N 1
ATOM 2914 C CA . ASN A 1 356 ? 30.375 23.859 2.945 1 34.16 356 ASN A CA 1
ATOM 2915 C C . ASN A 1 356 ? 29.172 23.547 2.059 1 34.16 356 ASN A C 1
ATOM 2917 O O . ASN A 1 356 ? 29.297 22.906 1.018 1 34.16 356 ASN A O 1
ATOM 2921 N N . SER A 1 357 ? 28.125 23.781 2.541 1 38.62 357 SER A N 1
ATOM 2922 C CA . SER A 1 357 ? 27.062 23.328 1.66 1 38.62 357 SER A CA 1
ATOM 2923 C C . SER A 1 357 ? 26.828 24.297 0.509 1 38.62 357 SER A C 1
ATOM 2925 O O . SER A 1 357 ? 25.797 24.953 0.436 1 38.62 357 SER A O 1
ATOM 2927 N N . ASN A 1 358 ? 27.797 25.047 0.137 1 34.09 358 ASN A N 1
ATOM 2928 C CA . ASN A 1 358 ? 27.688 25.969 -0.984 1 34.09 358 ASN A CA 1
ATOM 2929 C C . ASN A 1 358 ? 26.938 25.344 -2.156 1 34.09 358 ASN A C 1
ATOM 2931 O O . ASN A 1 358 ? 26.469 26.047 -3.055 1 34.09 358 ASN A O 1
ATOM 2935 N N . ASN A 1 359 ? 27.328 24.172 -2.643 1 31.39 359 ASN A N 1
ATOM 2936 C CA . ASN A 1 359 ? 27.094 23.906 -4.055 1 31.39 359 ASN A CA 1
ATOM 2937 C C . ASN A 1 359 ? 25.688 23.375 -4.297 1 31.39 359 ASN A C 1
ATOM 2939 O O . ASN A 1 359 ? 25.469 22.172 -4.426 1 31.39 359 ASN A O 1
ATOM 2943 N N . ILE A 1 360 ? 24.797 23.781 -3.566 1 36.38 360 ILE A N 1
ATOM 2944 C CA . ILE A 1 360 ? 23.516 23.406 -4.184 1 36.38 360 ILE A CA 1
ATOM 2945 C C . ILE A 1 360 ? 23.594 23.641 -5.691 1 36.38 360 ILE A C 1
ATOM 2947 O O . ILE A 1 360 ? 23.766 24.781 -6.145 1 36.38 360 ILE A O 1
ATOM 2951 N N . GLU A 1 361 ? 24.047 22.844 -6.504 1 36.06 361 GLU A N 1
ATOM 2952 C CA . GLU A 1 361 ? 24.172 22.906 -7.957 1 36.06 361 GLU A CA 1
ATOM 2953 C C . GLU A 1 361 ? 22.969 23.578 -8.586 1 36.06 361 GLU A C 1
ATOM 2955 O O . GLU A 1 361 ? 21.828 23.219 -8.281 1 36.06 361 GLU A O 1
ATOM 2960 N N . ASP A 1 362 ? 22.953 24.859 -8.992 1 38.28 362 ASP A N 1
ATOM 2961 C CA . ASP A 1 362 ? 22.25 25.812 -9.836 1 38.28 362 ASP A CA 1
ATOM 2962 C C . ASP A 1 362 ? 21.312 25.094 -10.805 1 38.28 362 ASP A C 1
ATOM 2964 O O . ASP A 1 362 ? 20.562 25.734 -11.547 1 38.28 362 ASP A O 1
ATOM 2968 N N . SER A 1 363 ? 21.594 23.906 -11.211 1 43.31 363 SER A N 1
ATOM 2969 C CA . SER A 1 363 ? 20.938 23.422 -12.422 1 43.31 363 SER A CA 1
ATOM 2970 C C . SER A 1 363 ? 19.547 22.891 -12.125 1 43.31 363 SER A C 1
ATOM 2972 O O . SER A 1 363 ? 19.234 21.75 -12.445 1 43.31 363 SER A O 1
ATOM 2974 N N . SER A 1 364 ? 18.797 23.578 -11.336 1 57.03 364 SER A N 1
ATOM 2975 C CA . SER A 1 364 ? 17.422 23.125 -11.117 1 57.03 364 SER A CA 1
ATOM 2976 C C . SER A 1 364 ? 16.562 23.344 -12.359 1 57.03 364 SER A C 1
ATOM 2978 O O . SER A 1 364 ? 16.891 24.172 -13.211 1 57.03 364 SER A O 1
ATOM 2980 N N . ILE A 1 365 ? 15.758 22.469 -12.641 1 62.72 365 ILE A N 1
ATOM 2981 C CA . ILE A 1 365 ? 14.766 22.594 -13.711 1 62.72 365 ILE A CA 1
ATOM 2982 C C . ILE A 1 365 ? 14.203 24.016 -13.727 1 62.72 365 ILE A C 1
ATOM 2984 O O . ILE A 1 365 ? 14.008 24.594 -14.797 1 62.72 365 ILE A O 1
ATOM 2988 N N . ALA A 1 366 ? 14.156 24.578 -12.555 1 69.62 366 ALA A N 1
ATOM 2989 C CA . ALA A 1 366 ? 13.602 25.938 -12.469 1 69.62 366 ALA A CA 1
ATOM 2990 C C . ALA A 1 366 ? 14.555 26.953 -13.062 1 69.62 366 ALA A C 1
ATOM 2992 O O . ALA A 1 366 ? 14.141 27.875 -13.773 1 69.62 366 ALA A O 1
ATOM 2993 N N . ASN A 1 367 ? 15.859 26.719 -12.805 1 69.06 367 ASN A N 1
ATOM 2994 C CA . ASN A 1 367 ? 16.859 27.625 -13.375 1 69.06 367 ASN A CA 1
ATOM 2995 C C . ASN A 1 367 ? 16.922 27.5 -14.891 1 69.06 367 ASN A C 1
ATOM 2997 O O . ASN A 1 367 ? 17 28.516 -15.594 1 69.06 367 ASN A O 1
ATOM 3001 N N . LYS A 1 368 ? 16.844 26.328 -15.336 1 76.62 368 LYS A N 1
ATOM 3002 C CA . LYS A 1 368 ? 16.891 26.094 -16.781 1 76.62 368 LYS A CA 1
ATOM 3003 C C . LYS A 1 368 ? 15.672 26.688 -17.469 1 76.62 368 LYS A C 1
ATOM 3005 O O . LYS A 1 368 ? 15.805 27.375 -18.484 1 76.62 368 LYS A O 1
ATOM 3010 N N . VAL A 1 369 ? 14.578 26.531 -16.906 1 81.12 369 VAL A N 1
ATOM 3011 C CA . VAL A 1 369 ? 13.344 27.031 -17.5 1 81.12 369 VAL A CA 1
ATOM 3012 C C . VAL A 1 369 ? 13.344 28.562 -17.469 1 81.12 369 VAL A C 1
ATOM 3014 O O . VAL A 1 369 ? 13 29.203 -18.453 1 81.12 369 VAL A O 1
ATOM 3017 N N . ALA A 1 370 ? 13.773 29.078 -16.375 1 80.5 370 ALA A N 1
ATOM 3018 C CA . ALA A 1 370 ? 13.758 30.531 -16.188 1 80.5 370 ALA A CA 1
ATOM 3019 C C . ALA A 1 370 ? 14.695 31.219 -17.172 1 80.5 370 ALA A C 1
ATOM 3021 O O . ALA A 1 370 ? 14.516 32.406 -17.484 1 80.5 370 ALA A O 1
ATOM 3022 N N . SER A 1 371 ? 15.641 30.438 -17.672 1 80.25 371 SER A N 1
ATOM 3023 C CA . SER A 1 371 ? 16.562 31 -18.656 1 80.25 371 SER A CA 1
ATOM 3024 C C . SER A 1 371 ? 15.891 31.172 -20.016 1 80.25 371 SER A C 1
ATOM 3026 O O . SER A 1 371 ? 16.359 31.953 -20.844 1 80.25 371 SER A O 1
ATOM 3028 N N . PHE A 1 372 ? 14.805 30.578 -20.266 1 79.5 372 PHE A N 1
ATOM 3029 C CA . PHE A 1 372 ? 14.148 30.594 -21.562 1 79.5 372 PHE A CA 1
ATOM 3030 C C . PHE A 1 372 ? 12.953 31.547 -21.562 1 79.5 372 PHE A C 1
ATOM 3032 O O . PHE A 1 372 ? 12.469 31.938 -22.625 1 79.5 372 PHE A O 1
ATOM 3039 N N . ILE A 1 373 ? 12.477 31.859 -20.406 1 84.19 373 ILE A N 1
ATOM 3040 C CA . ILE A 1 373 ? 11.234 32.625 -20.328 1 84.19 373 ILE A CA 1
ATOM 3041 C C . ILE A 1 373 ? 11.422 33.844 -19.422 1 84.19 373 ILE A C 1
ATOM 3043 O O . ILE A 1 373 ? 12.305 33.844 -18.562 1 84.19 373 ILE A O 1
ATOM 3047 N N . PRO A 1 374 ? 10.633 34.875 -19.594 1 85.88 374 PRO A N 1
ATOM 3048 C CA . PRO A 1 374 ? 10.727 36.062 -18.75 1 85.88 374 PRO A CA 1
ATOM 3049 C C . PRO A 1 374 ? 10.055 35.875 -17.391 1 85.88 374 PRO A C 1
ATOM 3051 O O . PRO A 1 374 ? 9.141 36.625 -17.047 1 85.88 374 PRO A O 1
ATOM 3054 N N . LEU A 1 375 ? 10.297 34.844 -16.688 1 86.44 375 LEU A N 1
ATOM 3055 C CA . LEU A 1 375 ? 9.867 34.594 -15.32 1 86.44 375 LEU A CA 1
ATOM 3056 C C . LEU A 1 375 ? 11.062 34.281 -14.422 1 86.44 375 LEU A C 1
ATOM 3058 O O . LEU A 1 375 ? 12.031 33.656 -14.867 1 86.44 375 LEU A O 1
ATOM 3062 N N . SER A 1 376 ? 11.008 34.844 -13.297 1 79 376 SER A N 1
ATOM 3063 C CA . SER A 1 376 ? 12.102 34.594 -12.367 1 79 376 SER A CA 1
ATOM 3064 C C . SER A 1 376 ? 12.164 33.125 -11.977 1 79 376 SER A C 1
ATOM 3066 O O . SER A 1 376 ? 11.164 32.406 -12.039 1 79 376 SER A O 1
ATOM 3068 N N . ASN A 1 377 ? 13.352 32.656 -11.633 1 75.12 377 ASN A N 1
ATOM 3069 C CA . ASN A 1 377 ? 13.555 31.312 -11.141 1 75.12 377 ASN A CA 1
ATOM 3070 C C . ASN A 1 377 ? 12.688 31.016 -9.922 1 75.12 377 ASN A C 1
ATOM 3072 O O . ASN A 1 377 ? 12.18 29.906 -9.758 1 75.12 377 ASN A O 1
ATOM 3076 N N . THR A 1 378 ? 12.43 32.062 -9.188 1 71.31 378 THR A N 1
ATOM 3077 C CA . THR A 1 378 ? 11.594 31.953 -7.992 1 71.31 378 THR A CA 1
ATOM 3078 C C . THR A 1 378 ? 10.156 31.625 -8.367 1 71.31 378 THR A C 1
ATOM 3080 O O . THR A 1 378 ? 9.539 30.734 -7.762 1 71.31 378 THR A O 1
ATOM 3083 N N . ASN A 1 379 ? 9.648 32.281 -9.336 1 79 379 ASN A N 1
ATOM 3084 C CA . ASN A 1 379 ? 8.273 32.031 -9.773 1 79 379 ASN A CA 1
ATOM 3085 C C . ASN A 1 379 ? 8.102 30.641 -10.359 1 79 379 ASN A C 1
ATOM 3087 O O . ASN A 1 379 ? 7.121 29.953 -10.062 1 79 379 ASN A O 1
ATOM 3091 N N . VAL A 1 380 ? 9.008 30.25 -11.086 1 82.62 380 VAL A N 1
ATOM 3092 C CA . VAL A 1 380 ? 8.953 28.938 -11.703 1 82.62 380 VAL A CA 1
ATOM 3093 C C . VAL A 1 380 ? 8.984 27.859 -10.625 1 82.62 380 VAL A C 1
ATOM 3095 O O . VAL A 1 380 ? 8.195 26.906 -10.664 1 82.62 380 VAL A O 1
ATOM 3098 N N . SER A 1 381 ? 9.836 28.078 -9.68 1 71.5 381 SER A N 1
ATOM 3099 C CA . SER A 1 381 ? 9.969 27.125 -8.586 1 71.5 381 SER A CA 1
ATOM 3100 C C . SER A 1 381 ? 8.672 27.016 -7.785 1 71.5 381 SER A C 1
ATOM 3102 O O . SER A 1 381 ? 8.266 25.922 -7.387 1 71.5 381 SER A O 1
ATOM 3104 N N . LYS A 1 382 ? 7.984 28.125 -7.559 1 73.56 382 LYS A N 1
ATOM 3105 C CA . LYS A 1 382 ? 6.73 28.156 -6.816 1 73.56 382 LYS A CA 1
ATOM 3106 C C . LYS A 1 382 ? 5.641 27.375 -7.539 1 73.56 382 LYS A C 1
ATOM 3108 O O . LYS A 1 382 ? 4.875 26.641 -6.91 1 73.56 382 LYS A O 1
ATOM 3113 N N . ILE A 1 383 ? 5.637 27.516 -8.727 1 81.31 383 ILE A N 1
ATOM 3114 C CA . ILE A 1 383 ? 4.629 26.828 -9.531 1 81.31 383 ILE A CA 1
ATOM 3115 C C . ILE A 1 383 ? 4.887 25.328 -9.5 1 81.31 383 ILE A C 1
ATOM 3117 O O . ILE A 1 383 ? 3.957 24.531 -9.336 1 81.31 383 ILE A O 1
ATOM 3121 N N . MET A 1 384 ? 6.102 25.047 -9.641 1 75.75 384 MET A N 1
ATOM 3122 C CA . MET A 1 384 ? 6.465 23.625 -9.602 1 75.75 384 MET A CA 1
ATOM 3123 C C . MET A 1 384 ? 6.094 23 -8.266 1 75.75 384 MET A C 1
ATOM 3125 O O . MET A 1 384 ? 5.574 21.891 -8.219 1 75.75 384 MET A O 1
ATOM 3129 N N . CYS A 1 385 ? 6.363 23.734 -7.246 1 66.69 385 CYS A N 1
ATOM 3130 C CA . CYS A 1 385 ? 6.016 23.266 -5.906 1 66.69 385 CYS A CA 1
ATOM 3131 C C . CYS A 1 385 ? 4.512 23.078 -5.766 1 66.69 385 CYS A C 1
ATOM 3133 O O . CYS A 1 385 ? 4.055 22.094 -5.195 1 66.69 385 CYS A O 1
ATOM 3135 N N . MET A 1 386 ? 3.826 24.016 -6.207 1 74.56 386 MET A N 1
ATOM 3136 C CA . MET A 1 386 ? 2.369 23.938 -6.16 1 74.56 386 MET A CA 1
ATOM 3137 C C . MET A 1 386 ? 1.868 22.703 -6.891 1 74.56 386 MET A C 1
ATOM 3139 O O . MET A 1 386 ? 1.011 21.969 -6.375 1 74.56 386 MET A O 1
ATOM 3143 N N . ILE A 1 387 ? 2.383 22.453 -8.031 1 75.06 387 ILE A N 1
ATOM 3144 C CA . ILE A 1 387 ? 1.996 21.328 -8.852 1 75.06 387 ILE A CA 1
ATOM 3145 C C . ILE A 1 387 ? 2.285 20.016 -8.102 1 75.06 387 ILE A C 1
ATOM 3147 O O . ILE A 1 387 ? 1.452 19.109 -8.078 1 75.06 387 ILE A O 1
ATOM 3151 N N . ASN A 1 388 ? 3.375 20.078 -7.527 1 65.75 388 ASN A N 1
ATOM 3152 C CA . ASN A 1 388 ? 3.787 18.891 -6.781 1 65.75 388 ASN A CA 1
ATOM 3153 C C . ASN A 1 388 ? 2.91 18.672 -5.555 1 65.75 388 ASN A C 1
ATOM 3155 O O . ASN A 1 388 ? 2.502 17.547 -5.273 1 65.75 388 ASN A O 1
ATOM 3159 N N . ASP A 1 389 ? 2.639 19.766 -4.914 1 63.94 389 ASP A N 1
ATOM 3160 C CA . ASP A 1 389 ? 1.828 19.719 -3.699 1 63.94 389 ASP A CA 1
ATOM 3161 C C . ASP A 1 389 ? 0.422 19.203 -4 1 63.94 389 ASP A C 1
ATOM 3163 O O . ASP A 1 389 ? -0.156 18.453 -3.205 1 63.94 389 ASP A O 1
ATOM 3167 N N . ARG A 1 390 ? -0.024 19.609 -5.07 1 64.5 390 ARG A N 1
ATOM 3168 C CA . ARG A 1 390 ? -1.401 19.312 -5.445 1 64.5 390 ARG A CA 1
ATOM 3169 C C . ARG A 1 390 ? -1.477 18.031 -6.27 1 64.5 390 ARG A C 1
ATOM 3171 O O . ARG A 1 390 ? -2.564 17.5 -6.512 1 64.5 390 ARG A O 1
ATOM 3178 N N . ASN A 1 391 ? -0.262 17.625 -6.672 1 63.56 391 ASN A N 1
ATOM 3179 C CA . ASN A 1 391 ? -0.165 16.5 -7.594 1 6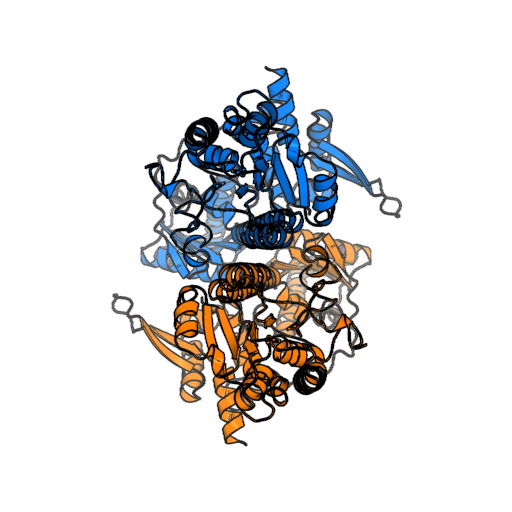3.56 391 ASN A CA 1
ATOM 3180 C C . ASN A 1 391 ? -1.049 16.703 -8.82 1 63.56 391 ASN A C 1
ATOM 3182 O O . ASN A 1 391 ? -1.798 15.805 -9.203 1 63.56 391 ASN A O 1
ATOM 3186 N N . SER A 1 392 ? -1.076 17.859 -9.289 1 71.5 392 SER A N 1
ATOM 3187 C CA . SER A 1 392 ? -1.854 18.234 -10.469 1 71.5 392 SER A CA 1
ATOM 3188 C C . SER A 1 392 ? -1.138 19.297 -11.289 1 71.5 392 SER A C 1
ATOM 3190 O O . SER A 1 392 ? -0.669 20.297 -10.75 1 71.5 392 SER A O 1
ATOM 3192 N N . ASN A 1 393 ? -1.186 19.031 -12.586 1 80 393 ASN A N 1
ATOM 3193 C CA . ASN A 1 393 ? -0.596 20 -13.5 1 80 393 ASN A CA 1
ATOM 3194 C C . ASN A 1 393 ? -1.613 21.047 -13.93 1 80 393 ASN A C 1
ATOM 3196 O O . ASN A 1 393 ? -1.273 22 -14.648 1 80 393 ASN A O 1
ATOM 3200 N N . ASN A 1 394 ? -2.809 20.828 -13.539 1 80.75 394 ASN A N 1
ATOM 3201 C CA . ASN A 1 394 ? -3.84 21.797 -13.891 1 80.75 394 ASN A CA 1
ATOM 3202 C C . ASN A 1 394 ? -3.838 22.984 -12.93 1 80.75 394 ASN A C 1
ATOM 3204 O O . ASN A 1 394 ? -3.992 22.812 -11.719 1 80.75 394 ASN A O 1
ATOM 3208 N N . VAL A 1 395 ? -3.615 24.078 -13.477 1 85.62 395 VAL A N 1
ATOM 3209 C CA . VAL A 1 395 ? -3.459 25.281 -12.664 1 85.62 395 VAL A CA 1
ATOM 3210 C C . VAL A 1 395 ? -4.418 26.359 -13.156 1 85.62 395 VAL A C 1
ATOM 3212 O O . VAL A 1 395 ? -4.484 26.656 -14.352 1 85.62 395 VAL A O 1
ATOM 3215 N N . SER A 1 396 ? -5.258 26.812 -12.32 1 85.06 396 SER A N 1
ATOM 3216 C CA . SER A 1 396 ? -6.031 28.016 -12.602 1 85.06 396 SER A CA 1
ATOM 3217 C C . SER A 1 396 ? -5.391 29.25 -11.961 1 85.06 396 SER A C 1
ATOM 3219 O O . SER A 1 396 ? -4.555 29.125 -11.055 1 85.06 396 SER A O 1
ATOM 3221 N N . ALA A 1 397 ? -5.7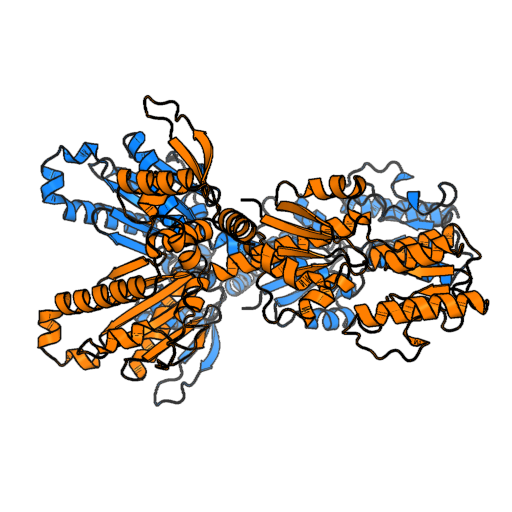3 30.422 -12.477 1 86.25 397 ALA A N 1
ATOM 3222 C CA . ALA A 1 397 ? -5.184 31.672 -11.93 1 86.25 397 ALA A CA 1
ATOM 3223 C C . ALA A 1 397 ? -5.52 31.812 -10.453 1 86.25 397 ALA A C 1
ATOM 3225 O O . ALA A 1 397 ? -4.703 32.312 -9.664 1 86.25 397 ALA A O 1
ATOM 3226 N N . GLU A 1 398 ? -6.621 31.328 -10.07 1 79.75 398 GLU A N 1
ATOM 3227 C CA . GLU A 1 398 ? -7.055 31.406 -8.68 1 79.75 398 GLU A CA 1
ATOM 3228 C C . GLU A 1 398 ? -6.188 30.547 -7.773 1 79.75 398 GLU A C 1
ATOM 3230 O O . GLU A 1 398 ? -5.738 31 -6.719 1 79.75 398 GLU A O 1
ATOM 3235 N N . ILE A 1 399 ? -5.98 29.438 -8.203 1 77.06 399 ILE A N 1
ATOM 3236 C CA . ILE A 1 399 ? -5.168 28.484 -7.441 1 77.06 399 ILE A CA 1
ATOM 3237 C C . ILE A 1 399 ? -3.744 29.016 -7.309 1 77.06 399 ILE A C 1
ATOM 3239 O O . ILE A 1 399 ? -3.158 28.984 -6.227 1 77.06 399 ILE A O 1
ATOM 3243 N N . LEU A 1 400 ? -3.264 29.516 -8.43 1 83.62 400 LEU A N 1
ATOM 3244 C CA . LEU A 1 400 ? -1.899 30.031 -8.438 1 83.62 400 LEU A CA 1
ATOM 3245 C C . LEU A 1 400 ? -1.773 31.25 -7.527 1 83.62 400 LEU A C 1
ATOM 3247 O O . LEU A 1 400 ? -0.805 31.359 -6.773 1 83.62 400 LEU A O 1
ATOM 3251 N N . ALA A 1 401 ? -2.709 32.156 -7.625 1 79.31 401 ALA A N 1
ATOM 3252 C CA . ALA A 1 401 ? -2.719 33.344 -6.805 1 79.31 401 ALA A CA 1
ATOM 3253 C C . ALA A 1 401 ? -2.719 33 -5.316 1 79.31 401 ALA A C 1
ATOM 3255 O O . ALA A 1 401 ? -1.972 33.594 -4.535 1 79.31 401 ALA A O 1
ATOM 3256 N N . ASP A 1 402 ? -3.471 32.094 -5.066 1 68.75 402 ASP A N 1
ATOM 3257 C CA . ASP A 1 402 ? -3.604 31.672 -3.678 1 68.75 402 ASP A CA 1
ATOM 3258 C C . ASP A 1 402 ? -2.311 31.047 -3.172 1 68.75 402 ASP A C 1
ATOM 3260 O O . ASP A 1 402 ? -1.854 31.344 -2.068 1 68.75 402 ASP A O 1
ATOM 3264 N N . TYR A 1 403 ? -1.804 30.234 -3.941 1 66.25 403 TYR A N 1
ATOM 3265 C CA . TYR A 1 403 ? -0.606 29.484 -3.551 1 66.25 403 TYR A CA 1
ATOM 3266 C C . TYR A 1 403 ? 0.585 30.438 -3.4 1 66.25 403 TYR A C 1
ATOM 3268 O O . TYR A 1 403 ? 1.404 30.266 -2.494 1 66.25 403 TYR A O 1
ATOM 3276 N N . MET A 1 404 ? 0.658 31.391 -4.34 1 67.88 404 MET A N 1
ATOM 3277 C CA . MET A 1 404 ? 1.818 32.281 -4.395 1 67.88 404 MET A CA 1
ATOM 3278 C C . MET A 1 404 ? 1.556 33.562 -3.627 1 67.88 404 MET A C 1
ATOM 3280 O O . MET A 1 404 ? 2.445 34.406 -3.498 1 67.88 404 MET A O 1
ATOM 3284 N N . ASN A 1 405 ? 0.398 33.625 -3.113 1 63.66 405 ASN A N 1
ATOM 3285 C CA . ASN A 1 405 ? -0.015 34.844 -2.42 1 63.66 405 ASN A CA 1
ATOM 3286 C C . ASN A 1 405 ? 0.228 36.094 -3.273 1 63.66 405 ASN A C 1
ATOM 3288 O O . ASN A 1 405 ? 0.869 37.031 -2.824 1 63.66 405 ASN A O 1
ATOM 3292 N N . ILE A 1 406 ? -0.26 36.094 -4.531 1 72.06 406 ILE A N 1
ATOM 3293 C CA . ILE A 1 406 ? -0.186 37.188 -5.477 1 72.06 406 ILE A CA 1
ATOM 3294 C C . ILE A 1 406 ? -1.585 37.531 -5.988 1 72.06 406 ILE A C 1
ATOM 3296 O O . ILE A 1 406 ? -2.557 36.844 -5.645 1 72.06 406 ILE A O 1
ATOM 3300 N N . THR A 1 407 ? -1.733 38.594 -6.637 1 77.38 407 THR A N 1
ATOM 3301 C CA . THR A 1 407 ? -3.027 39 -7.168 1 77.38 407 THR A CA 1
ATOM 3302 C C . THR A 1 407 ? -3.432 38.094 -8.344 1 77.38 407 THR A C 1
ATOM 3304 O O . THR A 1 407 ? -2.58 37.469 -8.977 1 77.38 407 THR A O 1
ATOM 3307 N N . LEU A 1 408 ? -4.691 38.125 -8.594 1 84.81 408 LEU A N 1
ATOM 3308 C CA . LEU A 1 408 ? -5.219 37.375 -9.734 1 84.81 408 LEU A CA 1
ATOM 3309 C C . LEU A 1 408 ? -4.605 37.875 -11.039 1 84.81 408 LEU A C 1
ATOM 3311 O O . LEU A 1 408 ? -4.348 37.062 -11.945 1 84.81 408 LEU A O 1
ATOM 3315 N N . ARG A 1 409 ? -4.395 39.156 -11.117 1 85.94 409 ARG A N 1
ATOM 3316 C CA . ARG A 1 409 ? -3.801 39.781 -12.305 1 85.94 409 ARG A CA 1
ATOM 3317 C C . ARG A 1 409 ? -2.389 39.25 -12.531 1 85.94 409 ARG A C 1
ATOM 3319 O O . ARG A 1 409 ? -2.035 38.875 -13.656 1 85.94 409 ARG A O 1
ATOM 3326 N N . SER A 1 410 ? -1.622 39.188 -11.438 1 84.19 410 SER A N 1
ATOM 3327 C CA . SER A 1 410 ? -0.254 38.688 -11.531 1 84.19 410 SER A CA 1
ATOM 3328 C C . SER A 1 410 ? -0.229 37.219 -11.906 1 84.19 410 SER A C 1
ATOM 3330 O O . SER A 1 410 ? 0.604 36.781 -12.703 1 84.19 410 SER A O 1
ATOM 3332 N N . ALA A 1 411 ? -1.148 36.5 -11.305 1 89.88 411 ALA A N 1
ATOM 3333 C CA . ALA A 1 411 ? -1.251 35.094 -11.602 1 89.88 411 ALA A CA 1
ATOM 3334 C C . ALA A 1 411 ? -1.585 34.844 -13.07 1 89.88 411 ALA A C 1
ATOM 3336 O O . ALA A 1 411 ? -0.983 34 -13.727 1 89.88 411 ALA A O 1
ATOM 3337 N N . ASN A 1 412 ? -2.496 35.625 -13.648 1 89.5 412 ASN A N 1
ATOM 3338 C CA . ASN A 1 412 ? -2.861 35.531 -15.055 1 89.5 412 ASN A CA 1
ATOM 3339 C C . ASN A 1 412 ? -1.687 35.875 -15.961 1 89.5 412 ASN A C 1
ATOM 3341 O O . ASN A 1 412 ? -1.501 35.25 -17.016 1 89.5 412 ASN A O 1
ATOM 3345 N N . ARG A 1 413 ? -0.998 36.875 -15.57 1 90.56 413 ARG A N 1
ATOM 3346 C CA . ARG A 1 413 ? 0.185 37.281 -16.328 1 90.56 413 ARG A CA 1
ATOM 3347 C C . ARG A 1 413 ? 1.194 36.125 -16.406 1 90.56 413 ARG A C 1
ATOM 3349 O O . ARG A 1 413 ? 1.728 35.844 -17.469 1 90.56 413 ARG A O 1
ATOM 3356 N N . ILE A 1 414 ? 1.383 35.5 -15.258 1 92.31 414 ILE A N 1
ATOM 3357 C CA . ILE A 1 414 ? 2.338 34.406 -15.188 1 92.31 414 ILE A CA 1
ATOM 3358 C C . ILE A 1 414 ? 1.874 33.25 -16.094 1 92.31 414 ILE A C 1
ATOM 3360 O O . ILE A 1 414 ? 2.654 32.719 -16.891 1 92.31 414 ILE A O 1
ATOM 3364 N N . LEU A 1 415 ? 0.623 32.938 -15.984 1 92.44 415 LEU A N 1
ATOM 3365 C CA . LEU A 1 415 ? 0.077 31.844 -16.781 1 92.44 415 LEU A CA 1
ATOM 3366 C C . LEU A 1 415 ? 0.119 32.188 -18.266 1 92.44 415 LEU A C 1
ATOM 3368 O O . LEU A 1 415 ? 0.369 31.312 -19.094 1 92.44 415 LEU A O 1
ATOM 3372 N N . SER A 1 416 ? -0.073 33.406 -18.594 1 90.81 416 SER A N 1
ATOM 3373 C CA . SER A 1 416 ? 0.019 33.875 -19.984 1 90.81 416 SER A CA 1
ATOM 3374 C C . SER A 1 416 ? 1.438 33.719 -20.516 1 90.81 416 SER A C 1
ATOM 3376 O O . SER A 1 416 ? 1.63 33.312 -21.672 1 90.81 416 SER A O 1
ATOM 3378 N N . ILE A 1 417 ? 2.377 34.031 -19.703 1 90.56 417 ILE A N 1
ATOM 3379 C CA . ILE A 1 417 ? 3.775 33.875 -20.094 1 90.56 417 ILE A CA 1
ATOM 3380 C C . ILE A 1 417 ? 4.094 32.406 -20.375 1 90.56 417 ILE A C 1
ATOM 3382 O O . ILE A 1 417 ? 4.715 32.094 -21.391 1 90.56 417 ILE A O 1
ATOM 3386 N N . LEU A 1 418 ? 3.586 31.609 -19.469 1 92.56 418 LEU A N 1
ATOM 3387 C CA . LEU A 1 418 ? 3.818 30.172 -19.641 1 92.56 418 LEU A CA 1
ATOM 3388 C C . LEU A 1 418 ? 3.133 29.656 -20.891 1 92.56 418 LEU A C 1
ATOM 3390 O O . LEU A 1 418 ? 3.688 28.812 -21.609 1 92.56 418 LEU A O 1
ATOM 3394 N N . TYR A 1 419 ? 2.008 30.188 -21.141 1 91.62 419 TYR A N 1
ATOM 3395 C CA . TYR A 1 419 ? 1.248 29.797 -22.312 1 91.62 419 TYR A CA 1
ATOM 3396 C C . TYR A 1 419 ? 1.962 30.234 -23.594 1 91.62 419 TYR A C 1
ATOM 3398 O O . TYR A 1 419 ? 2.107 29.453 -24.531 1 91.62 419 TYR A O 1
ATOM 3406 N N . LYS A 1 420 ? 2.42 31.391 -23.641 1 88.19 420 LYS A N 1
ATOM 3407 C CA . LYS A 1 420 ? 3.107 31.953 -24.812 1 88.19 420 LYS A CA 1
ATOM 3408 C C . LYS A 1 420 ? 4.426 31.219 -25.062 1 88.19 420 LYS A C 1
ATOM 3410 O O . LYS A 1 420 ? 4.828 31.047 -26.219 1 88.19 420 LYS A O 1
ATOM 3415 N N . ALA A 1 421 ? 4.992 30.828 -23.922 1 87 421 ALA A N 1
ATOM 3416 C CA . ALA A 1 421 ? 6.277 30.141 -24.047 1 87 421 ALA A CA 1
ATOM 3417 C C . ALA A 1 421 ? 6.086 28.688 -24.453 1 87 421 ALA A C 1
ATOM 3419 O O . ALA A 1 421 ? 7.055 27.984 -24.766 1 87 421 ALA A O 1
ATOM 3420 N N . GLY A 1 422 ? 4.816 28.219 -24.406 1 87.44 422 GLY A N 1
ATOM 3421 C CA . GLY A 1 422 ? 4.535 26.844 -24.766 1 87.44 422 GLY A CA 1
ATOM 3422 C C . GLY A 1 422 ? 4.656 25.875 -23.609 1 87.44 422 GLY A C 1
ATOM 3423 O O . GLY A 1 422 ? 4.629 24.656 -23.797 1 87.44 422 GLY A O 1
ATOM 3424 N N . ILE A 1 423 ? 4.863 26.344 -22.422 1 90.81 423 ILE A N 1
ATOM 3425 C CA . ILE A 1 423 ? 5.008 25.531 -21.219 1 90.81 423 ILE A CA 1
ATOM 3426 C C . ILE A 1 423 ? 3.629 25.109 -20.719 1 90.81 423 ILE A C 1
ATOM 3428 O O . ILE A 1 423 ? 3.469 24.031 -20.156 1 90.81 423 ILE A O 1
ATOM 3432 N N . ALA A 1 424 ? 2.654 25.969 -20.922 1 91.81 424 ALA A N 1
ATOM 3433 C CA . ALA A 1 424 ? 1.284 25.734 -20.484 1 91.81 424 ALA A CA 1
ATOM 3434 C C . ALA A 1 424 ? 0.331 25.641 -21.672 1 91.81 424 ALA A C 1
ATOM 3436 O O . ALA A 1 424 ? 0.541 26.297 -22.688 1 91.81 424 ALA A O 1
ATOM 3437 N N . THR A 1 425 ? -0.645 24.75 -21.625 1 88.69 425 THR A N 1
ATOM 3438 C CA . THR A 1 425 ? -1.71 24.641 -22.609 1 88.69 425 THR A CA 1
ATOM 3439 C C . THR A 1 425 ? -3.078 24.797 -21.953 1 88.69 425 THR A C 1
ATOM 3441 O O . THR A 1 425 ? -3.273 24.391 -20.797 1 88.69 425 THR A O 1
ATOM 3444 N N . ILE A 1 426 ? -3.977 25.391 -22.641 1 84.06 426 ILE A N 1
ATOM 3445 C CA . ILE A 1 426 ? -5.324 25.562 -22.125 1 84.06 426 ILE A CA 1
ATOM 3446 C C . ILE A 1 426 ? -6.121 24.281 -22.281 1 84.06 426 ILE A C 1
ATOM 3448 O O . ILE A 1 426 ? -6.258 23.766 -23.391 1 84.06 426 ILE A O 1
ATOM 3452 N N . VAL A 1 427 ? -6.445 23.594 -21.188 1 78.06 427 VAL A N 1
ATOM 3453 C CA . VAL A 1 427 ? -7.164 22.328 -21.234 1 78.06 427 VAL A CA 1
ATOM 3454 C C . VAL A 1 427 ? -8.672 22.578 -21.219 1 78.06 427 VAL A C 1
ATOM 3456 O O . VAL A 1 427 ? -9.43 21.891 -21.906 1 78.06 427 VAL A O 1
ATOM 3459 N N . ASN A 1 428 ? -9.273 23.234 -20.25 1 69.25 428 ASN A N 1
ATOM 3460 C CA . ASN A 1 428 ? -10.703 23.484 -20.109 1 69.25 428 ASN A CA 1
ATOM 3461 C C . ASN A 1 428 ? -10.992 24.938 -19.734 1 69.25 428 ASN A C 1
ATOM 3463 O O . ASN A 1 428 ? -10.133 25.609 -19.156 1 69.25 428 ASN A O 1
ATOM 3467 N N . THR A 1 429 ? -11.945 25.359 -20.422 1 64.5 429 THR A N 1
ATOM 3468 C CA . THR A 1 429 ? -12.516 26.625 -19.969 1 64.5 429 THR A CA 1
ATOM 3469 C C . THR A 1 429 ? -13.812 26.391 -19.203 1 64.5 429 THR A C 1
ATOM 3471 O O . THR A 1 429 ? -14.758 25.797 -19.734 1 64.5 429 THR A O 1
ATOM 3474 N N . LYS A 1 430 ? -13.742 26.141 -17.938 1 56.47 430 LYS A N 1
ATOM 3475 C CA . LYS A 1 430 ? -14.969 25.922 -17.172 1 56.47 430 LYS A CA 1
ATOM 3476 C C . LYS A 1 430 ? -15.773 27.219 -17.047 1 56.47 430 LYS A C 1
ATOM 3478 O O . LYS A 1 430 ? -15.234 28.25 -16.656 1 56.47 430 LYS A O 1
ATOM 3483 N N . LEU A 1 431 ? -16.938 27.188 -17.734 1 50.5 431 LEU A N 1
ATOM 3484 C CA . LEU A 1 431 ? -17.938 28.25 -17.547 1 50.5 431 LEU A CA 1
ATOM 3485 C C . LEU A 1 431 ? -18.672 28.062 -16.234 1 50.5 431 LEU A C 1
ATOM 3487 O O . LEU A 1 431 ? -19.266 27.016 -15.977 1 50.5 431 LEU A O 1
ATOM 3491 N N . ASP A 1 432 ? -18.219 28.547 -15.266 1 45.62 432 ASP A N 1
ATOM 3492 C CA . ASP A 1 432 ? -19.219 28.594 -14.203 1 45.62 432 ASP A CA 1
ATOM 3493 C C . ASP A 1 432 ? -20.531 29.188 -14.695 1 45.62 432 ASP A C 1
ATOM 3495 O O . ASP A 1 432 ? -20.531 30.062 -15.555 1 45.62 432 ASP A O 1
ATOM 3499 N N . ASN A 1 433 ? -21.594 28.469 -14.797 1 45.81 433 ASN A N 1
ATOM 3500 C CA . ASN A 1 433 ? -22.891 28.969 -15.242 1 45.81 433 ASN A CA 1
ATOM 3501 C C . ASN A 1 433 ? -23.016 30.469 -14.992 1 45.81 433 ASN A C 1
ATOM 3503 O O . ASN A 1 433 ? -24.047 31.062 -15.312 1 45.81 433 ASN A O 1
ATOM 3507 N N . GLN A 1 434 ? -22.766 31.078 -13.828 1 45.75 434 GLN A N 1
ATOM 3508 C CA . GLN A 1 434 ? -23.125 32.469 -13.625 1 45.75 434 GLN A CA 1
ATOM 3509 C C . GLN A 1 434 ? -22.266 33.406 -14.492 1 45.75 434 GLN A C 1
ATOM 3511 O O . GLN A 1 434 ? -21.234 33 -15.008 1 45.75 434 GLN A O 1
ATOM 3516 N N . ARG A 1 435 ? -22.672 34.781 -14.711 1 50.28 435 ARG A N 1
ATOM 3517 C CA . ARG A 1 435 ? -22.297 35.938 -15.508 1 50.28 435 ARG A CA 1
ATOM 3518 C C . ARG A 1 435 ? -20.797 36.188 -15.414 1 50.28 435 ARG A C 1
ATOM 3520 O O . ARG A 1 435 ? -20.297 37.188 -15.922 1 50.28 435 ARG A O 1
ATOM 3527 N N . GLY A 1 436 ? -20 35.156 -14.992 1 50.81 436 GLY A N 1
ATOM 3528 C CA . GLY A 1 436 ? -18.609 35.562 -14.867 1 50.81 436 GLY A CA 1
ATOM 3529 C C . GLY A 1 436 ? -17.75 35.031 -15.992 1 50.81 436 GLY A C 1
ATOM 3530 O O . GLY A 1 436 ? -18.188 34.188 -16.781 1 50.81 436 GLY A O 1
ATOM 3531 N N . ARG A 1 437 ? -16.625 35.625 -16.375 1 54.84 437 ARG A N 1
ATOM 3532 C CA . ARG A 1 437 ? -15.625 35.312 -17.391 1 54.84 437 ARG A CA 1
ATOM 3533 C C . ARG A 1 437 ? -15.133 33.875 -17.234 1 54.84 437 ARG A C 1
ATOM 3535 O O . ARG A 1 437 ? -14.914 33.406 -16.125 1 54.84 437 ARG A O 1
ATOM 3542 N N . PRO A 1 438 ? -15.234 33.094 -18.281 1 63.81 438 PRO A N 1
ATOM 3543 C CA . PRO A 1 438 ? -14.766 31.703 -18.312 1 63.81 438 PRO A CA 1
ATOM 3544 C C . PRO A 1 438 ? -13.398 31.531 -17.656 1 63.81 438 PRO A C 1
ATOM 3546 O O . PRO A 1 438 ? -12.508 32.375 -17.844 1 63.81 438 PRO A O 1
ATOM 3549 N N . LYS A 1 439 ? -13.297 30.672 -16.656 1 73.69 439 LYS A N 1
ATOM 3550 C CA . LYS A 1 439 ? -12.031 30.391 -15.992 1 73.69 439 LYS A CA 1
ATOM 3551 C C . LYS A 1 439 ? -11.18 29.422 -16.812 1 73.69 439 LYS A C 1
ATOM 3553 O O . LYS A 1 439 ? -11.641 28.328 -17.156 1 73.69 439 LYS A O 1
ATOM 3558 N N . LYS A 1 440 ? -10.023 29.953 -17.266 1 82.25 440 LYS A N 1
ATOM 3559 C CA . LYS A 1 440 ? -9.102 29.125 -18.031 1 82.25 440 LYS A CA 1
ATOM 3560 C C . LYS A 1 440 ? -8.297 28.219 -17.094 1 82.25 440 LYS A C 1
ATOM 3562 O O . LYS A 1 440 ? -7.812 28.656 -16.047 1 82.25 440 LYS A O 1
ATOM 3567 N N . ILE A 1 441 ? -8.359 26.984 -17.297 1 86.62 441 ILE A N 1
ATOM 3568 C CA . ILE A 1 441 ? -7.48 26.047 -16.625 1 86.62 441 ILE A CA 1
ATOM 3569 C C . ILE A 1 441 ? -6.312 25.672 -17.531 1 86.62 441 ILE A C 1
ATOM 3571 O O . ILE A 1 441 ? -6.508 25.281 -18.688 1 86.62 441 ILE A O 1
ATOM 3575 N N . TYR A 1 442 ? -5.07 25.891 -17.031 1 89.94 442 TYR A N 1
ATOM 3576 C CA . TYR A 1 442 ? -3.848 25.609 -17.781 1 89.94 442 TYR A CA 1
ATOM 3577 C C . TYR A 1 442 ? -3.229 24.281 -17.328 1 89.94 442 TYR A C 1
ATOM 3579 O O . TYR A 1 442 ? -3.217 23.969 -16.141 1 89.94 442 TYR A O 1
ATOM 3587 N N . LYS A 1 443 ? -2.914 23.562 -18.25 1 89.88 443 LYS A N 1
ATOM 3588 C CA . LYS A 1 443 ? -2.021 22.438 -17.953 1 89.88 443 LYS A CA 1
ATOM 3589 C C . LYS A 1 443 ? -0.558 22.859 -18.078 1 89.88 443 LYS A C 1
ATOM 3591 O O . LYS A 1 443 ? -0.099 23.203 -19.172 1 89.88 443 LYS A O 1
ATOM 3596 N N . VAL A 1 444 ? 0.18 22.922 -17.016 1 89.06 444 VAL A N 1
ATOM 3597 C CA . VAL A 1 444 ? 1.568 23.375 -17 1 89.06 444 VAL A CA 1
ATOM 3598 C C . VAL A 1 444 ? 2.504 22.156 -17 1 89.06 444 VAL A C 1
ATOM 3600 O O . VAL A 1 444 ? 2.365 21.266 -16.172 1 89.06 444 VAL A O 1
ATOM 3603 N N . ASP A 1 445 ? 3.354 22.234 -18.031 1 84.56 445 ASP A N 1
ATOM 3604 C CA . ASP A 1 445 ? 4.309 21.141 -18.141 1 84.56 445 ASP A CA 1
ATOM 3605 C C . ASP A 1 445 ? 5.715 21.656 -18.438 1 84.56 445 ASP A C 1
ATOM 3607 O O . ASP A 1 445 ? 6.082 21.875 -19.594 1 84.56 445 ASP A O 1
ATOM 3611 N N . PHE A 1 446 ? 6.504 21.781 -17.422 1 81.31 446 PHE A N 1
ATOM 3612 C CA . PHE A 1 446 ? 7.844 22.344 -17.562 1 81.31 446 PHE A CA 1
ATOM 3613 C C . PHE A 1 446 ? 8.781 21.359 -18.234 1 81.31 446 PHE A C 1
ATOM 3615 O O . PHE A 1 446 ? 9.664 21.75 -19 1 81.31 446 PHE A O 1
ATOM 3622 N N . LEU A 1 447 ? 8.547 20.234 -17.984 1 69.62 447 LEU A N 1
ATOM 3623 C CA . LEU A 1 447 ? 9.461 19.203 -18.469 1 69.62 447 LEU A CA 1
ATOM 3624 C C . LEU A 1 447 ? 9.32 19.031 -19.984 1 69.62 447 LEU A C 1
ATOM 3626 O O . LEU A 1 447 ? 10.32 18.938 -20.703 1 69.62 447 LEU A O 1
ATOM 3630 N N . SER A 1 448 ? 8.008 18.953 -20.375 1 75.38 448 SER A N 1
ATOM 3631 C CA . SER A 1 448 ? 7.785 18.875 -21.828 1 75.38 448 SER A CA 1
ATOM 3632 C C . SER A 1 448 ? 8.445 20.047 -22.547 1 75.38 448 SER A C 1
ATOM 3634 O O . SER A 1 448 ? 9 19.875 -23.641 1 75.38 448 SER A O 1
ATOM 3636 N N . PHE A 1 449 ? 8.469 21.141 -21.953 1 79 449 PHE A N 1
ATOM 3637 C CA . PHE A 1 449 ? 9.07 22.344 -22.531 1 79 449 PHE A CA 1
ATOM 3638 C C . PHE A 1 449 ? 10.586 22.188 -22.625 1 79 449 PHE A C 1
ATOM 3640 O O . PHE A 1 449 ? 11.18 22.469 -23.672 1 79 449 PHE A O 1
ATOM 3647 N N . LEU A 1 450 ? 11.18 21.656 -21.656 1 75.38 450 LEU A N 1
ATOM 3648 C CA . LEU A 1 450 ? 12.633 21.531 -21.625 1 75.38 450 LEU A CA 1
ATOM 3649 C C . LEU A 1 450 ? 13.102 20.484 -22.641 1 75.38 450 LEU A C 1
ATOM 3651 O O . LEU A 1 450 ? 14.117 20.672 -23.312 1 75.38 450 LEU A O 1
ATOM 3655 N N . ASN A 1 451 ? 12.359 19.562 -22.812 1 68.19 451 ASN A N 1
ATOM 3656 C CA . ASN A 1 451 ? 12.672 18.531 -23.797 1 68.19 451 ASN A CA 1
ATOM 3657 C C . ASN A 1 451 ? 12.633 19.078 -25.219 1 68.19 451 ASN A C 1
ATOM 3659 O O . ASN A 1 451 ? 13.461 18.703 -26.047 1 68.19 451 ASN A O 1
ATOM 3663 N N . LYS A 1 452 ? 11.75 19.922 -25.453 1 73.44 452 LYS A N 1
ATOM 3664 C CA . LYS A 1 452 ? 11.633 20.547 -26.766 1 73.44 452 LYS A CA 1
ATOM 3665 C C . LYS A 1 452 ? 12.805 21.484 -27.031 1 73.44 452 LYS A C 1
ATOM 3667 O O . LYS A 1 452 ? 13.328 21.531 -28.156 1 73.44 452 LYS A O 1
ATOM 3672 N N . MET A 1 453 ? 13.172 22.094 -25.984 1 71.75 453 MET A N 1
ATOM 3673 C CA . MET A 1 453 ? 14.258 23.047 -26.141 1 71.75 453 MET A CA 1
ATOM 3674 C C . MET A 1 453 ? 15.586 22.344 -26.344 1 71.75 453 MET A C 1
ATOM 3676 O O . MET A 1 453 ? 16.453 22.812 -27.078 1 71.75 453 MET A O 1
ATOM 3680 N N . GLN A 1 454 ? 15.727 21.297 -25.625 1 62.59 454 GLN A N 1
ATOM 3681 C CA . GLN A 1 454 ? 16.938 20.516 -25.797 1 62.59 454 GLN A CA 1
ATOM 3682 C C . GLN A 1 454 ? 17.016 19.922 -27.203 1 62.59 454 GLN A C 1
ATOM 3684 O O . GLN A 1 454 ? 18.094 19.844 -27.797 1 62.59 454 GLN A O 1
ATOM 3689 N N . LYS A 1 455 ? 15.953 19.609 -27.797 1 62.59 455 LYS A N 1
ATOM 3690 C CA . LYS A 1 455 ? 15.914 19.078 -29.156 1 62.59 455 LYS A CA 1
ATOM 3691 C C . LYS A 1 455 ? 16.234 20.172 -30.188 1 62.59 455 LYS A C 1
ATOM 3693 O O . LYS A 1 455 ? 16.844 19.891 -31.219 1 62.59 455 LYS A O 1
ATOM 3698 N N . LEU A 1 456 ? 15.82 21.312 -29.844 1 60.69 456 LEU A N 1
ATOM 3699 C CA . LEU A 1 456 ? 16.062 22.438 -30.734 1 60.69 456 LEU A CA 1
ATOM 3700 C C . LEU A 1 456 ? 17.531 22.875 -30.672 1 60.69 456 LEU A C 1
ATOM 3702 O O . LEU A 1 456 ? 18.078 23.375 -31.656 1 60.69 456 LEU A O 1
ATOM 3706 N N . ASN A 1 457 ? 18.109 22.656 -29.641 1 55.28 457 ASN A N 1
ATOM 3707 C CA . ASN A 1 457 ? 19.516 23.016 -29.516 1 55.28 457 ASN A CA 1
ATOM 3708 C C . ASN A 1 457 ? 20.422 21.844 -29.859 1 55.28 457 ASN A C 1
ATOM 3710 O O . ASN A 1 457 ? 21.656 21.984 -29.828 1 55.28 457 ASN A O 1
ATOM 3714 N N . SER A 1 458 ? 19.922 20.828 -29.953 1 51.59 458 SER A N 1
ATOM 3715 C CA . SER A 1 458 ? 20.734 19.734 -30.5 1 51.59 458 SER A CA 1
ATOM 3716 C C . SER A 1 458 ? 20.656 19.688 -32 1 51.59 458 SER A C 1
ATOM 3718 O O . SER A 1 458 ? 19.609 20.016 -32.594 1 51.59 458 SER A O 1
ATOM 3720 N N . MET B 1 1 ? 5.828 1.257 15.266 1 59.34 1 MET B N 1
ATOM 3721 C CA . MET B 1 1 ? 4.652 0.583 15.805 1 59.34 1 MET B CA 1
ATOM 3722 C C . MET B 1 1 ? 4.242 -0.59 14.922 1 59.34 1 MET B C 1
ATOM 3724 O O . MET B 1 1 ? 4.359 -0.52 13.695 1 59.34 1 MET B O 1
ATOM 3728 N N . LYS B 1 2 ? 4.055 -1.776 15.562 1 81 2 LYS B N 1
ATOM 3729 C CA . LYS B 1 2 ? 3.662 -2.994 14.859 1 81 2 LYS B CA 1
ATOM 3730 C C . LYS B 1 2 ? 2.143 -3.127 14.805 1 81 2 LYS B C 1
ATOM 3732 O O . LYS B 1 2 ? 1.447 -2.811 15.773 1 81 2 LYS B O 1
ATOM 3737 N N . TYR B 1 3 ? 1.665 -3.443 13.688 1 90.12 3 TYR B N 1
ATOM 3738 C CA . TYR B 1 3 ? 0.234 -3.684 13.547 1 90.12 3 TYR B CA 1
ATOM 3739 C C . TYR B 1 3 ? -0.183 -4.945 14.289 1 90.12 3 TYR B C 1
ATOM 3741 O O . TYR B 1 3 ? 0.538 -5.945 14.281 1 90.12 3 TYR B O 1
ATOM 3749 N N . LYS B 1 4 ? -1.312 -4.871 14.93 1 90.94 4 LYS B N 1
ATOM 3750 C CA . LYS B 1 4 ? -1.875 -6.043 15.594 1 90.94 4 LYS B CA 1
ATOM 3751 C C . LYS B 1 4 ? -2.859 -6.77 14.68 1 90.94 4 LYS B C 1
ATOM 3753 O O . LYS B 1 4 ? -3.898 -6.215 14.312 1 90.94 4 LYS B O 1
ATOM 3758 N N . ILE B 1 5 ? -2.584 -7.992 14.414 1 96.19 5 ILE B N 1
ATOM 3759 C CA . ILE B 1 5 ? -3.42 -8.75 13.492 1 96.19 5 ILE B CA 1
ATOM 3760 C C . ILE B 1 5 ? -3.98 -9.984 14.195 1 96.19 5 ILE B C 1
ATOM 3762 O O . ILE B 1 5 ? -3.24 -10.719 14.852 1 96.19 5 ILE B O 1
ATOM 3766 N N . GLY B 1 6 ? -5.312 -10.156 14.164 1 95.19 6 GLY B N 1
ATOM 3767 C CA . GLY B 1 6 ? -5.934 -11.391 14.633 1 95.19 6 GLY B CA 1
ATOM 3768 C C . GLY B 1 6 ? -6.047 -12.445 13.555 1 95.19 6 GLY B C 1
ATOM 3769 O O . GLY B 1 6 ? -6.551 -12.172 12.461 1 95.19 6 GLY B O 1
ATOM 3770 N N . PHE B 1 7 ? -5.5 -13.609 13.859 1 95.75 7 PHE B N 1
ATOM 3771 C CA . PHE B 1 7 ? -5.621 -14.742 12.945 1 95.75 7 PHE B CA 1
ATOM 3772 C C . PHE B 1 7 ? -6.68 -15.727 13.43 1 95.75 7 PHE B C 1
ATOM 3774 O O . PHE B 1 7 ? -6.434 -16.484 14.367 1 95.75 7 PHE B O 1
ATOM 3781 N N . LEU B 1 8 ? -7.859 -15.641 12.773 1 93.88 8 LEU B N 1
ATOM 3782 C CA . LEU B 1 8 ? -8.961 -16.547 13.094 1 93.88 8 LEU B CA 1
ATOM 3783 C C . LEU B 1 8 ? -8.781 -17.891 12.383 1 93.88 8 LEU B C 1
ATOM 3785 O O . LEU B 1 8 ? -8.961 -17.969 11.164 1 93.88 8 LEU B O 1
ATOM 3789 N N . THR B 1 9 ? -8.438 -18.953 13.133 1 89.31 9 THR B N 1
ATOM 3790 C CA . THR B 1 9 ? -8.008 -20.172 12.445 1 89.31 9 THR B CA 1
ATOM 3791 C C . THR B 1 9 ? -8.414 -21.406 13.242 1 89.31 9 THR B C 1
ATOM 3793 O O . THR B 1 9 ? -8.883 -21.297 14.375 1 89.31 9 THR B O 1
ATOM 3796 N N . THR B 1 10 ? -8.258 -22.516 12.484 1 83.56 10 THR B N 1
ATOM 3797 C CA . THR B 1 10 ? -8.461 -23.828 13.102 1 83.56 10 THR B CA 1
ATOM 3798 C C . THR B 1 10 ? -7.145 -24.359 13.672 1 83.56 10 THR B C 1
ATOM 3800 O O . THR B 1 10 ? -6.098 -23.734 13.523 1 83.56 10 THR B O 1
ATOM 3803 N N . SER B 1 11 ? -7.223 -25.562 14.312 1 83.06 11 SER B N 1
ATOM 3804 C CA . SER B 1 11 ? -6.051 -26.188 14.922 1 83.06 11 SER B CA 1
ATOM 3805 C C . SER B 1 11 ? -4.988 -26.5 13.875 1 83.06 11 SER B C 1
ATOM 3807 O O . SER B 1 11 ? -3.795 -26.531 14.18 1 83.06 11 SER B O 1
ATOM 3809 N N . TYR B 1 12 ? -5.418 -26.641 12.68 1 83.62 12 TYR B N 1
ATOM 3810 C CA . TYR B 1 12 ? -4.48 -27 11.617 1 83.62 12 TYR B CA 1
ATOM 3811 C C . TYR B 1 12 ? -3.402 -25.938 11.461 1 83.62 12 TYR B C 1
ATOM 3813 O O . TYR B 1 12 ? -2.211 -26.25 11.414 1 83.62 12 TYR B O 1
ATOM 3821 N N . PHE B 1 13 ? -3.832 -24.734 11.398 1 86.69 13 PHE B N 1
ATOM 3822 C CA . PHE B 1 13 ? -2.895 -23.656 11.109 1 86.69 13 PHE B CA 1
ATOM 3823 C C . PHE B 1 13 ? -2.201 -23.203 12.391 1 86.69 13 PHE B C 1
ATOM 3825 O O . PHE B 1 13 ? -1.382 -22.281 12.359 1 86.69 13 PHE B O 1
ATOM 3832 N N . MET B 1 14 ? -2.479 -23.922 13.477 1 85.5 14 MET B N 1
ATOM 3833 C CA . MET B 1 14 ? -1.843 -23.578 14.742 1 85.5 14 MET B CA 1
ATOM 3834 C C . MET B 1 14 ? -0.53 -24.328 14.914 1 85.5 14 MET B C 1
ATOM 3836 O O . MET B 1 14 ? 0.165 -24.156 15.922 1 85.5 14 MET B O 1
ATOM 3840 N N . SER B 1 15 ? -0.253 -25.062 13.898 1 87.44 15 SER B N 1
ATOM 3841 C CA . SER B 1 15 ? 0.964 -25.859 13.984 1 87.44 15 SER B CA 1
ATOM 3842 C C . SER B 1 15 ? 2.207 -24.984 13.984 1 87.44 15 SER B C 1
ATOM 3844 O O . SER B 1 15 ? 2.16 -23.828 13.539 1 87.44 15 SER B O 1
ATOM 3846 N N . ASP B 1 16 ? 3.33 -25.531 14.391 1 85.94 16 ASP B N 1
ATOM 3847 C CA . ASP B 1 16 ? 4.582 -24.797 14.531 1 85.94 16 ASP B CA 1
ATOM 3848 C C . ASP B 1 16 ? 5.129 -24.375 13.172 1 85.94 16 ASP B C 1
ATOM 3850 O O . ASP B 1 16 ? 5.781 -23.328 13.055 1 85.94 16 ASP B O 1
ATOM 3854 N N . LYS B 1 17 ? 4.77 -25.094 12.281 1 88.94 17 LYS B N 1
ATOM 3855 C CA . LYS B 1 17 ? 5.234 -24.766 10.93 1 88.94 17 LYS B CA 1
ATOM 3856 C C . LYS B 1 17 ? 4.746 -23.391 10.492 1 88.94 17 LYS B C 1
ATOM 3858 O O . LYS B 1 17 ? 5.535 -22.562 10.039 1 88.94 17 LYS B O 1
ATOM 3863 N N . PHE B 1 18 ? 3.494 -23.188 10.797 1 89.44 18 PHE B N 1
ATOM 3864 C CA . PHE B 1 18 ? 2.91 -21.922 10.359 1 89.44 18 PHE B CA 1
ATOM 3865 C C . PHE B 1 18 ? 3.303 -20.797 11.297 1 89.44 18 PHE B C 1
ATOM 3867 O O . PHE B 1 18 ? 3.561 -19.672 10.844 1 89.44 18 PHE B O 1
ATOM 3874 N N . LYS B 1 19 ? 3.441 -21.078 12.523 1 89.69 19 LYS B N 1
ATOM 3875 C CA . LYS B 1 19 ? 3.891 -20.094 13.492 1 89.69 19 LYS B CA 1
ATOM 3876 C C . LYS B 1 19 ? 5.301 -19.594 13.164 1 89.69 19 LYS B C 1
ATOM 3878 O O . LYS B 1 19 ? 5.578 -18.391 13.234 1 89.69 19 LYS B O 1
ATOM 3883 N N . GLN B 1 20 ? 6.078 -20.516 12.766 1 89.75 20 GLN B N 1
ATOM 3884 C CA . GLN B 1 20 ? 7.453 -20.172 12.414 1 89.75 20 GLN B CA 1
ATOM 3885 C C . GLN B 1 20 ? 7.5 -19.328 11.141 1 89.75 20 GLN B C 1
ATOM 3887 O O . GLN B 1 20 ? 8.258 -18.359 11.062 1 89.75 20 GLN B O 1
ATOM 3892 N N . ALA B 1 21 ? 6.715 -19.672 10.242 1 88.81 21 ALA B N 1
ATOM 3893 C CA . ALA B 1 21 ? 6.688 -18.922 8.977 1 88.81 21 ALA B CA 1
ATOM 3894 C C . ALA B 1 21 ? 6.246 -17.484 9.195 1 88.81 21 ALA B C 1
ATOM 3896 O O . ALA B 1 21 ? 6.82 -16.562 8.625 1 88.81 21 ALA B O 1
ATOM 3897 N N . LEU B 1 22 ? 5.352 -17.312 10.062 1 92.56 22 LEU B N 1
ATOM 3898 C CA . LEU B 1 22 ? 4.758 -16 10.281 1 92.56 22 LEU B CA 1
ATOM 3899 C C . LEU B 1 22 ? 5.684 -15.109 11.109 1 92.56 22 LEU B C 1
ATOM 3901 O O . LEU B 1 22 ? 5.484 -13.898 11.172 1 92.56 22 LEU B O 1
ATOM 3905 N N . LYS B 1 23 ? 6.738 -15.688 11.633 1 90.38 23 LYS B N 1
ATOM 3906 C CA . LYS B 1 23 ? 7.727 -14.906 12.383 1 90.38 23 LYS B CA 1
ATOM 3907 C C . LYS B 1 23 ? 8.445 -13.914 11.469 1 90.38 23 LYS B C 1
ATOM 3909 O O . LYS B 1 23 ? 9 -12.922 11.938 1 90.38 23 LYS B O 1
ATOM 3914 N N . GLU B 1 24 ? 8.445 -14.156 10.219 1 90.5 24 GLU B N 1
ATOM 3915 C CA . GLU B 1 24 ? 9.055 -13.25 9.242 1 90.5 24 GLU B CA 1
ATOM 3916 C C . GLU B 1 24 ? 8.406 -11.875 9.289 1 90.5 24 GLU B C 1
ATOM 3918 O O . GLU B 1 24 ? 9.008 -10.883 8.883 1 90.5 24 GLU B O 1
ATOM 3923 N N . LEU B 1 25 ? 7.191 -11.812 9.828 1 92.5 25 LEU B N 1
ATOM 3924 C CA . LEU B 1 25 ? 6.441 -10.562 9.828 1 92.5 25 LEU B CA 1
ATOM 3925 C C . LEU B 1 25 ? 6.543 -9.859 11.18 1 92.5 25 LEU B C 1
ATOM 3927 O O . LEU B 1 25 ? 5.922 -8.82 11.391 1 92.5 25 LEU B O 1
ATOM 3931 N N . ASN B 1 26 ? 7.387 -10.305 11.984 1 88.69 26 ASN B N 1
ATOM 3932 C CA . ASN B 1 26 ? 7.441 -9.82 13.359 1 88.69 26 ASN B CA 1
ATOM 3933 C C . ASN B 1 26 ? 7.863 -8.359 13.422 1 88.69 26 ASN B C 1
ATOM 3935 O O . ASN B 1 26 ? 7.516 -7.648 14.367 1 88.69 26 ASN B O 1
ATOM 3939 N N . ASP B 1 27 ? 8.508 -7.98 12.453 1 85.25 27 ASP B N 1
ATOM 3940 C CA . ASP B 1 27 ? 8.977 -6.598 12.461 1 85.25 27 ASP B CA 1
ATOM 3941 C C . ASP B 1 27 ? 7.848 -5.637 12.078 1 85.25 27 ASP B C 1
ATOM 3943 O O . ASP B 1 27 ? 7.887 -4.457 12.43 1 85.25 27 ASP B O 1
ATOM 3947 N N . THR B 1 28 ? 6.836 -6.156 11.516 1 86.19 28 THR B N 1
ATOM 3948 C CA . THR B 1 28 ? 5.805 -5.273 10.984 1 86.19 28 THR B CA 1
ATOM 3949 C C . THR B 1 28 ? 4.496 -5.441 11.75 1 86.19 28 THR B C 1
ATOM 3951 O O . THR B 1 28 ? 3.709 -4.5 11.859 1 86.19 28 THR B O 1
ATOM 3954 N N . CYS B 1 29 ? 4.359 -6.703 12.125 1 88.88 29 CYS B N 1
ATOM 3955 C CA . CYS B 1 29 ? 3.084 -6.918 12.805 1 88.88 29 CYS B CA 1
ATOM 3956 C C . CYS B 1 29 ? 3.221 -7.969 13.898 1 88.88 29 CYS B C 1
ATOM 3958 O O . CYS B 1 29 ? 4.207 -8.711 13.938 1 88.88 29 CYS B O 1
ATOM 3960 N N . GLU B 1 30 ? 2.309 -7.879 14.805 1 90.69 30 GLU B N 1
ATOM 3961 C CA . GLU B 1 30 ? 2.096 -8.883 15.844 1 90.69 30 GLU B CA 1
ATOM 3962 C C . GLU B 1 30 ? 0.841 -9.703 15.57 1 90.69 30 GLU B C 1
ATOM 3964 O O . GLU B 1 30 ? -0.265 -9.164 15.516 1 90.69 30 GLU B O 1
ATOM 3969 N N . ILE B 1 31 ? 1.082 -10.977 15.398 1 94.38 31 ILE B N 1
ATOM 3970 C CA . ILE B 1 31 ? -0.019 -11.852 15.016 1 94.38 31 ILE B CA 1
ATOM 3971 C C . ILE B 1 31 ? -0.5 -12.641 16.234 1 94.38 31 ILE B C 1
ATOM 3973 O O . ILE B 1 31 ? 0.298 -13.289 16.922 1 94.38 31 ILE B O 1
ATOM 3977 N N . THR B 1 32 ? -1.763 -12.57 16.594 1 92.06 32 THR B N 1
ATOM 3978 C CA . THR B 1 32 ? -2.393 -13.352 17.641 1 92.06 32 THR B CA 1
ATOM 3979 C C . THR B 1 32 ? -3.279 -14.445 17.062 1 92.06 32 THR B C 1
ATOM 3981 O O . THR B 1 32 ? -4.195 -14.156 16.281 1 92.06 32 THR B O 1
ATOM 3984 N N . PHE B 1 33 ? -2.986 -15.664 17.469 1 92.25 33 PHE B N 1
ATOM 3985 C CA . PHE B 1 33 ? -3.77 -16.797 16.984 1 92.25 33 PHE B CA 1
ATOM 3986 C C . PHE B 1 33 ? -5.035 -16.969 17.828 1 92.25 33 PHE B C 1
ATOM 3988 O O . PHE B 1 33 ? -4.973 -17.078 19.047 1 92.25 33 PHE B O 1
ATOM 3995 N N . ILE B 1 34 ? -6.133 -16.875 17.141 1 90.19 34 ILE B N 1
ATOM 3996 C CA . ILE B 1 34 ? -7.434 -17.109 17.766 1 90.19 34 ILE B CA 1
ATOM 3997 C C . ILE B 1 34 ? -8.047 -18.391 17.203 1 90.19 34 ILE B C 1
ATOM 3999 O O . ILE B 1 34 ? -8.539 -18.406 16.078 1 90.19 34 ILE B O 1
ATOM 4003 N N . GLU B 1 35 ? -8.031 -19.406 17.984 1 88.25 35 GLU B N 1
ATOM 4004 C CA . GLU B 1 35 ? -8.5 -20.719 17.531 1 88.25 35 GLU B CA 1
ATOM 4005 C C . GLU B 1 35 ? -10.023 -20.797 17.578 1 88.25 35 GLU B C 1
ATOM 4007 O O . GLU B 1 35 ? -10.648 -20.438 18.578 1 88.25 35 GLU B O 1
ATOM 4012 N N . LEU B 1 36 ? -10.516 -21.172 16.438 1 84.56 36 LEU B N 1
ATOM 4013 C CA . LEU B 1 36 ? -11.945 -21.453 16.344 1 84.56 36 LEU B CA 1
ATOM 4014 C C . LEU B 1 36 ? -12.25 -22.891 16.719 1 84.56 36 LEU B C 1
ATOM 4016 O O . LEU B 1 36 ? -11.883 -23.828 15.992 1 84.56 36 LEU B O 1
ATOM 4020 N N . LYS B 1 37 ? -12.789 -22.953 17.922 1 76.19 37 LYS B N 1
ATOM 4021 C CA . LYS B 1 37 ? -13 -24.281 18.484 1 76.19 37 LYS B CA 1
ATOM 4022 C C . LYS B 1 37 ? -14.477 -24.672 18.438 1 76.19 37 LYS B C 1
ATOM 4024 O O . LYS B 1 37 ? -15.344 -23.812 18.312 1 76.19 37 LYS B O 1
ATOM 4029 N N . GLY B 1 38 ? -14.68 -25.969 18.578 1 66.75 38 GLY B N 1
ATOM 4030 C CA . GLY B 1 38 ? -16.016 -26.516 18.781 1 66.75 38 GLY B CA 1
ATOM 4031 C C . GLY B 1 38 ? -16.562 -27.203 17.531 1 66.75 38 GLY B C 1
ATOM 4032 O O . GLY B 1 38 ? -15.859 -27.359 16.547 1 66.75 38 GLY B O 1
ATOM 4033 N N . GLU B 1 39 ? -17.797 -27.734 17.656 1 62.28 39 GLU B N 1
ATOM 4034 C CA . GLU B 1 39 ? -18.469 -28.469 16.594 1 62.28 39 GLU B CA 1
ATOM 4035 C C . GLU B 1 39 ? -18.875 -27.547 15.453 1 62.28 39 GLU B C 1
ATOM 4037 O O . GLU B 1 39 ? -18.828 -27.922 14.281 1 62.28 39 GLU B O 1
ATOM 4042 N N . ASN B 1 40 ? -19.297 -26.375 15.828 1 71.5 40 ASN B N 1
ATOM 4043 C CA . ASN B 1 40 ? -19.656 -25.328 14.875 1 71.5 40 ASN B CA 1
ATOM 4044 C C . ASN B 1 40 ? -18.844 -24.062 15.086 1 71.5 40 ASN B C 1
ATOM 4046 O O . ASN B 1 40 ? -19.406 -23.031 15.492 1 71.5 40 ASN B O 1
ATOM 4050 N N . PRO B 1 41 ? -17.609 -24.172 14.703 1 76.31 41 PRO B N 1
ATOM 4051 C CA . PRO B 1 41 ? -16.688 -23.109 15.117 1 76.31 41 PRO B CA 1
ATOM 4052 C C . PRO B 1 41 ? -17.031 -21.766 14.492 1 76.31 41 PRO B C 1
ATOM 4054 O O . PRO B 1 41 ? -16.609 -20.719 15.008 1 76.31 41 PRO B O 1
ATOM 4057 N N . PHE B 1 42 ? -17.938 -21.766 13.5 1 79.06 42 PHE B N 1
ATOM 4058 C CA . PHE B 1 42 ? -18.094 -20.531 12.758 1 79.06 42 PHE B CA 1
ATOM 4059 C C . PHE B 1 42 ? -19.344 -19.781 13.227 1 79.06 42 PHE B C 1
ATOM 4061 O O . PHE B 1 42 ? -19.5 -18.578 12.953 1 79.06 42 PHE B O 1
ATOM 4068 N N . ASN B 1 43 ? -20.203 -20.469 14 1 76.31 43 ASN B N 1
ATOM 4069 C CA . ASN B 1 43 ? -21.438 -19.844 14.43 1 76.31 43 ASN B CA 1
ATOM 4070 C C . ASN B 1 43 ? -21.188 -18.672 15.375 1 76.31 43 ASN B C 1
ATOM 4072 O O . ASN B 1 43 ? -21.938 -17.703 15.375 1 76.31 43 ASN B O 1
ATOM 4076 N N . ASN B 1 44 ? -20.141 -18.734 16.094 1 82.94 44 ASN B N 1
ATOM 4077 C CA . ASN B 1 44 ? -19.875 -17.719 17.109 1 82.94 44 ASN B CA 1
ATOM 4078 C C . ASN B 1 44 ? -18.875 -16.672 16.609 1 82.94 44 ASN B C 1
ATOM 4080 O O . ASN B 1 44 ? -18.484 -15.773 17.359 1 82.94 44 ASN B O 1
ATOM 4084 N N . LEU B 1 45 ? -18.578 -16.703 15.375 1 87.75 45 LEU B N 1
ATOM 4085 C CA . LEU B 1 45 ? -17.516 -15.875 14.828 1 87.75 45 LEU B CA 1
ATOM 4086 C C . LEU B 1 45 ? -17.875 -14.398 14.891 1 87.75 45 LEU B C 1
ATOM 4088 O O . LEU B 1 45 ? -17.062 -13.562 15.266 1 87.75 45 LEU B O 1
ATOM 4092 N N . PRO B 1 46 ? -19.125 -14.086 14.602 1 86.94 46 PRO B N 1
ATOM 4093 C CA . PRO B 1 46 ? -19.484 -12.672 14.695 1 86.94 46 PRO B CA 1
ATOM 4094 C C . PRO B 1 46 ? -19.328 -12.117 16.109 1 86.94 46 PRO B C 1
ATOM 4096 O O . PRO B 1 46 ? -18.859 -10.984 16.281 1 86.94 46 PRO B O 1
ATOM 4099 N N . ASN B 1 47 ? -19.641 -12.961 17.078 1 84.88 47 ASN B N 1
ATOM 4100 C CA . ASN B 1 47 ? -19.469 -12.547 18.469 1 84.88 47 ASN B CA 1
ATOM 4101 C C . ASN B 1 47 ? -18 -12.367 18.828 1 84.88 47 ASN B C 1
ATOM 4103 O O . ASN B 1 47 ? -17.641 -11.414 19.531 1 84.88 47 ASN B O 1
ATOM 4107 N N . ILE B 1 48 ? -17.266 -13.258 18.375 1 85 48 ILE B N 1
ATOM 4108 C CA . ILE B 1 48 ? -15.828 -13.188 18.625 1 85 48 ILE B CA 1
ATOM 4109 C C . ILE B 1 48 ? -15.258 -11.914 17.984 1 85 48 ILE B C 1
ATOM 4111 O O . ILE B 1 48 ? -14.477 -11.203 18.625 1 85 48 ILE B O 1
ATOM 4115 N N . TYR B 1 49 ? -15.641 -11.602 16.797 1 87.81 49 TYR B N 1
ATOM 4116 C CA . TYR B 1 49 ? -15.211 -10.406 16.094 1 87.81 49 TYR B CA 1
ATOM 4117 C C . TYR B 1 49 ? -15.555 -9.148 16.875 1 87.81 49 TYR B C 1
ATOM 4119 O O . TYR B 1 49 ? -14.695 -8.297 17.109 1 87.81 49 TYR B O 1
ATOM 4127 N N . TYR B 1 50 ? -16.766 -9.109 17.328 1 84.06 50 TYR B N 1
ATOM 4128 C CA . TYR B 1 50 ? -17.203 -7.914 18.047 1 84.06 50 TYR B CA 1
ATOM 4129 C C . TYR B 1 50 ? -16.453 -7.738 19.344 1 84.06 50 TYR B C 1
ATOM 4131 O O . TYR B 1 50 ? -16.125 -6.613 19.734 1 84.06 50 TYR B O 1
ATOM 4139 N N . GLU B 1 51 ? -16.188 -8.852 19.906 1 81 51 GLU B N 1
ATOM 4140 C CA . GLU B 1 51 ? -15.484 -8.805 21.188 1 81 51 GLU B CA 1
ATOM 4141 C C . GLU B 1 51 ? -14.023 -8.398 21 1 81 51 GLU B C 1
ATOM 4143 O O . GLU B 1 51 ? -13.438 -7.777 21.891 1 81 51 GLU B O 1
ATOM 4148 N N . GLN B 1 52 ? -13.508 -8.688 19.828 1 81.88 52 GLN B N 1
ATOM 4149 C CA . GLN B 1 52 ? -12.062 -8.578 19.688 1 81.88 52 GLN B CA 1
ATOM 4150 C C . GLN B 1 52 ? -11.695 -7.453 18.719 1 81.88 52 GLN B C 1
ATOM 4152 O O . GLN B 1 52 ? -10.547 -7.012 18.672 1 81.88 52 GLN B O 1
ATOM 4157 N N . VAL B 1 53 ? -12.578 -6.902 17.938 1 83.44 53 VAL B N 1
ATOM 4158 C CA . VAL B 1 53 ? -12.312 -6.059 16.781 1 83.44 53 VAL B CA 1
ATOM 4159 C C . VAL B 1 53 ? -11.547 -4.809 17.203 1 83.44 53 VAL B C 1
ATOM 4161 O O . VAL B 1 53 ? -10.664 -4.336 16.5 1 83.44 53 VAL B O 1
ATOM 4164 N N . ASP B 1 54 ? -11.766 -4.316 18.359 1 80.31 54 ASP B N 1
ATOM 4165 C CA . ASP B 1 54 ? -11.148 -3.074 18.812 1 80.31 54 ASP B CA 1
ATOM 4166 C C . ASP B 1 54 ? -9.695 -3.299 19.219 1 80.31 54 ASP B C 1
ATOM 4168 O O . ASP B 1 54 ? -8.93 -2.344 19.375 1 80.31 54 ASP B O 1
ATOM 4172 N N . ASN B 1 55 ? -9.336 -4.551 19.297 1 80.81 55 ASN B N 1
ATOM 4173 C CA . ASN B 1 55 ? -7.984 -4.887 19.734 1 80.81 55 ASN B CA 1
ATOM 4174 C C . ASN B 1 55 ? -7.047 -5.133 18.562 1 80.81 55 ASN B C 1
ATOM 4176 O O . ASN B 1 55 ? -5.836 -5.277 18.75 1 80.81 55 ASN B O 1
ATOM 4180 N N . PHE B 1 56 ? -7.598 -5.156 17.469 1 90.31 56 PHE B N 1
ATOM 4181 C CA . PHE B 1 56 ? -6.793 -5.531 16.312 1 90.31 56 PHE B CA 1
ATOM 4182 C C . PHE B 1 56 ? -6.922 -4.5 15.195 1 90.31 56 PHE B C 1
ATOM 4184 O O . PHE B 1 56 ? -7.957 -3.838 15.07 1 90.31 56 PHE B O 1
ATOM 4191 N N . ASP B 1 57 ? -5.855 -4.375 14.461 1 92.38 57 ASP B N 1
ATOM 4192 C CA . ASP B 1 57 ? -5.859 -3.488 13.305 1 92.38 57 ASP B CA 1
ATOM 4193 C C . ASP B 1 57 ? -6.441 -4.188 12.078 1 92.38 57 ASP B C 1
ATOM 4195 O O . ASP B 1 57 ? -6.809 -3.537 11.102 1 92.38 57 ASP B O 1
ATOM 4199 N N . GLY B 1 58 ? -6.547 -5.449 12.125 1 95.38 58 GLY B N 1
ATOM 4200 C CA . GLY B 1 58 ? -7.09 -6.266 11.047 1 95.38 58 GLY B CA 1
ATOM 4201 C C . GLY B 1 58 ? -7.176 -7.738 11.398 1 95.38 58 GLY B C 1
ATOM 4202 O O . GLY B 1 58 ? -6.668 -8.164 12.438 1 95.38 58 GLY B O 1
ATOM 4203 N N . PHE B 1 59 ? -7.836 -8.492 10.531 1 96.44 59 PHE B N 1
ATOM 4204 C CA . PHE B 1 59 ? -7.992 -9.922 10.773 1 96.44 59 PHE B CA 1
ATOM 4205 C C . PHE B 1 59 ? -7.695 -10.719 9.508 1 96.44 59 PHE B C 1
ATOM 4207 O O . PHE B 1 59 ? -7.957 -10.25 8.398 1 96.44 59 PHE B O 1
ATOM 4214 N N . VAL B 1 60 ? -7.145 -11.883 9.719 1 97.06 60 VAL B N 1
ATOM 4215 C CA . VAL B 1 60 ? -7.023 -12.891 8.664 1 97.06 60 VAL B CA 1
ATOM 4216 C C . VAL B 1 60 ? -7.777 -14.156 9.07 1 97.06 60 VAL B C 1
ATOM 4218 O O . VAL B 1 60 ? -7.625 -14.648 10.188 1 97.06 60 VAL B O 1
ATOM 4221 N N . CYS B 1 61 ? -8.602 -14.625 8.172 1 94.88 61 CYS B N 1
ATOM 4222 C CA . CYS B 1 61 ? -9.297 -15.883 8.391 1 94.88 61 CYS B CA 1
ATOM 4223 C C . CYS B 1 61 ? -8.57 -17.031 7.707 1 94.8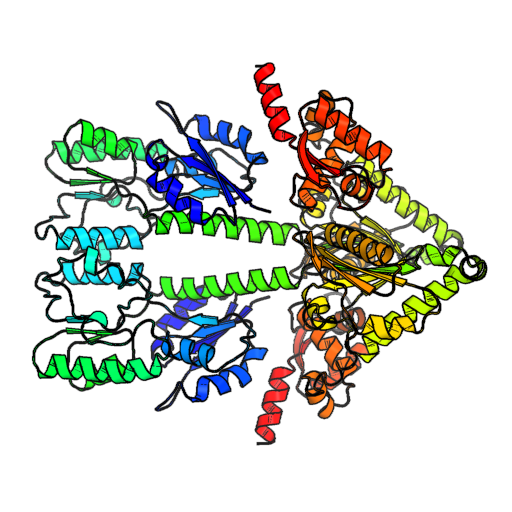8 61 CYS B C 1
ATOM 4225 O O . CYS B 1 61 ? -7.988 -16.859 6.633 1 94.88 61 CYS B O 1
ATOM 4227 N N . SER B 1 62 ? -8.625 -18.203 8.289 1 91.75 62 SER B N 1
ATOM 4228 C CA . SER B 1 62 ? -7.898 -19.344 7.758 1 91.75 62 SER B CA 1
ATOM 4229 C C . SER B 1 62 ? -8.578 -19.891 6.504 1 91.75 62 SER B C 1
ATOM 4231 O O . SER B 1 62 ? -8.023 -20.75 5.816 1 91.75 62 SER B O 1
ATOM 4233 N N . GLY B 1 63 ? -9.734 -19.422 6.227 1 90.38 63 GLY B N 1
ATOM 4234 C CA . GLY B 1 63 ? -10.422 -19.875 5.027 1 90.38 63 GLY B CA 1
ATOM 4235 C C . GLY B 1 63 ? -11.602 -19 4.652 1 90.38 63 GLY B C 1
ATOM 4236 O O . GLY B 1 63 ? -11.906 -18.031 5.34 1 90.38 63 GLY B O 1
ATOM 4237 N N . ILE B 1 64 ? -12.258 -19.375 3.6 1 89.19 64 ILE B N 1
ATOM 4238 C CA . ILE B 1 64 ? -13.328 -18.578 3.02 1 89.19 64 ILE B CA 1
ATOM 4239 C C . ILE B 1 64 ? -14.586 -18.688 3.877 1 89.19 64 ILE B C 1
ATOM 4241 O O . ILE B 1 64 ? -15.406 -17.781 3.912 1 89.19 64 ILE B O 1
ATOM 4245 N N . VAL B 1 65 ? -14.758 -19.828 4.562 1 88.12 65 VAL B N 1
ATOM 4246 C CA . VAL B 1 65 ? -15.969 -20.062 5.34 1 88.12 65 VAL B CA 1
ATOM 4247 C C . VAL B 1 65 ? -16.031 -19.078 6.5 1 88.12 65 VAL B C 1
ATOM 4249 O O . VAL B 1 65 ? -17.016 -18.328 6.633 1 88.12 65 VAL B O 1
ATOM 4252 N N . PRO B 1 66 ? -14.984 -19.047 7.305 1 89.62 66 PRO B N 1
ATOM 4253 C CA . PRO B 1 66 ? -15.031 -18.047 8.367 1 89.62 66 PRO B CA 1
ATOM 4254 C C . PRO B 1 66 ? -15.094 -16.625 7.836 1 89.62 66 PRO B C 1
ATOM 4256 O O . PRO B 1 66 ? -15.766 -15.773 8.422 1 89.62 66 PRO B O 1
ATOM 4259 N N . TYR B 1 67 ? -14.445 -16.312 6.824 1 91.12 67 TYR B N 1
ATOM 4260 C CA . TYR B 1 67 ? -14.469 -14.992 6.207 1 91.12 67 TYR B CA 1
ATOM 4261 C C . TYR B 1 67 ? -15.883 -14.609 5.793 1 91.12 67 TYR B C 1
ATOM 4263 O O . TYR B 1 67 ? -16.359 -13.516 6.117 1 91.12 67 TYR B O 1
ATOM 4271 N N . SER B 1 68 ? -16.562 -15.5 5.07 1 88.19 68 SER B N 1
ATOM 4272 C CA . SER B 1 68 ? -17.906 -15.234 4.586 1 88.19 68 SER B CA 1
ATOM 4273 C C . SER B 1 68 ? -18.891 -15.062 5.746 1 88.19 68 SER B C 1
ATOM 4275 O O . SER B 1 68 ? -19.828 -14.266 5.664 1 88.19 68 SER B O 1
ATOM 4277 N N . GLU B 1 69 ? -18.688 -15.828 6.785 1 87.56 69 GLU B N 1
ATOM 4278 C CA . GLU B 1 69 ? -19.531 -15.727 7.973 1 87.56 69 GLU B CA 1
ATOM 4279 C C . GLU B 1 69 ? -19.484 -14.32 8.562 1 87.56 69 GLU B C 1
ATOM 4281 O O . GLU B 1 69 ? -20.5 -13.781 8.992 1 87.56 69 GLU B O 1
ATOM 4286 N N . LEU B 1 70 ? -18.359 -13.719 8.547 1 90.56 70 LEU B N 1
ATOM 4287 C CA . LEU B 1 70 ? -18.188 -12.367 9.07 1 90.56 70 LEU B CA 1
ATOM 4288 C C . LEU B 1 70 ? -18.797 -11.336 8.125 1 90.56 70 LEU B C 1
ATOM 4290 O O . LEU B 1 70 ? -19.547 -10.453 8.562 1 90.56 70 LEU B O 1
ATOM 4294 N N . ILE B 1 71 ? -18.547 -11.492 6.883 1 88.06 71 ILE B N 1
ATOM 4295 C CA . ILE B 1 71 ? -19 -10.516 5.895 1 88.06 71 ILE B CA 1
ATOM 4296 C C . ILE B 1 71 ? -20.531 -10.492 5.859 1 88.06 71 ILE B C 1
ATOM 4298 O O . ILE B 1 71 ? -21.125 -9.43 5.715 1 88.06 71 ILE B O 1
ATOM 4302 N N . ILE B 1 72 ? -21.125 -11.648 5.965 1 86.06 72 ILE B N 1
ATOM 4303 C CA . ILE B 1 72 ? -22.578 -11.773 5.84 1 86.06 72 ILE B CA 1
ATOM 4304 C C . ILE B 1 72 ? -23.25 -11.266 7.113 1 86.06 72 ILE B C 1
ATOM 4306 O O . ILE B 1 72 ? -24.297 -10.617 7.051 1 86.06 72 ILE B O 1
ATOM 4310 N N . ASN B 1 73 ? -22.641 -11.477 8.195 1 87 73 ASN B N 1
ATOM 4311 C CA . ASN B 1 73 ? -23.344 -11.273 9.461 1 87 73 ASN B CA 1
ATOM 4312 C C . ASN B 1 73 ? -22.938 -9.969 10.133 1 87 73 ASN B C 1
ATOM 4314 O O . ASN B 1 73 ? -23.562 -9.531 11.094 1 87 73 ASN B O 1
ATOM 4318 N N . ILE B 1 74 ? -21.875 -9.414 9.664 1 87.75 74 ILE B N 1
ATOM 4319 C CA . ILE B 1 74 ? -21.422 -8.148 10.234 1 87.75 74 ILE B CA 1
ATOM 4320 C C . ILE B 1 74 ? -21.703 -7.012 9.258 1 87.75 74 ILE B C 1
ATOM 4322 O O . ILE B 1 74 ? -21.25 -7.035 8.117 1 87.75 74 ILE B O 1
ATOM 4326 N N . LYS B 1 75 ? -22.5 -6.082 9.57 1 79.62 75 LYS B N 1
ATOM 4327 C CA . LYS B 1 75 ? -22.953 -5.008 8.688 1 79.62 75 LYS B CA 1
ATOM 4328 C C . LYS B 1 75 ? -21.797 -4.055 8.367 1 79.62 75 LYS B C 1
ATOM 4330 O O . LYS B 1 75 ? -21.594 -3.705 7.203 1 79.62 75 LYS B O 1
ATOM 4335 N N . ASP B 1 76 ? -21.031 -3.553 9.367 1 82.5 76 ASP B N 1
ATOM 4336 C CA . ASP B 1 76 ? -19.953 -2.596 9.141 1 82.5 76 ASP B CA 1
ATOM 4337 C C . ASP B 1 76 ? -18.625 -3.137 9.656 1 82.5 76 ASP B C 1
ATOM 4339 O O . ASP B 1 76 ? -18.328 -3.023 10.852 1 82.5 76 ASP B O 1
ATOM 4343 N N . ILE B 1 77 ? -17.906 -3.74 8.719 1 87.62 77 ILE B N 1
ATOM 4344 C CA . ILE B 1 77 ? -16.578 -4.223 9.07 1 87.62 77 ILE B CA 1
ATOM 4345 C C . ILE B 1 77 ? -15.664 -3.039 9.359 1 87.62 77 ILE B C 1
ATOM 4347 O O . ILE B 1 77 ? -15.383 -2.232 8.477 1 87.62 77 ILE B O 1
ATOM 4351 N N . LYS B 1 78 ? -15.203 -2.934 10.516 1 86.38 78 LYS B N 1
ATOM 4352 C CA . LYS B 1 78 ? -14.484 -1.771 11.031 1 86.38 78 LYS B CA 1
ATOM 4353 C C . LYS B 1 78 ? -13.031 -1.774 10.578 1 86.38 78 LYS B C 1
ATOM 4355 O O . LYS B 1 78 ? -12.43 -0.714 10.391 1 86.38 78 LYS B O 1
ATOM 4360 N N . VAL B 1 79 ? -12.484 -3.018 10.531 1 91.5 79 VAL B N 1
ATOM 4361 C CA . VAL B 1 79 ? -11.07 -3.146 10.188 1 91.5 79 VAL B CA 1
ATOM 4362 C C . VAL B 1 79 ? -10.914 -4.078 8.984 1 91.5 79 VAL B C 1
ATOM 4364 O O . VAL B 1 79 ? -11.781 -4.918 8.727 1 91.5 79 VAL B O 1
ATOM 4367 N N . PRO B 1 80 ? -9.812 -3.93 8.305 1 94.62 80 PRO B N 1
ATOM 4368 C CA . PRO B 1 80 ? -9.609 -4.789 7.133 1 94.62 80 PRO B CA 1
ATOM 4369 C C . PRO B 1 80 ? -9.656 -6.273 7.48 1 94.62 80 PRO B C 1
ATOM 4371 O O . PRO B 1 80 ? -9.156 -6.684 8.531 1 94.62 80 PRO B O 1
ATOM 4374 N N . LEU B 1 81 ? -10.32 -6.961 6.609 1 95.44 81 LEU B N 1
ATOM 4375 C CA . LEU B 1 81 ? -10.453 -8.406 6.715 1 95.44 81 LEU B CA 1
ATOM 4376 C C . LEU B 1 81 ? -9.922 -9.102 5.465 1 95.44 81 LEU B C 1
ATOM 4378 O O . LEU B 1 81 ? -10.164 -8.641 4.348 1 95.44 81 LEU B O 1
ATOM 4382 N N . ASN B 1 82 ? -9.102 -10.18 5.668 1 96.19 82 ASN B N 1
ATOM 4383 C CA . ASN B 1 82 ? -8.617 -11.031 4.59 1 96.19 82 ASN B CA 1
ATOM 4384 C C . ASN B 1 82 ? -8.695 -12.508 4.965 1 96.19 82 ASN B C 1
ATOM 4386 O O . ASN B 1 82 ? -9.102 -12.852 6.082 1 96.19 82 ASN B O 1
ATOM 4390 N N . PHE B 1 83 ? -8.469 -13.359 4.07 1 95.62 83 PHE B N 1
ATOM 4391 C CA . PHE B 1 83 ? -8.477 -14.789 4.359 1 95.62 83 PHE B CA 1
ATOM 4392 C C . PHE B 1 83 ? -7.449 -15.523 3.496 1 95.62 83 PHE B C 1
ATOM 4394 O O . PHE B 1 83 ? -7.039 -15.016 2.449 1 95.62 83 PHE B O 1
ATOM 4401 N N . LEU B 1 84 ? -7.09 -16.688 4.043 1 94.62 84 LEU B N 1
ATOM 4402 C CA . LEU B 1 84 ? -6.141 -17.516 3.307 1 94.62 84 LEU B CA 1
ATOM 4403 C C . LEU B 1 84 ? -6.797 -18.141 2.08 1 94.62 84 LEU B C 1
ATOM 4405 O O . LEU B 1 84 ? -7.73 -18.938 2.207 1 94.62 84 LEU B O 1
ATOM 4409 N N . LYS B 1 85 ? -6.32 -17.734 0.963 1 92.12 85 LYS B N 1
ATOM 4410 C CA . LYS B 1 85 ? -6.805 -18.281 -0.298 1 92.12 85 LYS B CA 1
ATOM 4411 C C . LYS B 1 85 ? -5.809 -19.281 -0.877 1 92.12 85 LYS B C 1
ATOM 4413 O O . LYS B 1 85 ? -4.613 -19.219 -0.582 1 92.12 85 LYS B O 1
ATOM 4418 N N . LEU B 1 86 ? -6.371 -20.234 -1.521 1 93.69 86 LEU B N 1
ATOM 4419 C CA . LEU B 1 86 ? -5.488 -21.031 -2.357 1 93.69 86 LEU B CA 1
ATOM 4420 C C . LEU B 1 86 ? -5.105 -20.281 -3.627 1 93.69 86 LEU B C 1
ATOM 4422 O O . LEU B 1 86 ? -5.93 -20.125 -4.531 1 93.69 86 LEU B O 1
ATOM 4426 N N . ASP B 1 87 ? -3.922 -19.891 -3.631 1 90.38 87 ASP B N 1
ATOM 4427 C CA . ASP B 1 87 ? -3.424 -19.156 -4.797 1 90.38 87 ASP B CA 1
ATOM 4428 C C . ASP B 1 87 ? -3.283 -20.094 -6 1 90.38 87 ASP B C 1
ATOM 4430 O O . ASP B 1 87 ? -2.967 -21.281 -5.844 1 90.38 87 ASP B O 1
ATOM 4434 N N . GLU B 1 88 ? -3.576 -19.531 -7.145 1 93.56 88 GLU B N 1
ATOM 4435 C CA . GLU B 1 88 ? -3.424 -20.297 -8.367 1 93.56 88 GLU B CA 1
ATOM 4436 C C . GLU B 1 88 ? -2.008 -20.859 -8.5 1 93.56 88 GLU B C 1
ATOM 4438 O O . GLU B 1 88 ? -1.812 -21.953 -9.039 1 93.56 88 GLU B O 1
ATOM 4443 N N . ARG B 1 89 ? -1.076 -20.109 -8.008 1 93.38 89 ARG B N 1
ATOM 4444 C CA . ARG B 1 89 ? 0.305 -20.594 -7.992 1 93.38 89 ARG B CA 1
ATOM 4445 C C . ARG B 1 89 ? 0.422 -21.922 -7.262 1 93.38 89 ARG B C 1
ATOM 4447 O O . ARG B 1 89 ? 0.967 -22.891 -7.805 1 93.38 89 ARG B O 1
ATOM 4454 N N . ASP B 1 90 ? -0.148 -21.953 -6.078 1 94.62 90 ASP B N 1
ATOM 4455 C CA . ASP B 1 90 ? -0.093 -23.172 -5.277 1 94.62 90 ASP B CA 1
ATOM 4456 C C . ASP B 1 90 ? -0.865 -24.312 -5.945 1 94.62 90 ASP B C 1
ATOM 4458 O O . ASP B 1 90 ? -0.434 -25.469 -5.918 1 94.62 90 ASP B O 1
ATOM 4462 N N . PHE B 1 91 ? -1.962 -23.984 -6.523 1 96.12 91 PHE B N 1
ATOM 4463 C CA . PHE B 1 91 ? -2.82 -24.953 -7.191 1 96.12 91 PHE B CA 1
ATOM 4464 C C . PHE B 1 91 ? -2.088 -25.609 -8.359 1 96.12 91 PHE B C 1
ATOM 4466 O O . PHE B 1 91 ? -1.966 -26.844 -8.406 1 96.12 91 PHE B O 1
ATOM 4473 N N . TYR B 1 92 ? -1.51 -24.797 -9.258 1 95.19 92 TYR B N 1
ATOM 4474 C CA . TYR B 1 92 ? -0.836 -25.312 -10.445 1 95.19 92 TYR B CA 1
ATOM 4475 C C . TYR B 1 92 ? 0.45 -26.047 -10.07 1 95.19 92 TYR B C 1
ATOM 4477 O O . TYR B 1 92 ? 0.803 -27.047 -10.68 1 95.19 92 TYR B O 1
ATOM 4485 N N . LYS B 1 93 ? 1.133 -25.5 -9.094 1 94.06 93 LYS B N 1
ATOM 4486 C CA . LYS B 1 93 ? 2.346 -26.141 -8.609 1 94.06 93 LYS B CA 1
ATOM 4487 C C . LYS B 1 93 ? 2.051 -27.562 -8.117 1 94.06 93 LYS B C 1
ATOM 4489 O O . LYS B 1 93 ? 2.762 -28.5 -8.469 1 94.06 93 LYS B O 1
ATOM 4494 N N . TYR B 1 94 ? 0.983 -27.672 -7.41 1 93.31 94 TYR B N 1
ATOM 4495 C CA . TYR B 1 94 ? 0.598 -28.969 -6.887 1 93.31 94 TYR B CA 1
ATOM 4496 C C . TYR B 1 94 ? 0.196 -29.922 -8.016 1 93.31 94 TYR B C 1
ATOM 4498 O O . TYR B 1 94 ? 0.595 -31.078 -8.031 1 93.31 94 TYR B O 1
ATOM 4506 N N . LEU B 1 95 ? -0.625 -29.453 -8.961 1 92.56 95 LEU B N 1
ATOM 4507 C CA . LEU B 1 95 ? -1.087 -30.297 -10.062 1 92.56 95 LEU B CA 1
ATOM 4508 C C . LEU B 1 95 ? 0.086 -30.766 -10.914 1 92.56 95 LEU B C 1
ATOM 4510 O O . LEU B 1 95 ? 0.115 -31.906 -11.359 1 92.56 95 LEU B O 1
ATOM 4514 N N . PHE B 1 96 ? 1.003 -29.875 -11.102 1 92.19 96 PHE B N 1
ATOM 4515 C CA . PHE B 1 96 ? 2.197 -30.234 -11.859 1 92.19 96 PHE B CA 1
ATOM 4516 C C . PHE B 1 96 ? 2.98 -31.328 -11.141 1 92.19 96 PHE B C 1
ATOM 4518 O O . PHE B 1 96 ? 3.393 -32.312 -11.758 1 92.19 96 PHE B O 1
ATOM 4525 N N . LYS B 1 97 ? 3.164 -31.156 -9.828 1 90.06 97 LYS B N 1
ATOM 4526 C CA . LYS B 1 97 ? 3.861 -32.156 -9.023 1 90.06 97 LYS B CA 1
ATOM 4527 C C . LYS B 1 97 ? 3.137 -33.5 -9.07 1 90.06 97 LYS B C 1
ATOM 4529 O O . LYS B 1 97 ? 3.766 -34.531 -9.219 1 90.06 97 LYS B O 1
ATOM 4534 N N . LEU B 1 98 ? 1.864 -33.438 -8.961 1 89 98 LEU B N 1
ATOM 4535 C CA . LEU B 1 98 ? 1.028 -34.625 -8.961 1 89 98 LEU B CA 1
ATOM 4536 C C . LEU B 1 98 ? 1.158 -35.375 -10.281 1 89 98 LEU B C 1
ATOM 4538 O O . LEU B 1 98 ? 1.342 -36.594 -10.289 1 89 98 LEU B O 1
ATOM 4542 N N . LEU B 1 99 ? 1.118 -34.688 -11.391 1 86.5 99 LEU B N 1
ATOM 4543 C CA . LEU B 1 99 ? 1.197 -35.312 -12.711 1 86.5 99 LEU B CA 1
ATOM 4544 C C . LEU B 1 99 ? 2.582 -35.906 -12.961 1 86.5 99 LEU B C 1
ATOM 4546 O O . LEU B 1 99 ? 2.717 -36.906 -13.664 1 86.5 99 LEU B O 1
ATOM 4550 N N . ASN B 1 100 ? 3.508 -35.312 -12.375 1 84.12 100 ASN B N 1
ATOM 4551 C CA . ASN B 1 100 ? 4.871 -35.781 -12.539 1 84.12 100 ASN B CA 1
ATOM 4552 C C . ASN B 1 100 ? 5.117 -37.031 -11.703 1 84.12 100 ASN B C 1
ATOM 4554 O O . ASN B 1 100 ? 5.883 -37.938 -12.109 1 84.12 100 ASN B O 1
ATOM 4558 N N . SER B 1 101 ? 4.531 -37.062 -10.578 1 83.5 101 SER B N 1
ATOM 4559 C CA . SER B 1 101 ? 4.742 -38.188 -9.672 1 83.5 101 SER B CA 1
ATOM 4560 C C . SER B 1 101 ? 3.836 -39.344 -10.031 1 83.5 101 SER B C 1
ATOM 4562 O O . SER B 1 101 ? 4.219 -40.5 -9.867 1 83.5 101 SER B O 1
ATOM 4564 N N . GLN B 1 102 ? 2.654 -39 -10.422 1 83 102 GLN B N 1
ATOM 4565 C CA . GLN B 1 102 ? 1.659 -40 -10.805 1 83 102 GLN B CA 1
ATOM 4566 C C . GLN B 1 102 ? 1.151 -39.75 -12.219 1 83 102 GLN B C 1
ATOM 4568 O O . GLN B 1 102 ? 0.082 -39.188 -12.414 1 83 102 GLN B O 1
ATOM 4573 N N . LYS B 1 103 ? 1.819 -40.375 -13.102 1 75.69 103 LYS B N 1
ATOM 4574 C CA . LYS B 1 103 ? 1.533 -40.125 -14.508 1 75.69 103 LYS B CA 1
ATOM 4575 C C . LYS B 1 103 ? 0.16 -40.656 -14.898 1 75.69 103 LYS B C 1
ATOM 4577 O O . LYS B 1 103 ? -0.458 -40.156 -15.844 1 75.69 103 LYS B O 1
ATOM 4582 N N . ASP B 1 104 ? -0.346 -41.594 -14.078 1 80.94 104 ASP B N 1
ATOM 4583 C CA . ASP B 1 104 ? -1.578 -42.25 -14.477 1 80.94 104 ASP B CA 1
ATOM 4584 C C . ASP B 1 104 ? -2.787 -41.656 -13.758 1 80.94 104 ASP B C 1
ATOM 4586 O O . ASP B 1 104 ? -3.873 -42.25 -13.773 1 80.94 104 ASP B O 1
ATOM 4590 N N . ILE B 1 105 ? -2.568 -40.5 -13.242 1 85.62 105 ILE B N 1
ATOM 4591 C CA . ILE B 1 105 ? -3.697 -39.906 -12.539 1 85.62 105 ILE B CA 1
ATOM 4592 C C . ILE B 1 105 ? -4.805 -39.594 -13.539 1 85.62 105 ILE B C 1
ATOM 4594 O O . ILE B 1 105 ? -4.539 -39.094 -14.641 1 85.62 105 ILE B O 1
ATOM 4598 N N . ASP B 1 106 ? -5.984 -40 -13.203 1 89.81 106 ASP B N 1
ATOM 4599 C CA . ASP B 1 106 ? -7.172 -39.719 -14.008 1 89.81 106 ASP B CA 1
ATOM 4600 C C . ASP B 1 106 ? -8.047 -38.656 -13.344 1 89.81 106 ASP B C 1
ATOM 4602 O O . ASP B 1 106 ? -8.852 -38.969 -12.469 1 89.81 106 ASP B O 1
ATOM 4606 N N . PHE B 1 107 ? -8.023 -37.469 -13.867 1 92.19 107 PHE B N 1
ATOM 4607 C CA . PHE B 1 107 ? -8.758 -36.344 -13.273 1 92.19 107 PHE B CA 1
ATOM 4608 C C . PHE B 1 107 ? -10.258 -36.531 -13.43 1 92.19 107 PHE B C 1
ATOM 4610 O O . PHE B 1 107 ? -11.047 -35.969 -12.688 1 92.19 107 PHE B O 1
ATOM 4617 N N . THR B 1 108 ? -10.648 -37.344 -14.391 1 94.38 108 THR B N 1
ATOM 4618 C CA . THR B 1 108 ? -12.07 -37.625 -14.586 1 94.38 108 THR B CA 1
ATOM 4619 C C . THR B 1 108 ? -12.656 -38.344 -13.383 1 94.38 108 THR B C 1
ATOM 4621 O O . THR B 1 108 ? -13.875 -38.375 -13.203 1 94.38 108 THR B O 1
ATOM 4624 N N . LYS B 1 109 ? -11.789 -38.938 -12.641 1 96.62 109 LYS B N 1
ATOM 4625 C CA . LYS B 1 109 ? -12.203 -39.656 -11.438 1 96.62 109 LYS B CA 1
ATOM 4626 C C . LYS B 1 109 ? -11.867 -38.875 -10.172 1 96.62 109 LYS B C 1
ATOM 4628 O O . LYS B 1 109 ? -11.484 -39.469 -9.156 1 96.62 109 LYS B O 1
ATOM 4633 N N . SER B 1 110 ? -11.891 -37.594 -10.281 1 97.06 110 SER B N 1
ATOM 4634 C CA . SER B 1 110 ? -11.633 -36.75 -9.133 1 97.06 110 SER B CA 1
ATOM 4635 C C . SER B 1 110 ? -12.68 -35.625 -9.016 1 97.06 110 SER B C 1
ATOM 4637 O O . SER B 1 110 ? -13.359 -35.312 -9.992 1 97.06 110 SER B O 1
ATOM 4639 N N . PHE B 1 111 ? -12.922 -35.156 -7.773 1 97.94 111 PHE B N 1
ATOM 4640 C CA . PHE B 1 111 ? -13.797 -34.031 -7.492 1 97.94 111 PHE B CA 1
ATOM 4641 C C . PHE B 1 111 ? -13.031 -32.906 -6.777 1 97.94 111 PHE B C 1
ATOM 4643 O O . PHE B 1 111 ? -12.445 -33.156 -5.719 1 97.94 111 PHE B O 1
ATOM 4650 N N . MET B 1 112 ? -12.938 -31.719 -7.41 1 97.5 112 MET B N 1
ATOM 4651 C CA . MET B 1 112 ? -12.336 -30.531 -6.812 1 97.5 112 MET B CA 1
ATOM 4652 C C . MET B 1 112 ? -13.414 -29.547 -6.379 1 97.5 112 MET B C 1
ATOM 4654 O O . MET B 1 112 ? -13.953 -28.797 -7.203 1 97.5 112 MET B O 1
ATOM 4658 N N . ASP B 1 113 ? -13.648 -29.438 -5.109 1 96.81 113 ASP B N 1
ATOM 4659 C CA . ASP B 1 113 ? -14.875 -28.812 -4.617 1 96.81 113 ASP B CA 1
ATOM 4660 C C . ASP B 1 113 ? -14.695 -27.312 -4.461 1 96.81 113 ASP B C 1
ATOM 4662 O O . ASP B 1 113 ? -15.656 -26.594 -4.156 1 96.81 113 ASP B O 1
ATOM 4666 N N . PHE B 1 114 ? -13.484 -26.797 -4.648 1 95.44 114 PHE B N 1
ATOM 4667 C CA . PHE B 1 114 ? -13.227 -25.375 -4.438 1 95.44 114 PHE B CA 1
ATOM 4668 C C . PHE B 1 114 ? -13.195 -24.625 -5.766 1 95.44 114 PHE B C 1
ATOM 4670 O O . PHE B 1 114 ? -13.031 -23.406 -5.789 1 95.44 114 PHE B O 1
ATOM 4677 N N . LEU B 1 115 ? -13.227 -25.297 -6.871 1 95.25 115 LEU B N 1
ATOM 4678 C CA . LEU B 1 115 ? -13.312 -24.672 -8.188 1 95.25 115 LEU B CA 1
ATOM 4679 C C . LEU B 1 115 ? -14.727 -24.172 -8.461 1 95.25 115 LEU B C 1
ATOM 4681 O O . LEU B 1 115 ? -15.656 -24.969 -8.602 1 95.25 115 LEU B O 1
ATOM 4685 N N . ARG B 1 116 ? -14.789 -22.875 -8.492 1 92.94 116 ARG B N 1
ATOM 4686 C CA . ARG B 1 116 ? -16.078 -22.203 -8.586 1 92.94 116 ARG B CA 1
ATOM 4687 C C . ARG B 1 116 ? -16.062 -21.141 -9.68 1 92.94 116 ARG B C 1
ATOM 4689 O O . ARG B 1 116 ? -15.008 -20.812 -10.211 1 92.94 116 ARG B O 1
ATOM 4696 N N . GLU B 1 117 ? -17.281 -20.594 -9.93 1 90.69 117 GLU B N 1
ATOM 4697 C CA . GLU B 1 117 ? -17.422 -19.562 -10.961 1 90.69 117 GLU B CA 1
ATOM 4698 C C . GLU B 1 117 ? -16.672 -18.297 -10.57 1 90.69 117 GLU B C 1
ATOM 4700 O O . GLU B 1 117 ? -16.047 -17.656 -11.422 1 90.69 117 GLU B O 1
ATOM 4705 N N . ASP B 1 118 ? -16.703 -17.969 -9.344 1 87.25 118 ASP B N 1
ATOM 4706 C CA . ASP B 1 118 ? -16.125 -16.703 -8.883 1 87.25 118 ASP B CA 1
ATOM 4707 C C . ASP B 1 118 ? -14.609 -16.719 -9.023 1 87.25 118 ASP B C 1
ATOM 4709 O O . ASP B 1 118 ? -13.984 -15.656 -9.109 1 87.25 118 ASP B O 1
ATOM 4713 N N . ASN B 1 119 ? -13.992 -17.844 -8.984 1 90.25 119 ASN B N 1
ATOM 4714 C CA . ASN B 1 119 ? -12.555 -17.891 -9.203 1 90.25 119 ASN B CA 1
ATOM 4715 C C . ASN B 1 119 ? -12.211 -18.438 -10.586 1 90.25 119 ASN B C 1
ATOM 4717 O O . ASN B 1 119 ? -11.102 -18.922 -10.812 1 90.25 119 ASN B O 1
ATOM 4721 N N . ASN B 1 120 ? -13.203 -18.516 -11.453 1 91.62 120 ASN B N 1
ATOM 4722 C CA . ASN B 1 120 ? -13.078 -18.953 -12.836 1 91.62 120 ASN B CA 1
ATOM 4723 C C . ASN B 1 120 ? -12.586 -20.391 -12.922 1 91.62 120 ASN B C 1
ATOM 4725 O O . ASN B 1 120 ? -11.82 -20.75 -13.82 1 91.62 120 ASN B O 1
ATOM 4729 N N . TYR B 1 121 ? -12.859 -21.203 -11.945 1 94.56 121 TYR B N 1
ATOM 4730 C CA . TYR B 1 121 ? -12.516 -22.609 -11.852 1 94.56 121 TYR B CA 1
ATOM 4731 C C . TYR B 1 121 ? -11.016 -22.828 -12.016 1 94.56 121 TYR B C 1
ATOM 4733 O O . TYR B 1 121 ? -10.578 -23.828 -12.594 1 94.56 121 TYR B O 1
ATOM 4741 N N . TYR B 1 122 ? -10.234 -21.781 -11.68 1 94.56 122 TYR B N 1
ATOM 4742 C CA . TYR B 1 122 ? -8.781 -21.766 -11.805 1 94.56 122 TYR B CA 1
ATOM 4743 C C . TYR B 1 122 ? -8.344 -22.172 -13.211 1 94.56 122 TYR B C 1
ATOM 4745 O O . TYR B 1 122 ? -7.328 -22.844 -13.383 1 94.56 122 TYR B O 1
ATOM 4753 N N . ASP B 1 123 ? -9.219 -21.922 -14.188 1 92.69 123 ASP B N 1
ATOM 4754 C CA . ASP B 1 123 ? -8.977 -22.109 -15.617 1 92.69 123 ASP B CA 1
ATOM 4755 C C . ASP B 1 123 ? -8.797 -23.594 -15.953 1 92.69 123 ASP B C 1
ATOM 4757 O O . ASP B 1 123 ? -8.125 -23.938 -16.922 1 92.69 123 ASP B O 1
ATOM 4761 N N . ILE B 1 124 ? -9.32 -24.422 -15.148 1 93.88 124 ILE B N 1
ATOM 4762 C CA . ILE B 1 124 ? -9.094 -25.844 -15.312 1 93.88 124 ILE B CA 1
ATOM 4763 C C . ILE B 1 124 ? -9.672 -26.312 -16.641 1 93.88 124 ILE B C 1
ATOM 4765 O O . ILE B 1 124 ? -9.102 -27.172 -17.312 1 93.88 124 ILE B O 1
ATOM 4769 N N . TYR B 1 125 ? -10.695 -25.688 -17.109 1 92.5 125 TYR B N 1
ATOM 4770 C CA . TYR B 1 125 ? -11.383 -26.125 -18.312 1 92.5 125 TYR B CA 1
ATOM 4771 C C . TYR B 1 125 ? -10.617 -25.703 -19.562 1 92.5 125 TYR B C 1
ATOM 4773 O O . TYR B 1 125 ? -10.859 -26.234 -20.656 1 92.5 125 TYR B O 1
ATOM 4781 N N . SER B 1 126 ? -9.766 -24.781 -19.406 1 88.88 126 SER B N 1
ATOM 4782 C CA . SER B 1 126 ? -8.898 -24.391 -20.516 1 88.88 126 SER B CA 1
ATOM 4783 C C . SER B 1 126 ? -7.594 -25.172 -20.5 1 88.88 126 SER B C 1
ATOM 4785 O O . SER B 1 126 ? -6.898 -25.25 -21.516 1 88.88 126 SER B O 1
ATOM 4787 N N . LEU B 1 127 ? -7.316 -25.781 -19.391 1 89.25 127 LEU B N 1
ATOM 4788 C CA . LEU B 1 127 ? -6.027 -26.438 -19.203 1 89.25 127 LEU B CA 1
ATOM 4789 C C . LEU B 1 127 ? -6.117 -27.922 -19.547 1 89.25 127 LEU B C 1
ATOM 4791 O O . LEU B 1 127 ? -5.125 -28.547 -19.938 1 89.25 127 LEU B O 1
ATOM 4795 N N . ILE B 1 128 ? -7.27 -28.438 -19.297 1 87.88 128 ILE B N 1
ATOM 4796 C CA . ILE B 1 128 ? -7.508 -29.859 -19.531 1 87.88 128 ILE B CA 1
ATOM 4797 C C . ILE B 1 128 ? -8.633 -30.047 -20.547 1 87.88 128 ILE B C 1
ATOM 4799 O O . ILE B 1 128 ? -9.578 -29.25 -20.578 1 87.88 128 ILE B O 1
ATOM 4803 N N . ASP B 1 129 ? -8.422 -31.031 -21.344 1 85.5 129 ASP B N 1
ATOM 4804 C CA . ASP B 1 129 ? -9.477 -31.344 -22.312 1 85.5 129 ASP B CA 1
ATOM 4805 C C . ASP B 1 129 ? -10.82 -31.562 -21.609 1 85.5 129 ASP B C 1
ATOM 4807 O O . ASP B 1 129 ? -10.867 -32.188 -20.531 1 85.5 129 ASP B O 1
ATOM 4811 N N . SER B 1 130 ? -11.852 -31.109 -22.234 1 83 130 SER B N 1
ATOM 4812 C CA . SER B 1 130 ? -13.188 -31.094 -21.641 1 83 130 SER B CA 1
ATOM 4813 C C . SER B 1 130 ? -13.586 -32.5 -21.172 1 83 130 SER B C 1
ATOM 4815 O O . SER B 1 130 ? -14.234 -32.656 -20.141 1 83 130 SER B O 1
ATOM 4817 N N . ASN B 1 131 ? -13.148 -33.469 -21.906 1 85.94 131 ASN B N 1
ATOM 4818 C CA . ASN B 1 131 ? -13.562 -34.844 -21.594 1 85.94 131 ASN B CA 1
ATOM 4819 C C . ASN B 1 131 ? -12.68 -35.469 -20.531 1 85.94 131 ASN B C 1
ATOM 4821 O O . ASN B 1 131 ? -12.945 -36.562 -20.062 1 85.94 131 ASN B O 1
ATOM 4825 N N . LYS B 1 132 ? -11.734 -34.719 -20.031 1 88.62 132 LYS B N 1
ATOM 4826 C CA . LYS B 1 132 ? -10.797 -35.25 -19.047 1 88.62 132 LYS B CA 1
ATOM 4827 C C . LYS B 1 132 ? -10.781 -34.406 -17.781 1 88.62 132 LYS B C 1
ATOM 4829 O O . LYS B 1 132 ? -9.906 -34.562 -16.938 1 88.62 132 LYS B O 1
ATOM 4834 N N . CYS B 1 133 ? -11.766 -33.625 -17.703 1 93.31 133 CYS B N 1
ATOM 4835 C CA . CYS B 1 133 ? -11.805 -32.656 -16.578 1 93.31 133 CYS B CA 1
ATOM 4836 C C . CYS B 1 133 ? -12.367 -33.344 -15.336 1 93.31 133 CYS B C 1
ATOM 4838 O O . CYS B 1 133 ? -13.18 -34.25 -15.43 1 93.31 133 CYS B O 1
ATOM 4840 N N . PRO B 1 134 ? -11.938 -32.844 -14.164 1 96.12 134 PRO B N 1
ATOM 4841 C CA . PRO B 1 134 ? -12.539 -33.312 -12.922 1 96.12 134 PRO B CA 1
ATOM 4842 C C . PRO B 1 134 ? -13.961 -32.812 -12.711 1 96.12 134 PRO B C 1
ATOM 4844 O O . PRO B 1 134 ? -14.398 -31.891 -13.414 1 96.12 134 PRO B O 1
ATOM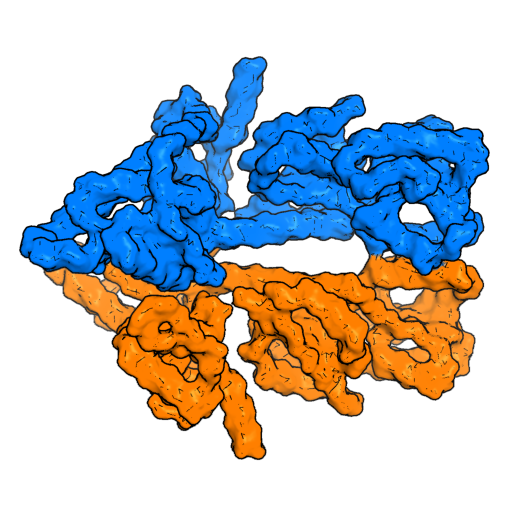 4847 N N . TYR B 1 135 ? -14.617 -33.531 -11.781 1 96.81 135 TYR B N 1
ATOM 4848 C CA . TYR B 1 135 ? -15.867 -32.938 -11.305 1 96.81 135 TYR B CA 1
ATOM 4849 C C . TYR B 1 135 ? -15.602 -31.641 -10.562 1 96.81 135 TYR B C 1
ATOM 4851 O O . TYR B 1 135 ? -14.625 -31.516 -9.828 1 96.81 135 TYR B O 1
ATOM 4859 N N . THR B 1 136 ? -16.406 -30.656 -10.859 1 95.94 136 THR B N 1
ATOM 4860 C CA . THR B 1 136 ? -16.438 -29.406 -10.102 1 95.94 136 THR B CA 1
ATOM 4861 C C . THR B 1 136 ? -17.859 -29.078 -9.664 1 95.94 136 THR B C 1
ATOM 4863 O O . THR B 1 136 ? -18.797 -29.812 -9.977 1 95.94 136 THR B O 1
ATOM 4866 N N . ILE B 1 137 ? -18.016 -27.984 -8.953 1 93.38 137 ILE B N 1
ATOM 4867 C CA . ILE B 1 137 ? -19.344 -27.594 -8.469 1 93.38 137 ILE B CA 1
ATOM 4868 C C . ILE B 1 137 ? -20.266 -27.328 -9.648 1 93.38 137 ILE B C 1
ATOM 4870 O O . ILE B 1 137 ? -21.484 -27.391 -9.516 1 93.38 137 ILE B O 1
ATOM 4874 N N . LYS B 1 138 ? -19.656 -27.062 -10.781 1 92.31 138 LYS B N 1
ATOM 4875 C CA . LYS B 1 138 ? -20.422 -26.812 -12 1 92.31 138 LYS B CA 1
ATOM 4876 C C . LYS B 1 138 ? -21.266 -28.016 -12.375 1 92.31 138 LYS B C 1
ATOM 4878 O O . LYS B 1 138 ? -22.328 -27.875 -13.008 1 92.31 138 LYS B O 1
ATOM 4883 N N . ASP B 1 139 ? -20.922 -29.219 -11.945 1 94.69 139 ASP B N 1
ATOM 4884 C CA . ASP B 1 139 ? -21.562 -30.469 -12.328 1 94.69 139 ASP B CA 1
ATOM 4885 C C . ASP B 1 139 ? -22.766 -30.75 -11.438 1 94.69 139 ASP B C 1
ATOM 4887 O O . ASP B 1 139 ? -23.516 -31.719 -11.672 1 94.69 139 ASP B O 1
ATOM 4891 N N . PHE B 1 140 ? -23.078 -30 -10.406 1 93.81 140 PHE B N 1
ATOM 4892 C CA . PHE B 1 140 ? -24.078 -30.359 -9.414 1 93.81 140 PHE B CA 1
ATOM 4893 C C . PHE B 1 140 ? -25.094 -29.234 -9.242 1 93.81 140 PHE B C 1
ATOM 4895 O O . PHE B 1 140 ? -25.781 -29.156 -8.219 1 93.81 140 PHE B O 1
ATOM 4902 N N . ASN B 1 141 ? -25.453 -28.469 -10.156 1 88.31 141 ASN B N 1
ATOM 4903 C CA . ASN B 1 141 ? -26.453 -27.406 -10.172 1 88.31 141 ASN B CA 1
ATOM 4904 C C . ASN B 1 141 ? -26.406 -26.578 -8.898 1 88.31 141 ASN B C 1
ATOM 4906 O O . ASN B 1 141 ? -27.453 -26.328 -8.281 1 88.31 141 ASN B O 1
ATOM 4910 N N . ILE B 1 142 ? -25.328 -26.344 -8.344 1 90.62 142 ILE B N 1
ATOM 4911 C CA . ILE B 1 142 ? -25.172 -25.438 -7.211 1 90.62 142 ILE B CA 1
ATOM 4912 C C . ILE B 1 142 ? -25.219 -24 -7.691 1 90.62 142 ILE B C 1
ATOM 4914 O O . ILE B 1 142 ? -24.453 -23.609 -8.578 1 90.62 142 ILE B O 1
ATOM 4918 N N . PRO B 1 143 ? -26.172 -23.219 -7.109 1 87.12 143 PRO B N 1
ATOM 4919 C CA . PRO B 1 143 ? -26.281 -21.828 -7.535 1 87.12 143 PRO B CA 1
ATOM 4920 C C . PRO B 1 143 ? -25 -21.031 -7.309 1 87.12 143 PRO B C 1
ATOM 4922 O O . PRO B 1 143 ? -24.344 -21.203 -6.277 1 87.12 143 PRO B O 1
ATOM 4925 N N . GLN B 1 144 ? -24.594 -20.297 -8.367 1 87.69 144 GLN B N 1
ATOM 4926 C CA . GLN B 1 144 ? -23.438 -19.406 -8.297 1 87.69 144 GLN B CA 1
ATOM 4927 C C . GLN B 1 144 ? -23.812 -17.984 -8.68 1 87.69 144 GLN B C 1
ATOM 4929 O O . GLN B 1 144 ? -24.656 -17.766 -9.555 1 87.69 144 GLN B O 1
ATOM 4934 N N . PRO B 1 145 ? -23.234 -16.969 -8.016 1 82.88 145 PRO B N 1
ATOM 4935 C CA . PRO B 1 145 ? -22.125 -16.984 -7.066 1 82.88 145 PRO B CA 1
ATOM 4936 C C . PRO B 1 145 ? -22.547 -17.422 -5.664 1 82.88 145 PRO B C 1
ATOM 4938 O O . PRO B 1 145 ? -23.688 -17.188 -5.266 1 82.88 145 PRO B O 1
ATOM 4941 N N . VAL B 1 146 ? -21.641 -18.078 -5.008 1 82.88 146 VAL B N 1
ATOM 4942 C CA . VAL B 1 146 ? -21.891 -18.594 -3.662 1 82.88 146 VAL B CA 1
ATOM 4943 C C . VAL B 1 146 ? -21.719 -17.469 -2.648 1 82.88 146 VAL B C 1
ATOM 4945 O O . VAL B 1 146 ? -20.734 -16.719 -2.703 1 82.88 146 VAL B O 1
ATOM 4948 N N . TYR B 1 147 ? -22.719 -17.375 -1.755 1 78.06 147 TYR B N 1
ATOM 4949 C CA . TYR B 1 147 ? -22.609 -16.359 -0.713 1 78.06 147 TYR B CA 1
ATOM 4950 C C . TYR B 1 147 ? -22.531 -17 0.668 1 78.06 147 TYR B C 1
ATOM 4952 O O . TYR B 1 147 ? -21.797 -16.531 1.539 1 78.06 147 TYR B O 1
ATOM 4960 N N . ASP B 1 148 ? -23.266 -18.047 0.762 1 81.06 148 ASP B N 1
ATOM 4961 C CA . ASP B 1 148 ? -23.266 -18.781 2.021 1 81.06 148 ASP B CA 1
ATOM 4962 C C . ASP B 1 148 ? -22.375 -20.016 1.938 1 81.06 148 ASP B C 1
ATOM 4964 O O . ASP B 1 148 ? -22.828 -21.094 1.557 1 81.06 148 ASP B O 1
ATOM 4968 N N . PHE B 1 149 ? -21.156 -19.875 2.381 1 85.5 149 PHE B N 1
ATOM 4969 C CA . PHE B 1 149 ? -20.172 -20.922 2.223 1 85.5 149 PHE B CA 1
ATOM 4970 C C . PHE B 1 149 ? -20.344 -22 3.295 1 85.5 149 PHE B C 1
ATOM 4972 O O . PHE B 1 149 ? -19.891 -23.125 3.125 1 85.5 149 PHE B O 1
ATOM 4979 N N . LYS B 1 150 ? -20.984 -21.641 4.367 1 81 150 LYS B N 1
ATOM 4980 C CA . LYS B 1 150 ? -21.312 -22.656 5.359 1 81 150 LYS B CA 1
ATOM 4981 C C . LYS B 1 150 ? -22.281 -23.688 4.789 1 81 150 LYS B C 1
ATOM 4983 O O . LYS B 1 150 ? -22.078 -24.891 4.93 1 81 150 LYS B O 1
ATOM 4988 N N . LYS B 1 151 ? -23.297 -23.234 4.18 1 82.19 151 LYS B N 1
ATOM 4989 C CA . LYS B 1 151 ? -24.281 -24.094 3.543 1 82.19 151 LYS B CA 1
ATOM 4990 C C . LYS B 1 151 ? -23.656 -24.906 2.412 1 82.19 151 LYS B C 1
ATOM 4992 O O . LYS B 1 151 ? -23.953 -26.094 2.244 1 82.19 151 LYS B O 1
ATOM 4997 N N . LEU B 1 152 ? -22.859 -24.312 1.687 1 86.75 152 LEU B N 1
ATOM 4998 C CA . LEU B 1 152 ? -22.156 -24.984 0.603 1 86.75 152 LEU B CA 1
ATOM 4999 C C . LEU B 1 152 ? -21.312 -26.141 1.141 1 86.75 152 LEU B C 1
ATOM 5001 O O . LEU B 1 152 ? -21.266 -27.219 0.538 1 86.75 152 LEU B O 1
ATOM 5005 N N . ASN B 1 153 ? -20.719 -25.922 2.266 1 84.69 153 ASN B N 1
ATOM 5006 C CA . ASN B 1 153 ? -19.828 -26.938 2.844 1 84.69 153 ASN B CA 1
ATOM 5007 C C . ASN B 1 153 ? -20.578 -28.234 3.105 1 84.69 153 ASN B C 1
ATOM 5009 O O . ASN B 1 153 ? -20.062 -29.312 2.807 1 84.69 153 ASN B O 1
ATOM 5013 N N . ASP B 1 154 ? -21.734 -28.188 3.654 1 83.38 154 ASP B N 1
ATOM 5014 C CA . ASP B 1 154 ? -22.531 -29.375 3.922 1 83.38 154 ASP B CA 1
ATOM 5015 C C . ASP B 1 154 ? -22.891 -30.094 2.625 1 83.38 154 ASP B C 1
ATOM 5017 O O . ASP B 1 154 ? -22.828 -31.328 2.555 1 83.38 154 ASP B O 1
ATOM 5021 N N . LYS B 1 155 ? -23.172 -29.328 1.706 1 91.75 155 LYS B N 1
ATOM 5022 C CA . LYS B 1 155 ? -23.531 -29.891 0.409 1 91.75 155 LYS B CA 1
ATOM 5023 C C . LYS B 1 155 ? -22.328 -30.547 -0.259 1 91.75 155 LYS B C 1
ATOM 5025 O O . LYS B 1 155 ? -22.469 -31.594 -0.897 1 91.75 155 LYS B O 1
ATOM 5030 N N . LEU B 1 156 ? -21.203 -29.984 -0.082 1 95.25 156 LEU B N 1
ATOM 5031 C CA . LEU B 1 156 ? -19.984 -30.5 -0.705 1 95.25 156 LEU B CA 1
ATOM 5032 C C . LEU B 1 156 ? -19.609 -31.844 -0.113 1 95.25 156 LEU B C 1
ATOM 5034 O O . LEU B 1 156 ? -19.203 -32.75 -0.843 1 95.25 156 LEU B O 1
ATOM 5038 N N . LEU B 1 157 ? -19.734 -31.938 1.214 1 94.88 157 LEU B N 1
ATOM 5039 C CA . LEU B 1 157 ? -19.422 -33.219 1.849 1 94.88 157 LEU B CA 1
ATOM 5040 C C . LEU B 1 157 ? -20.297 -34.312 1.3 1 94.88 157 LEU B C 1
ATOM 5042 O O . LEU B 1 157 ? -19.812 -35.406 0.978 1 94.88 157 LEU B O 1
ATOM 5046 N N . GLU B 1 158 ? -21.531 -34 1.17 1 95.75 158 GLU B N 1
ATOM 5047 C CA . GLU B 1 158 ? -22.484 -34.969 0.633 1 95.75 158 GLU B CA 1
ATOM 5048 C C . GLU B 1 158 ? -22.125 -35.375 -0.792 1 95.75 158 GLU B C 1
ATOM 5050 O O . GLU B 1 158 ? -22.188 -36.562 -1.146 1 95.75 158 GLU B O 1
ATOM 5055 N N . ILE B 1 159 ? -21.75 -34.469 -1.598 1 97.5 159 ILE B N 1
ATOM 5056 C CA . ILE B 1 159 ? -21.391 -34.719 -2.988 1 97.5 159 ILE B CA 1
ATOM 5057 C C . ILE B 1 159 ? -20.156 -35.625 -3.047 1 97.5 159 ILE B C 1
ATOM 5059 O O . ILE B 1 159 ? -20.125 -36.594 -3.803 1 97.5 159 ILE B O 1
ATOM 5063 N N . HIS B 1 160 ? -19.109 -35.312 -2.229 1 98.12 160 HIS B N 1
ATOM 5064 C CA . HIS B 1 160 ? -17.922 -36.156 -2.15 1 98.12 160 HIS B CA 1
ATOM 5065 C C . HIS B 1 160 ? -18.297 -37.594 -1.825 1 98.12 160 HIS B C 1
ATOM 5067 O O . HIS B 1 160 ? -17.859 -38.5 -2.512 1 98.12 160 HIS B O 1
ATOM 5073 N N . LEU B 1 161 ? -19.141 -37.719 -0.828 1 97.44 161 LEU B N 1
ATOM 5074 C CA . LEU B 1 161 ? -19.5 -39.062 -0.358 1 97.44 161 LEU B CA 1
ATOM 5075 C C . LEU B 1 161 ? -20.297 -39.812 -1.42 1 97.44 161 LEU B C 1
ATOM 5077 O O . LEU B 1 161 ? -20.047 -41 -1.666 1 97.44 161 LEU B O 1
ATOM 5081 N N . ASP B 1 162 ? -21.219 -39.156 -2.078 1 97.56 162 ASP B N 1
ATOM 5082 C CA . ASP B 1 162 ? -22.016 -39.781 -3.129 1 97.56 162 ASP B CA 1
ATOM 5083 C C . ASP B 1 162 ? -21.141 -40.25 -4.285 1 97.56 162 ASP B C 1
ATOM 5085 O O . ASP B 1 162 ? -21.266 -41.375 -4.758 1 97.56 162 ASP B O 1
ATOM 5089 N N . LEU B 1 163 ? -20.234 -39.438 -4.754 1 98.19 163 LEU B N 1
ATOM 5090 C CA . LEU B 1 163 ? -19.359 -39.75 -5.867 1 98.19 163 LEU B CA 1
ATOM 5091 C C . LEU B 1 163 ? -18.438 -40.906 -5.508 1 98.19 163 LEU B C 1
ATOM 5093 O O . LEU B 1 163 ? -18.188 -41.781 -6.34 1 98.19 163 LEU B O 1
ATOM 5097 N N . LEU B 1 164 ? -17.984 -40.906 -4.258 1 97.62 164 LEU B N 1
ATOM 5098 C CA . LEU B 1 164 ? -17.078 -41.938 -3.789 1 97.62 164 LEU B CA 1
ATOM 5099 C C . LEU B 1 164 ? -17.812 -43.281 -3.629 1 97.62 164 LEU B C 1
ATOM 5101 O O . LEU B 1 164 ? -17.328 -44.312 -4.074 1 97.62 164 LEU B O 1
ATOM 5105 N N . ARG B 1 165 ? -19 -43.25 -3.078 1 96.25 165 ARG B N 1
ATOM 5106 C CA . ARG B 1 165 ? -19.797 -44.438 -2.883 1 96.25 165 ARG B CA 1
ATOM 5107 C C . ARG B 1 165 ? -20.203 -45.062 -4.219 1 96.25 165 ARG B C 1
ATOM 5109 O O . ARG B 1 165 ? -20.25 -46.281 -4.352 1 96.25 165 ARG B O 1
ATOM 5116 N N . ASP B 1 166 ? -20.453 -44.188 -5.18 1 97.06 166 ASP B N 1
ATOM 5117 C CA . ASP B 1 166 ? -20.875 -44.625 -6.508 1 97.06 166 ASP B CA 1
ATOM 5118 C C . ASP B 1 166 ? -19.672 -45 -7.371 1 97.06 166 ASP B C 1
ATOM 5120 O O . ASP B 1 166 ? -19.812 -45.312 -8.547 1 97.06 166 ASP B O 1
ATOM 5124 N N . ASN B 1 167 ? -18.516 -44.938 -6.844 1 96.44 167 ASN B N 1
ATOM 5125 C CA . ASN B 1 167 ? -17.266 -45.25 -7.52 1 96.44 167 ASN B CA 1
ATOM 5126 C C . ASN B 1 167 ? -17.062 -44.406 -8.766 1 96.44 167 ASN B C 1
ATOM 5128 O O . ASN B 1 167 ? -16.531 -44.875 -9.773 1 96.44 167 ASN B O 1
ATOM 5132 N N . LYS B 1 168 ? -17.609 -43.219 -8.68 1 97.25 168 LYS B N 1
ATOM 5133 C CA . LYS B 1 168 ? -17.422 -42.281 -9.781 1 97.25 168 LYS B CA 1
ATOM 5134 C C . LYS B 1 168 ? -16.078 -41.562 -9.672 1 97.25 168 LYS B C 1
ATOM 5136 O O . LYS B 1 168 ? -15.492 -41.156 -10.688 1 97.25 168 LYS B O 1
ATOM 5141 N N . ILE B 1 169 ? -15.656 -41.375 -8.445 1 97.81 169 ILE B N 1
ATOM 5142 C CA . ILE B 1 169 ? -14.328 -40.812 -8.219 1 97.81 169 ILE B CA 1
ATOM 5143 C C . ILE B 1 169 ? -13.539 -41.688 -7.262 1 97.81 169 ILE B C 1
ATOM 5145 O O . ILE B 1 169 ? -14.117 -42.531 -6.559 1 97.81 169 ILE B O 1
ATOM 5149 N N . ASN B 1 170 ? -12.242 -41.594 -7.254 1 96.31 170 ASN B N 1
ATOM 5150 C CA . ASN B 1 170 ? -11.375 -42.281 -6.305 1 96.31 170 ASN B CA 1
ATOM 5151 C C . ASN B 1 170 ? -10.391 -41.344 -5.633 1 96.31 170 ASN B C 1
ATOM 5153 O O . ASN B 1 170 ? -9.547 -41.75 -4.848 1 96.31 170 ASN B O 1
ATOM 5157 N N . LEU B 1 171 ? -10.539 -40.062 -5.965 1 96 171 LEU B N 1
ATOM 5158 C CA . LEU B 1 171 ? -9.68 -39.031 -5.383 1 96 171 LEU B CA 1
ATOM 5159 C C . LEU B 1 171 ? -10.453 -37.75 -5.16 1 96 171 LEU B C 1
ATOM 5161 O O . LEU B 1 171 ? -11.094 -37.219 -6.082 1 96 171 LEU B O 1
ATOM 5165 N N . SER B 1 172 ? -10.445 -37.219 -3.938 1 97.5 172 SER B N 1
ATOM 5166 C CA . SER B 1 172 ? -11.109 -36 -3.58 1 97.5 172 SER B CA 1
ATOM 5167 C C . SER B 1 172 ? -10.102 -34.875 -3.328 1 97.5 172 SER B C 1
ATOM 5169 O O . SER B 1 172 ? -9.055 -35.094 -2.729 1 97.5 172 SER B O 1
ATOM 5171 N N . PHE B 1 173 ? -10.359 -33.656 -3.904 1 97.38 173 PHE B N 1
ATOM 5172 C CA . PHE B 1 173 ? -9.625 -32.469 -3.584 1 97.38 173 PHE B CA 1
ATOM 5173 C C . PHE B 1 173 ? -10.508 -31.469 -2.832 1 97.38 173 PHE B C 1
ATOM 5175 O O . PHE B 1 173 ? -11.617 -31.156 -3.273 1 97.38 173 PHE B O 1
ATOM 5182 N N . THR B 1 174 ? -10.055 -30.984 -1.687 1 96.25 174 THR B N 1
ATOM 5183 C CA . THR B 1 174 ? -10.859 -30.016 -0.942 1 96.25 174 THR B CA 1
ATOM 5184 C C . THR B 1 174 ? -9.961 -29.016 -0.208 1 96.25 174 THR B C 1
ATOM 5186 O O . THR B 1 174 ? -8.781 -29.297 0.023 1 96.25 174 THR B O 1
ATOM 5189 N N . ARG B 1 175 ? -10.5 -27.781 0.03 1 93.12 175 ARG B N 1
ATOM 5190 C CA . ARG B 1 175 ? -9.828 -26.797 0.863 1 93.12 175 ARG B CA 1
ATOM 5191 C C . ARG B 1 175 ? -10.469 -26.719 2.244 1 93.12 175 ARG B C 1
ATOM 5193 O O . ARG B 1 175 ? -10.055 -25.906 3.08 1 93.12 175 ARG B O 1
ATOM 5200 N N . ASN B 1 176 ? -11.422 -27.516 2.439 1 89.38 176 ASN B N 1
ATOM 5201 C CA . ASN B 1 176 ? -12.117 -27.562 3.723 1 89.38 176 ASN B CA 1
ATOM 5202 C C . ASN B 1 176 ? -11.523 -28.609 4.648 1 89.38 176 ASN B C 1
ATOM 5204 O O . ASN B 1 176 ? -11.664 -29.812 4.395 1 89.38 176 ASN B O 1
ATOM 5208 N N . TYR B 1 177 ? -10.992 -28.141 5.734 1 85.56 177 TYR B N 1
ATOM 5209 C CA . TYR B 1 177 ? -10.312 -29.031 6.664 1 85.56 177 TYR B CA 1
ATOM 5210 C C . TYR B 1 177 ? -11.281 -30.047 7.254 1 85.56 177 TYR B C 1
ATOM 5212 O O . TYR B 1 177 ? -10.93 -31.219 7.43 1 85.56 177 TYR B O 1
ATOM 5220 N N . ILE B 1 178 ? -12.477 -29.656 7.531 1 84.25 178 ILE B N 1
ATOM 5221 C CA . ILE B 1 178 ? -13.469 -30.531 8.133 1 84.25 178 ILE B CA 1
ATOM 5222 C C . ILE B 1 178 ? -13.836 -31.641 7.16 1 84.25 178 ILE B C 1
ATOM 5224 O O . ILE B 1 178 ? -13.906 -32.812 7.543 1 84.25 178 ILE B O 1
ATOM 5228 N N . ILE B 1 179 ? -14.047 -31.312 5.906 1 91.31 179 ILE B N 1
ATOM 5229 C CA . ILE B 1 179 ? -14.352 -32.281 4.875 1 91.31 179 ILE B CA 1
ATOM 5230 C C . ILE B 1 179 ? -13.188 -33.281 4.734 1 91.31 179 ILE B C 1
ATOM 5232 O O . ILE B 1 179 ? -13.398 -34.5 4.664 1 91.31 179 ILE B O 1
ATOM 5236 N N . SER B 1 180 ? -12.023 -32.75 4.715 1 92.75 180 SER B N 1
ATOM 5237 C CA . SER B 1 180 ? -10.836 -33.594 4.59 1 92.75 180 SER B CA 1
ATOM 5238 C C . SER B 1 180 ? -10.742 -34.562 5.746 1 92.75 180 SER B C 1
ATOM 5240 O O . SER B 1 180 ? -10.438 -35.75 5.539 1 92.75 180 SER B O 1
ATOM 5242 N N . CYS B 1 181 ? -11.023 -34.125 6.961 1 90.06 181 CYS B N 1
ATOM 5243 C CA . CYS B 1 181 ? -10.977 -34.969 8.141 1 90.06 181 CYS B CA 1
ATOM 5244 C C . CYS B 1 181 ? -12.016 -36.094 8.039 1 90.06 181 CYS B C 1
ATOM 5246 O O . CYS B 1 181 ? -11.711 -37.25 8.312 1 90.06 181 CYS B O 1
ATOM 5248 N N . GLU B 1 182 ? -13.227 -35.781 7.629 1 91.88 182 GLU B N 1
ATOM 5249 C CA . GLU B 1 182 ? -14.312 -36.719 7.531 1 91.88 182 GLU B CA 1
ATOM 5250 C C . GLU B 1 182 ? -14.016 -37.781 6.473 1 91.88 182 GLU B C 1
ATOM 5252 O O . GLU B 1 182 ? -14.234 -38.969 6.703 1 91.88 182 GLU B O 1
ATOM 5257 N N . LEU B 1 183 ? -13.516 -37.406 5.324 1 96.19 183 LEU B N 1
ATOM 5258 C CA . LEU B 1 183 ? -13.219 -38.344 4.238 1 96.19 183 LEU B CA 1
ATOM 5259 C C . LEU B 1 183 ? -12.07 -39.281 4.617 1 96.19 183 LEU B C 1
ATOM 5261 O O . LEU B 1 183 ? -12.133 -40.469 4.363 1 96.19 183 LEU B O 1
ATOM 5265 N N . ASN B 1 184 ? -11.078 -38.688 5.289 1 95.19 184 ASN B N 1
ATOM 5266 C CA . ASN B 1 184 ? -9.945 -39.5 5.727 1 95.19 184 ASN B CA 1
ATOM 5267 C C . ASN B 1 184 ? -10.367 -40.5 6.781 1 95.19 184 ASN B C 1
ATOM 5269 O O . ASN B 1 184 ? -9.891 -41.656 6.773 1 95.19 184 ASN B O 1
ATOM 5273 N N . LYS B 1 185 ? -11.141 -40.031 7.688 1 95.5 185 LYS B N 1
ATOM 5274 C CA . LYS B 1 185 ? -11.664 -40.938 8.719 1 95.5 185 LYS B CA 1
ATOM 5275 C C . LYS B 1 185 ? -12.383 -42.125 8.109 1 95.5 185 LYS B C 1
ATOM 5277 O O . LYS B 1 185 ? -12.32 -43.25 8.633 1 95.5 185 LYS B O 1
ATOM 5282 N N . LEU B 1 186 ? -13.055 -42 7.008 1 96.25 186 LEU B N 1
ATOM 5283 C CA . LEU B 1 186 ? -13.82 -43.031 6.328 1 96.25 186 LEU B CA 1
ATOM 5284 C C . LEU B 1 186 ? -12.93 -43.875 5.41 1 96.25 186 LEU B C 1
ATOM 5286 O O . LEU B 1 186 ? -13.383 -44.812 4.777 1 96.25 186 LEU B O 1
ATOM 5290 N N . GLY B 1 187 ? -11.609 -43.438 5.223 1 95.75 187 GLY B N 1
ATOM 5291 C CA . GLY B 1 187 ? -10.633 -44.219 4.477 1 95.75 187 GLY B CA 1
ATOM 5292 C C . GLY B 1 187 ? -10.539 -43.812 3.018 1 95.75 187 GLY B C 1
ATOM 5293 O O . GLY B 1 187 ? -9.945 -44.531 2.207 1 95.75 187 GLY B O 1
ATOM 5294 N N . TYR B 1 188 ? -11.164 -42.75 2.646 1 96.75 188 TYR B N 1
ATOM 5295 C CA . TYR B 1 188 ? -11.109 -42.281 1.265 1 96.75 188 TYR B CA 1
ATOM 5296 C C . TYR B 1 188 ? -9.867 -41.406 1.024 1 96.75 188 TYR B C 1
ATOM 5298 O O . TYR B 1 188 ? -9.414 -40.719 1.922 1 96.75 188 TYR B O 1
ATOM 5306 N N . ASP B 1 189 ? -9.289 -41.531 -0.2 1 94.5 189 ASP B N 1
ATOM 5307 C CA . ASP B 1 189 ? -8.172 -40.656 -0.568 1 94.5 189 ASP B CA 1
ATOM 5308 C C . ASP B 1 189 ? -8.625 -39.219 -0.773 1 94.5 189 ASP B C 1
ATOM 5310 O O . ASP B 1 189 ? -9.492 -38.938 -1.603 1 94.5 189 ASP B O 1
ATOM 5314 N N . CYS B 1 190 ? -8.109 -38.344 0.055 1 96.31 190 CYS B N 1
ATOM 5315 C CA . CYS B 1 190 ? -8.477 -36.938 -0.008 1 96.31 190 CYS B CA 1
ATOM 5316 C C . CYS B 1 190 ? -7.246 -36.062 0.102 1 96.31 190 CYS B C 1
ATOM 5318 O O . CYS B 1 190 ? -6.418 -36.25 0.995 1 96.31 190 CYS B O 1
ATOM 5320 N N . ILE B 1 191 ? -7.105 -35.188 -0.878 1 94.62 191 ILE B N 1
ATOM 5321 C CA . ILE B 1 191 ? -6.043 -34.188 -0.836 1 94.62 191 ILE B CA 1
ATOM 5322 C C . ILE B 1 191 ? -6.586 -32.875 -0.256 1 94.62 191 ILE B C 1
ATOM 5324 O O . ILE B 1 191 ? -7.48 -32.25 -0.836 1 94.62 191 ILE B O 1
ATOM 5328 N N . TYR B 1 192 ? -6.086 -32.531 0.879 1 93.69 192 TYR B N 1
ATOM 5329 C CA . TYR B 1 192 ? -6.371 -31.234 1.481 1 93.69 192 TYR B CA 1
ATOM 5330 C C . TYR B 1 192 ? -5.441 -30.156 0.935 1 93.69 192 TYR B C 1
ATOM 5332 O O . TYR B 1 192 ? -4.262 -30.109 1.295 1 93.69 192 TYR B O 1
ATOM 5340 N N . MET B 1 193 ? -6.035 -29.266 0.054 1 93.94 193 MET B N 1
ATOM 5341 C CA . MET B 1 193 ? -5.219 -28.234 -0.579 1 93.94 193 MET B CA 1
ATOM 5342 C C . MET B 1 193 ? -5.082 -27.016 0.327 1 93.94 193 MET B C 1
ATOM 5344 O O . MET B 1 193 ? -6.066 -26.328 0.585 1 93.94 193 MET B O 1
ATOM 5348 N N . VAL B 1 194 ? -3.895 -26.828 0.832 1 90.94 194 VAL B N 1
ATOM 5349 C CA . VAL B 1 194 ? -3.605 -25.719 1.739 1 90.94 194 VAL B CA 1
ATOM 5350 C C . VAL B 1 194 ? -2.66 -24.719 1.062 1 90.94 194 VAL B C 1
ATOM 5352 O O . VAL B 1 194 ? -1.803 -25.125 0.268 1 90.94 194 VAL B O 1
ATOM 5355 N N . PRO B 1 195 ? -2.871 -23.453 1.328 1 92.38 195 PRO B N 1
ATOM 5356 C CA . PRO B 1 195 ? -1.906 -22.484 0.782 1 92.38 195 PRO B CA 1
ATOM 5357 C C . PRO B 1 195 ? -0.484 -22.734 1.277 1 92.38 195 PRO B C 1
ATOM 5359 O O . PRO B 1 195 ? -0.291 -23.219 2.4 1 92.38 195 PRO B O 1
ATOM 5362 N N . SER B 1 196 ? 0.458 -22.469 0.388 1 90.62 196 SER B N 1
ATOM 5363 C CA . SER B 1 196 ? 1.862 -22.562 0.773 1 90.62 196 SER B CA 1
ATOM 5364 C C . SER B 1 196 ? 2.223 -21.516 1.824 1 90.62 196 SER B C 1
ATOM 5366 O O . SER B 1 196 ? 1.462 -20.578 2.059 1 90.62 196 SER B O 1
ATOM 5368 N N . THR B 1 197 ? 3.342 -21.703 2.451 1 89.56 197 THR B N 1
ATOM 5369 C CA . THR B 1 197 ? 3.818 -20.734 3.428 1 89.56 197 THR B CA 1
ATOM 5370 C C . THR B 1 197 ? 3.998 -19.359 2.783 1 89.56 197 THR B C 1
ATOM 5372 O O . THR B 1 197 ? 3.703 -18.328 3.4 1 89.56 197 THR B O 1
ATOM 5375 N N . GLU B 1 198 ? 4.426 -19.375 1.558 1 87.69 198 GLU B N 1
ATOM 5376 C CA . GLU B 1 198 ? 4.602 -18.125 0.821 1 87.69 198 GLU B CA 1
ATOM 5377 C C . GLU B 1 198 ? 3.268 -17.406 0.623 1 87.69 198 GLU B C 1
ATOM 5379 O O . GLU B 1 198 ? 3.18 -16.188 0.797 1 87.69 198 GLU B O 1
ATOM 5384 N N . SER B 1 199 ? 2.295 -18.172 0.285 1 91.5 199 SER B N 1
ATOM 5385 C CA . SER B 1 199 ? 0.97 -17.609 0.063 1 91.5 199 SER B CA 1
ATOM 5386 C C . SER B 1 199 ? 0.371 -17.078 1.362 1 91.5 199 SER B C 1
ATOM 5388 O O . SER B 1 199 ? -0.319 -16.062 1.362 1 91.5 199 SER B O 1
ATOM 5390 N N . ILE B 1 200 ? 0.632 -17.781 2.404 1 93.81 200 ILE B N 1
ATOM 5391 C CA . ILE B 1 200 ? 0.16 -17.344 3.715 1 93.81 200 ILE B CA 1
ATOM 5392 C C . ILE B 1 200 ? 0.816 -16.016 4.086 1 93.81 200 ILE B C 1
ATOM 5394 O O . ILE B 1 200 ? 0.131 -15.062 4.461 1 93.81 200 ILE B O 1
ATOM 5398 N N . LEU B 1 201 ? 2.113 -15.945 3.938 1 93.44 201 LEU B N 1
ATOM 5399 C CA . LEU B 1 201 ? 2.855 -14.727 4.23 1 93.44 201 LEU B CA 1
ATOM 5400 C C . LEU B 1 201 ? 2.35 -13.562 3.381 1 93.44 201 LEU B C 1
ATOM 5402 O O . LEU B 1 201 ? 2.148 -12.461 3.889 1 93.44 201 LEU B O 1
ATOM 5406 N N . ASN B 1 202 ? 2.111 -13.844 2.158 1 91.25 202 ASN B N 1
ATOM 5407 C CA . ASN B 1 202 ? 1.637 -12.805 1.247 1 91.25 202 ASN B CA 1
ATOM 5408 C C . ASN B 1 202 ? 0.26 -12.289 1.653 1 91.25 202 ASN B C 1
ATOM 5410 O O . ASN B 1 202 ? -0.044 -11.109 1.464 1 91.25 202 ASN B O 1
ATOM 5414 N N . THR B 1 203 ? -0.573 -13.133 2.115 1 94.81 203 THR B N 1
ATOM 5415 C CA . THR B 1 203 ? -1.896 -12.727 2.58 1 94.81 203 THR B CA 1
ATOM 5416 C C . THR B 1 203 ? -1.783 -11.734 3.736 1 94.81 203 THR B C 1
ATOM 5418 O O . THR B 1 203 ? -2.449 -10.703 3.738 1 94.81 203 THR B O 1
ATOM 5421 N N . PHE B 1 204 ? -0.877 -12.008 4.613 1 95.88 204 PHE B N 1
ATOM 5422 C CA . PHE B 1 204 ? -0.681 -11.125 5.758 1 95.88 204 PHE B CA 1
ATOM 5423 C C . PHE B 1 204 ? -0.05 -9.812 5.328 1 95.88 204 PHE B C 1
ATOM 5425 O O . PHE B 1 204 ? -0.446 -8.742 5.801 1 95.88 204 PHE B O 1
ATOM 5432 N N . LYS B 1 205 ? 0.879 -9.914 4.457 1 92.5 205 LYS B N 1
ATOM 5433 C CA . LYS B 1 205 ? 1.508 -8.695 3.949 1 92.5 205 LYS B CA 1
ATOM 5434 C C . LYS B 1 205 ? 0.489 -7.801 3.254 1 92.5 205 LYS B C 1
ATOM 5436 O O . LYS B 1 205 ? 0.521 -6.578 3.408 1 92.5 205 LYS B O 1
ATOM 5441 N N . SER B 1 206 ? -0.344 -8.445 2.49 1 92.19 206 SER B N 1
ATOM 5442 C CA . SER B 1 206 ? -1.392 -7.695 1.804 1 92.19 206 SER B CA 1
ATOM 5443 C C . SER B 1 206 ? -2.307 -6.988 2.797 1 92.19 206 SER B C 1
ATOM 5445 O O . SER B 1 206 ? -2.691 -5.836 2.582 1 92.19 206 SER B O 1
ATOM 5447 N N . LEU B 1 207 ? -2.674 -7.691 3.838 1 95 207 LEU B N 1
ATOM 5448 C CA . LEU B 1 207 ? -3.506 -7.09 4.871 1 95 207 LEU B CA 1
ATOM 5449 C C . LEU B 1 207 ? -2.793 -5.91 5.527 1 95 207 LEU B C 1
ATOM 5451 O O . LEU B 1 207 ? -3.402 -4.867 5.77 1 95 207 LEU B O 1
ATOM 5455 N N . VAL B 1 208 ? -1.536 -6.051 5.801 1 92.12 208 VAL B N 1
ATOM 5456 C CA . VAL B 1 208 ? -0.735 -5 6.418 1 92.12 208 VAL B CA 1
ATOM 5457 C C . VAL B 1 208 ? -0.703 -3.771 5.512 1 92.12 208 VAL B C 1
ATOM 5459 O O . VAL B 1 208 ? -0.863 -2.643 5.98 1 92.12 208 VAL B O 1
ATOM 5462 N N . ASN B 1 209 ? -0.489 -4.008 4.277 1 88.62 209 ASN B N 1
ATOM 5463 C CA . ASN B 1 209 ? -0.496 -2.91 3.316 1 88.62 209 ASN B CA 1
ATOM 5464 C C . ASN B 1 209 ? -1.842 -2.189 3.297 1 88.62 209 ASN B C 1
ATOM 5466 O O . ASN B 1 209 ? -1.893 -0.962 3.205 1 88.62 209 ASN B O 1
ATOM 5470 N N . GLU B 1 210 ? -2.889 -3 3.303 1 90.56 210 GLU B N 1
ATOM 5471 C CA . GLU B 1 210 ? -4.223 -2.41 3.312 1 90.56 210 GLU B CA 1
ATOM 5472 C C . GLU B 1 210 ? -4.441 -1.556 4.559 1 90.56 210 GLU B C 1
ATOM 5474 O O . GLU B 1 210 ? -4.984 -0.451 4.473 1 90.56 210 GLU B O 1
ATOM 5479 N N . ILE B 1 211 ? -3.977 -2.027 5.684 1 91.44 211 ILE B N 1
ATOM 5480 C CA . ILE B 1 211 ? -4.074 -1.29 6.938 1 91.44 211 ILE B CA 1
ATOM 5481 C C . ILE B 1 211 ? -3.279 0.01 6.832 1 91.44 211 ILE B C 1
ATOM 5483 O O . ILE B 1 211 ? -3.77 1.076 7.215 1 91.44 211 ILE B O 1
ATOM 5487 N N . THR B 1 212 ? -2.146 -0.095 6.332 1 86.81 212 THR B N 1
ATOM 5488 C CA . THR B 1 212 ? -1.267 1.061 6.195 1 86.81 212 THR B CA 1
ATOM 5489 C C . THR B 1 212 ? -1.902 2.123 5.305 1 86.81 212 THR B C 1
ATOM 5491 O O . THR B 1 212 ? -1.919 3.307 5.656 1 86.81 212 THR B O 1
ATOM 5494 N N . LEU B 1 213 ? -2.412 1.725 4.184 1 84.75 213 LEU B N 1
ATOM 5495 C CA . LEU B 1 213 ? -3.053 2.643 3.248 1 84.75 213 LEU B CA 1
ATOM 5496 C C . LEU B 1 213 ? -4.266 3.312 3.889 1 84.75 213 LEU B C 1
ATOM 5498 O O . LEU B 1 213 ? -4.465 4.52 3.736 1 84.75 213 LEU B O 1
ATOM 5502 N N . GLN B 1 214 ? -5.051 2.521 4.582 1 86.25 214 GLN B N 1
ATOM 5503 C CA . GLN B 1 214 ? -6.223 3.068 5.254 1 86.25 214 GLN B CA 1
ATOM 5504 C C . GLN B 1 214 ? -5.824 4.082 6.32 1 86.25 214 GLN B C 1
ATOM 5506 O O . GLN B 1 214 ? -6.449 5.141 6.445 1 86.25 214 GLN B O 1
ATOM 5511 N N . ASN B 1 215 ? -4.809 3.762 7.023 1 83.56 215 ASN B N 1
ATOM 5512 C CA . ASN B 1 215 ? -4.332 4.664 8.07 1 83.56 215 ASN B CA 1
ATOM 5513 C C . ASN B 1 215 ? -3.801 5.969 7.48 1 83.56 215 ASN B C 1
ATOM 5515 O O . ASN B 1 215 ? -4.066 7.047 8.016 1 83.56 215 ASN B O 1
ATOM 5519 N N . LEU B 1 216 ? -3.09 5.832 6.477 1 81.56 216 LEU B N 1
ATOM 5520 C CA . LEU B 1 216 ? -2.557 7.02 5.824 1 81.56 216 LEU B CA 1
ATOM 5521 C C . LEU B 1 216 ? -3.682 7.898 5.285 1 81.56 216 LEU B C 1
ATOM 5523 O O . LEU B 1 216 ? -3.619 9.125 5.387 1 81.56 216 LEU B O 1
ATOM 5527 N N . ASP B 1 217 ? -4.672 7.289 4.773 1 84.38 217 ASP B N 1
ATOM 5528 C CA . ASP B 1 217 ? -5.812 8.039 4.246 1 84.38 217 ASP B CA 1
ATOM 5529 C C . ASP B 1 217 ? -6.582 8.727 5.367 1 84.38 217 ASP B C 1
ATOM 5531 O O . ASP B 1 217 ? -6.938 9.898 5.25 1 84.38 217 ASP B O 1
ATOM 5535 N N . LYS B 1 218 ? -6.824 7.98 6.383 1 84.69 218 LYS B N 1
ATOM 5536 C CA . LYS B 1 218 ? -7.547 8.492 7.543 1 84.69 218 LYS B CA 1
ATOM 5537 C C . LYS B 1 218 ? -6.801 9.664 8.188 1 84.69 218 LYS B C 1
ATOM 5539 O O . LYS B 1 218 ? -7.418 10.562 8.75 1 84.69 218 LYS B O 1
ATOM 5544 N N . ASN B 1 219 ? -5.566 9.727 8.031 1 82.56 219 ASN B N 1
ATOM 5545 C CA . ASN B 1 219 ? -4.734 10.711 8.719 1 82.56 219 ASN B CA 1
ATOM 5546 C C . ASN B 1 219 ? -4.426 11.906 7.824 1 82.56 219 ASN B C 1
ATOM 5548 O O . ASN B 1 219 ? -3.664 12.797 8.211 1 82.56 219 ASN B O 1
ATOM 5552 N N . LYS B 1 220 ? -5.043 11.914 6.703 1 85.12 220 LYS B N 1
ATOM 5553 C CA . LYS B 1 220 ? -4.895 13.117 5.879 1 85.12 220 LYS B CA 1
ATOM 5554 C C . LYS B 1 220 ? -5.293 14.367 6.656 1 85.12 220 LYS B C 1
ATOM 5556 O O . LYS B 1 220 ? -6.109 14.297 7.578 1 85.12 220 LYS B O 1
ATOM 5561 N N . SER B 1 221 ? -4.684 15.445 6.258 1 87.31 221 SER B N 1
ATOM 5562 C CA . SER B 1 221 ? -4.93 16.719 6.941 1 87.31 221 SER B CA 1
ATOM 5563 C C . SER B 1 221 ? -6.305 17.266 6.59 1 87.31 221 SER B C 1
ATOM 5565 O O . SER B 1 221 ? -6.719 17.234 5.43 1 87.31 221 SER B O 1
ATOM 5567 N N . ALA B 1 222 ? -7.031 17.641 7.594 1 93.19 222 ALA B N 1
ATOM 5568 C CA . ALA B 1 222 ? -8.289 18.359 7.43 1 93.19 222 ALA B CA 1
ATOM 5569 C C . ALA B 1 222 ? -8.234 19.719 8.133 1 93.19 222 ALA B C 1
ATOM 5571 O O . ALA B 1 222 ? -7.828 19.797 9.289 1 93.19 222 ALA B O 1
ATOM 5572 N N . THR B 1 223 ? -8.562 20.75 7.371 1 94 223 THR B N 1
ATOM 5573 C CA . THR B 1 223 ? -8.547 22.109 7.902 1 94 223 THR B CA 1
ATOM 5574 C C . THR B 1 223 ? -9.891 22.797 7.676 1 94 223 THR B C 1
ATOM 5576 O O . THR B 1 223 ? -10.5 22.641 6.613 1 94 223 THR B O 1
ATOM 5579 N N . CYS B 1 224 ? -10.328 23.531 8.703 1 96.44 224 CYS B N 1
ATOM 5580 C CA . CYS B 1 224 ? -11.531 24.344 8.586 1 96.44 224 CYS B CA 1
ATOM 5581 C C . CYS B 1 224 ? -11.203 25.828 8.727 1 96.44 224 CYS B C 1
ATOM 5583 O O . CYS B 1 224 ? -10.391 26.219 9.57 1 96.44 224 CYS B O 1
ATOM 5585 N N . ILE B 1 225 ? -11.781 26.594 7.895 1 95.25 225 ILE B N 1
ATOM 5586 C CA . ILE B 1 225 ? -11.664 28.047 7.992 1 95.25 225 ILE B CA 1
ATOM 5587 C C . ILE B 1 225 ? -13.039 28.656 8.234 1 95.25 225 ILE B C 1
ATOM 5589 O O . ILE B 1 225 ? -13.977 28.406 7.477 1 95.25 225 ILE B O 1
ATOM 5593 N N . VAL B 1 226 ? -13.156 29.406 9.305 1 95.69 226 VAL B N 1
ATOM 5594 C CA . VAL B 1 226 ? -14.367 30.141 9.641 1 95.69 226 VAL B CA 1
ATOM 5595 C C . VAL B 1 226 ? -14.102 31.641 9.562 1 95.69 226 VAL B C 1
ATOM 5597 O O . VAL B 1 226 ? -13.188 32.156 10.211 1 95.69 226 VAL B O 1
ATOM 5600 N N . THR B 1 227 ? -14.852 32.281 8.734 1 94.5 227 THR B N 1
ATOM 5601 C CA . THR B 1 227 ? -14.719 33.75 8.586 1 94.5 227 THR B CA 1
ATOM 5602 C C . THR B 1 227 ? -16.094 34.406 8.672 1 94.5 227 THR B C 1
ATOM 5604 O O . THR B 1 227 ? -17.125 33.75 8.508 1 94.5 227 THR B O 1
ATOM 5607 N N . VAL B 1 228 ? -16.047 35.719 9.016 1 92.31 228 VAL B N 1
ATOM 5608 C CA . VAL B 1 228 ? -17.266 36.5 8.961 1 92.31 228 VAL B CA 1
ATOM 5609 C C . VAL B 1 228 ? -17.594 36.875 7.508 1 92.31 228 VAL B C 1
ATOM 5611 O O . VAL B 1 228 ? -16.688 37.219 6.738 1 92.31 228 VAL B O 1
ATOM 5614 N N . ASN B 1 229 ? -18.828 36.719 7.148 1 89.81 229 ASN B N 1
ATOM 5615 C CA . ASN B 1 229 ? -19.234 37.031 5.785 1 89.81 229 ASN B CA 1
ATOM 5616 C C . ASN B 1 229 ? -18.984 38.5 5.469 1 89.81 229 ASN B C 1
ATOM 5618 O O . ASN B 1 229 ? -19.234 39.375 6.309 1 89.81 229 ASN B O 1
ATOM 5622 N N . SER B 1 230 ? -18.547 38.719 4.277 1 84.62 230 SER B N 1
ATOM 5623 C CA . SER B 1 230 ? -18.188 40.094 3.875 1 84.62 230 SER B CA 1
ATOM 5624 C C . SER B 1 230 ? -19.375 41.031 3.938 1 84.62 230 SER B C 1
ATOM 5626 O O . SER B 1 230 ? -19.219 42.219 4.16 1 84.62 230 SER B O 1
ATOM 5628 N N . SER B 1 231 ? -20.562 40.5 3.803 1 78.44 231 SER B N 1
ATOM 5629 C CA . SER B 1 231 ? -21.797 41.281 3.82 1 78.44 231 SER B CA 1
ATOM 5630 C C . SER B 1 231 ? -22.016 41.906 5.191 1 78.44 231 SER B C 1
ATOM 5632 O O . SER B 1 231 ? -22.766 42.906 5.316 1 78.44 231 SER B O 1
ATOM 5634 N N . GLU B 1 232 ? -21.281 41.406 6.176 1 82.81 232 GLU B N 1
ATOM 5635 C CA . GLU B 1 232 ? -21.5 41.875 7.543 1 82.81 232 GLU B CA 1
ATOM 5636 C C . GLU B 1 232 ? -20.656 43.094 7.848 1 82.81 232 GLU B C 1
ATOM 5638 O O . GLU B 1 232 ? -20.906 43.812 8.82 1 82.81 232 GLU B O 1
ATOM 5643 N N . TYR B 1 233 ? -19.672 43.375 7.035 1 75.62 233 TYR B N 1
ATOM 5644 C CA . TYR B 1 233 ? -18.734 44.438 7.344 1 75.62 233 TYR B CA 1
ATOM 5645 C C . TYR B 1 233 ? -19.344 45.812 7.02 1 75.62 233 TYR B C 1
ATOM 5647 O O . TYR B 1 233 ? -18.688 46.844 7.215 1 75.62 233 TYR B O 1
ATOM 5655 N N . ILE B 1 234 ? -20.562 45.812 6.551 1 70.25 234 ILE B N 1
ATOM 5656 C CA . ILE B 1 234 ? -21.312 47.062 6.422 1 70.25 234 ILE B CA 1
ATOM 5657 C C . ILE B 1 234 ? -21.688 47.594 7.809 1 70.25 234 ILE B C 1
ATOM 5659 O O . ILE B 1 234 ? -21.828 48.781 8.008 1 70.25 234 ILE B O 1
ATOM 5663 N N . ASN B 1 235 ? -21.656 46.719 8.758 1 68.5 235 ASN B N 1
ATOM 5664 C CA . ASN B 1 235 ? -21.984 47.062 10.141 1 68.5 235 ASN B CA 1
ATOM 5665 C C . ASN B 1 235 ? -20.797 47.656 10.875 1 68.5 235 ASN B C 1
ATOM 5667 O O . ASN B 1 235 ? -19.797 47 11.109 1 68.5 235 ASN B O 1
ATOM 5671 N N . GLU B 1 236 ? -20.797 48.844 11.227 1 68.94 236 GLU B N 1
ATOM 5672 C CA . GLU B 1 236 ? -19.719 49.562 11.891 1 68.94 236 GLU B CA 1
ATOM 5673 C C . GLU B 1 236 ? -19.281 48.844 13.172 1 68.94 236 GLU B C 1
ATOM 5675 O O . GLU B 1 236 ? -18.109 48.844 13.508 1 68.94 236 GLU B O 1
ATOM 5680 N N . ASP B 1 237 ? -20.25 48.281 13.828 1 70.94 237 ASP B N 1
ATOM 5681 C CA . ASP B 1 237 ? -19.969 47.594 15.086 1 70.94 237 ASP B CA 1
ATOM 5682 C C . ASP B 1 237 ? -18.969 46.469 14.891 1 70.94 237 ASP B C 1
ATOM 5684 O O . ASP B 1 237 ? -18.141 46.219 15.758 1 70.94 237 ASP B O 1
ATOM 5688 N N . LEU B 1 238 ? -19.062 45.812 13.82 1 74.06 238 LEU B N 1
ATOM 5689 C CA . LEU B 1 238 ? -18.188 44.688 13.516 1 74.06 238 LEU B CA 1
ATOM 5690 C C . LEU B 1 238 ? -16.75 45.156 13.336 1 74.06 238 LEU B C 1
ATOM 5692 O O . LEU B 1 238 ? -15.812 44.469 13.758 1 74.06 238 LEU B O 1
ATOM 5696 N N . ILE B 1 239 ? -16.594 46.281 12.852 1 70.88 239 ILE B N 1
ATOM 5697 C CA . ILE B 1 239 ? -15.25 46.781 12.57 1 70.88 239 ILE B CA 1
ATOM 5698 C C . ILE B 1 239 ? -14.531 47.125 13.875 1 70.88 239 ILE B C 1
ATOM 5700 O O . ILE B 1 239 ? -13.352 46.812 14.039 1 70.88 239 ILE B O 1
ATOM 5704 N N . PHE B 1 240 ? -15.289 47.656 14.773 1 71.25 240 PHE B N 1
ATOM 5705 C CA . PHE B 1 240 ? -14.672 48.094 16.031 1 71.25 240 PHE B CA 1
ATOM 5706 C C . PHE B 1 240 ? -14.562 46.938 17.016 1 71.25 240 PHE B C 1
ATOM 5708 O O . PHE B 1 240 ? -13.703 46.969 17.906 1 71.25 240 PHE B O 1
ATOM 5715 N N . LYS B 1 241 ? -15.398 45.969 16.828 1 78.81 241 LYS B N 1
ATOM 5716 C CA . LYS B 1 241 ? -15.445 44.875 17.797 1 78.81 241 LYS B CA 1
ATOM 5717 C C . LYS B 1 241 ? -14.961 43.562 17.172 1 78.81 241 LYS B C 1
ATOM 5719 O O . LYS B 1 241 ? -15.375 42.5 17.594 1 78.81 241 LYS B O 1
ATOM 5724 N N . ASN B 1 242 ? -14.172 43.719 16.188 1 81.19 242 ASN B N 1
ATOM 5725 C CA . ASN B 1 242 ? -13.727 42.531 15.438 1 81.19 242 ASN B CA 1
ATOM 5726 C C . ASN B 1 242 ? -13.031 41.531 16.328 1 81.19 242 ASN B C 1
ATOM 5728 O O . ASN B 1 242 ? -13.281 40.312 16.234 1 81.19 242 ASN B O 1
ATOM 5732 N N . ASP B 1 243 ? -12.141 41.969 17.172 1 84.81 243 ASP B N 1
ATOM 5733 C CA . ASP B 1 243 ? -11.398 41.062 18.062 1 84.81 243 ASP B CA 1
ATOM 5734 C C . ASP B 1 243 ? -12.344 40.344 19.016 1 84.81 243 ASP B C 1
ATOM 5736 O O . ASP B 1 243 ? -12.141 39.156 19.328 1 84.81 243 ASP B O 1
ATOM 5740 N N . GLU B 1 244 ? -13.266 41.062 19.5 1 85.44 244 GLU B N 1
ATOM 5741 C CA . GLU B 1 244 ? -14.242 40.469 20.406 1 85.44 244 GLU B CA 1
ATOM 5742 C C . GLU B 1 244 ? -15.078 39.406 19.703 1 85.44 244 GLU B C 1
ATOM 5744 O O . GLU B 1 244 ? -15.367 38.344 20.281 1 85.44 244 GLU B O 1
ATOM 5749 N N . ILE B 1 245 ? -15.453 39.719 18.516 1 87 245 ILE B N 1
ATOM 5750 C CA . ILE B 1 245 ? -16.266 38.781 17.734 1 87 245 ILE B CA 1
ATOM 5751 C C . ILE B 1 245 ? -15.453 37.531 17.422 1 87 245 ILE B C 1
ATOM 5753 O O . ILE B 1 245 ? -15.953 36.406 17.547 1 87 245 ILE B O 1
ATOM 5757 N N . GLN B 1 246 ? -14.242 37.719 17.047 1 89.31 246 GLN B N 1
ATOM 5758 C CA . GLN B 1 246 ? -13.352 36.594 16.797 1 89.31 246 GLN B CA 1
ATOM 5759 C C . GLN B 1 246 ? -13.188 35.719 18.031 1 89.31 246 GLN B C 1
ATOM 5761 O O . GLN B 1 246 ? -13.172 34.5 17.938 1 89.31 246 GLN B O 1
ATOM 5766 N N . ASN B 1 247 ? -13.062 36.344 19.141 1 90.56 247 ASN B N 1
ATOM 5767 C CA . ASN B 1 247 ? -12.953 35.625 20.391 1 90.56 247 ASN B CA 1
ATOM 5768 C C . ASN B 1 247 ? -14.219 34.812 20.703 1 90.56 247 ASN B C 1
ATOM 5770 O O . ASN B 1 247 ? -14.156 33.719 21.234 1 90.56 247 ASN B O 1
ATOM 5774 N N . GLN B 1 248 ? -15.273 35.438 20.391 1 91.44 248 GLN B N 1
ATOM 5775 C CA . GLN B 1 248 ? -16.547 34.781 20.609 1 91.44 248 GLN B CA 1
ATOM 5776 C C . GLN B 1 248 ? -16.672 33.531 19.734 1 91.44 248 GLN B C 1
ATOM 5778 O O . GLN B 1 248 ? -17.094 32.469 20.188 1 91.44 248 GLN B O 1
ATOM 5783 N N . ILE B 1 249 ? -16.312 33.688 18.484 1 93.44 249 ILE B N 1
ATOM 5784 C CA . ILE B 1 249 ? -16.359 32.562 17.562 1 93.44 249 ILE B CA 1
ATOM 5785 C C . ILE B 1 249 ? -15.414 31.453 18.047 1 93.44 249 ILE B C 1
ATOM 5787 O O . ILE B 1 249 ? -15.797 30.281 18.109 1 93.44 249 ILE B O 1
ATOM 5791 N N . TYR B 1 250 ? -14.25 31.812 18.344 1 92.31 250 TYR B N 1
ATOM 5792 C CA . TYR B 1 250 ? -13.211 30.922 18.828 1 92.31 250 TYR B CA 1
ATOM 5793 C C . TYR B 1 250 ? -13.695 30.125 20.047 1 92.31 250 TYR B C 1
ATOM 5795 O O . TYR B 1 250 ? -13.609 28.891 20.062 1 92.31 250 TYR B O 1
ATOM 5803 N N . ASN B 1 251 ? -14.234 30.781 21 1 91.06 251 ASN B N 1
ATOM 5804 C CA . ASN B 1 251 ? -14.695 30.156 22.219 1 91.06 251 ASN B CA 1
ATOM 5805 C C . ASN B 1 251 ? -15.906 29.25 21.969 1 91.06 251 ASN B C 1
ATOM 5807 O O . ASN B 1 251 ? -16.047 28.188 22.578 1 91.06 251 ASN B O 1
ATOM 5811 N N . THR B 1 252 ? -16.766 29.703 21.125 1 92.5 252 THR B N 1
ATOM 5812 C CA . THR B 1 252 ? -17.938 28.906 20.781 1 92.5 252 THR B CA 1
ATOM 5813 C C . THR B 1 252 ? -17.5 27.578 20.156 1 92.5 252 THR B C 1
ATOM 5815 O O . THR B 1 252 ? -18.062 26.531 20.484 1 92.5 252 THR B O 1
ATOM 5818 N N . ILE B 1 253 ? -16.516 27.672 19.297 1 93.19 253 ILE B N 1
ATOM 5819 C CA . ILE B 1 253 ? -16 26.469 18.625 1 93.19 253 ILE B CA 1
ATOM 5820 C C . ILE B 1 253 ? -15.359 25.547 19.656 1 93.19 253 ILE B C 1
ATOM 5822 O O . ILE B 1 253 ? -15.648 24.344 19.688 1 93.19 253 ILE B O 1
ATOM 5826 N N . LEU B 1 254 ? -14.555 26.031 20.5 1 88 254 LEU B N 1
ATOM 5827 C CA . LEU B 1 254 ? -13.867 25.25 21.516 1 88 254 LEU B CA 1
ATOM 5828 C C . LEU B 1 254 ? -14.867 24.562 22.438 1 88 254 LEU B C 1
ATOM 5830 O O . LEU B 1 254 ? -14.719 23.391 22.75 1 88 254 LEU B O 1
ATOM 5834 N N . ASN B 1 255 ? -15.836 25.359 22.828 1 87.44 255 ASN B N 1
ATOM 5835 C CA . ASN B 1 255 ? -16.859 24.828 23.719 1 87.44 255 ASN B CA 1
ATOM 5836 C C . ASN B 1 255 ? -17.672 23.734 23.047 1 87.44 255 ASN B C 1
ATOM 5838 O O . ASN B 1 255 ? -18.016 22.719 23.672 1 87.44 255 ASN B O 1
ATOM 5842 N N . SER B 1 256 ? -18 23.969 21.844 1 88.94 256 SER B N 1
ATOM 5843 C CA . SER B 1 256 ? -18.75 22.984 21.094 1 88.94 256 SER B CA 1
ATOM 5844 C C . SER B 1 256 ? -17.984 21.672 20.953 1 88.94 256 SER B C 1
ATOM 5846 O O . SER B 1 256 ? -18.547 20.594 21.156 1 88.94 256 SER B O 1
ATOM 5848 N N . LEU B 1 257 ? -16.734 21.766 20.609 1 85.88 257 LEU B N 1
ATOM 5849 C CA . LEU B 1 257 ? -15.883 20.594 20.469 1 85.88 257 LEU B CA 1
ATOM 5850 C C . LEU B 1 257 ? -15.781 19.844 21.797 1 85.88 257 LEU B C 1
ATOM 5852 O O . LEU B 1 257 ? -15.93 18.625 21.828 1 85.88 257 LEU B O 1
ATOM 5856 N N . SER B 1 258 ? -15.578 20.547 22.828 1 77.38 258 SER B N 1
ATOM 5857 C CA . SER B 1 258 ? -15.461 19.938 24.156 1 77.38 258 SER B CA 1
ATOM 5858 C C . SER B 1 258 ? -16.766 19.25 24.562 1 77.38 258 SER B C 1
ATOM 5860 O O . SER B 1 258 ? -16.734 18.156 25.109 1 77.38 258 SER B O 1
ATOM 5862 N N . ARG B 1 259 ? -17.859 19.922 24.312 1 74.56 259 ARG B N 1
ATOM 5863 C CA . ARG B 1 259 ? -19.172 19.391 24.672 1 74.56 259 ARG B CA 1
ATOM 5864 C C . ARG B 1 259 ? -19.469 18.078 23.938 1 74.56 259 ARG B C 1
ATOM 5866 O O . ARG B 1 259 ? -20.109 17.188 24.484 1 74.56 259 ARG B O 1
ATOM 5873 N N . HIS B 1 260 ? -18.891 18.016 22.781 1 78.31 260 HIS B N 1
ATOM 5874 C CA . HIS B 1 260 ? -19.188 16.844 21.969 1 78.31 260 HIS B CA 1
ATOM 5875 C C . HIS B 1 260 ? -18.062 15.812 22.047 1 78.31 260 HIS B C 1
ATOM 5877 O O . HIS B 1 260 ? -18.047 14.844 21.297 1 78.31 260 HIS B O 1
ATOM 5883 N N . GLY B 1 261 ? -16.984 16.109 22.844 1 71.62 261 GLY B N 1
ATOM 5884 C CA . GLY B 1 261 ? -15.953 15.125 23.156 1 71.62 261 GLY B CA 1
ATOM 5885 C C . GLY B 1 261 ? -14.836 15.086 22.125 1 71.62 261 GLY B C 1
ATOM 5886 O O . GLY B 1 261 ? -14.156 14.07 21.984 1 71.62 261 GLY B O 1
ATOM 5887 N N . PHE B 1 262 ? -14.68 16.156 21.375 1 75.88 262 PHE B N 1
ATOM 5888 C CA . PHE B 1 262 ? -13.602 16.203 20.391 1 75.88 262 PHE B CA 1
ATOM 5889 C C . PHE B 1 262 ? -12.391 16.938 20.953 1 75.88 262 PHE B C 1
ATOM 5891 O O . PHE B 1 262 ? -12.391 18.156 21.047 1 75.88 262 PHE B O 1
ATOM 5898 N N . TYR B 1 263 ? -11.305 16.281 21.359 1 59.22 263 TYR B N 1
ATOM 5899 C CA . TYR B 1 263 ? -10.148 16.875 22.016 1 59.22 263 TYR B CA 1
ATOM 5900 C C . TYR B 1 263 ? -8.914 16.812 21.125 1 59.22 263 TYR B C 1
ATOM 5902 O O . TYR B 1 263 ? -7.969 17.578 21.312 1 59.22 263 TYR B O 1
ATOM 5910 N N . GLY B 1 264 ? -8.859 16.125 20.125 1 60.97 264 GLY B N 1
ATOM 5911 C CA . GLY B 1 264 ? -7.727 15.977 19.219 1 60.97 264 GLY B CA 1
ATOM 5912 C C . GLY B 1 264 ? -7.785 16.922 18.047 1 60.97 264 GLY B C 1
ATOM 5913 O O . GLY B 1 264 ? -7.266 16.625 16.969 1 60.97 264 GLY B O 1
ATOM 5914 N N . VAL B 1 265 ? -8.336 18.078 18.359 1 78.5 265 VAL B N 1
ATOM 5915 C CA . VAL B 1 265 ? -8.531 19.078 17.312 1 78.5 265 VAL B CA 1
ATOM 5916 C C . VAL B 1 265 ? -7.82 20.375 17.688 1 78.5 265 VAL B C 1
ATOM 5918 O O . VAL B 1 265 ? -7.871 20.812 18.844 1 78.5 265 VAL B O 1
ATOM 5921 N N . GLN B 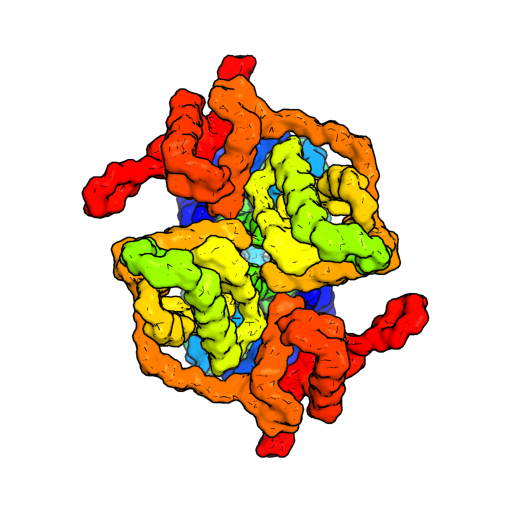1 266 ? -7.008 20.828 16.844 1 82.38 266 GLN B N 1
ATOM 5922 C CA . GLN B 1 266 ? -6.305 22.094 17.062 1 82.38 266 GLN B CA 1
ATOM 5923 C C . GLN B 1 266 ? -7.098 23.266 16.5 1 82.38 266 GLN B C 1
ATOM 5925 O O . GLN B 1 266 ? -7.441 23.281 15.312 1 82.38 266 GLN B O 1
ATOM 5930 N N . VAL B 1 267 ? -7.43 24.25 17.391 1 87.44 267 VAL B N 1
ATOM 5931 C CA . VAL B 1 267 ? -8.117 25.469 16.969 1 87.44 267 VAL B CA 1
ATOM 5932 C C . VAL B 1 267 ? -7.188 26.656 17.109 1 87.44 267 VAL B C 1
ATOM 5934 O O . VAL B 1 267 ? -6.555 26.859 18.156 1 87.44 267 VAL B O 1
ATOM 5937 N N . LYS B 1 268 ? -7.062 27.391 16.062 1 83.88 268 LYS B N 1
ATOM 5938 C CA . LYS B 1 268 ? -6.176 28.547 16.062 1 83.88 268 LYS B CA 1
ATOM 5939 C C . LYS B 1 268 ? -6.914 29.812 15.609 1 83.88 268 LYS B C 1
ATOM 5941 O O . LYS B 1 268 ? -7.738 29.75 14.695 1 83.88 268 LYS B O 1
ATOM 5946 N N . LYS B 1 269 ? -6.652 30.891 16.375 1 85.12 269 LYS B N 1
ATOM 5947 C CA . LYS B 1 269 ? -7.137 32.188 15.961 1 85.12 269 LYS B CA 1
ATOM 5948 C C . LYS B 1 269 ? -6.094 32.938 15.117 1 85.12 269 LYS B C 1
ATOM 5950 O O . LYS B 1 269 ? -4.949 33.094 15.547 1 85.12 269 LYS B O 1
ATOM 5955 N N . ASN B 1 270 ? -6.395 33.125 13.93 1 77.62 270 ASN B N 1
ATOM 5956 C CA . ASN B 1 270 ? -5.539 33.906 13.031 1 77.62 270 ASN B CA 1
ATOM 5957 C C . ASN B 1 270 ? -6.211 35.219 12.609 1 77.62 270 ASN B C 1
ATOM 5959 O O . ASN B 1 270 ? -7.375 35.438 12.938 1 77.62 270 ASN B O 1
ATOM 5963 N N . ASP B 1 271 ? -5.43 36.031 11.93 1 76.75 271 ASP B N 1
ATOM 5964 C CA . ASP B 1 271 ? -5.957 37.344 11.547 1 76.75 271 ASP B CA 1
ATOM 5965 C C . ASP B 1 271 ? -7.246 37.219 10.742 1 76.75 271 ASP B C 1
ATOM 5967 O O . ASP B 1 271 ? -7.215 36.781 9.586 1 76.75 271 ASP B O 1
ATOM 5971 N N . MET B 1 272 ? -8.43 37.5 11.352 1 79.94 272 MET B N 1
ATOM 5972 C CA . MET B 1 272 ? -9.758 37.625 10.758 1 79.94 272 MET B CA 1
ATOM 5973 C C . MET B 1 272 ? -10.367 36.281 10.43 1 79.94 272 MET B C 1
ATOM 5975 O O . MET B 1 272 ? -11.258 36.188 9.594 1 79.94 272 MET B O 1
ATOM 5979 N N . LYS B 1 273 ? -9.727 35.281 10.961 1 90.5 273 LYS B N 1
ATOM 5980 C CA . LYS B 1 273 ? -10.328 33.969 10.742 1 90.5 273 LYS B CA 1
ATOM 5981 C C . LYS B 1 273 ? -9.992 33 11.891 1 90.5 273 LYS B C 1
ATOM 5983 O O . LYS B 1 273 ? -9.055 33.25 12.648 1 90.5 273 LYS B O 1
ATOM 5988 N N . ILE B 1 274 ? -10.797 32 12.008 1 93.25 274 ILE B N 1
ATOM 5989 C CA . ILE B 1 274 ? -10.516 30.891 12.906 1 93.25 274 ILE B CA 1
ATOM 5990 C C . ILE B 1 274 ? -10.227 29.625 12.094 1 93.25 274 ILE B C 1
ATOM 5992 O O . ILE B 1 274 ? -10.906 29.359 11.102 1 93.25 274 ILE B O 1
ATOM 5996 N N . GLU B 1 275 ? -9.172 28.969 12.492 1 93 275 GLU B N 1
ATOM 5997 C CA . GLU B 1 275 ? -8.812 27.734 11.812 1 93 275 GLU B CA 1
ATOM 5998 C C . GLU B 1 275 ? -8.922 26.531 12.75 1 93 275 GLU B C 1
ATOM 6000 O O . GLU B 1 275 ? -8.57 26.625 13.93 1 93 275 GLU B O 1
ATOM 6005 N N . ILE B 1 276 ? -9.461 25.484 12.227 1 93.06 276 ILE B N 1
ATOM 6006 C CA . ILE B 1 276 ? -9.492 24.188 12.922 1 93.06 276 ILE B CA 1
ATOM 6007 C C . ILE B 1 276 ? -8.656 23.172 12.148 1 93.06 276 ILE B C 1
ATOM 6009 O O . ILE B 1 276 ? -8.844 23 10.945 1 93.06 276 ILE B O 1
ATOM 6013 N N . HIS B 1 277 ? -7.703 22.594 12.812 1 89.06 277 HIS B N 1
ATOM 6014 C CA . HIS B 1 277 ? -6.848 21.594 12.195 1 89.06 277 HIS B CA 1
ATOM 6015 C C . HIS B 1 277 ? -7.051 20.219 12.828 1 89.06 277 HIS B C 1
ATOM 6017 O O . HIS B 1 277 ? -6.977 20.078 14.047 1 89.06 277 HIS B O 1
ATOM 6023 N N . THR B 1 278 ? -7.305 19.25 11.992 1 90.19 278 THR B N 1
ATOM 6024 C CA . THR B 1 278 ? -7.52 17.891 12.453 1 90.19 278 THR B CA 1
ATOM 6025 C C . THR B 1 278 ? -7.273 16.891 11.32 1 90.19 278 THR B C 1
ATOM 6027 O O . THR B 1 278 ? -6.539 17.172 10.383 1 90.19 278 THR B O 1
ATOM 6030 N N . THR B 1 279 ? -7.734 15.68 11.484 1 89.12 279 THR B N 1
ATOM 6031 C CA . THR B 1 279 ? -7.539 14.648 10.469 1 89.12 279 THR B CA 1
ATOM 6032 C C . THR B 1 279 ? -8.836 14.375 9.719 1 89.12 279 THR B C 1
ATOM 6034 O O . THR B 1 279 ? -9.922 14.75 10.18 1 89.12 279 THR B O 1
ATOM 6037 N N . LYS B 1 280 ? -8.688 13.766 8.586 1 91.44 280 LYS B N 1
ATOM 6038 C CA . LYS B 1 280 ? -9.836 13.367 7.777 1 91.44 280 LYS B CA 1
ATOM 6039 C C . LYS B 1 280 ? -10.789 12.484 8.578 1 91.44 280 LYS B C 1
ATOM 6041 O O . LYS B 1 280 ? -12.008 12.641 8.5 1 91.44 280 LYS B O 1
ATOM 6046 N N . GLU B 1 281 ? -10.211 11.586 9.359 1 88.12 281 GLU B N 1
ATOM 6047 C CA . GLU B 1 281 ? -11.031 10.695 10.172 1 88.12 281 GLU B CA 1
ATOM 6048 C C . GLU B 1 281 ? -11.852 11.484 11.195 1 88.12 281 GLU B C 1
ATOM 6050 O O . GLU B 1 281 ? -13.047 11.227 11.367 1 88.12 281 GLU B O 1
ATOM 6055 N N . MET B 1 282 ? -11.25 12.391 11.883 1 87.69 282 MET B N 1
ATOM 6056 C CA . MET B 1 282 ? -11.93 13.211 12.875 1 87.69 282 MET B CA 1
ATOM 6057 C C . MET B 1 282 ? -13.023 14.055 12.234 1 87.69 282 MET B C 1
ATOM 6059 O O . MET B 1 282 ? -14.109 14.203 12.781 1 87.69 282 MET B O 1
ATOM 6063 N N . LEU B 1 283 ? -12.719 14.578 11.109 1 93.44 283 LEU B N 1
ATOM 6064 C CA . LEU B 1 283 ? -13.719 15.344 10.367 1 93.44 283 LEU B CA 1
ATOM 6065 C C . LEU B 1 283 ? -14.93 14.477 10.039 1 93.44 283 LEU B C 1
ATOM 6067 O O . LEU B 1 283 ? -16.062 14.906 10.211 1 93.44 283 LEU B O 1
ATOM 6071 N N . ASN B 1 284 ? -14.633 13.297 9.539 1 91 284 ASN B N 1
ATOM 6072 C CA . ASN B 1 284 ? -15.711 12.367 9.242 1 91 284 ASN B CA 1
ATOM 6073 C C . ASN B 1 284 ? -16.594 12.125 10.461 1 91 284 ASN B C 1
ATOM 6075 O O . ASN B 1 284 ? -17.828 12.102 10.344 1 91 284 ASN B O 1
ATOM 6079 N N . ASN B 1 285 ? -15.969 11.977 11.578 1 85.88 285 ASN B N 1
ATOM 6080 C CA . ASN B 1 285 ? -16.703 11.766 12.828 1 85.88 285 ASN B CA 1
ATOM 6081 C C . ASN B 1 285 ? -17.5 13 13.219 1 85.88 285 ASN B C 1
ATOM 6083 O O . ASN B 1 285 ? -18.656 12.891 13.633 1 85.88 285 ASN B O 1
ATOM 6087 N N . MET B 1 286 ? -16.875 14.117 13.031 1 88.88 286 MET B N 1
ATOM 6088 C CA . MET B 1 286 ? -17.5 15.375 13.43 1 88.88 286 MET B CA 1
ATOM 6089 C C . MET B 1 286 ? -18.672 15.711 12.531 1 88.88 286 MET B C 1
ATOM 6091 O O . MET B 1 286 ? -19.578 16.438 12.93 1 88.88 286 MET B O 1
ATOM 6095 N N . THR B 1 287 ? -18.688 15.211 11.367 1 90.88 287 THR B N 1
ATOM 6096 C CA . THR B 1 287 ? -19.719 15.555 10.391 1 90.88 287 THR B CA 1
ATOM 6097 C C . THR B 1 287 ? -20.641 14.367 10.125 1 90.88 287 THR B C 1
ATOM 6099 O O . THR B 1 287 ? -21.469 14.398 9.211 1 90.88 287 THR B O 1
ATOM 6102 N N . ASN B 1 288 ? -20.453 13.328 10.867 1 84.88 288 ASN B N 1
ATOM 6103 C CA . ASN B 1 288 ? -21.25 12.117 10.648 1 84.88 288 ASN B CA 1
ATOM 6104 C C . ASN B 1 288 ? -21.203 11.68 9.188 1 84.88 288 ASN B C 1
ATOM 6106 O O . ASN B 1 288 ? -22.25 11.547 8.547 1 84.88 288 ASN B O 1
ATOM 6110 N N . ASN B 1 289 ? -20 11.445 8.688 1 85.81 289 ASN B N 1
ATOM 6111 C CA . ASN B 1 289 ? -19.75 11.047 7.309 1 85.81 289 ASN B CA 1
ATOM 6112 C C . ASN B 1 289 ? -20.25 12.102 6.324 1 85.81 289 ASN B C 1
ATOM 6114 O O . ASN B 1 289 ? -21 11.781 5.391 1 85.81 289 ASN B O 1
ATOM 6118 N N . TYR B 1 290 ? -19.984 13.32 6.641 1 87.88 290 TYR B N 1
ATOM 6119 C CA . TYR B 1 290 ? -20.203 14.484 5.789 1 87.88 290 TYR B CA 1
ATOM 6120 C C . TYR B 1 290 ? -21.688 14.758 5.609 1 87.88 290 TYR B C 1
ATOM 6122 O O . TYR B 1 290 ? -22.125 15.188 4.539 1 87.88 290 TYR B O 1
ATOM 6130 N N . THR B 1 291 ? -22.453 14.492 6.578 1 82.88 291 THR B N 1
ATOM 6131 C CA . THR B 1 291 ? -23.891 14.742 6.48 1 82.88 291 THR B CA 1
ATOM 6132 C C . THR B 1 291 ? -24.281 15.961 7.301 1 82.88 291 THR B C 1
ATOM 6134 O O . THR B 1 291 ? -25.203 16.688 6.93 1 82.88 291 THR B O 1
ATOM 6137 N N . ASP B 1 292 ? -23.594 16.172 8.391 1 84.38 292 ASP B N 1
ATOM 6138 C CA . ASP B 1 292 ? -23.906 17.297 9.266 1 84.38 292 ASP B CA 1
ATOM 6139 C C . ASP B 1 292 ? -22.656 17.781 9.992 1 84.38 292 ASP B C 1
ATOM 6141 O O . ASP B 1 292 ? -21.641 17.078 10.039 1 84.38 292 ASP B O 1
ATOM 6145 N N . PHE B 1 293 ? -22.797 19.016 10.523 1 86.88 293 PHE B N 1
ATOM 6146 C CA . PHE B 1 293 ? -21.719 19.609 11.305 1 86.88 293 PHE B CA 1
ATOM 6147 C C . PHE B 1 293 ? -22.25 20.297 12.547 1 86.88 293 PHE B C 1
ATOM 6149 O O . PHE B 1 293 ? -22.75 21.422 12.477 1 86.88 293 PHE B O 1
ATOM 6156 N N . PHE B 1 294 ? -22.062 19.703 13.664 1 82.88 294 PHE B N 1
ATOM 6157 C CA . PHE B 1 294 ? -22.734 20.094 14.898 1 82.88 294 PHE B CA 1
ATOM 6158 C C . PHE B 1 294 ? -22.328 21.5 15.312 1 82.88 294 PHE B C 1
ATOM 6160 O O . PHE B 1 294 ? -23.109 22.219 15.945 1 82.88 294 PHE B O 1
ATOM 6167 N N . ILE B 1 295 ? -21.156 21.922 14.938 1 88.56 295 ILE B N 1
ATOM 6168 C CA . ILE B 1 295 ? -20.641 23.219 15.359 1 88.56 295 ILE B CA 1
ATOM 6169 C C . ILE B 1 295 ? -21.422 24.328 14.664 1 88.56 295 ILE B C 1
ATOM 6171 O O . ILE B 1 295 ? -21.531 25.453 15.18 1 88.56 295 ILE B O 1
ATOM 6175 N N . SER B 1 296 ? -21.922 24.016 13.508 1 85.62 296 SER B N 1
ATOM 6176 C CA . SER B 1 296 ? -22.672 25 12.734 1 85.62 296 SER B CA 1
ATOM 6177 C C . SER B 1 296 ? -23.891 25.484 13.5 1 85.62 296 SER B C 1
ATOM 6179 O O . SER B 1 296 ? -24.266 26.656 13.391 1 85.62 296 SER B O 1
ATOM 6181 N N . GLU B 1 297 ? -24.484 24.656 14.289 1 83 297 GLU B N 1
ATOM 6182 C CA . GLU B 1 297 ? -25.641 25.031 15.086 1 83 297 GLU B CA 1
ATOM 6183 C C . GLU B 1 297 ? -25.25 25.984 16.203 1 83 297 GLU B C 1
ATOM 6185 O O . GLU B 1 297 ? -25.953 26.969 16.484 1 83 297 GLU B O 1
ATOM 6190 N N . ASP B 1 298 ? -24.188 25.719 16.812 1 89 298 ASP B N 1
ATOM 6191 C CA . ASP B 1 298 ? -23.688 26.578 17.891 1 89 298 ASP B CA 1
ATOM 6192 C C . ASP B 1 298 ? -23.266 27.953 17.359 1 89 298 ASP B C 1
ATOM 6194 O O . ASP B 1 298 ? -23.406 28.953 18.062 1 89 298 ASP B O 1
ATOM 6198 N N . LEU B 1 299 ? -22.828 27.938 16.156 1 91 299 LEU B N 1
ATOM 6199 C CA . LEU B 1 299 ? -22.312 29.172 15.562 1 91 299 LEU B CA 1
ATOM 6200 C C . LEU B 1 299 ? -23.453 30.094 15.164 1 91 299 LEU B C 1
ATOM 6202 O O . LEU B 1 299 ? -23.25 31.297 14.945 1 91 299 LEU B O 1
ATOM 6206 N N . LYS B 1 300 ? -24.625 29.547 15.164 1 84.25 300 LYS B N 1
ATOM 6207 C CA . LYS B 1 300 ? -25.781 30.391 14.859 1 84.25 300 LYS B CA 1
ATOM 6208 C C . LYS B 1 300 ? -26.031 31.406 15.961 1 84.25 300 LYS B C 1
ATOM 6210 O O . LYS B 1 300 ? -26.734 32.406 15.75 1 84.25 300 LYS B O 1
ATOM 6215 N N . GLU B 1 301 ? -25.5 31.125 17.078 1 86 301 GLU B N 1
ATOM 6216 C CA . GLU B 1 301 ? -25.641 32.062 18.188 1 86 301 GLU B CA 1
ATOM 6217 C C . GLU B 1 301 ? -24.891 33.375 17.906 1 86 301 GLU B C 1
ATOM 6219 O O . GLU B 1 301 ? -25.156 34.406 18.547 1 86 301 GLU B O 1
ATOM 6224 N N . ILE B 1 302 ? -23.953 33.281 17.016 1 90.38 302 ILE B N 1
ATOM 6225 C CA . ILE B 1 302 ? -23.219 34.469 16.625 1 90.38 302 ILE B CA 1
ATOM 6226 C C . ILE B 1 302 ? -24.094 35.375 15.758 1 90.38 302 ILE B C 1
ATOM 6228 O O . ILE B 1 302 ? -24.781 34.875 14.859 1 90.38 302 ILE B O 1
ATOM 6232 N N . LYS B 1 303 ? -24.125 36.656 16.016 1 86.25 303 LYS B N 1
ATOM 6233 C CA . LYS B 1 303 ? -25 37.625 15.398 1 86.25 303 LYS B CA 1
ATOM 6234 C C . LYS B 1 303 ? -24.688 37.781 13.914 1 86.25 303 LYS B C 1
ATOM 6236 O O . LYS B 1 303 ? -25.547 38.188 13.133 1 86.25 303 LYS B O 1
ATOM 6241 N N . TYR B 1 304 ? -23.578 37.438 13.539 1 88.75 304 TYR B N 1
ATOM 6242 C CA . TYR B 1 304 ? -23.109 37.719 12.188 1 88.75 304 TYR B CA 1
ATOM 6243 C C . TYR B 1 304 ? -23.078 36.438 11.352 1 88.75 304 TYR B C 1
ATOM 6245 O O . TYR B 1 304 ? -22.875 35.344 11.883 1 88.75 304 TYR B O 1
ATOM 6253 N N . SER B 1 305 ? -23.297 36.625 10.078 1 88.44 305 SER B N 1
ATOM 6254 C CA . SER B 1 305 ? -23.219 35.5 9.156 1 88.44 305 SER B CA 1
ATOM 6255 C C . SER B 1 305 ? -21.781 35 9.016 1 88.44 305 SER B C 1
ATOM 6257 O O . SER B 1 305 ? -20.859 35.812 8.805 1 88.44 305 SER B O 1
ATOM 6259 N N . LEU B 1 306 ? -21.656 33.688 9.133 1 94.5 306 LEU B N 1
ATOM 6260 C CA . LEU B 1 306 ? -20.312 33.125 9.102 1 94.5 306 LEU B CA 1
ATOM 6261 C C . LEU B 1 306 ? -20.125 32.219 7.891 1 94.5 306 LEU B C 1
ATOM 6263 O O . LEU B 1 306 ? -21.047 31.484 7.516 1 94.5 306 LEU B O 1
ATOM 6267 N N . ASN B 1 307 ? -19.047 32.312 7.246 1 93.5 307 ASN B N 1
ATOM 6268 C CA . ASN B 1 307 ? -18.625 31.359 6.211 1 93.5 307 ASN B CA 1
ATOM 6269 C C . ASN B 1 307 ? -17.828 30.203 6.797 1 93.5 307 ASN B C 1
ATOM 6271 O O . ASN B 1 307 ? -16.828 30.422 7.496 1 93.5 307 ASN B O 1
ATOM 6275 N N . ILE B 1 308 ? -18.25 28.984 6.57 1 95.19 308 ILE B N 1
ATOM 6276 C CA . ILE B 1 308 ? -17.578 27.812 7.133 1 95.19 308 ILE B CA 1
ATOM 6277 C C . ILE B 1 308 ? -17.156 26.875 6.012 1 95.19 308 ILE B C 1
ATOM 6279 O O . ILE B 1 308 ? -18 26.391 5.254 1 95.19 308 ILE B O 1
ATOM 6283 N N . GLY B 1 309 ? -15.891 26.609 5.898 1 96.19 309 GLY B N 1
ATOM 6284 C CA . GLY B 1 309 ? -15.375 25.734 4.855 1 96.19 309 GLY B CA 1
ATOM 6285 C C . GLY B 1 309 ? -14.32 24.766 5.363 1 96.19 309 GLY B C 1
ATOM 6286 O O . GLY B 1 309 ? -13.336 25.172 5.977 1 96.19 309 GLY B O 1
ATOM 6287 N N . TRP B 1 310 ? -14.508 23.469 5.066 1 96.62 310 TRP B N 1
ATOM 6288 C CA . TRP B 1 310 ? -13.523 22.422 5.363 1 96.62 310 TRP B CA 1
ATOM 6289 C C . TRP B 1 310 ? -12.758 22.016 4.105 1 96.62 310 TRP B C 1
ATOM 6291 O O . TRP B 1 310 ? -13.328 21.969 3.014 1 96.62 310 TRP B O 1
ATOM 6301 N N . GLY B 1 311 ? -11.5 21.781 4.328 1 96 311 GLY B N 1
ATOM 6302 C CA . GLY B 1 311 ? -10.664 21.234 3.27 1 96 311 GLY B CA 1
ATOM 6303 C C . GLY B 1 311 ? -9.875 20.016 3.697 1 96 311 GLY B C 1
ATOM 6304 O O . GLY B 1 311 ? -9.266 20 4.77 1 96 311 GLY B O 1
ATOM 6305 N N . ILE B 1 312 ? -9.922 19 2.877 1 93.31 312 ILE B N 1
ATOM 6306 C CA . ILE B 1 312 ? -9.078 17.828 3.062 1 93.31 312 ILE B CA 1
ATOM 6307 C C . ILE B 1 312 ? -7.957 17.828 2.025 1 93.31 312 ILE B C 1
ATOM 6309 O O . ILE B 1 312 ? -8.18 18.172 0.86 1 93.31 312 ILE B O 1
ATOM 6313 N N . GLY B 1 313 ? -6.773 17.562 2.465 1 87.69 313 GLY B N 1
ATOM 6314 C CA . GLY B 1 313 ? -5.656 17.562 1.535 1 87.69 313 GLY B CA 1
ATOM 6315 C C . GLY B 1 313 ? -4.586 16.547 1.898 1 87.69 313 GLY B C 1
ATOM 6316 O O . GLY B 1 313 ? -4.551 16.047 3.027 1 87.69 313 GLY B O 1
ATOM 6317 N N . ASN B 1 314 ? -3.74 16.359 0.981 1 78.5 314 ASN B N 1
ATOM 6318 C CA . ASN B 1 314 ? -2.602 15.477 1.194 1 78.5 314 ASN B CA 1
ATOM 6319 C C . ASN B 1 314 ? -1.543 16.125 2.08 1 78.5 314 ASN B C 1
ATOM 6321 O O . ASN B 1 314 ? -0.732 15.438 2.695 1 78.5 314 ASN B O 1
ATOM 6325 N N . THR B 1 315 ? -1.53 17.406 2.092 1 78.19 315 THR B N 1
ATOM 6326 C CA . THR B 1 315 ? -0.677 18.203 2.955 1 78.19 315 THR B CA 1
ATOM 6327 C C . THR B 1 315 ? -1.49 19.297 3.658 1 78.19 315 THR B C 1
ATOM 6329 O O . THR B 1 315 ? -2.641 19.547 3.295 1 78.19 315 THR B O 1
ATOM 6332 N N . ASN B 1 316 ? -0.91 19.875 4.59 1 80.38 316 ASN B N 1
ATOM 6333 C CA . ASN B 1 316 ? -1.576 20.953 5.301 1 80.38 316 ASN B CA 1
ATOM 6334 C C . ASN B 1 316 ? -1.915 22.109 4.367 1 80.38 316 ASN B C 1
ATOM 6336 O O . ASN B 1 316 ? -3 22.688 4.461 1 80.38 316 ASN B O 1
ATOM 6340 N N . ILE B 1 317 ? -1.02 22.391 3.516 1 74.5 317 ILE B N 1
ATOM 6341 C CA . ILE B 1 317 ? -1.216 23.5 2.584 1 74.5 317 ILE B CA 1
ATOM 6342 C C . ILE B 1 317 ? -2.373 23.172 1.641 1 74.5 317 ILE B C 1
ATOM 6344 O O . ILE B 1 317 ? -3.23 24.031 1.389 1 74.5 317 ILE B O 1
ATOM 6348 N N . HIS B 1 318 ? -2.309 21.969 1.154 1 81.5 318 HIS B N 1
ATOM 6349 C CA . HIS B 1 318 ? -3.387 21.5 0.285 1 81.5 318 HIS B CA 1
ATOM 6350 C C . HIS B 1 318 ? -4.73 21.562 1.002 1 81.5 318 HIS B C 1
ATOM 6352 O O . HIS B 1 318 ? -5.73 22 0.427 1 81.5 318 HIS B O 1
ATOM 6358 N N . ALA B 1 319 ? -4.738 21.125 2.217 1 89.25 319 ALA B N 1
ATOM 6359 C CA . ALA B 1 319 ? -5.965 21.156 3.012 1 89.25 319 ALA B CA 1
ATOM 6360 C C . ALA B 1 319 ? -6.457 22.578 3.209 1 89.25 319 ALA B C 1
ATOM 6362 O O . ALA B 1 319 ? -7.656 22.859 3.1 1 89.25 319 ALA B O 1
ATOM 6363 N N . GLU B 1 320 ? -5.594 23.453 3.5 1 87.88 320 GLU B N 1
ATOM 6364 C CA . GLU B 1 320 ? -5.945 24.859 3.705 1 87.88 320 GLU B CA 1
ATOM 6365 C C . GLU B 1 320 ? -6.488 25.484 2.424 1 87.88 320 GLU B C 1
ATOM 6367 O O . GLU B 1 320 ? -7.438 26.266 2.465 1 87.88 320 GLU B O 1
ATOM 6372 N N . GLN B 1 321 ? -5.871 25.172 1.354 1 83.38 321 GLN B N 1
ATOM 6373 C CA . GLN B 1 321 ? -6.352 25.672 0.07 1 83.38 321 GLN B CA 1
ATOM 6374 C C . GLN B 1 321 ? -7.781 25.203 -0.202 1 83.38 321 GLN B C 1
ATOM 6376 O O . GLN B 1 321 ? -8.625 26 -0.626 1 83.38 321 GLN B O 1
ATOM 6381 N N . ASN B 1 322 ? -7.949 23.938 0.05 1 89 322 ASN B N 1
ATOM 6382 C CA . ASN B 1 322 ? -9.297 23.406 -0.139 1 89 322 ASN B CA 1
ATOM 6383 C C . ASN B 1 322 ? -10.289 24.016 0.837 1 89 322 ASN B C 1
ATOM 6385 O O . ASN B 1 322 ? -11.453 24.234 0.489 1 89 322 ASN B O 1
ATOM 6389 N N . ALA B 1 323 ? -9.828 24.281 2.01 1 95.06 323 ALA B N 1
ATOM 6390 C CA . ALA B 1 323 ? -10.68 24.938 2.996 1 95.06 323 ALA B CA 1
ATOM 6391 C C . ALA B 1 323 ? -11.094 26.328 2.523 1 95.06 323 ALA B C 1
ATOM 6393 O O . ALA B 1 323 ? -12.242 26.75 2.709 1 95.06 323 ALA B O 1
ATOM 6394 N N . ARG B 1 324 ? -10.203 27.047 1.971 1 91.19 324 ARG B N 1
ATOM 6395 C CA . ARG B 1 324 ? -10.5 28.375 1.438 1 91.19 324 ARG B CA 1
ATOM 6396 C C . ARG B 1 324 ? -11.539 28.297 0.324 1 91.19 324 ARG B C 1
ATOM 6398 O O . ARG B 1 324 ? -12.453 29.125 0.261 1 91.19 324 ARG B O 1
ATOM 6405 N N . GLN B 1 325 ? -11.32 27.359 -0.488 1 88.75 325 GLN B N 1
ATOM 6406 C CA . GLN B 1 325 ? -12.289 27.156 -1.561 1 88.75 325 GLN B CA 1
ATOM 6407 C C . GLN B 1 325 ? -13.68 26.859 -0.999 1 88.75 325 GLN B C 1
ATOM 6409 O O . GLN B 1 325 ? -14.672 27.422 -1.455 1 88.75 325 GLN B O 1
ATOM 6414 N N . ALA B 1 326 ? -13.664 26 -0.056 1 94.06 326 ALA B N 1
ATOM 6415 C CA . ALA B 1 326 ? -14.938 25.641 0.569 1 94.06 326 ALA B CA 1
ATOM 6416 C C . ALA B 1 326 ? -15.555 26.844 1.281 1 94.06 326 ALA B C 1
ATOM 6418 O O . ALA B 1 326 ? -16.766 27.047 1.227 1 94.06 326 ALA B O 1
ATOM 6419 N N . ASN B 1 327 ? -14.766 27.562 1.987 1 94.81 327 ASN B N 1
ATOM 6420 C CA . ASN B 1 327 ? -15.211 28.797 2.635 1 94.81 327 ASN B CA 1
ATOM 6421 C C . ASN B 1 327 ? -15.828 29.766 1.632 1 94.81 327 ASN B C 1
ATOM 6423 O O . ASN B 1 327 ? -16.859 30.391 1.906 1 94.81 327 ASN B O 1
ATOM 6427 N N . GLY B 1 328 ? -15.203 29.891 0.498 1 90.56 328 GLY B N 1
ATOM 6428 C CA . GLY B 1 328 ? -15.727 30.719 -0.571 1 90.56 328 GLY B CA 1
ATOM 6429 C C . GLY B 1 328 ? -17.094 30.281 -1.06 1 90.56 328 GLY B C 1
ATOM 6430 O O . GLY B 1 328 ? -17.953 31.109 -1.35 1 90.56 328 GLY B O 1
ATOM 6431 N N . LYS B 1 329 ? -17.234 29.047 -1.161 1 88.75 329 LYS B N 1
ATOM 6432 C CA . LYS B 1 329 ? -18.531 28.5 -1.565 1 88.75 329 LYS B CA 1
ATOM 6433 C C . LYS B 1 329 ? -19.609 28.875 -0.557 1 88.75 329 LYS B C 1
ATOM 6435 O O . LYS B 1 329 ? -20.719 29.234 -0.94 1 88.75 329 LYS B O 1
ATOM 6440 N N . SER B 1 330 ? -19.281 28.75 0.657 1 90.75 330 SER B N 1
ATOM 6441 C CA . SER B 1 330 ? -20.203 29.172 1.703 1 90.75 330 SER B CA 1
ATOM 6442 C C . SER B 1 330 ? -20.531 30.656 1.571 1 90.75 330 SER B C 1
ATOM 6444 O O . SER B 1 330 ? -21.688 31.047 1.677 1 90.75 330 SER B O 1
ATOM 6446 N N . ALA B 1 331 ? -19.547 31.406 1.335 1 89.62 331 ALA B N 1
ATOM 6447 C CA . ALA B 1 331 ? -19.703 32.844 1.186 1 89.62 331 ALA B CA 1
ATOM 6448 C C . ALA B 1 331 ? -20.641 33.188 0.024 1 89.62 331 ALA B C 1
ATOM 6450 O O . ALA B 1 331 ? -21.438 34.125 0.111 1 89.62 331 ALA B O 1
ATOM 6451 N N . SER B 1 332 ? -20.5 32.469 -1.028 1 84.5 332 SER B N 1
ATOM 6452 C CA . SER B 1 332 ? -21.312 32.719 -2.225 1 84.5 332 SER B CA 1
ATOM 6453 C C . SER B 1 332 ? -22.781 32.469 -1.961 1 84.5 332 SER B C 1
ATOM 6455 O O . SER B 1 332 ? -23.641 33 -2.674 1 84.5 332 SER B O 1
ATOM 6457 N N . LEU B 1 333 ? -23.078 31.703 -0.888 1 81.88 333 LEU B N 1
ATOM 6458 C CA . LEU B 1 333 ? -24.453 31.453 -0.511 1 81.88 333 LEU B CA 1
ATOM 6459 C C . LEU B 1 333 ? -24.875 32.281 0.689 1 81.88 333 LEU B C 1
ATOM 6461 O O . LEU B 1 333 ? -25.781 31.922 1.437 1 81.88 333 LEU B O 1
ATOM 6465 N N . ASN B 1 334 ? -24.109 33.25 0.958 1 80.44 334 ASN B N 1
ATOM 6466 C CA . ASN B 1 334 ? -24.359 34.25 1.987 1 80.44 334 ASN B CA 1
ATOM 6467 C C . ASN B 1 334 ? -24.062 33.719 3.383 1 80.44 334 ASN B C 1
ATOM 6469 O O . ASN B 1 334 ? -24.594 34.219 4.375 1 80.44 334 ASN B O 1
ATOM 6473 N N . GLY B 1 335 ? -23.406 32.656 3.455 1 85.75 335 GLY B N 1
ATOM 6474 C CA . GLY B 1 335 ? -22.859 32.156 4.715 1 85.75 335 GLY B CA 1
ATOM 6475 C C . GLY B 1 335 ? -23.797 31.234 5.465 1 85.75 335 GLY B C 1
ATOM 6476 O O . GLY B 1 335 ? -24.781 30.75 4.895 1 85.75 335 GLY B O 1
ATOM 6477 N N . ASN B 1 336 ? -23.359 30.828 6.695 1 86.75 336 ASN B N 1
ATOM 6478 C CA . ASN B 1 336 ? -24.062 29.984 7.637 1 86.75 336 ASN B CA 1
ATOM 6479 C C . ASN B 1 336 ? -24.375 28.609 7.035 1 86.75 336 ASN B C 1
ATOM 6481 O O . ASN B 1 336 ? -25.453 28.062 7.242 1 86.75 336 ASN B O 1
ATOM 6485 N N . CYS B 1 337 ? -23.609 28.266 6.199 1 85.69 337 CYS B N 1
ATOM 6486 C CA . CYS B 1 337 ? -23.609 26.922 5.652 1 85.69 337 CYS B CA 1
ATOM 6487 C C . CYS B 1 337 ? -22.188 26.375 5.543 1 85.69 337 CYS B C 1
ATOM 6489 O O . CYS B 1 337 ? -21.234 27.141 5.453 1 85.69 337 CYS B O 1
ATOM 6491 N N . THR B 1 338 ? -22.094 25.078 5.641 1 93.44 338 THR B N 1
ATOM 6492 C CA . THR B 1 338 ? -20.781 24.453 5.664 1 93.44 338 THR B CA 1
ATOM 6493 C C . THR B 1 338 ? -20.531 23.656 4.379 1 93.44 338 THR B C 1
ATOM 6495 O O . THR B 1 338 ? -21.406 22.922 3.92 1 93.44 338 THR B O 1
ATOM 6498 N N . PHE B 1 339 ? -19.391 23.891 3.773 1 93 339 PHE B N 1
ATOM 6499 C CA . PHE B 1 339 ? -18.953 23.109 2.623 1 93 339 PHE B CA 1
ATOM 6500 C C . PHE B 1 339 ? -17.641 22.375 2.92 1 93 339 PHE B C 1
ATOM 6502 O O . PHE B 1 339 ? -16.875 22.812 3.781 1 93 339 PHE B O 1
ATOM 6509 N N . ILE B 1 340 ? -17.406 21.234 2.199 1 96.06 340 ILE B N 1
ATOM 6510 C CA . ILE B 1 340 ? -16.156 20.484 2.264 1 96.06 340 ILE B CA 1
ATOM 6511 C C . ILE B 1 340 ? -15.586 20.312 0.858 1 96.06 340 ILE B C 1
ATOM 6513 O O . ILE B 1 340 ? -16.312 19.984 -0.077 1 96.06 340 ILE B O 1
ATOM 6517 N N . VAL B 1 341 ? -14.375 20.625 0.693 1 92.56 341 VAL B N 1
ATOM 6518 C CA . VAL B 1 341 ? -13.648 20.25 -0.516 1 92.56 341 VAL B CA 1
ATOM 6519 C C . VAL B 1 341 ? -12.617 19.172 -0.187 1 92.56 341 VAL B C 1
ATOM 6521 O O . VAL B 1 341 ? -11.742 19.391 0.65 1 92.56 341 VAL B O 1
ATOM 6524 N N . ASN B 1 342 ? -12.742 18.047 -0.822 1 90.56 342 ASN B N 1
ATOM 6525 C CA . ASN B 1 342 ? -11.891 16.922 -0.441 1 90.56 342 ASN B CA 1
ATOM 6526 C C . ASN B 1 342 ? -10.594 16.906 -1.255 1 90.56 342 ASN B C 1
ATOM 6528 O O . ASN B 1 342 ? -10.305 17.844 -1.989 1 90.56 342 ASN B O 1
ATOM 6532 N N . ASP B 1 343 ? -9.75 15.906 -1.107 1 84.38 343 ASP B N 1
ATOM 6533 C CA . ASP B 1 343 ? -8.398 15.836 -1.669 1 84.38 343 ASP B CA 1
ATOM 6534 C C . ASP B 1 343 ? -8.445 15.602 -3.18 1 84.38 343 ASP B C 1
ATOM 6536 O O . ASP B 1 343 ? -7.453 15.82 -3.875 1 84.38 343 ASP B O 1
ATOM 6540 N N . THR B 1 344 ? -9.609 15.188 -3.67 1 74.19 344 THR B N 1
ATOM 6541 C CA . THR B 1 344 ? -9.781 15.047 -5.113 1 74.19 344 THR B CA 1
ATOM 6542 C C . THR B 1 344 ? -10.477 16.281 -5.695 1 74.19 344 THR B C 1
ATOM 6544 O O . THR B 1 344 ? -10.953 16.234 -6.836 1 74.19 344 THR B O 1
ATOM 6547 N N . ASN B 1 345 ? -10.68 17.266 -4.879 1 75.56 345 ASN B N 1
ATOM 6548 C CA . ASN B 1 345 ? -11.242 18.547 -5.258 1 75.56 345 ASN B CA 1
ATOM 6549 C C . ASN B 1 345 ? -12.742 18.469 -5.504 1 75.56 345 ASN B C 1
ATOM 6551 O O . ASN B 1 345 ? -13.305 19.266 -6.246 1 75.56 345 ASN B O 1
ATOM 6555 N N . ASP B 1 346 ? -13.305 17.438 -4.969 1 81.38 346 ASP B N 1
ATOM 6556 C CA . ASP B 1 346 ? -14.766 17.375 -4.984 1 81.38 346 ASP B CA 1
ATOM 6557 C C . ASP B 1 346 ? -15.367 18.25 -3.885 1 81.38 346 ASP B C 1
ATOM 6559 O O . ASP B 1 346 ? -14.828 18.312 -2.775 1 81.38 346 ASP B O 1
ATOM 6563 N N . THR B 1 347 ? -16.406 18.906 -4.242 1 87.75 347 THR B N 1
ATOM 6564 C CA . THR B 1 347 ? -17.078 19.75 -3.271 1 87.75 347 THR B CA 1
ATOM 6565 C C . THR B 1 347 ? -18.297 19.047 -2.697 1 87.75 347 THR B C 1
ATOM 6567 O O . THR B 1 347 ? -19.141 18.547 -3.445 1 87.75 347 THR B O 1
ATOM 6570 N N . ILE B 1 348 ? -18.328 18.984 -1.443 1 90.38 348 ILE B N 1
ATOM 6571 C CA . ILE B 1 348 ? -19.453 18.375 -0.729 1 90.38 348 ILE B CA 1
ATOM 6572 C C . ILE B 1 348 ? -20.188 19.438 0.083 1 90.38 348 ILE B C 1
ATOM 6574 O O . ILE B 1 348 ? -19.562 20.203 0.819 1 90.38 348 ILE B O 1
ATOM 6578 N N . GLY B 1 349 ? -21.578 19.422 0.03 1 84.56 349 GLY B N 1
ATOM 6579 C CA . GLY B 1 349 ? -22.359 20.359 0.835 1 84.56 349 GLY B CA 1
ATOM 6580 C C . GLY B 1 349 ? -23.438 21.062 0.047 1 84.56 349 GLY B C 1
ATOM 6581 O O . GLY B 1 349 ? -23.609 20.812 -1.149 1 84.56 349 GLY B O 1
ATOM 6582 N N . PRO B 1 350 ? -24.141 21.969 0.675 1 86.19 350 PRO B N 1
ATOM 6583 C CA . PRO B 1 350 ? -24 22.375 2.072 1 86.19 350 PRO B CA 1
ATOM 6584 C C . PRO B 1 350 ? -24.375 21.281 3.059 1 86.19 350 PRO B C 1
ATOM 6586 O O . PRO B 1 350 ? -25.25 20.453 2.77 1 86.19 350 PRO B O 1
ATOM 6589 N N . LEU B 1 351 ? -23.562 21.188 4.141 1 85.31 351 LEU B N 1
ATOM 6590 C CA . LEU B 1 351 ? -23.906 20.25 5.211 1 85.31 351 LEU B CA 1
ATOM 6591 C C . LEU B 1 351 ? -25.016 20.828 6.086 1 85.31 351 LEU B C 1
ATOM 6593 O O . LEU B 1 351 ? -25 22.016 6.418 1 85.31 351 LEU B O 1
ATOM 6597 N N . TYR B 1 352 ? -26.359 20.422 6.012 1 59.97 352 TYR B N 1
ATOM 6598 C CA . TYR B 1 352 ? -27.469 21 6.773 1 59.97 352 TYR B CA 1
ATOM 6599 C C . TYR B 1 352 ? -27.578 20.359 8.148 1 59.97 352 TYR B C 1
ATOM 6601 O O . TYR B 1 352 ? -27.219 19.203 8.328 1 59.97 352 TYR B O 1
ATOM 6609 N N . SER B 1 353 ? -27.438 21.234 9.273 1 53.12 353 SER B N 1
ATOM 6610 C CA . SER B 1 353 ? -27.672 20.734 10.617 1 53.12 353 SER B CA 1
ATOM 6611 C C . SER B 1 353 ? -28.969 19.922 10.68 1 53.12 353 SER B C 1
ATOM 6613 O O . SER B 1 353 ? -30 20.359 10.195 1 53.12 353 SER B O 1
ATOM 6615 N N . ASN B 1 354 ? -28.969 18.781 10.359 1 44.75 354 ASN B N 1
ATOM 6616 C CA . ASN B 1 354 ? -30.172 18.078 10.789 1 44.75 354 ASN B CA 1
ATOM 6617 C C . ASN B 1 354 ? -30.25 17.969 12.305 1 44.75 354 ASN B C 1
ATOM 6619 O O . ASN B 1 354 ? -29.297 17.531 12.953 1 44.75 354 ASN B O 1
ATOM 6623 N N . LYS B 1 355 ? -31.078 18.844 12.992 1 41.5 355 LYS B N 1
ATOM 6624 C CA . LYS B 1 355 ? -31.328 18.828 14.43 1 41.5 355 LYS B CA 1
ATOM 6625 C C . LYS B 1 355 ? -31.312 17.406 14.969 1 41.5 355 LYS B C 1
ATOM 6627 O O . LYS B 1 355 ? -31.297 17.188 16.188 1 41.5 355 LYS B O 1
ATOM 6632 N N . ASN B 1 356 ? -31.781 16.5 14.242 1 34.28 356 ASN B N 1
ATOM 6633 C CA . ASN B 1 356 ? -32.062 15.242 14.914 1 34.28 356 ASN B CA 1
ATOM 6634 C C . ASN B 1 356 ? -30.797 14.477 15.258 1 34.28 356 ASN B C 1
ATOM 6636 O O . ASN B 1 356 ? -30.812 13.25 15.383 1 34.28 356 ASN B O 1
ATOM 6640 N N . SER B 1 357 ? -29.828 15.086 15.164 1 38.5 357 SER B N 1
ATOM 6641 C CA . SER B 1 357 ? -28.656 14.258 15.43 1 38.5 357 SER B CA 1
ATOM 6642 C C . SER B 1 357 ? -28.516 13.953 16.922 1 38.5 357 SER B C 1
ATOM 6644 O O . SER B 1 357 ? -27.609 14.477 17.578 1 38.5 357 SER B O 1
ATOM 6646 N N . ASN B 1 358 ? -29.594 13.961 17.641 1 33.91 358 ASN B N 1
ATOM 6647 C CA . ASN B 1 358 ? -29.531 13.656 19.062 1 33.91 358 ASN B CA 1
ATOM 6648 C C . ASN B 1 358 ? -28.562 12.516 19.359 1 33.91 358 ASN B C 1
ATOM 6650 O O . ASN B 1 358 ? -28.016 12.43 20.469 1 33.91 358 ASN B O 1
ATOM 6654 N N . ASN B 1 359 ? -28.844 11.281 18.875 1 31.34 359 ASN B N 1
ATOM 6655 C CA . ASN B 1 359 ? -28.5 10.078 19.625 1 31.34 359 ASN B CA 1
ATOM 6656 C C . ASN B 1 359 ? -27.031 9.695 19.422 1 31.34 359 ASN B C 1
ATOM 6658 O O . ASN B 1 359 ? -26.719 8.859 18.578 1 31.34 359 ASN B O 1
ATOM 6662 N N . ILE B 1 360 ? -26.219 10.578 19.266 1 36.34 360 ILE B N 1
ATOM 6663 C CA . ILE B 1 360 ? -24.906 9.984 19.453 1 36.34 360 ILE B CA 1
ATOM 6664 C C . ILE B 1 360 ? -24.953 8.969 20.594 1 36.34 360 ILE B C 1
ATOM 6666 O O . ILE B 1 360 ? -25.219 9.336 21.75 1 36.34 360 ILE B O 1
ATOM 6670 N N . GLU B 1 361 ? -25.344 7.82 20.484 1 36 361 GLU B N 1
ATOM 6671 C CA . GLU B 1 361 ? -25.438 6.738 21.453 1 36 361 GLU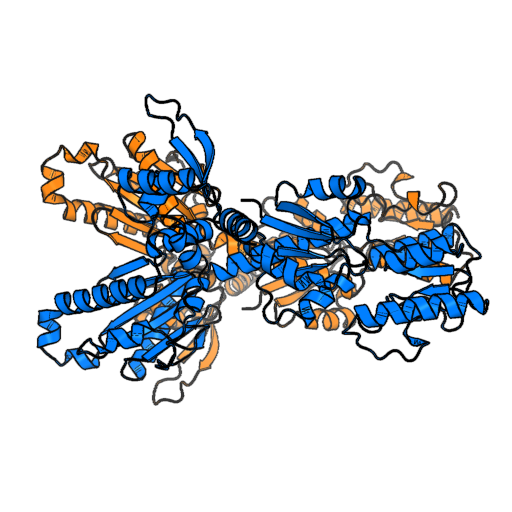 B CA 1
ATOM 6672 C C . GLU B 1 361 ? -24.281 6.773 22.438 1 36 361 GLU B C 1
ATOM 6674 O O . GLU B 1 361 ? -23.109 6.859 22.031 1 36 361 GLU B O 1
ATOM 6679 N N . ASP B 1 362 ? -24.375 7.297 23.672 1 38.22 362 ASP B N 1
ATOM 6680 C CA . ASP B 1 362 ? -23.719 7.305 24.969 1 38.22 362 ASP B CA 1
ATOM 6681 C C . ASP B 1 362 ? -22.703 6.176 25.094 1 38.22 362 ASP B C 1
ATOM 6683 O O . ASP B 1 362 ? -21.984 6.078 26.078 1 38.22 362 ASP B O 1
ATOM 6687 N N . SER B 1 363 ? -22.906 5.09 24.453 1 43.44 363 SER B N 1
ATOM 6688 C CA . SER B 1 363 ? -22.172 3.902 24.875 1 43.44 363 SER B CA 1
ATOM 6689 C C . SER B 1 363 ? -20.75 3.896 24.328 1 43.44 363 SER B C 1
ATOM 6691 O O . SER B 1 363 ? -20.312 2.908 23.734 1 43.44 363 SER B O 1
ATOM 6693 N N . SER B 1 364 ? -20.094 5.004 24.344 1 57.16 364 SER B N 1
ATOM 6694 C CA . SER B 1 364 ? -18.703 4.992 23.891 1 57.16 364 SER B CA 1
ATOM 6695 C C . SER B 1 364 ? -17.828 4.246 24.891 1 57.16 364 SER B C 1
ATOM 6697 O O . SER B 1 364 ? -18.172 4.102 26.062 1 57.16 364 SER B O 1
ATOM 6699 N N . ILE B 1 365 ? -16.953 3.531 24.422 1 62.72 365 ILE B N 1
ATOM 6700 C CA . ILE B 1 365 ? -15.93 2.879 25.25 1 62.72 365 ILE B CA 1
ATOM 6701 C C . ILE B 1 365 ? -15.477 3.82 26.359 1 62.72 365 ILE B C 1
ATOM 6703 O O . ILE B 1 365 ? -15.289 3.396 27.5 1 62.72 365 ILE B O 1
ATOM 6707 N N . ALA B 1 366 ? -15.531 5.098 26.031 1 69.69 366 ALA B N 1
ATOM 6708 C CA . ALA B 1 366 ? -15.078 6.066 27.016 1 69.69 366 ALA B CA 1
ATOM 6709 C C . ALA B 1 366 ? -16.094 6.195 28.156 1 69.69 366 ALA B C 1
ATOM 6711 O O . ALA B 1 366 ? -15.719 6.266 29.328 1 69.69 366 ALA B O 1
ATOM 6712 N N . ASN B 1 367 ? -17.391 6.121 27.766 1 69.06 367 ASN B N 1
ATOM 6713 C CA . ASN B 1 367 ? -18.422 6.188 28.781 1 69.06 367 ASN B CA 1
ATOM 6714 C C . ASN B 1 367 ? -18.422 4.945 29.672 1 69.06 367 ASN B C 1
ATOM 6716 O O . ASN B 1 367 ? -18.547 5.051 30.891 1 69.06 367 ASN B O 1
ATOM 6720 N N . LYS B 1 368 ? -18.234 3.863 29.062 1 76.5 368 LYS B N 1
ATOM 6721 C CA . LYS B 1 368 ? -18.203 2.609 29.812 1 76.5 368 LYS B CA 1
ATOM 6722 C C . LYS B 1 368 ? -17 2.562 30.75 1 76.5 368 LYS B C 1
ATOM 6724 O O . LYS B 1 368 ? -17.156 2.219 31.922 1 76.5 368 LYS B O 1
ATOM 6729 N N . VAL B 1 369 ? -15.922 2.988 30.312 1 81.12 369 VAL B N 1
ATOM 6730 C CA . VAL B 1 369 ? -14.711 2.955 31.125 1 81.12 369 VAL B CA 1
ATOM 6731 C C . VAL B 1 369 ? -14.82 3.963 32.25 1 81.12 369 VAL B C 1
ATOM 6733 O O . VAL B 1 369 ? -14.5 3.648 33.406 1 81.12 369 VAL B O 1
ATOM 6736 N N . ALA B 1 370 ? -15.344 5.09 31.922 1 80.62 370 ALA B N 1
ATOM 6737 C CA . ALA B 1 370 ? -15.445 6.164 32.906 1 80.62 370 ALA B CA 1
ATOM 6738 C C . ALA B 1 370 ? -16.391 5.781 34.062 1 80.62 370 ALA B C 1
ATOM 6740 O O . ALA B 1 370 ? -16.297 6.316 35.156 1 80.62 370 ALA B O 1
ATOM 6741 N N . SER B 1 371 ? -17.25 4.828 33.75 1 80.31 371 SER B N 1
ATOM 6742 C CA . SER B 1 371 ? -18.172 4.375 34.781 1 80.31 371 SER B CA 1
ATOM 6743 C C . SER B 1 371 ? -17.469 3.502 35.812 1 80.31 371 SER B C 1
ATOM 6745 O O . SER B 1 371 ? -17.953 3.336 36.938 1 80.31 371 SER B O 1
ATOM 6747 N N . PHE B 1 372 ? -16.328 3.016 35.562 1 79.75 372 PHE B N 1
ATOM 6748 C CA . PHE B 1 372 ? -15.625 2.082 36.438 1 79.75 372 PHE B CA 1
ATOM 6749 C C . PHE B 1 372 ? -14.516 2.789 37.188 1 79.75 372 PHE B C 1
ATOM 6751 O O . PHE B 1 372 ? -14.016 2.273 38.219 1 79.75 372 PHE B O 1
ATOM 6758 N N . ILE B 1 373 ? -14.109 3.928 36.719 1 84.38 373 ILE B N 1
ATOM 6759 C CA . ILE B 1 373 ? -12.938 4.57 37.281 1 84.38 373 ILE B CA 1
ATOM 6760 C C . ILE B 1 373 ? -13.25 6.027 37.594 1 84.38 373 ILE B C 1
ATOM 6762 O O . ILE B 1 373 ? -14.172 6.613 37.031 1 84.38 373 ILE B O 1
ATOM 6766 N N . PRO B 1 374 ? -12.547 6.629 38.562 1 85.88 374 PRO B N 1
ATOM 6767 C CA . PRO B 1 374 ? -12.773 8.039 38.906 1 85.88 374 PRO B CA 1
ATOM 6768 C C . PRO B 1 374 ? -12.141 9 37.906 1 85.88 374 PRO B C 1
ATOM 6770 O O . PRO B 1 374 ? -11.305 9.828 38.281 1 85.88 374 PRO B O 1
ATOM 6773 N N . LEU B 1 375 ? -12.32 8.852 36.656 1 86.31 375 LEU B N 1
ATOM 6774 C CA . LEU B 1 375 ? -11.922 9.758 35.594 1 86.31 375 LEU B CA 1
ATOM 6775 C C . LEU B 1 375 ? -13.125 10.141 34.75 1 86.31 375 LEU B C 1
ATOM 6777 O O . LEU B 1 375 ? -14.031 9.328 34.531 1 86.31 375 LEU B O 1
ATOM 6781 N N . SER B 1 376 ? -13.156 11.367 34.438 1 78.81 376 SER B N 1
ATOM 6782 C CA . SER B 1 376 ? -14.266 11.836 33.625 1 78.81 376 SER B CA 1
ATOM 6783 C C . SER B 1 376 ? -14.234 11.18 32.219 1 78.81 376 SER B C 1
ATOM 6785 O O . SER B 1 376 ? -13.172 10.758 31.766 1 78.81 376 SER B O 1
ATOM 6787 N N . ASN B 1 377 ? -15.398 11.047 31.641 1 75 377 ASN B N 1
ATOM 6788 C CA . ASN B 1 377 ? -15.516 10.539 30.266 1 75 377 ASN B CA 1
ATOM 6789 C C . ASN B 1 377 ? -14.672 11.359 29.297 1 75 377 ASN B C 1
ATOM 6791 O O . ASN B 1 377 ? -14.086 10.805 28.359 1 75 377 ASN B O 1
ATOM 6795 N N . THR B 1 378 ? -14.508 12.609 29.625 1 71.06 378 THR B N 1
ATOM 6796 C CA . THR B 1 378 ? -13.719 13.516 28.797 1 71.06 378 THR B CA 1
ATOM 6797 C C . THR B 1 378 ? -12.242 13.133 28.828 1 71.06 378 THR B C 1
ATOM 6799 O O . THR B 1 378 ? -11.586 13.07 27.797 1 71.06 378 THR B O 1
ATOM 6802 N N . ASN B 1 379 ? -11.75 12.844 29.969 1 78.56 379 ASN B N 1
ATOM 6803 C CA . ASN B 1 379 ? -10.352 12.477 30.125 1 78.56 379 ASN B CA 1
ATOM 6804 C C . ASN B 1 379 ? -10.039 11.148 29.453 1 78.56 379 ASN B C 1
ATOM 6806 O O . ASN B 1 379 ? -9.023 11.008 28.766 1 78.56 379 ASN B O 1
ATOM 6810 N N . VAL B 1 380 ? -10.891 10.281 29.594 1 82.31 380 VAL B N 1
ATOM 6811 C CA . VAL B 1 380 ? -10.703 8.961 28.984 1 82.31 380 VAL B CA 1
ATOM 6812 C C . VAL B 1 380 ? -10.695 9.086 27.469 1 82.31 380 VAL B C 1
ATOM 6814 O O . VAL B 1 380 ? -9.828 8.523 26.797 1 82.31 380 VAL B O 1
ATOM 6817 N N . SER B 1 381 ? -11.594 9.875 26.984 1 71.12 381 SER B N 1
ATOM 6818 C CA . SER B 1 381 ? -11.688 10.086 25.531 1 71.12 381 SER B CA 1
ATOM 6819 C C . SER B 1 381 ? -10.422 10.742 25 1 71.12 381 SER B C 1
ATOM 6821 O O . SER B 1 381 ? -9.945 10.375 23.922 1 71.12 381 SER B O 1
ATOM 6823 N N . LYS B 1 382 ? -9.844 11.672 25.719 1 73.31 382 LYS B N 1
ATOM 6824 C CA . LYS B 1 382 ? -8.617 12.359 25.312 1 73.31 382 LYS B CA 1
ATOM 6825 C C . LYS B 1 382 ? -7.445 11.391 25.219 1 73.31 382 LYS B C 1
ATOM 6827 O O . LYS B 1 382 ? -6.645 11.469 24.281 1 73.31 382 LYS B O 1
ATOM 6832 N N . ILE B 1 383 ? -7.406 10.586 26.094 1 81.19 383 ILE B N 1
ATOM 6833 C CA . ILE B 1 383 ? -6.316 9.609 26.125 1 81.19 383 ILE B CA 1
ATOM 6834 C C . ILE B 1 383 ? -6.453 8.648 24.953 1 81.19 383 ILE B C 1
ATOM 6836 O O . ILE B 1 383 ? -5.469 8.336 24.281 1 81.19 383 ILE B O 1
ATOM 6840 N N . MET B 1 384 ? -7.625 8.266 24.766 1 75.19 384 MET B N 1
ATOM 6841 C CA . MET B 1 384 ? -7.875 7.352 23.656 1 75.19 384 MET B CA 1
ATOM 6842 C C . MET B 1 384 ? -7.504 8 22.328 1 75.19 384 MET B C 1
ATOM 6844 O O . MET B 1 384 ? -6.898 7.363 21.453 1 75.19 384 MET B O 1
ATOM 6848 N N . CYS B 1 385 ? -7.867 9.211 22.203 1 66.19 385 CYS B N 1
ATOM 6849 C CA . CYS B 1 385 ? -7.535 9.969 21 1 66.19 385 CYS B CA 1
ATOM 6850 C C . CYS B 1 385 ? -6.023 10.07 20.828 1 66.19 385 CYS B C 1
ATOM 6852 O O . CYS B 1 385 ? -5.512 9.906 19.719 1 66.19 385 CYS B O 1
ATOM 6854 N N . MET B 1 386 ? -5.398 10.406 21.844 1 73.94 386 MET B N 1
ATOM 6855 C CA . MET B 1 386 ? -3.943 10.508 21.812 1 73.94 386 MET B CA 1
ATOM 6856 C C . MET B 1 386 ? -3.314 9.195 21.359 1 73.94 386 MET B C 1
ATOM 6858 O O . MET B 1 386 ? -2.424 9.195 20.5 1 73.94 386 MET B O 1
ATOM 6862 N N . ILE B 1 387 ? -3.768 8.133 21.891 1 74.62 387 ILE B N 1
ATOM 6863 C CA . ILE B 1 387 ? -3.256 6.805 21.562 1 74.62 387 ILE B CA 1
ATOM 6864 C C . ILE B 1 387 ? -3.465 6.516 20.078 1 74.62 387 ILE B C 1
ATOM 6866 O O . ILE B 1 387 ? -2.562 6.016 19.406 1 74.62 387 ILE B O 1
ATOM 6870 N N . ASN B 1 388 ? -4.582 6.902 19.703 1 65.31 388 ASN B N 1
ATOM 6871 C CA . ASN B 1 388 ? -4.922 6.68 18.312 1 65.31 388 ASN B CA 1
ATOM 6872 C C . ASN B 1 388 ? -4.07 7.543 17.375 1 65.31 388 ASN B C 1
ATOM 6874 O O . ASN B 1 388 ? -3.58 7.066 16.359 1 65.31 388 ASN B O 1
ATOM 6878 N N . ASP B 1 389 ? -3.91 8.758 17.812 1 63.47 389 ASP B N 1
ATOM 6879 C CA . ASP B 1 389 ? -3.141 9.719 17.016 1 63.47 389 ASP B CA 1
ATOM 6880 C C . ASP B 1 389 ? -1.687 9.273 16.891 1 63.47 389 ASP B C 1
ATOM 6882 O O . ASP B 1 389 ? -1.077 9.445 15.828 1 63.47 389 ASP B O 1
ATOM 6886 N N . ARG B 1 390 ? -1.233 8.766 17.906 1 64.5 390 ARG B N 1
ATOM 6887 C CA . ARG B 1 390 ? 0.178 8.398 17.969 1 64.5 390 ARG B CA 1
ATOM 6888 C C . ARG B 1 390 ? 0.392 6.957 17.531 1 64.5 390 ARG B C 1
ATOM 6890 O O . ARG B 1 390 ? 1.529 6.523 17.344 1 64.5 390 ARG B O 1
ATOM 6897 N N . ASN B 1 391 ? -0.765 6.305 17.438 1 63.69 391 ASN B N 1
ATOM 6898 C CA . ASN B 1 391 ? -0.729 4.871 17.156 1 63.69 391 ASN B CA 1
ATOM 6899 C C . ASN B 1 391 ? 0.18 4.137 18.141 1 63.69 391 ASN B C 1
ATOM 6901 O O . ASN B 1 391 ? 1.017 3.33 17.734 1 63.69 391 ASN B O 1
ATOM 6905 N N . SER B 1 392 ? 0.12 4.516 19.344 1 71.62 392 SER B N 1
ATOM 6906 C CA . SER B 1 392 ? 0.907 3.916 20.406 1 71.62 392 SER B CA 1
ATOM 6907 C C . SER B 1 392 ? 0.136 3.912 21.719 1 71.62 392 SER B C 1
ATOM 6909 O O . SER B 1 392 ? -0.439 4.93 22.109 1 71.62 392 SER B O 1
ATOM 6911 N N . ASN B 1 393 ? 0.248 2.76 22.359 1 80 393 ASN B N 1
ATOM 6912 C CA . ASN B 1 393 ? -0.387 2.641 23.672 1 80 393 ASN B CA 1
ATOM 6913 C C . ASN B 1 393 ? 0.554 3.068 24.797 1 80 393 ASN B C 1
ATOM 6915 O O . ASN B 1 393 ? 0.162 3.096 25.969 1 80 393 ASN B O 1
ATOM 6919 N N . ASN B 1 394 ? 1.749 3.322 24.406 1 81 394 ASN B N 1
ATOM 6920 C CA . ASN B 1 394 ? 2.709 3.768 25.422 1 81 394 ASN B CA 1
ATOM 6921 C C . ASN B 1 394 ? 2.568 5.258 25.703 1 81 394 ASN B C 1
ATOM 6923 O O . ASN B 1 394 ? 2.691 6.086 24.797 1 81 394 ASN B O 1
ATOM 6927 N N . VAL B 1 395 ? 2.285 5.516 26.891 1 85.69 395 VAL B N 1
ATOM 6928 C CA . VAL B 1 395 ? 1.998 6.895 27.266 1 85.69 395 VAL B CA 1
ATOM 6929 C C . VAL B 1 395 ? 2.881 7.293 28.453 1 85.69 395 VAL B C 1
ATOM 6931 O O . VAL B 1 395 ? 2.965 6.566 29.453 1 85.69 395 VAL B O 1
ATOM 6934 N N . SER B 1 396 ? 3.643 8.289 28.297 1 85.06 396 SER B N 1
ATOM 6935 C CA . SER B 1 396 ? 4.324 8.922 29.422 1 85.06 396 SER B CA 1
ATOM 6936 C C . SER B 1 396 ? 3.566 10.148 29.922 1 85.06 396 SER B C 1
ATOM 6938 O O . SER B 1 396 ? 2.711 10.68 29.203 1 85.06 396 SER B O 1
ATOM 6940 N N . ALA B 1 397 ? 3.828 10.547 31.172 1 86.31 397 ALA B N 1
ATOM 6941 C CA . ALA B 1 397 ? 3.162 11.711 31.734 1 86.31 397 ALA B CA 1
ATOM 6942 C C . ALA B 1 397 ? 3.428 12.961 30.891 1 86.31 397 ALA B C 1
ATOM 6944 O O . ALA B 1 397 ? 2.545 13.805 30.734 1 86.31 397 ALA B O 1
ATOM 6945 N N . GLU B 1 398 ? 4.543 13.023 30.297 1 79.69 398 GLU B N 1
ATOM 6946 C CA . GLU B 1 398 ? 4.918 14.172 29.484 1 79.69 398 GLU B CA 1
ATOM 6947 C C . GLU B 1 398 ? 4.086 14.234 28.203 1 79.69 398 GLU B C 1
ATOM 6949 O O . GLU B 1 398 ? 3.561 15.289 27.844 1 79.69 398 GLU B O 1
ATOM 6954 N N . ILE B 1 399 ? 3.992 13.172 27.641 1 76.75 399 ILE B N 1
ATOM 6955 C CA . ILE B 1 399 ? 3.229 13.078 26.391 1 76.75 399 ILE B CA 1
ATOM 6956 C C . ILE B 1 399 ? 1.763 13.406 26.672 1 76.75 399 ILE B C 1
ATOM 6958 O O . ILE B 1 399 ? 1.14 14.156 25.922 1 76.75 399 ILE B O 1
ATOM 6962 N N . LEU B 1 400 ? 1.29 12.828 27.75 1 83.06 400 LEU B N 1
ATOM 6963 C CA . LEU B 1 400 ? -0.109 13.047 28.109 1 83.06 400 LEU B CA 1
ATOM 6964 C C . LEU B 1 400 ? -0.368 14.516 28.438 1 83.06 400 LEU B C 1
ATOM 6966 O O . LEU B 1 400 ? -1.373 15.078 28 1 83.06 400 LEU B O 1
ATOM 6970 N N . ALA B 1 401 ? 0.484 15.086 29.203 1 78.81 401 ALA B N 1
ATOM 6971 C CA . ALA B 1 401 ? 0.364 16.484 29.594 1 78.81 401 ALA B CA 1
ATOM 6972 C C . ALA B 1 401 ? 0.33 17.391 28.359 1 78.81 401 ALA B C 1
ATOM 6974 O O . ALA B 1 401 ? -0.492 18.312 28.281 1 78.81 401 ALA B O 1
ATOM 6975 N N . ASP B 1 402 ? 1.146 17.078 27.531 1 68.25 402 ASP B N 1
ATOM 6976 C CA . ASP B 1 402 ? 1.257 17.859 26.312 1 68.25 402 ASP B CA 1
ATOM 6977 C C . ASP B 1 402 ? -0.003 17.734 25.453 1 68.25 402 ASP B C 1
ATOM 6979 O O . ASP B 1 402 ? -0.528 18.734 24.969 1 68.25 402 ASP B O 1
ATOM 6983 N N . TYR B 1 403 ? -0.411 16.594 25.312 1 65.56 403 TYR B N 1
ATOM 6984 C CA . TYR B 1 403 ? -1.562 16.312 24.469 1 65.56 403 TYR B CA 1
ATOM 6985 C C . TYR B 1 403 ? -2.83 16.938 25.047 1 65.56 403 TYR B C 1
ATOM 6987 O O . TYR B 1 403 ? -3.672 17.438 24.297 1 65.56 403 TYR B O 1
ATOM 6995 N N . MET B 1 404 ? -2.932 16.828 26.375 1 67.44 404 MET B N 1
ATOM 6996 C CA . MET B 1 404 ? -4.156 17.25 27.047 1 67.44 404 MET B CA 1
ATOM 6997 C C . MET B 1 404 ? -4.027 18.688 27.547 1 67.44 404 MET B C 1
ATOM 6999 O O . MET B 1 404 ? -4.988 19.266 28.078 1 67.44 404 MET B O 1
ATOM 7003 N N . ASN B 1 405 ? -2.898 19.219 27.312 1 63.12 405 ASN B N 1
ATOM 7004 C CA . ASN B 1 405 ? -2.613 20.562 27.797 1 63.12 405 ASN B CA 1
ATOM 7005 C C . ASN B 1 405 ? -2.924 20.703 29.281 1 63.12 405 ASN B C 1
ATOM 7007 O O . ASN B 1 405 ? -3.66 21.594 29.703 1 63.12 405 ASN B O 1
ATOM 7011 N N . ILE B 1 406 ? -2.391 19.766 30.109 1 71.44 406 ILE B N 1
ATOM 7012 C CA . ILE B 1 406 ? -2.518 19.766 31.562 1 71.44 406 ILE B CA 1
ATOM 7013 C C . ILE B 1 406 ? -1.132 19.703 32.219 1 71.44 406 ILE B C 1
ATOM 7015 O O . ILE B 1 406 ? -0.121 19.609 31.5 1 71.44 406 ILE B O 1
ATOM 7019 N N . THR B 1 407 ? -1.033 19.906 33.438 1 77.06 407 THR B N 1
ATOM 7020 C CA . THR B 1 407 ? 0.242 19.859 34.125 1 77.06 407 THR B CA 1
ATOM 7021 C C . THR B 1 407 ? 0.759 18.422 34.25 1 77.06 407 THR B C 1
ATOM 7023 O O . THR B 1 407 ? -0.014 17.469 34.125 1 77.06 407 THR B O 1
ATOM 7026 N N . LEU B 1 408 ? 2.023 18.359 34.469 1 84.69 408 LEU B N 1
ATOM 7027 C CA . LEU B 1 408 ? 2.648 17.047 34.656 1 84.69 408 LEU B CA 1
ATOM 7028 C C . LEU B 1 408 ? 2.047 16.328 35.844 1 84.69 408 LEU B C 1
ATOM 7030 O O . LEU B 1 408 ? 1.891 15.102 35.844 1 84.69 408 LEU B O 1
ATOM 7034 N N . ARG B 1 409 ? 1.744 17.078 36.875 1 85.88 409 ARG B N 1
ATOM 7035 C CA . ARG B 1 409 ? 1.146 16.516 38.094 1 85.88 409 ARG B CA 1
ATOM 7036 C C . ARG B 1 409 ? -0.207 15.883 37.781 1 85.88 409 ARG B C 1
ATOM 7038 O O . ARG B 1 409 ? -0.488 14.766 38.219 1 85.88 409 ARG B O 1
ATOM 7045 N N . SER B 1 410 ? -1.022 16.625 37 1 84.38 410 SER B N 1
ATOM 7046 C CA . SER B 1 410 ? -2.34 16.125 36.656 1 84.38 410 SER B CA 1
ATOM 7047 C C . SER B 1 410 ? -2.23 14.883 35.75 1 84.38 410 SER B C 1
ATOM 7049 O O . SER B 1 410 ? -2.992 13.93 35.906 1 84.38 410 SER B O 1
ATOM 7051 N N . ALA B 1 411 ? -1.271 14.969 34.875 1 89.62 411 ALA B N 1
ATOM 7052 C CA . ALA B 1 411 ? -1.043 13.836 33.969 1 89.62 411 ALA B CA 1
ATOM 7053 C C . ALA B 1 411 ? -0.635 12.594 34.75 1 89.62 411 ALA B C 1
ATOM 7055 O O . ALA B 1 411 ? -1.142 11.492 34.5 1 89.62 411 ALA B O 1
ATOM 7056 N N . ASN B 1 412 ? 0.227 12.734 35.75 1 89.56 412 ASN B N 1
ATOM 7057 C CA . ASN B 1 412 ? 0.654 11.633 36.594 1 89.56 412 ASN B CA 1
ATOM 7058 C C . ASN B 1 412 ? -0.509 11.062 37.406 1 89.56 412 ASN B C 1
ATOM 7060 O O . ASN B 1 412 ? -0.601 9.852 37.594 1 89.56 412 ASN B O 1
ATOM 7064 N N . ARG B 1 413 ? -1.294 11.938 37.906 1 90.62 413 ARG B N 1
ATOM 7065 C CA . ARG B 1 413 ? -2.475 11.516 38.625 1 90.62 413 ARG B CA 1
ATOM 7066 C C . ARG B 1 413 ? -3.387 10.648 37.781 1 90.62 413 ARG B C 1
ATOM 7068 O O . ARG B 1 413 ? -3.857 9.602 38.219 1 90.62 413 ARG B O 1
ATOM 7075 N N . ILE B 1 414 ? -3.57 11.094 36.562 1 92.44 414 ILE B N 1
ATOM 7076 C CA . ILE B 1 414 ? -4.438 10.359 35.625 1 92.44 414 ILE B CA 1
ATOM 7077 C C . ILE B 1 414 ? -3.85 8.977 35.375 1 92.44 414 ILE B C 1
ATOM 7079 O O . ILE B 1 414 ? -4.555 7.969 35.469 1 92.44 414 ILE B O 1
ATOM 7083 N N . LEU B 1 415 ? -2.574 8.961 35.094 1 92.56 415 LEU B N 1
ATOM 7084 C CA . LEU B 1 415 ? -1.912 7.695 34.812 1 92.56 415 LEU B CA 1
ATOM 7085 C C . LEU B 1 415 ? -1.926 6.777 36.031 1 92.56 415 LEU B C 1
ATOM 7087 O O . LEU B 1 415 ? -2.07 5.559 35.875 1 92.56 415 LEU B O 1
ATOM 7091 N N . SER B 1 416 ? -1.822 7.332 37.156 1 90.94 416 SER B N 1
ATOM 7092 C CA . SER B 1 416 ? -1.896 6.555 38.406 1 90.94 416 SER B CA 1
ATOM 7093 C C . SER B 1 416 ? -3.275 5.93 38.594 1 90.94 416 SER B C 1
ATOM 7095 O O . SER B 1 416 ? -3.389 4.785 39.031 1 90.94 416 SER B O 1
ATOM 7097 N N . ILE B 1 417 ? -4.262 6.668 38.281 1 90.81 417 ILE B N 1
ATOM 7098 C CA . ILE B 1 417 ? -5.629 6.172 38.375 1 90.81 417 ILE B CA 1
ATOM 7099 C C . ILE B 1 417 ? -5.816 4.988 37.406 1 90.81 417 ILE B C 1
ATOM 7101 O O . ILE B 1 417 ? -6.371 3.959 37.812 1 90.81 417 ILE B O 1
ATOM 7105 N N . LEU B 1 418 ? -5.281 5.199 36.219 1 92.62 418 LEU B N 1
ATOM 7106 C CA . LEU B 1 418 ? -5.395 4.137 35.25 1 92.62 418 LEU B CA 1
ATOM 7107 C C . LEU B 1 418 ? -4.621 2.898 35.688 1 92.62 418 LEU B C 1
ATOM 7109 O O . LEU B 1 418 ? -5.082 1.771 35.469 1 92.62 418 LEU B O 1
ATOM 7113 N N . TYR B 1 419 ? -3.531 3.145 36.281 1 91.56 419 TYR B N 1
ATOM 7114 C CA . TYR B 1 419 ? -2.697 2.057 36.781 1 91.56 419 TYR B CA 1
ATOM 7115 C C . TYR B 1 419 ? -3.395 1.309 37.906 1 91.56 419 TYR B C 1
ATOM 7117 O O . TYR B 1 419 ? -3.439 0.077 37.906 1 91.56 419 TYR B O 1
ATOM 7125 N N . LYS B 1 420 ? -3.955 1.977 38.812 1 88.44 420 LYS B N 1
ATOM 7126 C CA . LYS B 1 420 ? -4.641 1.392 39.938 1 88.44 420 LYS B CA 1
ATOM 7127 C C . LYS B 1 420 ? -5.883 0.623 39.531 1 88.44 420 LYS B C 1
ATOM 7129 O O . LYS B 1 420 ? -6.23 -0.396 40.125 1 88.44 420 LYS B O 1
ATOM 7134 N N . ALA B 1 421 ? -6.453 1.189 38.469 1 87.19 421 ALA B N 1
ATOM 7135 C CA . ALA B 1 421 ? -7.672 0.552 37.969 1 87.19 421 ALA B CA 1
ATOM 7136 C C . ALA B 1 421 ? -7.348 -0.683 37.125 1 87.19 421 ALA B C 1
ATOM 7138 O O . ALA B 1 421 ? -8.242 -1.45 36.781 1 87.19 421 ALA B O 1
ATOM 7139 N N . GLY B 1 422 ? -6.059 -0.838 36.781 1 87.44 422 GLY B N 1
ATOM 7140 C CA . GLY B 1 422 ? -5.652 -1.982 35.969 1 87.44 422 GLY B CA 1
ATOM 7141 C C . GLY B 1 422 ? -5.742 -1.729 34.5 1 87.44 422 GLY B C 1
ATOM 7142 O O . GLY B 1 422 ? -5.613 -2.656 33.688 1 87.44 422 GLY B O 1
ATOM 7143 N N . ILE B 1 423 ? -6.027 -0.546 34.062 1 90.88 423 ILE B N 1
ATOM 7144 C CA . ILE B 1 423 ? -6.148 -0.166 32.688 1 90.88 423 ILE B CA 1
ATOM 7145 C C . ILE B 1 423 ? -4.762 0.065 32.094 1 90.88 423 ILE B C 1
ATOM 7147 O O . ILE B 1 423 ? -4.539 -0.188 30.891 1 90.88 423 ILE B O 1
ATOM 7151 N N . ALA B 1 424 ? -3.852 0.539 32.906 1 91.81 424 ALA B N 1
ATOM 7152 C CA . ALA B 1 424 ? -2.486 0.833 32.469 1 91.81 424 ALA B CA 1
ATOM 7153 C C . ALA B 1 424 ? -1.482 -0.053 33.219 1 91.81 424 ALA B C 1
ATOM 7155 O O . ALA B 1 424 ? -1.704 -0.431 34.375 1 91.81 424 ALA B O 1
ATOM 7156 N N . THR B 1 425 ? -0.438 -0.488 32.531 1 88.5 425 THR B N 1
ATOM 7157 C CA . THR B 1 425 ? 0.671 -1.229 33.125 1 88.5 425 THR B CA 1
ATOM 7158 C C . THR B 1 425 ? 1.995 -0.514 32.875 1 88.5 425 THR B C 1
ATOM 7160 O O . THR B 1 425 ? 2.172 0.126 31.844 1 88.5 425 THR B O 1
ATOM 7163 N N . ILE B 1 426 ? 2.869 -0.601 33.781 1 84.19 426 ILE B N 1
ATOM 7164 C CA . ILE B 1 426 ? 4.176 0.03 33.656 1 84.19 426 ILE B CA 1
ATOM 7165 C C . ILE B 1 426 ? 5.078 -0.857 32.781 1 84.19 426 ILE B C 1
ATOM 7167 O O . ILE B 1 426 ? 5.293 -2.027 33.125 1 84.19 426 ILE B O 1
ATOM 7171 N N . VAL B 1 427 ? 5.43 -0.426 31.562 1 78 427 VAL B N 1
ATOM 7172 C CA . VAL B 1 427 ? 6.25 -1.221 30.656 1 78 427 VAL B CA 1
ATOM 7173 C C . VAL B 1 427 ? 7.727 -0.917 30.891 1 78 427 VAL B C 1
ATOM 7175 O O . VAL B 1 427 ? 8.57 -1.815 30.828 1 78 427 VAL B O 1
ATOM 7178 N N . ASN B 1 428 ? 8.227 0.3 30.781 1 68.94 428 ASN B N 1
ATOM 7179 C CA . ASN B 1 428 ? 9.625 0.682 30.938 1 68.94 428 ASN B CA 1
ATOM 7180 C C . ASN B 1 428 ? 9.781 1.927 31.797 1 68.94 428 ASN B C 1
ATOM 7182 O O . ASN B 1 428 ? 8.844 2.721 31.922 1 68.94 428 ASN B O 1
ATOM 7186 N N . THR B 1 429 ? 10.727 1.759 32.594 1 64.38 429 THR B N 1
ATOM 7187 C CA . THR B 1 429 ? 11.164 2.959 33.281 1 64.38 429 THR B CA 1
ATOM 7188 C C . THR B 1 429 ? 12.453 3.502 32.688 1 64.38 429 THR B C 1
ATOM 7190 O O . THR B 1 429 ? 13.461 2.795 32.594 1 64.38 429 THR B O 1
ATOM 7193 N N . LYS B 1 430 ? 12.344 4.305 31.672 1 56.47 430 LYS B N 1
ATOM 7194 C CA . LYS B 1 430 ? 13.555 4.855 31.047 1 56.47 430 LYS B CA 1
ATOM 7195 C C . LYS B 1 430 ? 14.234 5.852 31.984 1 56.47 430 LYS B C 1
ATOM 7197 O O . LYS B 1 430 ? 13.594 6.766 32.5 1 56.47 430 LYS B O 1
ATOM 7202 N N . LEU B 1 431 ? 15.438 5.406 32.469 1 50.41 431 LEU B N 1
ATOM 7203 C CA . LEU B 1 431 ? 16.328 6.312 33.188 1 50.41 431 LEU B CA 1
ATOM 7204 C C . LEU B 1 431 ? 17.031 7.266 32.219 1 50.41 431 LEU B C 1
ATOM 7206 O O . LEU B 1 431 ? 17.672 6.828 31.266 1 50.41 431 LEU B O 1
ATOM 7210 N N . ASP B 1 432 ? 16.484 8.289 31.953 1 45.78 432 ASP B N 1
ATOM 7211 C CA . ASP B 1 432 ? 17.422 9.203 31.312 1 45.78 432 ASP B CA 1
ATOM 7212 C C . ASP B 1 432 ? 18.703 9.32 32.125 1 45.78 432 ASP B C 1
ATOM 7214 O O . ASP B 1 432 ? 18.672 9.25 33.375 1 45.78 432 ASP B O 1
ATOM 7218 N N . ASN B 1 433 ? 19.812 8.852 31.688 1 46 433 ASN B N 1
ATOM 7219 C CA . ASN B 1 433 ? 21.094 8.953 32.375 1 46 433 ASN B CA 1
ATOM 7220 C C . ASN B 1 433 ? 21.109 10.141 33.344 1 46 433 ASN B C 1
ATOM 7222 O O . ASN B 1 433 ? 22.109 10.367 34.031 1 46 433 ASN B O 1
ATOM 7226 N N . GLN B 1 434 ? 20.703 11.367 33.031 1 45.31 434 GLN B N 1
ATOM 7227 C CA . GLN B 1 434 ? 20.938 12.469 33.969 1 45.31 434 GLN B CA 1
ATOM 7228 C C . GLN B 1 434 ? 20.062 12.336 35.188 1 45.31 434 GLN B C 1
ATOM 7230 O O . GLN B 1 434 ? 19.094 11.586 35.188 1 45.31 434 GLN B O 1
ATOM 7235 N N . ARG B 1 435 ? 20.406 13.047 36.406 1 50.22 435 ARG B N 1
ATOM 7236 C CA . ARG B 1 435 ? 19.969 13.141 37.781 1 50.22 435 ARG B CA 1
ATOM 7237 C C . ARG B 1 435 ? 18.453 13.266 37.875 1 50.22 435 ARG B C 1
ATOM 7239 O O . ARG B 1 435 ? 17.906 13.492 38.969 1 50.22 435 ARG B O 1
ATOM 7246 N N . GLY B 1 436 ? 17.734 12.859 36.812 1 51.03 436 GLY B N 1
ATOM 7247 C CA . GLY B 1 436 ? 16.312 13.094 37 1 51.03 436 GLY B CA 1
ATOM 7248 C C . GLY B 1 436 ? 15.539 11.828 37.281 1 51.03 436 GLY B C 1
ATOM 7249 O O . GLY B 1 436 ? 16.078 10.719 37.188 1 51.03 436 GLY B O 1
ATOM 7250 N N . ARG B 1 437 ? 14.391 11.852 37.969 1 55.25 437 ARG B N 1
ATOM 7251 C CA . ARG B 1 437 ? 13.469 10.789 38.344 1 55.25 437 ARG B CA 1
ATOM 7252 C C . ARG B 1 437 ? 13.094 9.93 37.156 1 55.25 437 ARG B C 1
ATOM 7254 O O . ARG B 1 437 ? 12.867 10.453 36.062 1 55.25 437 ARG B O 1
ATOM 7261 N N . PRO B 1 438 ? 13.289 8.648 37.25 1 64.12 438 PRO B N 1
ATOM 7262 C CA . PRO B 1 438 ? 12.938 7.688 36.188 1 64.12 438 PRO B CA 1
ATOM 7263 C C . PRO B 1 438 ? 11.562 7.961 35.562 1 64.12 438 PRO B C 1
ATOM 7265 O O . PRO B 1 438 ? 10.617 8.289 36.281 1 64.12 438 PRO B O 1
ATOM 7268 N N . LYS B 1 439 ? 11.492 8.148 34.281 1 74 439 LYS B N 1
ATOM 7269 C CA . LYS B 1 439 ? 10.234 8.367 33.594 1 74 439 LYS B CA 1
ATOM 7270 C C . LYS B 1 439 ? 9.5 7.047 33.344 1 74 439 LYS B C 1
ATOM 7272 O O . LYS B 1 439 ? 10.062 6.117 32.781 1 74 439 LYS B O 1
ATOM 7277 N N . LYS B 1 440 ? 8.32 6.941 34.031 1 82.38 440 LYS B N 1
ATOM 7278 C CA . LYS B 1 440 ? 7.496 5.75 33.844 1 82.38 440 LYS B CA 1
ATOM 7279 C C . LYS B 1 440 ? 6.73 5.805 32.531 1 82.38 440 LYS B C 1
ATOM 7281 O O . LYS B 1 440 ? 6.172 6.848 32.156 1 82.38 440 LYS B O 1
ATOM 7286 N N . ILE B 1 441 ? 6.906 4.859 31.734 1 86.75 441 ILE B N 1
ATOM 7287 C CA . ILE B 1 441 ? 6.082 4.699 30.547 1 86.75 441 ILE B CA 1
ATOM 7288 C C . ILE B 1 441 ? 4.98 3.68 30.812 1 86.75 441 ILE B C 1
ATOM 7290 O O . ILE B 1 441 ? 5.25 2.566 31.266 1 86.75 441 ILE B O 1
ATOM 7294 N N . TYR B 1 442 ? 3.711 4.098 30.609 1 89.94 442 TYR B N 1
ATOM 7295 C CA . TYR B 1 442 ? 2.543 3.25 30.828 1 89.94 442 TYR B CA 1
ATOM 7296 C C . TYR B 1 442 ? 2.018 2.695 29.516 1 89.94 442 TYR B C 1
ATOM 7298 O O . TYR B 1 442 ? 1.983 3.4 28.5 1 89.94 442 TYR B O 1
ATOM 7306 N N . LYS B 1 443 ? 1.781 1.496 29.547 1 89.75 443 LYS B N 1
ATOM 7307 C CA . LYS B 1 443 ? 0.973 0.939 28.453 1 89.75 443 LYS B CA 1
ATOM 7308 C C . LYS B 1 443 ? -0.513 0.984 28.797 1 89.75 443 LYS B C 1
ATOM 7310 O O . LYS B 1 443 ? -0.955 0.338 29.75 1 89.75 443 LYS B O 1
ATOM 7315 N N . VAL B 1 444 ? -1.294 1.764 28.125 1 88.94 444 VAL B N 1
ATOM 7316 C CA . VAL B 1 444 ? -2.713 1.951 28.406 1 88.94 444 VAL B CA 1
ATOM 7317 C C . VAL B 1 444 ? -3.547 1.101 27.438 1 88.94 444 VAL B C 1
ATOM 7319 O O . VAL B 1 444 ? -3.363 1.163 26.234 1 88.94 444 VAL B O 1
ATOM 7322 N N . ASP B 1 445 ? -4.367 0.288 28.141 1 84.56 445 ASP B N 1
ATOM 7323 C CA . ASP B 1 445 ? -5.223 -0.58 27.344 1 84.56 445 ASP B CA 1
ATOM 7324 C C . ASP B 1 445 ? -6.656 -0.577 27.875 1 84.56 445 ASP B C 1
ATOM 7326 O O . ASP B 1 445 ? -7 -1.365 28.766 1 84.56 445 ASP B O 1
ATOM 7330 N N . PHE B 1 446 ? -7.5 0.202 27.281 1 81.31 446 PHE B N 1
ATOM 7331 C CA . PHE B 1 446 ? -8.875 0.355 27.75 1 81.31 446 PHE B CA 1
ATOM 7332 C C . PHE B 1 446 ? -9.703 -0.871 27.391 1 81.31 446 PHE B C 1
ATOM 7334 O O . PHE B 1 446 ? -10.586 -1.273 28.156 1 81.31 446 PHE B O 1
ATOM 7341 N N . LEU B 1 447 ? -9.398 -1.367 26.359 1 69.88 447 LEU B N 1
ATOM 7342 C CA . LEU B 1 447 ? -10.211 -2.473 25.875 1 69.88 447 LEU B CA 1
ATOM 7343 C C . LEU B 1 447 ? -9.992 -3.725 26.719 1 69.88 447 LEU B C 1
ATOM 7345 O O . LEU B 1 447 ? -10.953 -4.414 27.062 1 69.88 447 LEU B O 1
ATOM 7349 N N . SER B 1 448 ? -8.688 -3.984 26.953 1 75.31 448 SER B N 1
ATOM 7350 C CA . SER B 1 448 ? -8.398 -5.117 27.828 1 75.31 448 SER B CA 1
ATOM 7351 C C . SER B 1 448 ? -9.117 -4.977 29.156 1 75.31 448 SER B C 1
ATOM 7353 O O . SER B 1 448 ? -9.609 -5.961 29.719 1 75.31 448 SER B O 1
ATOM 7355 N N . PHE B 1 449 ? -9.242 -3.816 29.625 1 79.31 449 PHE B N 1
ATOM 7356 C CA . PHE B 1 449 ? -9.914 -3.535 30.891 1 79.31 449 PHE B CA 1
ATOM 7357 C C . PHE B 1 449 ? -11.406 -3.822 30.781 1 79.31 449 PHE B C 1
ATOM 7359 O O . PHE B 1 449 ? -11.977 -4.492 31.656 1 79.31 449 PHE B O 1
ATOM 7366 N N . LEU B 1 450 ? -11.992 -3.467 29.734 1 75.44 450 LEU B N 1
ATOM 7367 C CA . LEU B 1 450 ? -13.43 -3.654 29.578 1 75.44 450 LEU B CA 1
ATOM 7368 C C . LEU B 1 450 ? -13.766 -5.133 29.422 1 75.44 450 LEU B C 1
ATOM 7370 O O . LEU B 1 450 ? -14.773 -5.602 29.953 1 75.44 450 LEU B O 1
ATOM 7374 N N . ASN B 1 451 ? -12.961 -5.785 28.844 1 69 451 ASN B N 1
ATOM 7375 C CA . ASN B 1 451 ? -13.164 -7.219 28.672 1 69 451 ASN B CA 1
ATOM 7376 C C . ASN B 1 451 ? -13.109 -7.957 30.016 1 69 451 ASN B C 1
ATOM 7378 O O . ASN B 1 451 ? -13.875 -8.891 30.234 1 69 451 ASN B O 1
ATOM 7382 N N . LYS B 1 452 ? -12.25 -7.52 30.828 1 73.5 452 LYS B N 1
ATOM 7383 C CA . LYS B 1 452 ? -12.133 -8.109 32.156 1 73.5 452 LYS B CA 1
ATOM 7384 C C . LYS B 1 452 ? -13.359 -7.805 33 1 73.5 452 LYS B C 1
ATOM 7386 O O . LYS B 1 452 ? -13.844 -8.664 33.75 1 73.5 452 LYS B O 1
ATOM 7391 N N . MET B 1 453 ? -13.828 -6.652 32.781 1 71.94 453 MET B N 1
ATOM 7392 C CA . MET B 1 453 ? -14.977 -6.25 33.594 1 71.94 453 MET B CA 1
ATOM 7393 C C . MET B 1 453 ? -16.25 -6.969 33.125 1 71.94 453 MET B C 1
ATOM 7395 O O . MET B 1 453 ? -17.109 -7.293 33.938 1 71.94 453 MET B O 1
ATOM 7399 N N . GLN B 1 454 ? -16.328 -7.082 31.859 1 62.72 454 GLN B N 1
ATOM 7400 C CA . GLN B 1 454 ? -17.469 -7.816 31.344 1 62.72 454 GLN B CA 1
ATOM 7401 C C . GLN B 1 454 ? -17.438 -9.273 31.781 1 62.72 454 GLN B C 1
ATOM 7403 O O . GLN B 1 454 ? -18.484 -9.859 32.062 1 62.72 454 GLN B O 1
ATOM 7408 N N . LYS B 1 455 ? -16.344 -9.828 31.969 1 62.62 455 LYS B N 1
ATOM 7409 C CA . LYS B 1 455 ? -16.203 -11.211 32.438 1 62.62 455 LYS B CA 1
ATOM 7410 C C . LYS B 1 455 ? -16.562 -11.328 33.906 1 62.62 455 LYS B C 1
ATOM 7412 O O . LYS B 1 455 ? -17.109 -12.344 34.344 1 62.62 455 LYS B O 1
ATOM 7417 N N . LEU B 1 456 ? -16.266 -10.297 34.594 1 61.06 456 LEU B N 1
ATOM 7418 C CA . LEU B 1 456 ? -16.562 -10.289 36 1 61.06 456 LEU B CA 1
ATOM 7419 C C . LEU B 1 456 ? -18.062 -10.07 36.25 1 61.06 456 LEU B C 1
ATOM 7421 O O . LEU B 1 456 ? -18.594 -10.547 37.25 1 61.06 456 LEU B O 1
ATOM 7425 N N . ASN B 1 457 ? -18.625 -9.445 35.375 1 55.78 457 ASN B N 1
ATOM 7426 C CA . ASN B 1 457 ? -20.062 -9.234 35.531 1 55.78 457 ASN B CA 1
ATOM 7427 C C . ASN B 1 457 ? -20.875 -10.328 34.844 1 55.78 457 ASN B C 1
ATOM 7429 O O . ASN B 1 457 ? -22.109 -10.312 34.875 1 55.78 457 ASN B O 1
ATOM 7433 N N . SER B 1 458 ? -20.297 -11.023 34.125 1 52.41 458 SER B N 1
ATOM 7434 C CA . SER B 1 458 ? -21 -12.195 33.625 1 52.41 458 SER B CA 1
ATOM 7435 C C . SER B 1 458 ? -20.859 -13.383 34.562 1 52.41 458 SER B C 1
ATOM 7437 O O . SER B 1 458 ? -19.828 -13.531 35.219 1 52.41 458 SER B O 1
#

Solvent-accessible surface area (backbone atoms only — not comparable to full-atom values): 48816 Å² total; per-residue (Å²): 122,59,44,33,31,37,35,43,26,45,74,74,68,64,35,66,69,48,54,57,58,54,53,77,40,54,83,51,29,45,78,42,82,40,73,47,62,74,96,59,40,56,78,52,41,57,59,50,43,68,73,42,50,89,74,33,56,26,38,36,19,63,26,64,47,59,39,36,48,36,60,74,72,40,90,75,77,87,49,59,74,47,48,48,56,74,44,63,36,52,53,25,44,48,52,36,31,46,47,65,74,38,73,80,68,56,43,53,28,21,38,36,68,73,37,37,77,86,62,53,36,77,48,46,71,79,45,33,58,78,90,47,40,50,44,36,44,82,78,64,82,59,78,77,79,78,68,59,49,66,64,48,48,60,51,48,47,51,49,55,50,51,36,44,75,67,62,54,27,72,37,37,37,34,70,47,66,67,53,41,50,56,40,44,74,75,68,45,55,59,46,69,59,68,52,46,71,67,51,48,51,49,46,51,51,51,49,50,51,51,44,50,53,52,51,55,55,37,32,22,28,22,24,32,36,38,32,69,30,76,83,49,66,76,39,66,66,48,70,77,39,40,68,58,51,51,49,48,52,51,49,52,51,52,49,44,31,54,75,72,63,52,67,81,56,47,76,44,84,50,96,81,31,38,36,38,42,38,29,39,47,56,48,31,64,56,12,63,71,72,49,27,39,69,57,59,65,64,51,59,74,45,92,59,48,31,12,28,5,27,5,28,12,68,29,63,67,44,2,44,52,24,4,49,52,15,19,47,55,13,41,75,65,68,19,74,32,33,22,34,14,39,70,84,68,47,77,46,68,69,32,52,70,59,80,76,68,67,71,70,75,71,80,40,70,31,45,59,51,28,72,77,43,103,46,55,41,63,58,47,41,44,50,52,46,50,26,60,65,65,57,39,48,67,43,35,36,64,57,47,10,62,72,66,70,48,51,56,68,57,26,42,51,52,51,47,50,33,36,75,71,58,28,24,45,82,74,47,66,51,61,61,89,62,100,58,79,63,44,59,30,27,37,53,36,67,62,67,37,50,54,53,50,54,55,67,72,92,123,58,45,34,33,36,34,43,26,47,76,76,67,65,36,67,69,50,54,58,58,53,51,78,42,54,83,54,31,44,79,44,84,42,73,48,63,76,96,61,40,58,76,53,40,58,58,51,43,68,73,43,49,89,73,32,57,25,37,35,20,64,27,64,46,57,39,36,50,37,62,74,70,41,90,76,77,86,47,56,74,46,48,50,56,75,43,64,36,53,52,25,44,48,52,36,31,46,46,65,74,39,73,80,66,56,44,53,28,23,37,36,68,73,36,36,78,86,63,53,37,77,48,46,70,79,46,33,58,78,91,47,41,50,43,38,45,82,78,63,80,58,78,78,78,81,69,59,48,64,65,48,48,60,53,47,47,52,49,54,50,51,34,45,74,67,64,55,27,74,37,37,37,33,69,46,66,66,53,40,51,54,40,45,75,74,68,44,57,58,47,69,60,67,54,44,72,65,53,49,51,48,47,53,51,50,49,50,50,51,44,49,54,51,49,55,55,37,33,22,27,22,21,31,34,38,32,71,30,75,83,50,66,76,38,65,65,48,69,78,37,40,69,59,51,51,50,50,52,51,48,51,51,52,50,45,32,53,75,72,64,52,63,81,57,46,74,45,84,49,95,80,33,37,38,39,41,38,28,40,47,56,49,33,62,57,13,63,72,72,49,27,39,68,58,60,64,64,50,60,75,45,92,57,46,32,12,28,5,28,4,27,12,67,30,65,68,43,2,44,53,25,4,51,52,15,18,48,54,14,42,75,66,66,19,74,32,34,23,33,15,39,71,83,68,47,76,45,66,69,33,52,69,60,82,76,69,67,72,70,74,70,79,40,71,30,43,59,50,28,72,76,43,102,46,53,42,62,57,47,41,42,50,51,44,48,26,60,66,65,58,38,48,67,43,34,36,64,58,46,10,62,71,67,70,50,51,57,68,57,28,42,50,51,53,48,51,33,36,75,71,59,30,24,43,81,74,46,64,51,61,59,88,60,101,58,78,62,45,58,29,26,37,54,36,66,62,66,38,50,53,51,50,54,55,68,72,92

Sequence (916 aa):
MKYKIGFLTTSYFMSDKFKQALKELNDTCEITFIELKGENPFNNLPNIYYEQVDNFDGFVCSGIVPYSELIINIKDIKVPLNFLKLDERDFYKYLFKLLNSQKDIDFTKSFMDFLREDNNYYDIYSLIDSNKCPYTIKDFNIPQPVYDFKKLNDKLLEIHLDLLRDNKINLSFTRNYIISCELNKLGYDCIYMVPSTESILNTFKSLVNEITLQNLDKNKSATCIVTVNSSEYINEDLIFKNDEIQNQIYNTILNSLSRHGFYGVQVKKNDMKIEIHTTKEMLNNMTNNYTDFFISEDLKEIKYSLNIGWGIGNTNIHAEQNARQANGKSASLNGNCTFIVNDTNDTIGPLYSNKNSNNIEDSSIANKVASFIPLSNTNVSKIMCMINDRNSNNVSAEILADYMNITLRSANRILSILYKAGIATIVNTKLDNQRGRPKKIYKVDFLSFLNKMQKLNSMKYKIGFLTTSYFMSDKFKQALKELNDTCEITFIELKGENPFNNLPNIYYEQVDNFDGFVCSGIVPYSELIINIKDIKVPLNFLKLDERDFYKYLFKLLNSQKDIDFTKSFMDFLREDNNYYDIYSLIDSNKCPYTIKDFNIPQPVYDFKKLNDKLLEIHLDLLRDNKINLSFTRNYIISCELNKLGYDCIYMVPSTESILNTFKSLVNEITLQNLDKNKSATCIVTVNSSEYINEDLIFKNDEIQNQIYNTILNSLSRHGFYGVQVKKNDMKIEIHTTKEMLNNMTNNYTDFFISEDLKEIKYSLNIGWGIGNTNIHAEQNARQANGKSASLNGNCTFIVNDTNDTIGPLYSNKNSNNIEDSSIANKVASFIPLSNTNVSKIMCMINDRNSNNVSAEILADYMNITLRSANRILSILYKAGIATIVNTKLDNQRGRPKKIYKVDFLSFLNKMQKLNS

Secondary structure (DSSP, 8-state):
-PEEEEEEE-GGGGSHHHHHHHGGGTTTEEEEEEE--SSSTTTTHHHHHHHHGGG-SEEEESSHHHHHHHHHH-SS--S-EEE----HHHHHHHHHHHHHH-TT--GGGEEETT--GGGGGGGHHHHS-GGGPPB-GGGGT--SS---HHHHHHHHHHHHHHHHHTTS-SEEEES-HHHHHHHHHTT--EEE----HHHHHHHHHHHHHHHHHHHHHHT-EEEEEEEE-GGGGGSHHHHHTHHHHHHHHHHHHHHHHHHTT--S-EEEEETTEEEEEEEHHHHHHHTTTTT--HHHHHHTTSSS-EEEEEEEESSHHHHHHHHHHHHHHHHHTTSSEEEEE-TT--EEEEE---TTTT---S--HHHHHHTTSSS-HHHHHHHHHHHHHHT--EEEHHHHHHHHT--HHHHHHHHHHHHHHTSEEEEEEE--SSSS--EEEEEE-HHHHHHHHHHHH-/-PEEEEEEE-GGGGSHHHHHHHGGGTTTEEEEEEE--SSSTTTTHHHHHHHHGGG-SEEEESSHHHHHHHHHH-SS--S-EEE----HHHHHHHHHHHHHH-TT--GGGEEETT--TTTGGGGHHHHS-GGGPPB-GGGGT--SS---HHHHHHHHHHHHHHHHHTTS-SEEEES-HHHHHHHHHTT--EEE----HHHHHHHHHHHHHHHHHHHHHHT-EEEEEEEE-GGGGGSHHHHHTHHHHHHHHHHHHHHHHHHTT--S-EEEEETTEEEEEEEHHHHHHHTTTTT--HHHHHHTTSSS-EEEEEEEESSHHHHHHHHHHHHHHHHHTTSSEEEEE-TT--EEEEE---TTTT---S--HHHHHHTTSSS-HHHHHHHHHHHHHHT--EEEHHHHHHHHT--HHHHHHHHHHHHHHTSEEEEEEE--SSSS--EEEEEE-HHHHHHHHHHHH-

Foldseek 3Di:
DAFEEEEEEAPVCVDVVLVVLLVVCVVHHDYDYDHQDDPCSQPCLCVVCVLCVVVGQEYEYADDQNVLSNVVPPDDRPHYYYYQDADLVLVVVVVVVCCVVPVPDQQQQEEAEPQDVVCPRSCQPVVDPVNRHHHYPVVPPDDPPDRNVVVSVVVVLVVVVVSVVVSSHQEYEYCDPVSQVVCVVVPGHYDHRGHDSVSVNVRVVVSSVVSVVVLLQQFFKKKKKKAFAPVCVVDVCCVVCVVVLLVVLQVLQVVQCLVVLNQQWDWDRDDRIIMIMGTNNVVCVCLVNVQAHSSLVSCVVRPTFMQMFMATANDPVNRVVQNVVQSVVQSVVVHSFYWYQYHVRDIGDRRDPPVPPPPPPCPPLLNVLVVQFVDDSSLSSQLVVLCSSVVAQKDWLVSSCVSNVHDSVVSVVVQVRCVVLVQWDFDDQDPPPDPDDTTTIIRGHSSVSVSVVVVVVD/DAFEEEEEEAVVCVDVVLVVLLVVCVVHHDYDYDHQDDPCSQPCLCVVCVLCVVVGQEYEYADDQNVLSNVVPPDDRPHYYYYQDADLVLVVVVVVVCCVVPVPDQQQQEEAEPQDVVCPRSCQPVVDPVNRHHHYPVVPPDDPPDRNVVVSVVVSLVVVVVCVVVSSHQEYEYCDPVSQVVCVVVPGHYDHRGHDSVSVNVRVVVSSVVSVVVLLQQFFKKKKKKAFAPVCVVDVCCVVCVVVLLVVLQVLQVVQCLVVLNQQWDWDRDDRIIMIMGTNNVVCVQLVNVQAHRSLVSCVVRPTFMQMFMATANDPVNRVVQNVVQSVVQSVVVHSFYWYQYHVRDIGDRRDPPVPPPPPPCPPLLNVLVVQFVDDSSLSSQLVVLCSSVVAQKDWLVSSCVSNVHDSVVSVVVQVRCVVLVQWDFDDFDDPPDPDDTTTIIRGHSSVSVSVVVVVVD

Nearest PDB structures (foldseek):
  5f7q-assembly1_J  TM=7.023E-01  e=1.647E-02  Listeria monocytogenes EGD-e
  4am8-assembly1_B  TM=3.389E-01  e=1.567E-03  Enterococcus faecalis
  4a8p-assembly2_E  TM=4.018E-01  e=8.624E-03  Enterococcus faecalis
  4am8-assembly1_C  TM=3.370E-01  e=1.464E-02  Enterococcus faecalis
  1fb5-assembly1_A  TM=3.789E-01  e=1.146E-01  Ovis aries